Protein AF-A0A151GHF1-F1 (afdb_monomer)

Mean predicted aligned error: 21.36 Å

Structure (mmCIF, N/CA/C/O backbone):
data_AF-A0A151GHF1-F1
#
_entry.id   AF-A0A151GHF1-F1
#
loop_
_atom_site.group_PDB
_atom_site.id
_atom_site.type_symbol
_atom_site.label_atom_id
_atom_site.label_alt_id
_atom_site.label_comp_id
_atom_site.label_asym_id
_atom_site.label_entity_id
_atom_site.label_seq_id
_atom_site.pdbx_PDB_ins_code
_atom_site.Cartn_x
_atom_site.Cartn_y
_atom_site.Cartn_z
_atom_site.occupancy
_atom_site.B_iso_or_equiv
_atom_site.auth_seq_id
_atom_site.auth_comp_id
_atom_site.auth_asym_id
_atom_site.auth_atom_id
_atom_site.pdbx_PDB_model_num
ATOM 1 N N . MET A 1 1 ? 0.410 -32.376 34.353 1.00 42.66 1 MET A N 1
ATOM 2 C CA . MET A 1 1 ? 0.727 -31.718 33.066 1.00 42.66 1 MET A CA 1
ATOM 3 C C . MET A 1 1 ? 1.915 -32.442 32.446 1.00 42.66 1 MET A C 1
ATOM 5 O O . MET A 1 1 ? 2.671 -33.047 33.202 1.00 42.66 1 MET A O 1
ATOM 9 N N . ALA A 1 2 ? 2.085 -32.406 31.123 1.00 42.19 2 ALA A N 1
ATOM 10 C CA . ALA A 1 2 ? 3.382 -32.731 30.522 1.00 42.19 2 ALA A CA 1
ATOM 11 C C . ALA A 1 2 ? 4.411 -31.648 30.905 1.00 42.19 2 ALA A C 1
ATOM 13 O O . ALA A 1 2 ? 4.019 -30.545 31.295 1.00 42.19 2 ALA A O 1
ATOM 14 N N . ALA A 1 3 ? 5.707 -31.948 30.817 1.00 60.69 3 ALA A N 1
ATOM 15 C CA . ALA A 1 3 ? 6.728 -30.918 30.981 1.00 60.69 3 ALA A CA 1
ATOM 16 C C . ALA A 1 3 ? 6.648 -29.943 29.796 1.00 60.69 3 ALA A C 1
ATOM 18 O O . ALA A 1 3 ? 6.699 -30.373 28.646 1.00 60.69 3 ALA A O 1
ATOM 19 N N . ARG A 1 4 ? 6.503 -28.645 30.082 1.00 80.94 4 ARG A N 1
ATOM 20 C CA . ARG A 1 4 ? 6.609 -27.579 29.078 1.00 80.94 4 ARG A CA 1
ATOM 21 C C . ARG A 1 4 ? 8.032 -27.581 28.516 1.00 80.94 4 ARG A C 1
ATOM 23 O O . ARG A 1 4 ? 8.988 -27.651 29.289 1.00 80.94 4 ARG A O 1
ATOM 30 N N . GLU A 1 5 ? 8.158 -27.497 27.198 1.00 89.25 5 GLU A N 1
ATOM 31 C CA . GLU A 1 5 ? 9.453 -27.386 26.521 1.00 89.25 5 GLU A CA 1
ATOM 32 C C . GLU A 1 5 ? 10.195 -26.099 26.957 1.00 89.25 5 GLU A C 1
ATOM 34 O O . GLU A 1 5 ? 9.563 -25.143 27.422 1.00 89.25 5 GLU A O 1
ATOM 39 N N . PRO A 1 6 ? 11.535 -26.042 26.889 1.00 92.00 6 PRO A N 1
ATOM 40 C CA . PRO A 1 6 ? 12.267 -24.807 27.153 1.00 92.00 6 PRO A CA 1
ATOM 41 C C . PRO A 1 6 ? 11.946 -23.736 26.102 1.00 92.00 6 PRO A C 1
ATOM 43 O O . PRO A 1 6 ? 11.860 -24.032 24.913 1.00 92.00 6 PRO A O 1
ATOM 46 N N . LEU A 1 7 ? 11.848 -22.464 26.508 1.00 95.38 7 LEU A N 1
ATOM 47 C CA . LEU A 1 7 ? 11.587 -21.363 25.566 1.00 95.38 7 LEU A CA 1
ATOM 48 C C . LEU A 1 7 ? 12.649 -21.283 24.450 1.00 95.38 7 LEU A C 1
ATOM 50 O O . LEU A 1 7 ? 12.319 -20.999 23.301 1.00 95.38 7 LEU A O 1
ATOM 54 N N . SER A 1 8 ? 13.902 -21.617 24.775 1.00 93.75 8 SER A N 1
ATOM 55 C CA . SER A 1 8 ? 15.036 -21.711 23.844 1.00 93.75 8 SER A CA 1
ATOM 56 C C . SER A 1 8 ? 14.898 -22.781 22.758 1.00 93.75 8 SER A C 1
ATOM 58 O O . SER A 1 8 ? 15.762 -22.889 21.889 1.00 93.75 8 SER A O 1
ATOM 60 N N . ASP A 1 9 ? 13.862 -23.607 22.835 1.00 92.00 9 ASP A N 1
ATOM 61 C CA . ASP A 1 9 ? 13.669 -24.760 21.967 1.00 92.00 9 ASP A CA 1
ATOM 62 C C . ASP A 1 9 ? 12.406 -24.578 21.094 1.00 92.00 9 ASP A C 1
ATOM 64 O O . ASP A 1 9 ? 12.182 -25.354 20.168 1.00 92.00 9 ASP A O 1
ATOM 68 N N . VAL A 1 10 ? 11.631 -23.500 21.323 1.00 93.31 10 VAL A N 1
ATOM 69 C CA . VAL A 1 10 ? 10.393 -23.171 20.581 1.00 93.31 10 VAL A CA 1
ATOM 70 C C . VAL A 1 10 ? 10.277 -21.720 20.084 1.00 93.31 10 VAL A C 1
ATOM 72 O O . VAL A 1 10 ? 9.492 -21.467 19.176 1.00 93.31 10 VAL A O 1
ATOM 75 N N . LEU A 1 11 ? 11.011 -20.754 20.653 1.00 94.38 11 LEU A N 1
ATOM 76 C CA . LEU A 1 11 ? 10.923 -19.330 20.287 1.00 94.38 11 LEU A CA 1
ATOM 77 C C . LEU A 1 11 ? 11.684 -19.041 18.981 1.00 94.38 11 LEU A C 1
ATOM 79 O O . LEU A 1 11 ? 12.904 -19.207 18.980 1.00 94.38 11 LEU A O 1
ATOM 83 N N . PRO A 1 12 ? 11.054 -18.563 17.892 1.00 92.56 12 PRO A N 1
ATOM 84 C CA . PRO A 1 12 ? 11.776 -18.248 16.658 1.00 92.56 12 PRO A CA 1
ATOM 85 C C . PRO A 1 12 ? 12.822 -17.125 16.834 1.00 92.56 12 PRO A C 1
ATOM 87 O O . PRO A 1 12 ? 12.566 -16.161 17.556 1.00 92.56 12 PRO A O 1
ATOM 90 N N . PRO A 1 13 ? 13.990 -17.201 16.162 1.00 90.38 13 PRO A N 1
ATOM 91 C CA . PRO A 1 13 ? 15.110 -16.263 16.347 1.00 90.38 13 PRO A CA 1
ATOM 92 C C . PRO A 1 13 ? 14.867 -14.841 15.821 1.00 90.38 13 PRO A C 1
ATOM 94 O O . PRO A 1 13 ? 15.582 -13.919 16.214 1.00 90.38 13 PRO A O 1
ATOM 97 N N . LEU A 1 14 ? 13.879 -14.656 14.943 1.00 93.69 14 LEU A N 1
ATOM 98 C CA . LEU A 1 14 ? 13.464 -13.356 14.423 1.00 93.69 14 LEU A CA 1
ATOM 99 C C . LEU A 1 14 ? 11.963 -13.176 14.671 1.00 93.69 14 LEU A C 1
ATOM 101 O O . LEU A 1 14 ? 11.155 -13.995 14.230 1.00 93.69 14 LEU A O 1
ATOM 105 N N . VAL A 1 15 ? 11.604 -12.100 15.368 1.00 97.06 15 VAL A N 1
ATOM 106 C CA . VAL A 1 15 ? 10.233 -11.803 15.807 1.00 97.06 15 VAL A CA 1
ATOM 107 C C . VAL A 1 15 ? 9.753 -10.501 15.165 1.00 97.06 15 VAL A C 1
ATOM 109 O O . VAL A 1 15 ? 10.457 -9.490 15.200 1.00 97.06 15 VAL A O 1
ATOM 112 N N . LEU A 1 16 ? 8.543 -10.498 14.604 1.00 97.75 16 LEU A N 1
ATOM 113 C CA . LEU A 1 16 ? 7.897 -9.297 14.079 1.00 97.75 16 LEU A CA 1
ATOM 114 C C . LEU A 1 16 ? 7.231 -8.501 15.216 1.00 97.75 16 LEU A C 1
ATOM 116 O O . LEU A 1 16 ? 6.132 -8.818 15.668 1.00 97.75 16 LEU A O 1
ATOM 120 N N . GLY A 1 17 ? 7.896 -7.438 15.654 1.00 96.88 17 GLY A N 1
ATOM 121 C CA . GLY A 1 17 ? 7.374 -6.435 16.574 1.00 96.88 17 GLY A CA 1
ATOM 122 C C . GLY A 1 17 ? 6.372 -5.502 15.897 1.00 96.88 17 GLY A C 1
ATOM 123 O O . GLY A 1 17 ? 6.728 -4.606 15.138 1.00 96.88 17 GLY A O 1
ATOM 124 N N . THR A 1 18 ? 5.104 -5.656 16.252 1.00 96.50 18 THR A N 1
ATOM 125 C CA . THR A 1 18 ? 3.957 -4.864 15.777 1.00 96.50 18 THR A CA 1
ATOM 126 C C . THR A 1 18 ? 3.789 -3.528 16.517 1.00 96.50 18 THR A C 1
ATOM 128 O O . THR A 1 18 ? 2.721 -2.914 16.486 1.00 96.50 18 THR A O 1
ATOM 131 N N . ALA A 1 19 ? 4.849 -3.035 17.167 1.00 93.62 19 ALA A N 1
ATOM 132 C CA . ALA A 1 19 ? 4.886 -1.713 17.798 1.00 93.62 19 ALA A CA 1
ATOM 133 C C . ALA A 1 19 ? 4.692 -0.566 16.790 1.00 93.62 19 ALA A C 1
ATOM 135 O O . ALA A 1 19 ? 4.263 0.515 17.181 1.00 93.62 19 ALA A O 1
ATOM 136 N N . THR A 1 20 ? 4.959 -0.817 15.504 1.00 92.19 20 THR A N 1
ATOM 137 C CA . THR A 1 20 ? 4.681 0.074 14.367 1.00 92.19 20 THR A CA 1
ATOM 138 C C . THR A 1 20 ? 3.198 0.145 13.986 1.00 92.19 20 THR A C 1
ATOM 140 O O . THR A 1 20 ? 2.798 1.110 13.340 1.00 92.19 20 THR A O 1
ATOM 143 N N . PHE A 1 21 ? 2.359 -0.814 14.403 1.00 94.12 21 PHE A N 1
ATOM 144 C CA . PHE A 1 21 ? 0.913 -0.856 14.109 1.00 94.12 21 PHE A CA 1
ATOM 145 C C . PHE A 1 21 ? 0.127 0.057 15.082 1.00 94.12 21 PHE A C 1
ATOM 147 O O . PHE A 1 21 ? -0.884 -0.328 15.671 1.00 94.12 21 PHE A O 1
ATOM 154 N N . ASN A 1 22 ? 0.650 1.263 15.307 1.00 90.88 22 ASN A N 1
ATOM 155 C CA . ASN A 1 22 ? 0.359 2.137 16.441 1.00 90.88 22 ASN A CA 1
ATOM 156 C C . ASN A 1 22 ? 0.358 3.608 15.989 1.00 90.88 22 ASN A C 1
ATOM 158 O O . ASN A 1 22 ? 1.209 4.019 15.195 1.00 90.88 22 ASN A O 1
ATOM 162 N N . THR A 1 23 ? -0.537 4.417 16.559 1.00 88.19 23 THR A N 1
ATOM 163 C CA . THR A 1 23 ? -0.658 5.861 16.292 1.00 88.19 23 THR A CA 1
ATOM 164 C C . THR A 1 23 ? 0.610 6.660 16.622 1.00 88.19 23 THR A C 1
ATOM 166 O O . THR A 1 23 ? 0.813 7.741 16.077 1.00 88.19 23 THR A O 1
ATOM 169 N N . GLN A 1 24 ? 1.505 6.118 17.457 1.00 86.19 24 GLN A N 1
ATOM 170 C CA . GLN A 1 24 ? 2.823 6.704 17.744 1.00 86.19 24 GLN A CA 1
ATOM 171 C C . GLN A 1 24 ? 3.799 6.674 16.552 1.00 86.19 24 GLN A C 1
ATOM 173 O O . GLN A 1 24 ? 4.718 7.493 16.514 1.00 86.1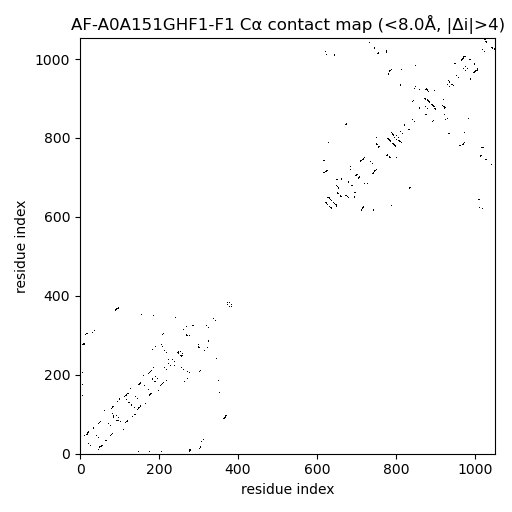9 24 GLN A O 1
ATOM 178 N N . TYR A 1 25 ? 3.611 5.761 15.590 1.00 85.12 25 TYR A N 1
ATOM 179 C CA . TYR A 1 25 ? 4.478 5.602 14.413 1.00 85.12 25 TYR A CA 1
ATOM 180 C C . TYR A 1 25 ? 3.773 5.957 13.095 1.00 85.12 25 TYR A C 1
ATOM 182 O O . TYR A 1 25 ? 4.411 6.512 12.202 1.00 85.12 25 TYR A O 1
ATOM 190 N N . HIS A 1 26 ? 2.471 5.681 12.971 1.00 83.62 26 HIS A N 1
ATOM 191 C CA . HIS A 1 26 ? 1.681 5.978 11.773 1.00 83.62 26 HIS A CA 1
ATOM 192 C C . HIS A 1 26 ? 0.339 6.622 12.163 1.00 83.62 26 HIS A C 1
ATOM 194 O O . HIS A 1 26 ? -0.334 6.069 13.027 1.00 83.62 26 HIS A O 1
ATOM 200 N N . PRO A 1 27 ? -0.090 7.751 11.559 1.00 83.69 27 PRO A N 1
ATOM 201 C CA . PRO A 1 27 ? -1.262 8.504 12.030 1.00 83.69 27 PRO A CA 1
ATOM 202 C C . PRO A 1 27 ? -2.571 7.703 11.967 1.00 83.69 27 PRO A C 1
ATOM 204 O O . PRO A 1 27 ? -3.407 7.835 12.857 1.00 83.69 27 PRO A O 1
ATOM 207 N N . ASP A 1 28 ? -2.715 6.834 10.964 1.00 87.94 28 ASP A N 1
ATOM 208 C CA . ASP A 1 28 ? -3.762 5.811 10.899 1.00 87.94 28 ASP A CA 1
ATOM 209 C C . ASP A 1 28 ? -3.125 4.431 10.642 1.00 87.94 28 ASP A C 1
ATOM 211 O O . ASP A 1 28 ? -2.808 4.102 9.494 1.00 87.94 28 ASP A O 1
ATOM 215 N N . PRO A 1 29 ? -2.888 3.604 11.674 1.00 88.94 29 PRO A N 1
ATOM 216 C CA . PRO A 1 29 ? -2.325 2.270 11.490 1.00 88.94 29 PRO A CA 1
ATOM 217 C C . PRO A 1 29 ? -3.318 1.260 10.883 1.00 88.94 29 PRO A C 1
ATOM 219 O O . PRO A 1 29 ? -2.890 0.176 10.502 1.00 88.94 29 PRO A O 1
ATOM 222 N N . ALA A 1 30 ? -4.613 1.574 10.741 1.00 90.25 30 ALA A N 1
ATOM 223 C CA . ALA A 1 30 ? -5.557 0.707 10.029 1.00 90.25 30 ALA A CA 1
ATOM 224 C C . ALA A 1 30 ? -5.448 0.855 8.497 1.00 90.25 30 ALA A C 1
ATOM 226 O O . ALA A 1 30 ? -5.757 -0.088 7.769 1.00 90.25 30 ALA A O 1
ATOM 227 N N . ALA A 1 31 ? -4.952 1.996 8.002 1.00 88.75 31 ALA A N 1
ATOM 228 C CA . ALA A 1 31 ? -4.655 2.213 6.583 1.00 88.75 31 ALA A CA 1
ATOM 229 C C . ALA A 1 31 ? -3.318 1.598 6.112 1.00 88.75 31 ALA A C 1
ATOM 231 O O . ALA A 1 31 ? -3.075 1.504 4.906 1.00 88.75 31 ALA A O 1
ATOM 232 N N . MET A 1 32 ? -2.434 1.184 7.030 1.00 90.06 32 MET A N 1
ATOM 233 C CA . MET A 1 32 ? -1.146 0.568 6.679 1.00 90.06 32 MET A CA 1
ATOM 234 C C . MET A 1 32 ? -1.336 -0.870 6.139 1.00 90.06 32 MET A C 1
ATOM 236 O O . MET A 1 32 ? -2.348 -1.508 6.428 1.00 90.06 32 MET A O 1
ATOM 240 N N . PRO A 1 33 ? -0.367 -1.461 5.414 1.00 92.88 33 PRO A N 1
ATOM 241 C CA . PRO A 1 33 ? -0.494 -2.811 4.852 1.00 92.88 33 PRO A CA 1
ATOM 242 C C . PRO A 1 33 ? -0.304 -3.943 5.893 1.00 92.88 33 PRO A C 1
ATOM 244 O O . PRO A 1 33 ? 0.277 -4.981 5.577 1.00 92.88 33 PRO A O 1
ATOM 247 N N . TYR A 1 34 ? -0.791 -3.779 7.130 1.00 94.50 34 TYR A N 1
ATOM 248 C CA . TYR A 1 34 ? -0.511 -4.662 8.277 1.00 94.50 34 TYR A CA 1
ATOM 249 C C . TYR A 1 34 ? -0.825 -6.143 7.990 1.00 94.50 34 TYR A C 1
ATOM 251 O O . TYR A 1 34 ? 0.010 -7.013 8.238 1.00 94.50 34 TYR A O 1
ATOM 259 N N . ALA A 1 35 ? -1.970 -6.440 7.366 1.00 94.62 35 ALA A N 1
ATOM 260 C CA . ALA A 1 35 ? -2.350 -7.805 6.998 1.00 94.62 35 ALA A CA 1
ATOM 261 C C . ALA A 1 35 ? -1.457 -8.415 5.898 1.00 94.62 35 ALA A C 1
ATOM 263 O O . ALA A 1 35 ? -1.212 -9.622 5.895 1.00 94.62 35 ALA A O 1
ATOM 264 N N . ALA A 1 36 ? -0.917 -7.596 4.988 1.00 95.50 36 ALA A N 1
ATOM 265 C CA . ALA A 1 36 ? 0.040 -8.053 3.980 1.00 95.50 36 ALA A CA 1
ATOM 266 C C . ALA A 1 36 ? 1.430 -8.305 4.588 1.00 95.50 36 ALA A C 1
ATOM 268 O O . ALA A 1 36 ? 2.080 -9.279 4.216 1.00 95.50 36 ALA A O 1
ATOM 269 N N . ILE A 1 37 ? 1.852 -7.490 5.564 1.00 96.81 37 ILE A N 1
ATOM 270 C CA . ILE A 1 37 ? 3.088 -7.702 6.335 1.00 96.81 37 ILE A CA 1
ATOM 271 C C . ILE A 1 37 ? 2.998 -9.016 7.123 1.00 96.81 37 ILE A C 1
ATOM 273 O O . ILE A 1 37 ? 3.889 -9.851 7.007 1.00 96.81 37 ILE A O 1
ATOM 277 N N . VAL A 1 38 ? 1.907 -9.248 7.864 1.00 96.62 38 VAL A N 1
ATOM 278 C CA . VAL A 1 38 ? 1.694 -10.495 8.629 1.00 96.62 38 VAL A CA 1
ATOM 279 C C . VAL A 1 38 ? 1.644 -11.720 7.707 1.00 96.62 38 VAL A C 1
ATOM 281 O O . VAL A 1 38 ? 2.308 -12.718 7.986 1.00 96.62 38 VAL A O 1
ATOM 284 N N . ARG A 1 39 ? 0.941 -11.636 6.566 1.00 95.19 39 ARG A N 1
ATOM 285 C CA . ARG A 1 39 ? 0.947 -12.697 5.543 1.00 95.19 39 ARG A CA 1
ATOM 286 C C . ARG A 1 39 ? 2.362 -12.992 5.047 1.00 95.19 39 ARG A C 1
ATOM 288 O O . ARG A 1 39 ? 2.773 -14.150 5.029 1.00 95.19 39 ARG A O 1
ATOM 295 N N . ARG A 1 40 ? 3.116 -11.955 4.670 1.00 95.56 40 ARG A N 1
ATOM 296 C CA . ARG A 1 40 ? 4.467 -12.112 4.121 1.00 95.56 40 ARG A CA 1
ATOM 297 C C . ARG A 1 40 ? 5.464 -12.614 5.167 1.00 95.56 40 ARG A C 1
ATOM 299 O O . ARG A 1 40 ? 6.364 -13.367 4.817 1.00 95.56 40 ARG A O 1
ATOM 306 N N . ALA A 1 41 ? 5.278 -12.269 6.440 1.00 95.44 41 ALA A N 1
ATOM 307 C CA . ALA A 1 41 ? 6.085 -12.787 7.541 1.00 95.44 41 ALA A CA 1
ATOM 308 C C . ALA A 1 41 ? 5.951 -14.315 7.642 1.00 95.44 41 ALA A C 1
ATOM 310 O O . ALA A 1 41 ? 6.963 -15.015 7.626 1.00 95.44 41 ALA A O 1
ATOM 311 N N . LEU A 1 42 ? 4.719 -14.839 7.615 1.00 93.44 42 LEU A N 1
ATOM 312 C CA . LEU A 1 42 ? 4.460 -16.283 7.594 1.00 93.44 42 LEU A CA 1
ATOM 313 C C . LEU A 1 42 ? 5.032 -16.963 6.337 1.00 93.44 42 LEU A C 1
ATOM 315 O O . LEU A 1 42 ? 5.679 -18.001 6.457 1.00 93.44 42 LEU A O 1
ATOM 319 N N . GLU A 1 43 ? 4.871 -16.365 5.149 1.00 91.56 43 GLU A N 1
ATOM 320 C CA . GLU A 1 43 ? 5.469 -16.877 3.899 1.00 91.56 43 GLU A CA 1
ATOM 321 C C . GLU A 1 43 ? 7.009 -16.964 3.944 1.00 91.56 43 GLU A C 1
ATOM 323 O O . GLU A 1 43 ? 7.597 -17.805 3.266 1.00 91.56 43 GLU A O 1
ATOM 328 N N . LEU A 1 44 ? 7.665 -16.106 4.733 1.00 89.25 44 LEU A N 1
ATOM 329 C CA . LEU A 1 44 ? 9.120 -16.069 4.932 1.00 89.25 44 LEU A CA 1
ATOM 330 C C . LEU A 1 44 ? 9.597 -16.894 6.148 1.00 89.25 44 LEU A C 1
ATOM 332 O O . LEU A 1 44 ? 10.785 -16.879 6.478 1.00 89.25 44 LEU A O 1
ATOM 336 N N . GLY A 1 45 ? 8.694 -17.598 6.838 1.00 88.75 45 GLY A N 1
ATOM 337 C CA . GLY A 1 45 ? 9.006 -18.358 8.055 1.00 88.75 45 GLY A CA 1
ATOM 338 C C . GLY A 1 45 ? 9.224 -17.503 9.312 1.00 88.75 45 GLY A C 1
ATOM 339 O O . GLY A 1 45 ? 9.638 -18.028 10.344 1.00 88.75 45 GLY A O 1
ATOM 340 N N . VAL A 1 46 ? 8.924 -16.201 9.261 1.00 92.75 46 VAL A N 1
ATOM 341 C CA . VAL A 1 46 ? 8.892 -15.299 10.424 1.00 92.75 46 VAL A CA 1
ATOM 342 C C . VAL A 1 46 ? 7.567 -15.511 11.158 1.00 92.75 46 VAL A C 1
ATOM 344 O O . VAL A 1 46 ? 6.627 -14.725 11.060 1.00 92.75 46 VAL A O 1
ATOM 347 N N . ALA A 1 47 ? 7.482 -16.633 11.867 1.00 93.19 47 ALA A N 1
ATOM 348 C CA . ALA A 1 47 ? 6.266 -17.109 12.520 1.00 93.19 47 ALA A CA 1
ATOM 349 C C . ALA A 1 47 ? 6.140 -16.673 13.993 1.00 93.19 47 ALA A C 1
ATOM 351 O O . ALA A 1 47 ? 5.503 -17.362 14.783 1.00 93.19 47 ALA A O 1
ATOM 352 N N . ALA A 1 48 ? 6.743 -15.549 14.387 1.00 96.75 48 ALA A N 1
ATOM 353 C CA . ALA A 1 48 ? 6.621 -14.989 15.733 1.00 96.75 48 ALA A CA 1
ATOM 354 C C . ALA A 1 48 ? 6.239 -13.511 15.681 1.00 96.75 48 ALA A C 1
ATOM 356 O O . ALA A 1 48 ? 6.844 -12.742 14.932 1.00 96.75 48 ALA A O 1
ATOM 357 N N . PHE A 1 49 ? 5.272 -13.115 16.507 1.00 98.31 49 PHE A N 1
ATOM 358 C CA . PHE A 1 49 ? 4.723 -11.762 16.544 1.00 98.31 49 PHE A CA 1
ATOM 359 C C . PHE A 1 49 ? 4.746 -11.216 17.968 1.00 98.31 49 PHE A C 1
ATOM 361 O O . PHE A 1 49 ? 4.284 -11.885 18.890 1.00 98.31 49 PHE A O 1
ATOM 368 N N . ASP A 1 50 ? 5.249 -9.996 18.136 1.00 98.38 50 ASP A N 1
ATOM 369 C CA . ASP A 1 50 ? 5.295 -9.291 19.416 1.00 98.38 50 ASP A CA 1
ATOM 370 C C . ASP A 1 50 ? 4.419 -8.034 19.376 1.00 98.38 50 ASP A C 1
ATOM 372 O O . ASP A 1 50 ? 4.528 -7.215 18.464 1.00 98.38 50 ASP A O 1
ATOM 376 N N . THR A 1 51 ? 3.511 -7.887 20.340 1.00 98.19 51 THR A N 1
ATOM 377 C CA . THR A 1 51 ? 2.519 -6.798 20.391 1.00 98.19 51 THR A CA 1
ATOM 378 C C . THR A 1 51 ? 2.350 -6.241 21.812 1.00 98.19 51 THR A C 1
ATOM 380 O O . THR A 1 51 ? 3.150 -6.533 22.704 1.00 98.19 51 THR A O 1
ATOM 383 N N . SER A 1 52 ? 1.372 -5.363 22.035 1.00 97.25 52 SER A N 1
ATOM 384 C CA . SER A 1 52 ? 1.029 -4.836 23.358 1.00 97.25 52 SER A CA 1
ATOM 385 C C . SER A 1 52 ? -0.360 -4.194 23.371 1.00 97.25 52 SER A C 1
ATOM 387 O O . SER A 1 52 ? -0.676 -3.452 22.437 1.00 97.25 52 SER A O 1
ATOM 389 N N . PRO A 1 53 ? -1.132 -4.314 24.467 1.00 94.25 53 PRO A N 1
ATOM 390 C CA . PRO A 1 53 ? -2.333 -3.512 24.686 1.00 94.25 53 PRO A CA 1
ATOM 391 C C . PRO A 1 53 ? -2.078 -1.999 24.718 1.00 94.25 53 PRO A C 1
ATOM 393 O O . PRO A 1 53 ? -3.023 -1.238 24.524 1.00 94.25 53 PRO A O 1
ATOM 396 N N . TYR A 1 54 ? -0.829 -1.577 24.971 1.00 94.12 54 TYR A N 1
ATOM 397 C CA . TYR A 1 54 ? -0.389 -0.177 24.951 1.00 94.12 54 TYR A CA 1
ATOM 398 C C . TYR A 1 54 ? -0.074 0.337 23.532 1.00 94.12 54 TYR A C 1
ATOM 400 O O . TYR A 1 54 ? -0.104 1.543 23.305 1.00 94.12 54 TYR A O 1
ATOM 408 N N . TYR A 1 55 ? 0.178 -0.537 22.548 1.00 93.62 55 TYR A N 1
ATOM 409 C CA . TYR A 1 55 ? 0.525 -0.137 21.172 1.00 93.62 55 TYR A CA 1
ATOM 410 C C . TYR A 1 55 ? -0.721 0.258 20.346 1.00 93.62 55 TYR A C 1
ATOM 412 O O . TYR A 1 55 ? -0.888 -0.144 19.194 1.00 93.62 55 TYR A O 1
ATOM 420 N N . GLY A 1 56 ? -1.630 1.030 20.947 1.00 90.69 56 GLY A N 1
ATOM 421 C CA . GLY A 1 56 ? -2.876 1.481 20.332 1.00 90.69 56 GLY A CA 1
ATOM 422 C C . GLY A 1 56 ? -3.742 0.310 19.831 1.00 90.69 56 GLY A C 1
ATOM 423 O O . GLY A 1 56 ? -4.111 -0.559 20.624 1.00 90.69 56 GLY A O 1
ATOM 424 N N . PRO A 1 57 ? -4.102 0.262 18.534 1.00 95.06 57 PRO A N 1
ATOM 425 C CA . PRO A 1 57 ? -4.917 -0.812 17.968 1.00 95.06 57 PRO A CA 1
ATOM 426 C C . PRO A 1 57 ? -4.129 -2.085 17.601 1.00 95.06 57 PRO A C 1
ATOM 428 O O . PRO A 1 57 ? -4.752 -3.043 17.146 1.00 95.06 57 PRO A O 1
ATOM 431 N N . SER A 1 58 ? -2.803 -2.124 17.796 1.00 96.75 58 SER A N 1
ATOM 432 C CA . SER A 1 58 ? -1.895 -3.184 17.318 1.00 96.75 58 SER A CA 1
ATOM 433 C C . SER A 1 58 ? -2.385 -4.622 17.568 1.00 96.75 58 SER A C 1
ATOM 435 O O . SER A 1 58 ? -2.422 -5.414 16.629 1.00 96.75 58 SER A O 1
ATOM 437 N N . GLU A 1 59 ? -2.860 -4.958 18.776 1.00 97.56 59 GLU A N 1
ATOM 438 C CA . GLU A 1 59 ? -3.389 -6.305 19.076 1.00 97.56 59 GLU A CA 1
ATOM 439 C C . GLU A 1 59 ? -4.608 -6.687 18.225 1.00 97.56 59 GLU A C 1
ATOM 441 O O . GLU A 1 59 ? -4.747 -7.844 17.831 1.00 97.56 59 GLU A O 1
ATOM 446 N N . ARG A 1 60 ? -5.497 -5.724 17.940 1.00 96.81 60 ARG A N 1
ATOM 447 C CA . ARG A 1 60 ? -6.664 -5.945 17.075 1.00 96.81 60 ARG A CA 1
ATOM 448 C C . ARG A 1 60 ? -6.209 -6.116 15.632 1.00 96.81 60 ARG A C 1
ATOM 450 O O . ARG A 1 60 ? -6.573 -7.099 15.010 1.00 96.81 60 ARG A O 1
ATOM 457 N N . LEU A 1 61 ? -5.342 -5.232 15.135 1.00 97.25 61 LEU A N 1
ATOM 458 C CA . LEU A 1 61 ? -4.818 -5.308 13.765 1.00 97.25 61 LEU A CA 1
ATOM 459 C C . LEU A 1 61 ? -4.053 -6.620 13.510 1.00 97.25 61 LEU A C 1
ATOM 461 O O . LEU A 1 61 ? -4.219 -7.232 12.458 1.00 97.25 61 LEU A O 1
ATOM 465 N N . LEU A 1 62 ? -3.268 -7.102 14.479 1.00 97.44 62 LEU A N 1
ATOM 466 C CA . LEU A 1 62 ? -2.594 -8.401 14.400 1.00 97.44 62 LEU A CA 1
ATOM 467 C C . LEU A 1 62 ? -3.591 -9.574 14.434 1.00 97.44 62 LEU A C 1
ATOM 469 O O . LEU A 1 62 ? -3.470 -10.497 13.628 1.00 97.44 62 LEU A O 1
ATOM 473 N N . GLY A 1 63 ? -4.592 -9.537 15.319 1.00 96.38 63 GLY A N 1
ATOM 474 C CA . GLY A 1 63 ? -5.650 -10.550 15.366 1.00 96.38 63 GLY A CA 1
ATOM 475 C C . GLY A 1 63 ? -6.465 -10.611 14.070 1.00 96.38 63 GLY A C 1
ATOM 476 O O . GLY A 1 63 ? -6.662 -11.688 13.508 1.00 96.38 63 GLY A O 1
ATOM 477 N N . ASP A 1 64 ? -6.899 -9.458 13.567 1.00 95.38 64 ASP A N 1
ATOM 478 C CA . ASP A 1 64 ? -7.650 -9.300 12.320 1.00 95.38 64 ASP A CA 1
ATOM 479 C C . ASP A 1 64 ? -6.823 -9.779 11.118 1.00 95.38 64 ASP A C 1
ATOM 481 O O . ASP A 1 64 ? -7.334 -10.505 10.262 1.00 95.38 64 ASP A O 1
ATOM 485 N N . ALA A 1 65 ? -5.526 -9.454 11.077 1.00 95.69 65 ALA A N 1
ATOM 486 C CA . ALA A 1 65 ? -4.601 -9.941 10.058 1.00 95.69 65 ALA A CA 1
ATOM 487 C C . ALA A 1 65 ? -4.467 -11.467 10.056 1.00 95.69 65 ALA A C 1
ATOM 489 O O . ALA A 1 65 ? -4.530 -12.068 8.990 1.00 95.69 65 ALA A O 1
ATOM 490 N N . LEU A 1 66 ? -4.306 -12.098 11.223 1.00 95.25 66 LEU A N 1
ATOM 491 C CA . LEU A 1 66 ? -4.175 -13.555 11.333 1.00 95.25 66 LEU A CA 1
ATOM 492 C C . LEU A 1 66 ? -5.482 -14.280 10.967 1.00 95.25 66 LEU A C 1
ATOM 494 O O . LEU A 1 66 ? -5.437 -15.315 10.304 1.00 95.25 66 LEU A O 1
ATOM 498 N N . ARG A 1 67 ? -6.644 -13.722 11.339 1.00 93.00 67 ARG A N 1
ATOM 499 C CA . ARG A 1 67 ? -7.966 -14.284 11.000 1.00 93.00 67 ARG A CA 1
ATOM 500 C C . ARG A 1 67 ? -8.379 -14.091 9.536 1.00 93.00 67 ARG A C 1
ATOM 502 O O . ARG A 1 67 ? -9.192 -14.865 9.051 1.00 93.00 67 ARG A O 1
ATOM 509 N N . SER A 1 68 ? -7.844 -13.084 8.840 1.00 91.31 68 SER A N 1
ATOM 510 C CA . SER A 1 68 ? -8.156 -12.769 7.429 1.00 91.31 68 SER A CA 1
ATOM 511 C C . SER A 1 68 ? -7.198 -13.417 6.413 1.00 91.31 68 SER A C 1
ATOM 513 O O . SER A 1 68 ? -7.097 -12.998 5.253 1.00 91.31 68 SER A O 1
ATOM 515 N N . LEU A 1 69 ? -6.476 -14.455 6.836 1.00 88.69 69 LEU A N 1
ATOM 516 C CA . LEU A 1 69 ? -5.745 -15.353 5.947 1.00 88.69 69 LEU A CA 1
ATOM 517 C C . LEU A 1 69 ? -6.647 -16.522 5.546 1.00 88.69 69 LEU A C 1
ATOM 519 O O . LEU A 1 69 ? -7.363 -17.066 6.379 1.00 88.69 69 LEU A O 1
ATOM 523 N N . GLU A 1 70 ? -6.583 -16.925 4.278 1.00 83.88 70 GLU A N 1
ATOM 524 C CA . GLU A 1 70 ? -7.313 -18.082 3.756 1.00 83.88 70 GLU A CA 1
ATOM 525 C C . GLU A 1 70 ? -6.324 -19.096 3.146 1.00 83.88 70 GLU A C 1
ATOM 527 O O . GLU A 1 70 ? -5.618 -18.748 2.193 1.00 83.88 70 GLU A O 1
ATOM 532 N N . PRO A 1 71 ? -6.249 -20.337 3.669 1.00 84.75 71 PRO A N 1
ATOM 533 C CA . PRO A 1 71 ? -6.823 -20.770 4.948 1.00 84.75 71 PRO A CA 1
ATOM 534 C C . PRO A 1 71 ? -6.173 -20.034 6.143 1.00 84.75 71 PRO A C 1
ATOM 536 O O . PRO A 1 71 ? -5.008 -19.635 6.043 1.00 84.75 71 PRO A O 1
ATOM 539 N N . PRO A 1 72 ? -6.872 -19.887 7.284 1.00 84.12 72 PRO A N 1
ATOM 540 C CA . PRO A 1 72 ? -6.259 -19.357 8.498 1.00 84.12 72 PRO A CA 1
ATOM 541 C C . PRO A 1 72 ? -5.086 -20.245 8.945 1.00 84.12 72 PRO A C 1
ATOM 543 O O . PRO A 1 72 ? -5.204 -21.475 8.889 1.00 84.12 72 PRO A O 1
ATOM 546 N N . PRO A 1 73 ? -3.951 -19.673 9.388 1.00 88.56 73 PRO A N 1
ATOM 547 C CA . PRO A 1 73 ? -2.831 -20.462 9.881 1.00 88.56 73 PRO A CA 1
ATOM 548 C C . PRO A 1 73 ? -3.243 -21.238 11.145 1.00 88.56 73 PRO A C 1
ATOM 550 O O . PRO A 1 73 ? -3.939 -20.681 11.998 1.00 88.56 73 PRO A O 1
ATOM 553 N N . PRO A 1 74 ? -2.806 -22.501 11.315 1.00 91.25 74 PRO A N 1
ATOM 554 C CA . PRO A 1 74 ? -3.038 -23.232 12.557 1.00 91.25 74 PRO A CA 1
ATOM 555 C C . PRO A 1 74 ? -2.361 -22.492 13.713 1.00 91.25 74 PRO A C 1
ATOM 557 O O . PRO A 1 74 ? -1.250 -21.978 13.557 1.00 91.25 74 PRO A O 1
ATOM 560 N N . ARG A 1 75 ? -3.008 -22.445 14.882 1.00 93.00 75 ARG A N 1
ATOM 561 C CA . ARG A 1 75 ? -2.530 -21.658 16.030 1.00 93.00 75 ARG A CA 1
ATOM 562 C C . ARG A 1 75 ? -1.166 -22.133 16.541 1.00 93.00 75 ARG A C 1
ATOM 564 O O . ARG A 1 75 ? -0.389 -21.344 17.070 1.00 93.00 75 ARG A O 1
ATOM 571 N N . GLU A 1 76 ? -0.868 -23.409 16.350 1.00 89.81 76 GLU A N 1
ATOM 572 C CA . GLU A 1 76 ? 0.394 -24.068 16.678 1.00 89.81 76 GLU A CA 1
ATOM 573 C C . GLU A 1 76 ? 1.519 -23.712 15.690 1.00 89.81 76 GLU A C 1
ATOM 575 O O . GLU A 1 76 ? 2.688 -23.921 15.997 1.00 89.81 76 GLU A O 1
ATOM 580 N N . GLY A 1 77 ? 1.180 -23.171 14.515 1.00 89.19 77 GLY A N 1
ATOM 581 C CA . GLY A 1 77 ? 2.120 -22.789 13.459 1.00 89.19 77 GLY A CA 1
ATOM 582 C C . GLY A 1 77 ? 2.726 -21.391 13.614 1.00 89.19 77 GLY A C 1
ATOM 583 O O . GLY A 1 77 ? 3.493 -20.980 12.746 1.00 89.19 77 GLY A O 1
ATOM 584 N N . TYR A 1 78 ? 2.382 -20.651 14.673 1.00 94.62 78 TYR A N 1
ATOM 585 C CA . TYR A 1 78 ? 2.962 -19.343 14.979 1.00 94.62 78 TYR A CA 1
ATOM 586 C C . TYR A 1 78 ? 2.977 -19.043 16.486 1.00 94.62 78 TYR A C 1
ATOM 588 O O . TYR A 1 78 ? 2.235 -19.632 17.269 1.00 94.62 78 TYR A O 1
ATOM 596 N N . PHE A 1 79 ? 3.834 -18.106 16.886 1.00 97.12 79 PHE A N 1
ATOM 597 C CA . PHE A 1 79 ? 4.124 -17.736 18.269 1.00 97.12 79 PHE A CA 1
ATOM 598 C C . PHE A 1 79 ? 3.593 -16.321 18.557 1.00 97.12 79 PHE A C 1
ATOM 600 O O . PHE A 1 79 ? 3.953 -15.369 17.860 1.00 97.12 79 PHE A O 1
ATOM 607 N N . LEU A 1 80 ? 2.739 -16.166 19.574 1.00 98.31 80 LEU A N 1
ATOM 608 C CA . LEU A 1 80 ? 2.185 -14.872 19.992 1.00 98.31 80 LEU A CA 1
ATOM 609 C C . LEU A 1 80 ? 2.803 -14.385 21.301 1.00 98.31 80 LEU A C 1
ATOM 611 O O . LEU A 1 80 ? 2.651 -15.019 22.351 1.00 98.31 80 LEU A O 1
ATOM 615 N N . VAL A 1 81 ? 3.426 -13.211 21.233 1.00 98.50 81 VAL A N 1
ATOM 616 C CA . VAL A 1 81 ? 3.996 -12.486 22.366 1.00 98.50 81 VAL A CA 1
ATOM 617 C C . VAL A 1 81 ? 3.201 -11.202 22.605 1.00 98.50 81 VAL A C 1
ATOM 619 O O . VAL A 1 81 ? 2.977 -10.415 21.686 1.00 98.50 81 VAL A O 1
ATOM 622 N N . THR A 1 82 ? 2.755 -10.973 23.839 1.00 98.50 82 THR A N 1
ATOM 623 C CA . THR A 1 82 ? 2.103 -9.712 24.239 1.00 98.50 82 THR A CA 1
ATOM 624 C C . THR A 1 82 ? 2.534 -9.298 25.649 1.00 98.50 82 THR A C 1
ATOM 626 O O . THR A 1 82 ? 3.506 -9.817 26.204 1.00 98.50 82 THR A O 1
ATOM 629 N N . LYS A 1 83 ? 1.881 -8.278 26.204 1.00 98.44 83 LYS A N 1
ATOM 630 C CA . LYS A 1 83 ? 2.382 -7.470 27.313 1.00 98.44 83 LYS A CA 1
ATOM 631 C C . LYS A 1 83 ? 1.260 -7.074 28.275 1.00 98.44 83 LYS A C 1
ATOM 633 O O . LYS A 1 83 ? 0.124 -6.880 27.857 1.00 98.44 83 LYS A O 1
ATOM 638 N N . ALA A 1 84 ? 1.578 -6.919 29.556 1.00 97.94 84 ALA A N 1
ATOM 639 C CA . ALA A 1 84 ? 0.640 -6.489 30.596 1.00 97.94 84 ALA A CA 1
ATOM 640 C C . ALA A 1 84 ? 1.287 -5.469 31.555 1.00 97.94 84 ALA A C 1
ATOM 642 O O . ALA A 1 84 ? 2.504 -5.295 31.558 1.00 97.94 84 ALA A O 1
ATOM 643 N N . GLY A 1 85 ? 0.480 -4.782 32.367 1.00 96.50 85 GLY A N 1
ATOM 644 C CA . GLY A 1 85 ? 0.947 -3.809 33.364 1.00 96.50 85 GLY A CA 1
ATOM 645 C C . GLY A 1 85 ? 0.839 -2.353 32.903 1.00 96.50 85 GLY A C 1
ATOM 646 O O . GLY A 1 85 ? 0.064 -1.588 33.474 1.00 96.50 85 GLY A O 1
ATOM 647 N N . ARG A 1 86 ? 1.557 -1.958 31.842 1.00 95.31 86 ARG A N 1
ATOM 648 C CA . ARG A 1 86 ? 1.439 -0.601 31.269 1.00 95.31 86 ARG A CA 1
ATOM 649 C C . ARG A 1 86 ? 0.072 -0.391 30.607 1.00 95.31 86 ARG A C 1
ATOM 651 O O . ARG A 1 86 ? -0.340 -1.193 29.768 1.00 95.31 86 ARG A O 1
ATOM 658 N N . VAL A 1 87 ? -0.612 0.694 30.974 1.00 91.06 87 VAL A N 1
ATOM 659 C CA . VAL A 1 87 ? -1.955 1.057 30.484 1.00 91.06 87 VAL A CA 1
ATOM 660 C C . VAL A 1 87 ? -1.881 2.201 29.477 1.00 91.06 87 VAL A C 1
ATOM 662 O O . VAL A 1 87 ? -2.447 2.102 28.390 1.00 91.06 87 VAL A O 1
ATOM 665 N N . ALA A 1 88 ? -1.155 3.263 29.825 1.00 89.75 88 ALA A N 1
ATOM 666 C CA . ALA A 1 88 ? -0.968 4.451 28.998 1.00 89.75 88 ALA A CA 1
ATOM 667 C C . ALA A 1 88 ? 0.468 4.990 29.142 1.00 89.75 88 ALA A C 1
ATOM 669 O O . ALA A 1 88 ? 1.348 4.330 29.697 1.00 89.75 88 ALA A O 1
ATOM 670 N N . ALA A 1 89 ? 0.724 6.204 28.644 1.00 86.94 89 ALA A N 1
ATOM 671 C CA . ALA A 1 89 ? 2.056 6.807 28.689 1.00 86.94 89 ALA A CA 1
ATOM 672 C C . ALA A 1 89 ? 2.589 6.958 30.130 1.00 86.94 89 ALA A C 1
ATOM 674 O O . ALA A 1 89 ? 3.755 6.651 30.366 1.00 86.94 89 ALA A O 1
ATOM 675 N N . ALA A 1 90 ? 1.727 7.357 31.075 1.00 89.56 90 ALA A N 1
ATOM 676 C CA . ALA A 1 90 ? 2.049 7.547 32.495 1.00 89.56 90 ALA A CA 1
ATOM 677 C C . ALA A 1 90 ? 1.140 6.748 33.459 1.00 89.56 90 ALA A C 1
ATOM 679 O O . ALA A 1 90 ? 1.195 6.965 34.667 1.00 89.56 90 ALA A O 1
ATOM 680 N N . GLU A 1 91 ? 0.322 5.823 32.942 1.00 93.06 91 GLU A N 1
ATOM 681 C CA . GLU A 1 91 ? -0.534 4.945 33.754 1.00 93.06 91 GLU A CA 1
ATOM 682 C C . GLU A 1 91 ? -0.036 3.501 33.726 1.00 93.06 91 GLU A C 1
ATOM 684 O O . GLU A 1 91 ? 0.095 2.895 32.655 1.00 93.06 91 GLU A O 1
ATOM 689 N N . PHE A 1 92 ? 0.157 2.937 34.915 1.00 95.06 92 PHE A N 1
ATOM 690 C CA . PHE A 1 92 ? 0.599 1.566 35.135 1.00 95.06 92 PHE A CA 1
ATOM 691 C C . PHE A 1 92 ? -0.290 0.902 36.194 1.00 95.06 92 PHE A C 1
ATOM 693 O O . PHE A 1 92 ? -0.670 1.532 37.177 1.00 95.06 92 PHE A O 1
ATOM 700 N N . ASP A 1 93 ? -0.635 -0.369 35.998 1.00 96.06 93 ASP A N 1
ATOM 701 C CA . ASP A 1 93 ? -1.394 -1.165 36.965 1.00 96.06 93 ASP A CA 1
ATOM 702 C C . ASP A 1 93 ? -0.875 -2.603 36.957 1.00 96.06 93 ASP A C 1
ATOM 704 O O . ASP A 1 93 ? -1.180 -3.407 36.078 1.00 96.06 93 ASP A O 1
ATOM 708 N N . TYR A 1 94 ? -0.023 -2.903 37.930 1.00 96.75 94 TYR A N 1
ATOM 709 C CA . TYR A 1 94 ? 0.634 -4.201 38.081 1.00 96.75 94 TYR A CA 1
ATOM 710 C C . TYR A 1 94 ? -0.110 -5.136 39.051 1.00 96.75 94 TYR A C 1
ATOM 712 O O . TYR A 1 94 ? 0.380 -6.212 39.394 1.00 96.75 94 TYR A O 1
ATOM 720 N N . SER A 1 95 ? -1.309 -4.746 39.493 1.00 96.88 95 SER A N 1
ATOM 721 C CA . SER A 1 95 ? -2.123 -5.570 40.383 1.00 96.88 95 SER A CA 1
ATOM 722 C C . SER A 1 95 ? -2.544 -6.892 39.714 1.00 96.88 95 SER A C 1
ATOM 724 O O . SER A 1 95 ? -2.821 -6.918 38.510 1.00 96.88 95 SER A O 1
ATOM 726 N N . PRO A 1 96 ? -2.686 -7.996 40.474 1.00 97.38 96 PRO A N 1
ATOM 727 C CA . PRO A 1 96 ? -3.150 -9.270 39.924 1.00 97.38 96 PRO A CA 1
ATOM 728 C C . PRO A 1 96 ? -4.478 -9.169 39.152 1.00 97.38 96 PRO A C 1
ATOM 730 O O . PRO A 1 96 ? -4.611 -9.732 38.067 1.00 97.38 96 PRO A O 1
ATOM 733 N N . ALA A 1 97 ? -5.441 -8.390 39.658 1.00 96.00 97 ALA A N 1
ATOM 734 C CA . ALA A 1 97 ? -6.738 -8.201 39.009 1.00 96.00 97 ALA A CA 1
ATOM 735 C C . ALA A 1 97 ? -6.609 -7.554 37.616 1.00 96.00 97 ALA A C 1
ATOM 737 O O . ALA A 1 97 ? -7.177 -8.058 36.643 1.00 96.00 97 ALA A O 1
ATOM 738 N N . TRP A 1 98 ? -5.810 -6.488 37.484 1.00 96.75 98 TRP A N 1
ATOM 739 C CA . TRP A 1 98 ? -5.608 -5.834 36.191 1.00 96.75 98 TRP A CA 1
ATOM 740 C C . TRP A 1 98 ? -4.740 -6.656 35.233 1.00 96.75 98 TRP A C 1
ATOM 742 O O . TRP A 1 98 ? -5.044 -6.724 34.042 1.00 96.75 98 TRP A O 1
ATOM 752 N N . ILE A 1 99 ? -3.695 -7.326 35.731 1.00 98.31 99 ILE A N 1
ATOM 753 C CA . ILE A 1 99 ? -2.863 -8.234 34.926 1.00 98.31 99 ILE A CA 1
ATOM 754 C C . ILE A 1 99 ? -3.731 -9.343 34.311 1.00 98.31 99 ILE A C 1
ATOM 756 O O . ILE A 1 99 ? -3.663 -9.576 33.101 1.00 98.31 99 ILE A O 1
ATOM 760 N N . ARG A 1 100 ? -4.621 -9.952 35.106 1.00 98.12 100 ARG A N 1
ATOM 761 C CA . ARG A 1 100 ? -5.596 -10.949 34.643 1.00 98.12 100 ARG A CA 1
ATOM 762 C C . ARG A 1 100 ? -6.574 -10.391 33.611 1.00 98.12 100 ARG A C 1
ATOM 764 O O . ARG A 1 100 ? -6.729 -11.005 32.554 1.00 98.12 100 ARG A O 1
ATOM 771 N N . TYR A 1 101 ? -7.186 -9.234 33.868 1.00 97.94 101 TYR A N 1
ATOM 772 C CA . TYR A 1 101 ? -8.072 -8.574 32.903 1.00 97.94 101 TYR A CA 1
ATOM 773 C C . TYR A 1 101 ? -7.355 -8.251 31.585 1.00 97.94 101 TYR A C 1
ATOM 775 O O . TYR A 1 101 ? -7.857 -8.591 30.513 1.00 97.94 101 TYR A O 1
ATOM 783 N N . SER A 1 102 ? -6.151 -7.673 31.638 1.00 97.81 102 SER A N 1
ATOM 784 C CA . SER A 1 102 ? -5.407 -7.315 30.429 1.00 97.81 102 SER A CA 1
ATOM 785 C C . SER A 1 102 ? -5.037 -8.546 29.600 1.00 97.81 102 SER A C 1
ATOM 787 O O . SER A 1 102 ? -5.161 -8.486 28.381 1.00 97.81 102 SER A O 1
ATOM 789 N N . VAL A 1 103 ? -4.652 -9.663 30.229 1.00 98.44 103 VAL A N 1
ATOM 790 C CA . VAL A 1 103 ? -4.391 -10.933 29.526 1.00 98.44 103 VAL A CA 1
ATOM 791 C C . VAL A 1 103 ? -5.659 -11.483 28.867 1.00 98.44 103 VAL A C 1
ATOM 793 O O . VAL A 1 103 ? -5.613 -11.859 27.698 1.00 98.44 103 VAL A O 1
ATOM 796 N N . CYS A 1 104 ? -6.801 -11.487 29.563 1.00 98.00 104 CYS A N 1
ATOM 797 C CA . CYS A 1 104 ? -8.071 -11.955 28.990 1.00 98.00 104 CYS A CA 1
ATOM 798 C C . CYS A 1 104 ? -8.510 -11.092 27.793 1.00 98.00 104 CYS A C 1
ATOM 800 O O . CYS A 1 104 ? -8.897 -11.606 26.745 1.00 98.00 104 CYS A O 1
ATOM 802 N N . ARG A 1 105 ? -8.328 -9.774 27.900 1.00 97.69 105 ARG A N 1
ATOM 803 C CA . ARG A 1 105 ? -8.550 -8.815 26.814 1.00 97.69 105 ARG A CA 1
ATOM 804 C C . ARG A 1 105 ? -7.612 -9.042 25.620 1.00 97.69 105 ARG A C 1
ATOM 806 O O . ARG A 1 105 ? -8.047 -8.894 24.480 1.00 97.69 105 ARG A O 1
ATOM 813 N N . SER A 1 106 ? -6.349 -9.406 25.853 1.00 98.44 106 SER A N 1
ATOM 814 C CA . SER A 1 106 ? -5.401 -9.763 24.787 1.00 98.44 106 SER A CA 1
ATOM 815 C C . SER A 1 106 ? -5.795 -11.057 24.070 1.00 98.44 106 SER A C 1
ATOM 817 O O . SER A 1 106 ? -5.748 -11.087 22.841 1.00 98.44 106 SER A O 1
ATOM 819 N N . LEU A 1 107 ? -6.233 -12.094 24.803 1.00 98.12 107 LEU A N 1
ATOM 820 C CA . LEU A 1 107 ? -6.765 -13.340 24.222 1.00 98.12 107 LEU A CA 1
ATOM 821 C C . LEU A 1 107 ? -7.922 -13.048 23.255 1.00 98.12 107 LEU A C 1
ATOM 823 O O . LEU A 1 107 ? -7.947 -13.578 22.146 1.00 98.12 107 LEU A O 1
ATOM 827 N N . ASP A 1 108 ? -8.832 -12.150 23.639 1.00 96.81 108 ASP A N 1
ATOM 828 C CA . ASP A 1 108 ? -9.992 -11.785 22.823 1.00 96.81 108 ASP A CA 1
ATOM 829 C C . ASP A 1 108 ? -9.635 -10.933 21.598 1.00 96.81 108 ASP A C 1
ATOM 831 O O . ASP A 1 108 ? -10.110 -11.214 20.499 1.00 96.81 108 ASP A O 1
ATOM 835 N N . ARG A 1 109 ? -8.761 -9.927 21.747 1.00 97.56 109 ARG A N 1
ATOM 836 C CA . ARG A 1 109 ? -8.306 -9.069 20.631 1.00 97.56 109 ARG A CA 1
ATOM 837 C C . ARG A 1 109 ? -7.547 -9.862 19.564 1.00 97.56 109 ARG A C 1
ATOM 839 O O . ARG A 1 109 ? -7.808 -9.706 18.372 1.00 97.56 109 ARG A O 1
ATOM 846 N N . LEU A 1 110 ? -6.645 -10.739 20.005 1.00 97.12 110 LEU A N 1
ATOM 847 C CA . LEU A 1 110 ? -5.879 -11.643 19.143 1.00 97.12 110 LEU A CA 1
ATOM 848 C C . LEU A 1 110 ? -6.698 -12.877 18.713 1.00 97.12 110 LEU A C 1
ATOM 850 O O . LEU A 1 110 ? -6.230 -13.649 17.881 1.00 97.12 110 LEU A O 1
ATOM 854 N N . ALA A 1 111 ? -7.913 -13.042 19.252 1.00 94.25 111 ALA A N 1
ATOM 855 C CA . ALA A 1 111 ? -8.837 -14.155 19.031 1.00 94.25 111 ALA A CA 1
ATOM 856 C C . ALA A 1 111 ? -8.172 -15.538 19.156 1.00 94.25 111 ALA A C 1
ATOM 858 O O . ALA A 1 111 ? -8.253 -16.378 18.260 1.00 94.25 111 ALA A O 1
ATOM 859 N N . THR A 1 112 ? -7.492 -15.761 20.280 1.00 95.81 112 THR A N 1
ATOM 860 C CA . THR A 1 112 ? -6.674 -16.950 20.540 1.00 95.81 112 THR A CA 1
ATOM 861 C C . THR A 1 112 ? -7.012 -17.577 21.899 1.00 95.81 112 THR A C 1
ATOM 863 O O . THR A 1 112 ? -7.200 -16.843 22.867 1.00 95.81 112 THR A O 1
ATOM 866 N N . PRO A 1 113 ? -7.055 -18.920 22.026 1.00 94.69 113 PRO A N 1
ATOM 867 C CA . PRO A 1 113 ? -7.320 -19.582 23.308 1.00 94.69 113 PRO A CA 1
ATOM 868 C C . PRO A 1 113 ? -6.149 -19.496 24.303 1.00 94.69 113 PRO A C 1
ATOM 870 O O . PRO A 1 113 ? -6.362 -19.650 25.503 1.00 94.69 113 PRO A O 1
ATOM 873 N N . PHE A 1 114 ? -4.923 -19.247 23.828 1.00 96.94 114 PHE A N 1
ATOM 874 C CA . PHE A 1 114 ? -3.736 -19.056 24.670 1.00 96.94 114 PHE A CA 1
ATOM 875 C C . PHE A 1 114 ? -2.738 -18.066 24.048 1.00 96.94 114 PHE A C 1
ATOM 877 O O . PHE A 1 114 ? -2.711 -17.856 22.829 1.00 96.94 114 PHE A O 1
ATOM 884 N N . LEU A 1 115 ? -1.872 -17.495 24.882 1.00 98.31 115 LEU A N 1
ATOM 885 C CA . LEU A 1 115 ? -0.704 -16.697 24.490 1.00 98.31 115 LEU A CA 1
ATOM 886 C C . LEU A 1 115 ? 0.568 -17.519 24.707 1.00 98.31 115 LEU A C 1
ATOM 888 O O . LEU A 1 115 ? 0.647 -18.294 25.662 1.00 98.31 115 LEU A O 1
ATOM 892 N N . ASP A 1 116 ? 1.572 -17.376 23.842 1.00 98.19 116 ASP A N 1
ATOM 893 C CA . ASP A 1 116 ? 2.820 -18.115 24.032 1.00 98.19 116 ASP A CA 1
ATOM 894 C C . ASP A 1 116 ? 3.676 -17.443 25.103 1.00 98.19 116 ASP A C 1
ATOM 896 O O . ASP A 1 116 ? 4.021 -18.087 26.086 1.00 98.19 116 ASP A O 1
ATOM 900 N N . LEU A 1 117 ? 3.953 -16.144 24.990 1.00 98.56 117 LEU A N 1
ATOM 901 C CA . LEU A 1 117 ? 4.751 -15.405 25.974 1.00 98.56 117 LEU A CA 1
ATOM 902 C C . LEU A 1 117 ? 4.050 -14.106 26.379 1.00 98.56 117 LEU A C 1
ATOM 904 O O . LEU A 1 117 ? 3.556 -13.363 25.531 1.00 98.56 117 LEU A O 1
ATOM 908 N N . VAL A 1 118 ? 4.024 -13.818 27.681 1.00 98.81 118 VAL A N 1
ATOM 909 C CA . VAL A 1 118 ? 3.571 -12.521 28.200 1.00 98.81 118 VAL A CA 1
ATOM 910 C C . VAL A 1 118 ? 4.668 -11.870 29.033 1.00 98.81 118 VAL A C 1
ATOM 912 O O . VAL A 1 118 ? 5.191 -12.469 29.977 1.00 98.81 118 VAL A O 1
ATOM 915 N N . TYR A 1 119 ? 4.996 -10.625 28.687 1.00 98.81 119 TYR A N 1
ATOM 916 C CA . TYR A 1 119 ? 5.886 -9.774 29.470 1.00 98.81 119 TYR A CA 1
ATOM 917 C C . TYR A 1 119 ? 5.105 -8.865 30.424 1.00 98.81 119 TYR A C 1
ATOM 919 O O . TYR A 1 119 ? 4.107 -8.254 30.035 1.00 98.81 119 TYR A O 1
ATOM 927 N N . ALA A 1 120 ? 5.625 -8.663 31.634 1.00 98.44 120 ALA A N 1
ATOM 928 C CA . ALA A 1 120 ? 5.373 -7.416 32.352 1.00 98.44 120 ALA A CA 1
ATOM 929 C C . ALA A 1 120 ? 6.072 -6.256 31.603 1.00 98.44 120 ALA A C 1
ATOM 931 O O . ALA A 1 120 ? 7.232 -6.389 31.197 1.00 98.44 120 ALA A O 1
ATOM 932 N N . HIS A 1 121 ? 5.343 -5.172 31.329 1.00 97.75 121 HIS A N 1
ATOM 933 C CA . HIS A 1 121 ? 5.723 -4.132 30.365 1.00 97.75 121 HIS A CA 1
ATOM 934 C C . HIS A 1 121 ? 6.246 -2.867 31.035 1.00 97.75 121 HIS A C 1
ATOM 936 O O . HIS A 1 121 ? 5.524 -2.239 31.814 1.00 97.75 121 HIS A O 1
ATOM 942 N N . ASP A 1 122 ? 7.470 -2.494 30.674 1.00 96.31 122 ASP A N 1
ATOM 943 C CA . ASP A 1 122 ? 8.203 -1.323 31.154 1.00 96.31 122 ASP A CA 1
ATOM 944 C C . ASP A 1 122 ? 8.271 -1.315 32.690 1.00 96.31 122 ASP A C 1
ATOM 946 O O . ASP A 1 122 ? 7.717 -0.465 33.389 1.00 96.31 122 ASP A O 1
ATOM 950 N N . VAL A 1 123 ? 8.911 -2.366 33.212 1.00 96.88 123 VAL A N 1
ATOM 951 C CA . VAL A 1 123 ? 9.019 -2.665 34.650 1.00 96.88 123 VAL A CA 1
ATOM 952 C C . VAL A 1 123 ? 9.808 -1.629 35.454 1.00 96.88 123 VAL A C 1
ATOM 954 O O . VAL A 1 123 ? 9.755 -1.658 36.677 1.00 96.88 123 VAL A O 1
ATOM 957 N N . GLU A 1 124 ? 10.535 -0.712 34.812 1.00 94.94 124 GLU A N 1
ATOM 958 C CA . GLU A 1 124 ? 11.265 0.362 35.497 1.00 94.94 124 GLU A CA 1
ATOM 959 C C . GLU A 1 124 ? 10.367 1.486 36.055 1.00 94.94 124 GLU A C 1
ATOM 961 O O . GLU A 1 124 ? 10.835 2.311 36.841 1.00 94.94 124 GLU A O 1
ATOM 966 N N . PHE A 1 125 ? 9.086 1.520 35.671 1.00 94.00 125 PHE A N 1
ATOM 967 C CA . PHE A 1 125 ? 8.106 2.531 36.096 1.00 94.00 125 PHE A CA 1
ATOM 968 C C . PHE A 1 125 ? 7.307 2.139 37.358 1.00 94.00 125 PHE A C 1
ATOM 970 O O . PHE A 1 125 ? 6.419 2.883 37.775 1.00 94.00 125 PHE A O 1
ATOM 977 N N . VAL A 1 126 ? 7.599 0.981 37.962 1.00 93.06 126 VAL A N 1
ATOM 978 C CA . VAL A 1 126 ? 6.902 0.413 39.133 1.00 93.06 126 VAL A CA 1
ATOM 979 C C . VAL A 1 126 ? 7.893 -0.196 40.134 1.00 93.06 126 VAL A C 1
ATOM 981 O O . VAL A 1 126 ? 9.068 -0.399 39.827 1.00 93.06 126 VAL A O 1
ATOM 984 N N . SER A 1 127 ? 7.438 -0.493 41.352 1.00 93.44 127 SER A N 1
ATOM 985 C CA . SER A 1 127 ? 8.284 -1.103 42.385 1.00 93.44 127 SER A CA 1
ATOM 986 C C . SER A 1 127 ? 8.610 -2.585 42.100 1.00 93.44 127 SER A C 1
ATOM 988 O O . SER A 1 127 ? 7.821 -3.289 41.464 1.00 93.44 127 SER A O 1
ATOM 990 N N . PRO A 1 128 ? 9.733 -3.127 42.619 1.00 95.00 128 PRO A N 1
ATOM 991 C CA . PRO A 1 128 ? 10.050 -4.552 42.489 1.00 95.00 128 PRO A CA 1
ATOM 992 C C . PRO A 1 128 ? 8.962 -5.490 43.034 1.00 95.00 128 PRO A C 1
ATOM 994 O O . PRO A 1 128 ? 8.768 -6.574 42.486 1.00 95.00 128 PRO A O 1
ATOM 997 N N . ASP A 1 129 ? 8.228 -5.076 44.071 1.00 95.50 129 ASP A N 1
ATOM 998 C CA . ASP A 1 129 ? 7.146 -5.871 44.663 1.00 95.50 129 ASP A CA 1
ATOM 999 C C . ASP A 1 129 ? 5.892 -5.908 43.769 1.00 95.50 129 ASP A C 1
ATOM 1001 O O . ASP A 1 129 ? 5.244 -6.950 43.657 1.00 95.50 129 ASP A O 1
ATOM 1005 N N . GLU A 1 130 ? 5.595 -4.825 43.042 1.00 95.88 130 GLU A N 1
ATOM 1006 C CA . GLU A 1 130 ? 4.582 -4.822 41.977 1.00 95.88 130 GLU A CA 1
ATOM 1007 C C . GLU A 1 130 ? 4.978 -5.748 40.816 1.00 95.88 130 GLU A C 1
ATOM 1009 O O . GLU A 1 130 ? 4.147 -6.517 40.326 1.00 95.88 130 GLU A O 1
ATOM 1014 N N . VAL A 1 131 ? 6.254 -5.749 40.408 1.00 97.44 131 VAL A N 1
ATOM 1015 C CA . VAL A 1 131 ? 6.770 -6.679 39.384 1.00 97.44 131 VAL A CA 1
ATOM 1016 C C . VAL A 1 131 ? 6.644 -8.134 39.851 1.00 97.44 131 VAL A C 1
ATOM 1018 O O . VAL A 1 131 ? 6.205 -8.988 39.078 1.00 97.44 131 VAL A O 1
ATOM 1021 N N . LEU A 1 132 ? 6.963 -8.429 41.116 1.00 97.88 132 LEU A N 1
ATOM 1022 C CA . LEU A 1 132 ? 6.782 -9.758 41.713 1.00 97.88 132 LEU A CA 1
ATOM 1023 C C . LEU A 1 132 ? 5.305 -10.183 41.737 1.00 97.88 132 LEU A C 1
ATOM 1025 O O . LEU A 1 132 ? 5.001 -11.328 41.393 1.00 97.88 132 LEU A O 1
ATOM 1029 N N . ALA A 1 133 ? 4.386 -9.278 42.089 1.00 97.69 133 ALA A N 1
ATOM 1030 C CA . ALA A 1 133 ? 2.948 -9.545 42.084 1.00 97.69 133 ALA A CA 1
ATOM 1031 C C . ALA A 1 133 ? 2.422 -9.850 40.669 1.00 97.69 133 ALA A C 1
ATOM 1033 O O . ALA A 1 133 ? 1.722 -10.848 40.473 1.00 97.69 133 ALA A O 1
ATOM 1034 N N . ALA A 1 134 ? 2.819 -9.052 39.672 1.00 98.25 134 ALA A N 1
ATOM 1035 C CA . ALA A 1 134 ? 2.449 -9.265 38.276 1.00 98.25 134 ALA A CA 1
ATOM 1036 C C . ALA A 1 134 ? 3.003 -10.589 37.722 1.00 98.25 134 ALA A C 1
ATOM 1038 O O . ALA A 1 134 ? 2.257 -11.365 37.125 1.00 98.25 134 ALA A O 1
ATOM 1039 N N . VAL A 1 135 ? 4.283 -10.901 37.965 1.00 98.56 135 VAL A N 1
ATOM 1040 C CA . VAL A 1 135 ? 4.899 -12.179 37.556 1.00 98.56 135 VAL A CA 1
ATOM 1041 C C . VAL A 1 135 ? 4.221 -13.373 38.241 1.00 98.56 135 VAL A C 1
ATOM 1043 O O . VAL A 1 135 ? 4.002 -14.400 37.597 1.00 98.56 135 VAL A O 1
ATOM 1046 N N . GLY A 1 136 ? 3.834 -13.243 39.514 1.00 98.31 136 GLY A N 1
ATOM 1047 C CA . GLY A 1 136 ? 3.070 -14.265 40.234 1.00 98.31 136 GLY A CA 1
ATOM 1048 C C . GLY A 1 136 ? 1.704 -14.555 39.602 1.00 98.31 136 GLY A C 1
ATOM 1049 O O . GLY A 1 136 ? 1.323 -15.718 39.459 1.00 98.31 136 GLY A O 1
ATOM 1050 N N . GLU A 1 137 ? 0.988 -13.521 39.155 1.00 98.56 137 GLU A N 1
ATOM 1051 C CA . GLU A 1 137 ? -0.306 -13.692 38.488 1.00 98.56 137 GLU A CA 1
ATOM 1052 C C . GLU A 1 137 ? -0.172 -14.219 37.051 1.00 98.56 137 GLU A C 1
ATOM 1054 O O . GLU A 1 137 ? -0.922 -15.110 36.651 1.00 98.56 137 GLU A O 1
ATOM 1059 N N . LEU A 1 138 ? 0.833 -13.765 36.292 1.00 98.62 138 LEU A N 1
ATOM 1060 C CA . LEU A 1 138 ? 1.158 -14.333 34.977 1.00 98.62 138 LEU A CA 1
ATOM 1061 C C . LEU A 1 138 ? 1.502 -15.831 35.074 1.00 98.62 138 LEU A C 1
ATOM 1063 O O . LEU A 1 138 ? 1.128 -16.606 34.195 1.00 98.62 138 LEU A O 1
ATOM 1067 N N . ARG A 1 139 ? 2.148 -16.271 36.164 1.00 98.25 139 ARG A N 1
ATOM 1068 C CA . ARG A 1 139 ? 2.395 -17.698 36.429 1.00 98.25 139 ARG A CA 1
ATOM 1069 C C . ARG A 1 139 ? 1.122 -18.474 36.775 1.00 98.25 139 ARG A C 1
ATOM 1071 O O . ARG A 1 139 ? 0.964 -19.576 36.268 1.00 98.25 139 ARG A O 1
ATOM 1078 N N . ARG A 1 140 ? 0.165 -17.902 37.516 1.00 98.12 140 ARG A N 1
ATOM 1079 C CA . ARG A 1 140 ? -1.166 -18.526 37.706 1.00 98.12 140 ARG A CA 1
ATOM 1080 C C . ARG A 1 140 ? -1.914 -18.691 36.383 1.00 98.12 140 ARG A C 1
ATOM 1082 O O . ARG A 1 140 ? -2.427 -19.766 36.100 1.00 98.12 140 ARG A O 1
ATOM 1089 N N . LEU A 1 141 ? -1.906 -17.662 35.536 1.00 98.06 141 LEU A N 1
ATOM 1090 C CA . LEU A 1 141 ? -2.509 -17.699 34.196 1.00 98.06 141 LEU A CA 1
ATOM 1091 C C . LEU A 1 141 ? -1.826 -18.722 33.269 1.00 98.06 141 LEU A C 1
ATOM 1093 O O . LEU A 1 141 ? -2.484 -19.307 32.407 1.00 98.06 141 LEU A O 1
ATOM 1097 N N . ARG A 1 142 ? -0.528 -18.981 33.468 1.00 96.94 142 ARG A N 1
ATOM 1098 C CA . ARG A 1 142 ? 0.194 -20.098 32.843 1.00 96.94 142 ARG A CA 1
ATOM 1099 C C . ARG A 1 142 ? -0.240 -21.453 33.396 1.00 96.94 142 ARG A C 1
ATOM 1101 O O . ARG A 1 142 ? -0.471 -22.373 32.619 1.00 96.94 142 ARG A O 1
ATOM 1108 N N . ASP A 1 143 ? -0.376 -21.582 34.709 1.00 96.00 143 ASP A N 1
ATOM 1109 C CA . ASP A 1 143 ? -0.771 -22.837 35.360 1.00 96.00 143 ASP A CA 1
ATOM 1110 C C . ASP A 1 143 ? -2.247 -23.202 35.056 1.00 96.00 143 ASP A C 1
ATOM 1112 O O . ASP A 1 143 ? -2.606 -24.379 35.033 1.00 96.00 143 ASP A O 1
ATOM 1116 N N . GLU A 1 144 ? -3.077 -22.206 34.715 1.00 95.69 144 GLU A N 1
ATOM 1117 C CA . GLU A 1 144 ? -4.407 -22.335 34.087 1.00 95.69 144 GLU A CA 1
ATOM 1118 C C . GLU A 1 144 ? -4.376 -22.693 32.585 1.00 95.69 144 GLU A C 1
ATOM 1120 O O . GLU A 1 144 ? -5.424 -22.938 31.991 1.00 95.69 144 GLU A O 1
ATOM 1125 N N . GLY A 1 145 ? -3.205 -22.691 31.941 1.00 94.88 145 GLY A N 1
ATOM 1126 C CA . GLY A 1 145 ? -3.033 -22.983 30.514 1.00 94.88 145 GLY A CA 1
ATOM 1127 C C . GLY A 1 145 ? -3.320 -21.822 29.549 1.00 94.88 145 GLY A C 1
ATOM 1128 O O . GLY A 1 145 ? -3.259 -22.027 28.337 1.00 94.88 145 GLY A O 1
ATOM 1129 N N . ARG A 1 146 ? -3.601 -20.605 30.040 1.00 96.56 146 ARG A N 1
ATOM 1130 C CA . ARG A 1 146 ? -3.878 -19.418 29.197 1.00 96.56 146 ARG A CA 1
ATOM 1131 C C . ARG A 1 146 ? -2.609 -18.767 28.630 1.00 96.56 146 ARG A C 1
ATOM 1133 O O . ARG A 1 146 ? -2.671 -18.051 27.631 1.00 96.56 146 ARG A O 1
ATOM 1140 N N . ILE A 1 147 ? -1.465 -18.994 29.274 1.00 97.88 147 ILE A N 1
ATOM 1141 C CA . ILE A 1 147 ? -0.135 -18.495 28.892 1.00 97.88 147 ILE A CA 1
ATOM 1142 C C . ILE A 1 147 ? 0.838 -19.685 28.862 1.00 97.88 147 ILE A C 1
ATOM 1144 O O . ILE A 1 147 ? 0.719 -20.578 29.696 1.00 97.88 147 ILE A O 1
ATOM 1148 N N . ARG A 1 148 ? 1.828 -19.721 27.959 1.00 96.56 148 ARG A N 1
ATOM 1149 C CA . ARG A 1 148 ? 2.895 -20.745 28.016 1.00 96.56 148 ARG A CA 1
ATOM 1150 C C . ARG A 1 148 ? 4.135 -20.276 28.788 1.00 96.56 148 ARG A C 1
ATOM 1152 O O . ARG A 1 148 ? 4.652 -21.040 29.601 1.00 96.56 148 ARG A O 1
ATOM 1159 N N . TYR A 1 149 ? 4.590 -19.039 28.598 1.00 98.38 149 TYR A N 1
ATOM 1160 C CA . TYR A 1 149 ? 5.844 -18.492 29.137 1.00 98.38 149 TYR A CA 1
ATOM 1161 C C . TYR A 1 149 ? 5.668 -17.092 29.753 1.00 98.38 149 TYR A C 1
ATOM 1163 O O . TYR A 1 149 ? 4.815 -16.315 29.322 1.00 98.38 149 TYR A O 1
ATOM 1171 N N . VAL A 1 150 ? 6.488 -16.757 30.756 1.00 98.50 150 VAL A N 1
ATOM 1172 C CA . VAL A 1 150 ? 6.395 -15.504 31.533 1.00 98.50 150 VAL A CA 1
ATOM 1173 C C . VAL A 1 150 ? 7.740 -14.773 31.579 1.00 98.50 150 VAL A C 1
ATOM 1175 O O . VAL A 1 150 ? 8.768 -15.368 31.910 1.00 98.50 150 VAL A O 1
ATOM 1178 N N . GLY A 1 151 ? 7.734 -13.467 31.298 1.00 98.44 151 GLY A N 1
ATOM 1179 C CA . GLY A 1 151 ? 8.939 -12.634 31.306 1.00 98.44 151 GLY A CA 1
ATOM 1180 C C . GLY A 1 151 ? 8.731 -11.200 31.798 1.00 98.44 151 GLY A C 1
ATOM 1181 O O . GLY A 1 151 ? 7.630 -10.805 32.182 1.00 98.44 151 GLY A O 1
ATOM 1182 N N . ILE A 1 152 ? 9.796 -10.397 31.725 1.00 98.69 152 ILE A N 1
ATOM 1183 C CA . ILE A 1 152 ? 9.753 -8.932 31.909 1.00 98.69 152 ILE A CA 1
ATOM 1184 C C . ILE A 1 152 ? 10.360 -8.196 30.708 1.00 98.69 152 ILE A C 1
ATOM 1186 O O . ILE A 1 152 ? 11.229 -8.731 30.016 1.00 98.69 152 ILE A O 1
ATOM 1190 N N . SER A 1 153 ? 9.926 -6.960 30.477 1.00 98.50 153 SER A N 1
ATOM 1191 C CA . SER A 1 153 ? 10.467 -6.070 29.446 1.00 98.50 153 SER A CA 1
ATOM 1192 C C . SER A 1 153 ? 10.571 -4.629 29.946 1.00 98.50 153 SER A C 1
ATOM 1194 O O . SER A 1 153 ? 9.789 -4.232 30.808 1.00 98.50 153 SER A O 1
ATOM 1196 N N . GLY A 1 154 ? 11.531 -3.864 29.425 1.00 96.88 154 GLY A N 1
ATOM 1197 C CA . GLY A 1 154 ? 11.748 -2.459 29.793 1.00 96.88 154 GLY A CA 1
ATOM 1198 C C . GLY A 1 154 ? 13.015 -1.875 29.165 1.00 96.88 154 GLY A C 1
ATOM 1199 O O . GLY A 1 154 ? 13.676 -2.548 28.366 1.00 96.88 154 GLY A O 1
ATOM 1200 N N . TYR A 1 155 ? 13.369 -0.638 29.525 1.00 96.06 155 TYR A N 1
ATOM 1201 C CA . TYR A 1 155 ? 14.566 0.023 28.995 1.00 96.06 155 TYR A CA 1
ATOM 1202 C C . TYR A 1 155 ? 15.857 -0.340 29.761 1.00 96.06 155 TYR A C 1
ATOM 1204 O O . TYR A 1 155 ? 16.741 -0.951 29.158 1.00 96.06 155 TYR A O 1
ATOM 1212 N N . PRO A 1 156 ? 16.045 -0.029 31.063 1.00 95.44 156 PRO A N 1
ATOM 1213 C CA . PRO A 1 156 ? 17.376 -0.063 31.664 1.00 95.44 156 PRO A CA 1
ATOM 1214 C C . PRO A 1 156 ? 17.834 -1.502 31.935 1.00 95.44 156 PRO A C 1
ATOM 1216 O O . PRO A 1 156 ? 17.324 -2.178 32.832 1.00 95.44 156 PRO A O 1
ATOM 1219 N N . VAL A 1 157 ? 18.841 -1.971 31.191 1.00 96.62 157 VAL A N 1
ATOM 1220 C CA . VAL A 1 157 ? 19.349 -3.356 31.284 1.00 96.62 157 VAL A CA 1
ATOM 1221 C C . VAL A 1 157 ? 19.781 -3.727 32.710 1.00 96.62 157 VAL A C 1
ATOM 1223 O O . VAL A 1 157 ? 19.541 -4.844 33.162 1.00 96.62 157 VAL A O 1
ATOM 1226 N N . ASP A 1 158 ? 20.357 -2.776 33.449 1.00 95.50 158 ASP A N 1
ATOM 1227 C CA . ASP A 1 158 ? 20.719 -2.931 34.860 1.00 95.50 158 ASP A CA 1
ATOM 1228 C C . ASP A 1 158 ? 19.518 -3.188 35.783 1.00 95.50 158 ASP A C 1
ATOM 1230 O O . ASP A 1 158 ? 19.642 -3.972 36.726 1.00 95.50 158 ASP A O 1
ATOM 1234 N N . VAL A 1 159 ? 18.362 -2.576 35.509 1.00 96.06 159 VAL A N 1
ATOM 1235 C CA . VAL A 1 159 ? 17.115 -2.793 36.262 1.00 96.06 159 VAL A CA 1
ATOM 1236 C C . VAL A 1 159 ? 16.533 -4.160 35.911 1.00 96.06 159 VAL A C 1
ATOM 1238 O O . VAL A 1 159 ? 16.224 -4.934 36.815 1.00 96.06 159 VAL A O 1
ATOM 1241 N N . LEU A 1 160 ? 16.490 -4.519 34.623 1.00 98.06 160 LEU A N 1
ATOM 1242 C CA . LEU A 1 160 ? 16.049 -5.843 34.165 1.00 98.06 160 LEU A CA 1
ATOM 1243 C C . LEU A 1 160 ? 16.896 -6.977 34.770 1.00 98.06 160 LEU A C 1
ATOM 1245 O O . LEU A 1 160 ? 16.352 -7.981 35.228 1.00 98.06 160 LEU A O 1
ATOM 1249 N N . ALA A 1 161 ? 18.220 -6.811 34.821 1.00 97.94 161 ALA A N 1
ATOM 1250 C CA . ALA A 1 161 ? 19.137 -7.789 35.404 1.00 97.94 161 ALA A CA 1
ATOM 1251 C C . ALA A 1 161 ? 18.988 -7.913 36.931 1.00 97.94 161 ALA A C 1
ATOM 1253 O O . ALA A 1 161 ? 19.134 -9.011 37.469 1.00 97.94 161 ALA A O 1
ATOM 1254 N N . SER A 1 162 ? 18.677 -6.819 37.635 1.00 97.88 162 SER A N 1
ATOM 1255 C CA . SER A 1 162 ? 18.349 -6.861 39.067 1.00 97.88 162 SER A CA 1
ATOM 1256 C C . SER A 1 162 ? 16.998 -7.528 39.324 1.00 97.88 162 SER A C 1
ATOM 1258 O O . SER A 1 162 ? 16.930 -8.462 40.117 1.00 97.88 162 SER A O 1
ATOM 1260 N N . LEU A 1 163 ? 15.940 -7.122 38.614 1.00 98.25 163 LEU A N 1
ATOM 1261 C CA . LEU A 1 163 ? 14.597 -7.688 38.772 1.00 98.25 163 LEU A CA 1
ATOM 1262 C C . LEU A 1 163 ? 14.560 -9.185 38.444 1.00 98.25 163 LEU A C 1
ATOM 1264 O O . LEU A 1 163 ? 13.937 -9.944 39.180 1.00 98.25 163 LEU A O 1
ATOM 1268 N N . ALA A 1 164 ? 15.272 -9.642 37.410 1.00 98.44 164 ALA A N 1
ATOM 1269 C CA . ALA A 1 164 ? 15.388 -11.068 37.107 1.00 98.44 164 ALA A CA 1
ATOM 1270 C C . ALA A 1 164 ? 16.023 -11.865 38.265 1.00 98.44 164 ALA A C 1
ATOM 1272 O O . ALA A 1 164 ? 15.542 -12.948 38.607 1.00 98.44 164 ALA A O 1
ATOM 1273 N N . ALA A 1 165 ? 17.063 -11.317 38.908 1.00 98.19 165 ALA A N 1
ATOM 1274 C CA . ALA A 1 165 ? 17.675 -11.927 40.087 1.00 98.19 165 ALA A CA 1
ATOM 1275 C C . ALA A 1 165 ? 16.721 -11.914 41.296 1.00 98.19 165 ALA A C 1
ATOM 1277 O O . ALA A 1 165 ? 16.563 -12.942 41.950 1.00 98.19 165 ALA A O 1
ATOM 1278 N N . THR A 1 166 ? 16.025 -10.801 41.550 1.00 98.00 166 THR A N 1
ATOM 1279 C CA . THR A 1 166 ? 15.031 -10.682 42.630 1.00 98.00 166 THR A CA 1
ATOM 1280 C C . THR A 1 166 ? 13.843 -11.630 42.438 1.00 98.00 166 THR A C 1
ATOM 1282 O O . THR A 1 166 ? 13.405 -12.244 43.408 1.00 98.00 166 THR A O 1
ATOM 1285 N N . VAL A 1 167 ? 13.352 -11.828 41.208 1.00 98.19 167 VAL A N 1
ATOM 1286 C CA . VAL A 1 167 ? 12.312 -12.828 40.901 1.00 98.19 167 VAL A CA 1
ATOM 1287 C C . VAL A 1 167 ? 12.797 -14.232 41.259 1.00 98.19 167 VAL A C 1
ATOM 1289 O O . VAL A 1 167 ? 12.090 -14.948 41.972 1.00 98.19 167 VAL A O 1
ATOM 1292 N N . LEU A 1 168 ? 14.007 -14.620 40.841 1.00 97.88 168 LEU A N 1
ATOM 1293 C CA . LEU A 1 168 ? 14.573 -15.923 41.199 1.00 97.88 168 LEU A CA 1
ATOM 1294 C C . LEU A 1 168 ? 14.761 -16.071 42.723 1.00 97.88 168 LEU A C 1
ATOM 1296 O O . LEU A 1 168 ? 14.417 -17.110 43.279 1.00 97.88 168 LEU A O 1
ATOM 1300 N N . GLU A 1 169 ? 15.274 -15.042 43.400 1.00 97.38 169 GLU A N 1
ATOM 1301 C CA . GLU A 1 169 ? 15.539 -15.040 44.846 1.00 97.38 169 GLU A CA 1
ATOM 1302 C C . GLU A 1 169 ? 14.250 -15.134 45.681 1.00 97.38 169 GLU A C 1
ATOM 1304 O O . GLU A 1 169 ? 14.185 -15.898 46.643 1.00 97.38 169 GLU A O 1
ATOM 1309 N N . ARG A 1 170 ? 13.213 -14.365 45.320 1.00 97.12 170 ARG A N 1
ATOM 1310 C CA . ARG A 1 170 ? 11.952 -14.257 46.077 1.00 97.12 170 ARG A CA 1
ATOM 1311 C C . ARG A 1 170 ? 10.957 -15.370 45.753 1.00 97.12 170 ARG A C 1
ATOM 1313 O O . ARG A 1 170 ? 10.147 -15.704 46.610 1.00 97.12 170 ARG A O 1
ATOM 1320 N N . THR A 1 171 ? 10.998 -15.938 44.543 1.00 95.56 171 THR A N 1
ATOM 1321 C CA . THR A 1 171 ? 10.017 -16.949 44.092 1.00 95.56 171 THR A CA 1
ATOM 1322 C C . THR A 1 171 ? 10.597 -18.353 43.892 1.00 95.56 171 THR A C 1
ATOM 1324 O O . THR A 1 171 ? 9.837 -19.303 43.735 1.00 95.56 171 THR A O 1
ATOM 1327 N N . GLY A 1 172 ? 11.926 -18.512 43.866 1.00 95.75 172 GLY A N 1
ATOM 1328 C CA . GLY A 1 172 ? 12.616 -19.782 43.584 1.00 95.75 172 GLY A CA 1
ATOM 1329 C C . GLY A 1 172 ? 12.619 -20.209 42.106 1.00 95.75 172 GLY A C 1
ATOM 1330 O O . GLY A 1 172 ? 13.400 -21.082 41.712 1.00 95.75 172 GLY A O 1
ATOM 1331 N N . GLU A 1 173 ? 11.794 -19.575 41.271 1.00 96.44 173 GLU A N 1
ATOM 1332 C CA . GLU A 1 173 ? 11.642 -19.850 39.843 1.00 96.44 173 GLU A CA 1
ATOM 1333 C C . GLU A 1 173 ? 12.173 -18.661 39.010 1.00 96.44 173 GLU A C 1
ATOM 1335 O O . GLU A 1 173 ? 11.820 -17.514 39.302 1.00 96.44 173 GLU A O 1
ATOM 1340 N N . PRO A 1 174 ? 13.002 -18.884 37.971 1.00 97.69 174 PRO A N 1
ATOM 1341 C CA . PRO A 1 174 ? 13.496 -17.816 37.101 1.00 97.69 174 PRO A CA 1
ATOM 1342 C C . PRO A 1 174 ? 12.431 -17.323 36.107 1.00 97.69 174 PRO A C 1
ATOM 1344 O O . PRO A 1 174 ? 11.337 -17.879 35.998 1.00 97.69 174 PRO A O 1
ATOM 1347 N N . LEU A 1 175 ? 12.759 -16.270 35.360 1.00 98.25 175 LEU A N 1
ATOM 1348 C CA . LEU A 1 175 ? 11.956 -15.813 34.225 1.00 98.25 175 LEU A CA 1
ATOM 1349 C C . LEU A 1 175 ? 12.271 -16.634 32.969 1.00 98.25 175 LEU A C 1
ATOM 1351 O O . LEU A 1 175 ? 13.435 -16.938 32.698 1.00 98.25 175 LEU A O 1
ATOM 1355 N N . ASP A 1 176 ? 11.244 -16.933 32.171 1.00 98.31 176 ASP A N 1
ATOM 1356 C CA . ASP A 1 176 ? 11.430 -17.586 30.873 1.00 98.31 176 ASP A CA 1
ATOM 1357 C C . ASP A 1 176 ? 12.145 -16.644 29.896 1.00 98.31 176 ASP A C 1
ATOM 1359 O O . ASP A 1 176 ? 13.043 -17.072 29.173 1.00 98.31 176 ASP A O 1
ATOM 1363 N N . ALA A 1 177 ? 11.786 -15.354 29.914 1.00 98.38 177 ALA A N 1
ATOM 1364 C CA . ALA A 1 177 ? 12.358 -14.341 29.033 1.00 98.38 177 ALA A CA 1
ATOM 1365 C C . ALA A 1 177 ? 12.613 -12.986 29.714 1.00 98.38 177 ALA A C 1
ATOM 1367 O O . ALA A 1 177 ? 11.859 -12.550 30.588 1.00 98.38 177 ALA A O 1
ATOM 1368 N N . VAL A 1 178 ? 13.619 -12.270 29.215 1.00 98.69 178 VAL A N 1
ATOM 1369 C CA . VAL A 1 178 ? 13.814 -10.826 29.415 1.00 98.69 178 VAL A CA 1
ATOM 1370 C C . VAL A 1 178 ? 13.926 -10.156 28.045 1.00 98.69 178 VAL A C 1
ATOM 1372 O O . VAL A 1 178 ? 14.619 -10.670 27.171 1.00 98.69 178 VAL A O 1
ATOM 1375 N N . MET A 1 179 ? 13.280 -9.007 27.845 1.00 98.50 179 MET A N 1
ATOM 1376 C CA . MET A 1 179 ? 13.439 -8.199 26.629 1.00 98.50 179 MET A CA 1
ATOM 1377 C C . MET A 1 179 ? 13.876 -6.771 26.959 1.00 98.50 179 MET A C 1
ATOM 1379 O O . MET A 1 179 ? 13.243 -6.093 27.763 1.00 98.50 179 MET A O 1
ATOM 1383 N N . SER A 1 180 ? 14.934 -6.307 26.298 1.00 98.00 180 SER A N 1
ATOM 1384 C CA . SER A 1 180 ? 15.421 -4.928 26.384 1.00 98.00 180 SER A CA 1
ATOM 1385 C C . SER A 1 180 ? 15.230 -4.238 25.034 1.00 98.00 180 SER A C 1
ATOM 1387 O O . SER A 1 180 ? 15.580 -4.802 23.993 1.00 98.00 180 SER A O 1
ATOM 1389 N N . TYR A 1 181 ? 14.646 -3.036 25.037 1.00 96.00 181 TYR A N 1
ATOM 1390 C CA . TYR A 1 181 ? 14.407 -2.260 23.818 1.00 96.00 181 TYR A CA 1
ATOM 1391 C C . TYR A 1 181 ? 15.389 -1.091 23.679 1.00 96.00 181 TYR A C 1
ATOM 1393 O O . TYR A 1 181 ? 15.691 -0.404 24.644 1.00 96.00 181 TYR A O 1
ATOM 1401 N N . GLY A 1 182 ? 15.887 -0.835 22.467 1.00 95.19 182 GLY A N 1
ATOM 1402 C CA . GLY A 1 182 ? 16.831 0.258 22.194 1.00 95.19 182 GLY A CA 1
ATOM 1403 C C . GLY A 1 182 ? 18.288 -0.016 22.599 1.00 95.19 182 GLY A C 1
ATOM 1404 O O . GLY A 1 182 ? 19.165 0.786 22.270 1.00 95.19 182 GLY A O 1
ATOM 1405 N N . HIS A 1 183 ? 18.571 -1.163 23.225 1.00 95.56 183 HIS A N 1
ATOM 1406 C CA . HIS A 1 183 ? 19.923 -1.663 23.496 1.00 95.56 183 HIS A CA 1
ATOM 1407 C C . HIS A 1 183 ? 20.320 -2.800 22.543 1.00 95.56 183 HIS A C 1
ATOM 1409 O O . HIS A 1 183 ? 19.491 -3.425 21.884 1.00 95.56 183 HIS A O 1
ATOM 1415 N N . PHE A 1 184 ? 21.629 -3.041 22.452 1.00 96.25 184 PHE A N 1
ATOM 1416 C CA . PHE A 1 184 ? 22.258 -3.743 21.329 1.00 96.25 184 PHE A CA 1
ATOM 1417 C C . PHE A 1 184 ? 21.931 -3.088 19.973 1.00 96.25 184 PHE A C 1
ATOM 1419 O O . PHE A 1 184 ? 21.644 -3.737 18.969 1.00 96.25 184 PHE A O 1
ATOM 1426 N N . THR A 1 185 ? 21.977 -1.760 19.957 1.00 96.25 185 THR A N 1
ATOM 1427 C CA . THR A 1 185 ? 21.890 -0.912 18.766 1.00 96.25 185 THR A CA 1
ATOM 1428 C C . THR A 1 185 ? 23.277 -0.360 18.439 1.00 96.25 185 THR A C 1
ATOM 1430 O O . THR A 1 185 ? 24.164 -0.353 19.296 1.00 96.25 185 THR A O 1
ATOM 1433 N N . LEU A 1 186 ? 23.482 0.134 17.214 1.00 94.81 186 LEU A N 1
ATOM 1434 C CA . LEU A 1 186 ? 24.764 0.723 16.793 1.00 94.81 186 LEU A CA 1
ATOM 1435 C C . LEU A 1 186 ? 25.224 1.831 17.762 1.00 94.81 186 LEU A C 1
ATOM 1437 O O . LEU A 1 186 ? 26.401 1.901 18.131 1.00 94.81 186 LEU A O 1
ATOM 1441 N N . GLN A 1 187 ? 24.283 2.650 18.242 1.00 96.44 187 GLN A N 1
ATOM 1442 C CA . GLN A 1 187 ? 24.546 3.680 19.243 1.00 96.44 187 GLN A CA 1
ATOM 1443 C C . GLN A 1 187 ? 24.772 3.101 20.647 1.00 96.44 187 GLN A C 1
ATOM 1445 O O . GLN A 1 187 ? 25.716 3.537 21.309 1.00 96.44 187 GLN A O 1
ATOM 1450 N N . ASN A 1 188 ? 24.010 2.091 21.084 1.00 96.19 188 ASN A N 1
ATOM 1451 C CA . ASN A 1 188 ? 24.090 1.551 22.443 1.00 96.19 188 ASN A CA 1
ATOM 1452 C C . ASN A 1 188 ? 24.173 0.014 22.508 1.00 96.19 188 ASN A C 1
ATOM 1454 O O . ASN A 1 188 ? 23.181 -0.704 22.378 1.00 96.19 188 ASN A O 1
ATOM 1458 N N . ALA A 1 189 ? 25.369 -0.491 22.814 1.00 95.38 189 ALA A N 1
ATOM 1459 C CA . ALA A 1 189 ? 25.716 -1.905 22.906 1.00 95.38 189 ALA A CA 1
ATOM 1460 C C . ALA A 1 189 ? 25.577 -2.494 24.328 1.00 95.38 189 ALA A C 1
ATOM 1462 O O . ALA A 1 189 ? 25.947 -3.648 24.540 1.00 95.38 189 ALA A O 1
ATOM 1463 N N . THR A 1 190 ? 25.053 -1.738 25.305 1.00 96.19 190 THR A N 1
ATOM 1464 C CA . THR A 1 190 ? 25.076 -2.078 26.747 1.00 96.19 190 THR A CA 1
ATOM 1465 C C . THR A 1 190 ? 24.569 -3.487 27.073 1.00 96.19 190 THR A C 1
ATOM 1467 O O . THR A 1 190 ? 25.172 -4.166 27.900 1.00 96.19 190 THR A O 1
ATOM 1470 N N . LEU A 1 191 ? 23.526 -3.970 26.387 1.00 96.62 191 LEU A N 1
ATOM 1471 C CA . LEU A 1 191 ? 22.974 -5.322 26.569 1.00 96.62 191 LEU A CA 1
ATOM 1472 C C . LEU A 1 191 ? 24.003 -6.447 26.321 1.00 96.62 191 LEU A C 1
ATOM 1474 O O . LEU A 1 191 ? 23.916 -7.505 26.936 1.00 96.62 191 LEU A O 1
ATOM 1478 N N . GLY A 1 192 ? 25.006 -6.210 25.470 1.00 94.50 192 GLY A N 1
ATOM 1479 C CA . GLY A 1 192 ? 26.087 -7.153 25.168 1.00 94.50 192 GLY A CA 1
ATOM 1480 C C . GLY A 1 192 ? 27.245 -7.154 26.172 1.00 94.50 192 GLY A C 1
ATOM 1481 O O . GLY A 1 192 ? 28.221 -7.877 25.972 1.00 94.50 192 GLY A O 1
ATOM 1482 N N . ARG A 1 193 ? 27.194 -6.340 27.235 1.00 95.50 193 ARG A N 1
ATOM 1483 C CA . ARG A 1 193 ? 28.264 -6.281 28.239 1.00 95.50 193 ARG A CA 1
ATOM 1484 C C . ARG A 1 193 ? 28.359 -7.579 29.042 1.00 95.50 193 ARG A C 1
ATOM 1486 O O . ARG A 1 193 ? 27.374 -8.061 29.600 1.00 95.50 193 ARG A O 1
ATOM 1493 N N . ALA A 1 194 ? 29.581 -8.089 29.190 1.00 94.12 194 ALA A N 1
ATOM 1494 C CA . ALA A 1 194 ? 29.854 -9.348 29.882 1.00 94.12 194 ALA A CA 1
ATOM 1495 C C . ALA A 1 194 ? 29.370 -9.381 31.347 1.00 94.12 194 ALA A C 1
ATOM 1497 O O . ALA A 1 194 ? 28.985 -10.443 31.832 1.00 94.12 194 ALA A O 1
ATOM 1498 N N . ASP A 1 195 ? 29.347 -8.247 32.056 1.00 95.31 195 ASP A N 1
ATOM 1499 C CA . ASP A 1 195 ? 28.870 -8.175 33.441 1.00 95.31 195 ASP A CA 1
ATOM 1500 C C . ASP A 1 195 ? 27.336 -8.247 33.563 1.00 95.31 195 ASP A C 1
ATOM 1502 O O . ASP A 1 195 ? 26.830 -8.863 34.504 1.00 95.31 195 ASP A O 1
ATOM 1506 N N . LEU A 1 196 ? 26.601 -7.710 32.582 1.00 96.06 196 LEU A N 1
ATOM 1507 C CA . LEU A 1 196 ? 25.142 -7.828 32.486 1.00 96.06 196 LEU A CA 1
ATOM 1508 C C . LEU A 1 196 ? 24.727 -9.224 32.006 1.00 96.06 196 LEU A C 1
ATOM 1510 O O . LEU A 1 196 ? 23.888 -9.866 32.638 1.00 96.06 196 LEU A O 1
ATOM 1514 N N . LEU A 1 197 ? 25.393 -9.758 30.976 1.00 96.00 197 LEU A N 1
ATOM 1515 C CA . LEU A 1 197 ? 25.201 -11.142 30.525 1.00 96.00 197 LEU A CA 1
ATOM 1516 C C . LEU A 1 197 ? 25.527 -12.158 31.638 1.00 96.00 197 LEU A C 1
ATOM 1518 O O . LEU A 1 197 ? 24.838 -13.168 31.773 1.00 96.00 197 LEU A O 1
ATOM 1522 N N . ARG A 1 198 ? 26.521 -11.889 32.497 1.00 97.00 198 ARG A N 1
ATOM 1523 C CA . ARG A 1 198 ? 26.777 -12.701 33.699 1.00 97.00 198 ARG A CA 1
ATOM 1524 C C . ARG A 1 198 ? 25.602 -12.649 34.684 1.00 97.00 198 ARG A C 1
ATOM 1526 O O . ARG A 1 198 ? 25.171 -13.704 35.142 1.00 97.00 198 ARG A O 1
ATOM 1533 N N . ARG A 1 199 ? 25.047 -11.465 34.971 1.00 97.94 199 ARG A N 1
ATOM 1534 C CA . ARG A 1 199 ? 23.901 -11.309 35.891 1.00 97.94 199 ARG A CA 1
ATOM 1535 C C . ARG A 1 199 ? 22.644 -12.027 35.393 1.00 97.94 199 ARG A C 1
ATOM 1537 O O . ARG A 1 199 ? 22.010 -12.719 36.182 1.00 97.94 199 ARG A O 1
ATOM 1544 N N . PHE A 1 200 ? 22.323 -11.967 34.097 1.00 98.25 200 PHE A N 1
ATOM 1545 C CA . PHE A 1 200 ? 21.204 -12.742 33.533 1.00 98.25 200 PHE A CA 1
ATOM 1546 C C . PHE A 1 200 ? 21.413 -14.264 33.643 1.00 98.25 200 PHE A C 1
ATOM 1548 O O . PHE A 1 200 ? 20.456 -15.003 33.884 1.00 98.25 200 PHE A O 1
ATOM 1555 N N . ARG A 1 201 ? 22.664 -14.738 33.538 1.00 97.31 201 ARG A N 1
ATOM 1556 C CA . ARG A 1 201 ? 23.025 -16.156 33.721 1.00 97.31 201 ARG A CA 1
ATOM 1557 C C . ARG A 1 201 ? 22.891 -16.596 35.179 1.00 97.31 201 ARG A C 1
ATOM 1559 O O . ARG A 1 201 ? 22.375 -17.677 35.444 1.00 97.31 201 ARG A O 1
ATOM 1566 N N . GLU A 1 202 ? 23.313 -15.754 36.118 1.00 97.25 202 GLU A N 1
ATOM 1567 C CA . GLU A 1 202 ? 23.159 -15.975 37.565 1.00 97.25 202 GLU A CA 1
ATOM 1568 C C . GLU A 1 202 ? 21.677 -15.953 37.985 1.00 97.25 202 GLU A C 1
ATOM 1570 O O . GLU A 1 202 ? 21.246 -16.801 38.764 1.00 97.25 202 GLU A O 1
ATOM 1575 N N . ALA A 1 203 ? 20.871 -15.081 37.372 1.00 98.00 203 ALA A N 1
ATOM 1576 C CA . ALA A 1 203 ? 19.410 -15.063 37.474 1.00 98.00 203 ALA A CA 1
ATOM 1577 C C . ALA A 1 203 ? 18.702 -16.217 36.724 1.00 98.00 203 ALA A C 1
ATOM 1579 O O . ALA A 1 203 ? 17.475 -16.315 36.774 1.00 98.00 203 ALA A O 1
ATOM 1580 N N . ARG A 1 204 ? 19.451 -17.104 36.045 1.00 97.75 204 ARG A N 1
ATOM 1581 C CA . ARG A 1 204 ? 18.949 -18.271 35.289 1.00 97.75 204 ARG A CA 1
ATOM 1582 C C . ARG A 1 204 ? 17.859 -17.938 34.253 1.00 97.75 204 ARG A C 1
ATOM 1584 O O . ARG A 1 204 ? 16.972 -18.760 34.025 1.00 97.75 204 ARG A O 1
ATOM 1591 N N . VAL A 1 205 ? 17.912 -16.755 33.637 1.00 97.56 205 VAL A N 1
ATOM 1592 C CA . VAL A 1 205 ? 16.956 -16.351 32.589 1.00 97.56 205 VAL A CA 1
ATOM 1593 C C . VAL A 1 205 ? 17.061 -17.297 31.389 1.00 97.56 205 VAL A C 1
ATOM 1595 O O . VAL A 1 205 ? 18.169 -17.596 30.946 1.00 97.56 205 VAL A O 1
ATOM 1598 N N . GLY A 1 206 ? 15.919 -17.757 30.865 1.00 94.00 206 GLY A N 1
ATOM 1599 C CA . GLY A 1 206 ? 15.870 -18.682 29.726 1.00 94.00 206 GLY A CA 1
ATOM 1600 C C . GLY A 1 206 ? 16.343 -18.049 28.415 1.00 94.00 206 GLY A C 1
ATOM 1601 O O . GLY A 1 206 ? 17.328 -18.500 27.830 1.00 94.00 206 GLY A O 1
ATOM 1602 N N . CYS A 1 207 ? 15.662 -16.986 27.978 1.00 97.81 207 CYS A N 1
ATOM 1603 C CA . CYS A 1 207 ? 16.009 -16.222 26.779 1.00 97.81 207 CYS A CA 1
ATOM 1604 C C . CYS A 1 207 ? 16.147 -14.718 27.055 1.00 97.81 207 CYS A C 1
ATOM 1606 O O . CYS A 1 207 ? 15.415 -14.147 27.864 1.00 97.81 207 CYS A O 1
ATOM 1608 N N . VAL A 1 208 ? 17.057 -14.057 26.338 1.00 98.25 208 VAL A N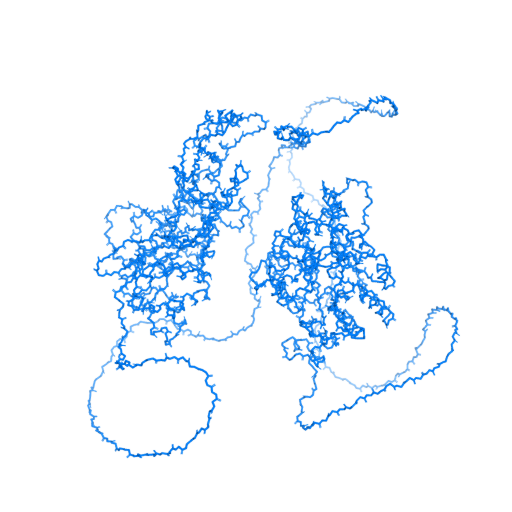 1
ATOM 1609 C CA . VAL A 1 208 ? 17.238 -12.598 26.376 1.00 98.25 208 VAL A CA 1
ATOM 1610 C C . VAL A 1 208 ? 17.087 -12.071 24.954 1.00 98.25 208 VAL A C 1
ATOM 1612 O O . VAL A 1 208 ? 17.745 -12.558 24.036 1.00 98.25 208 VAL A O 1
ATOM 1615 N N . LEU A 1 209 ? 16.190 -11.104 24.772 1.00 97.88 209 LEU A N 1
ATOM 1616 C CA . LEU A 1 209 ? 15.838 -10.537 23.473 1.00 97.88 209 LEU A CA 1
ATOM 1617 C C . LEU A 1 209 ? 16.314 -9.087 23.378 1.00 97.88 209 LEU A C 1
ATOM 1619 O O . LEU A 1 209 ? 16.120 -8.313 24.322 1.00 97.88 209 LEU A O 1
ATOM 1623 N N . ASN A 1 210 ? 16.851 -8.704 22.216 1.00 96.69 210 ASN A N 1
ATOM 1624 C CA . ASN A 1 210 ? 16.999 -7.297 21.855 1.00 96.69 210 ASN A CA 1
ATOM 1625 C C . ASN A 1 210 ? 15.823 -6.857 20.967 1.00 96.69 210 ASN A C 1
ATOM 1627 O O . ASN A 1 210 ? 15.393 -7.576 20.064 1.00 96.69 210 ASN A O 1
ATOM 1631 N N . ALA A 1 211 ? 15.282 -5.673 21.231 1.00 96.69 211 ALA A N 1
ATOM 1632 C CA . ALA A 1 211 ? 14.158 -5.112 20.492 1.00 96.69 211 ALA A CA 1
ATOM 1633 C C . ALA A 1 211 ? 14.452 -3.680 20.042 1.00 96.69 211 ALA A C 1
ATOM 1635 O O . ALA A 1 211 ? 15.235 -2.963 20.663 1.00 96.69 211 ALA A O 1
ATOM 1636 N N . SER A 1 212 ? 13.786 -3.231 18.976 1.00 94.06 212 SER A N 1
ATOM 1637 C CA . SER A 1 212 ? 13.949 -1.870 18.446 1.00 94.06 212 SER A CA 1
ATOM 1638 C C . SER A 1 212 ? 15.408 -1.550 18.071 1.00 94.06 212 SER A C 1
ATOM 1640 O O . SER A 1 212 ? 16.010 -0.587 18.542 1.00 94.06 212 SER A O 1
ATOM 1642 N N . MET A 1 213 ? 15.971 -2.382 17.188 1.00 94.00 213 MET A N 1
ATOM 1643 C CA . MET A 1 213 ? 17.362 -2.322 16.695 1.00 94.00 213 MET A CA 1
ATOM 1644 C C . MET A 1 213 ? 17.767 -0.957 16.100 1.00 94.00 213 MET A C 1
ATOM 1646 O O . MET A 1 213 ? 18.938 -0.584 16.121 1.00 94.00 213 MET A O 1
ATOM 1650 N N . LEU A 1 214 ? 16.783 -0.196 15.610 1.00 94.69 214 LEU A N 1
ATOM 1651 C CA . LEU A 1 214 ? 16.931 1.167 15.091 1.00 94.69 214 LEU A CA 1
ATOM 1652 C C . LEU A 1 214 ? 16.844 2.258 16.179 1.00 94.69 214 LEU A C 1
ATOM 1654 O O . LEU A 1 214 ? 16.722 3.435 15.850 1.00 94.69 214 LEU A O 1
ATOM 1658 N N . GLY A 1 215 ? 16.826 1.904 17.468 1.00 94.00 215 GLY A N 1
ATOM 1659 C CA . GLY A 1 215 ? 16.674 2.861 18.569 1.00 94.00 215 GLY A CA 1
ATOM 1660 C C . GLY A 1 215 ? 15.344 3.624 18.520 1.00 94.00 215 GLY A C 1
ATOM 1661 O O . GLY A 1 215 ? 15.326 4.843 18.675 1.00 94.00 215 GLY A O 1
ATOM 1662 N N . MET A 1 216 ? 14.230 2.933 18.244 1.00 93.25 216 MET A N 1
ATOM 1663 C CA . MET A 1 216 ? 12.902 3.533 18.008 1.00 93.25 216 MET A CA 1
ATOM 1664 C C . MET A 1 216 ? 12.895 4.595 16.886 1.00 93.25 216 MET A C 1
ATOM 1666 O O . MET A 1 216 ? 12.228 5.616 17.002 1.00 93.25 216 MET A O 1
ATOM 1670 N N . GLY A 1 217 ? 13.667 4.368 15.816 1.00 92.62 217 GLY A N 1
ATOM 1671 C CA . GLY A 1 217 ? 13.767 5.254 14.645 1.00 92.62 217 GLY A CA 1
ATOM 1672 C C . GLY A 1 217 ? 14.980 6.195 14.646 1.00 92.62 217 GLY A C 1
ATOM 1673 O O . GLY A 1 217 ? 15.307 6.762 13.604 1.00 92.62 217 GLY A O 1
ATOM 1674 N N . LEU A 1 218 ? 15.685 6.313 15.778 1.00 94.50 218 LEU A N 1
ATOM 1675 C CA . LEU A 1 218 ? 16.865 7.170 15.965 1.00 94.50 218 LEU A CA 1
ATOM 1676 C C . LEU A 1 218 ? 18.013 6.865 14.986 1.00 94.50 218 LEU A C 1
ATOM 1678 O O . LEU A 1 218 ? 18.751 7.769 14.611 1.00 94.50 218 LEU A O 1
ATOM 1682 N N . LEU A 1 219 ? 18.152 5.605 14.564 1.00 95.50 219 LEU A N 1
ATOM 1683 C CA . LEU A 1 219 ? 19.190 5.120 13.645 1.00 95.50 219 LEU A CA 1
ATOM 1684 C C . LEU A 1 219 ? 18.652 4.893 12.223 1.00 95.50 219 LEU A C 1
ATOM 1686 O O . LEU A 1 219 ? 18.999 3.913 11.568 1.00 95.50 219 LEU A O 1
ATOM 1690 N N . THR A 1 220 ? 17.779 5.781 11.754 1.00 93.50 220 THR A N 1
ATOM 1691 C CA . THR A 1 220 ? 17.326 5.820 10.355 1.00 93.50 220 THR A CA 1
ATOM 1692 C C . THR A 1 220 ? 17.901 7.039 9.649 1.00 93.50 220 THR A C 1
ATOM 1694 O O . THR A 1 220 ? 18.158 8.061 10.279 1.00 93.50 220 THR A O 1
ATOM 1697 N N . THR A 1 221 ? 18.038 6.973 8.326 1.00 92.06 221 THR A N 1
ATOM 1698 C CA . THR A 1 221 ? 18.523 8.085 7.483 1.00 92.06 221 THR A CA 1
ATOM 1699 C C . THR A 1 221 ? 17.633 9.344 7.579 1.00 92.06 221 THR A C 1
ATOM 1701 O O . THR A 1 221 ? 18.070 10.440 7.247 1.00 92.06 221 THR A O 1
ATOM 1704 N N . ARG A 1 222 ? 16.392 9.203 8.073 1.00 89.31 222 ARG A N 1
ATOM 1705 C CA . ARG A 1 222 ? 15.433 10.289 8.356 1.00 89.31 222 ARG A CA 1
ATOM 1706 C C . ARG A 1 222 ? 15.497 10.812 9.803 1.00 89.31 222 ARG A C 1
ATOM 1708 O O . ARG A 1 222 ? 14.987 11.893 10.083 1.00 89.31 222 ARG A O 1
ATOM 1715 N N . GLY A 1 223 ? 16.086 10.053 10.728 1.00 90.44 223 GLY A N 1
ATOM 1716 C CA . GLY A 1 223 ? 16.047 10.340 12.161 1.00 90.44 223 GLY A CA 1
ATOM 1717 C C . GLY A 1 223 ? 14.629 10.337 12.751 1.00 90.44 223 GLY A C 1
ATOM 1718 O O . GLY A 1 223 ? 13.686 9.782 12.183 1.00 90.44 223 GLY A O 1
ATOM 1719 N N . VAL A 1 224 ? 14.482 10.960 13.925 1.00 91.75 224 VAL A N 1
ATOM 1720 C CA . VAL A 1 224 ? 13.202 11.045 14.659 1.00 91.75 224 VAL A CA 1
ATOM 1721 C C . VAL A 1 224 ? 12.547 12.424 14.613 1.00 91.75 224 VAL A C 1
ATOM 1723 O O . VAL A 1 224 ? 11.359 12.517 14.902 1.00 91.75 224 VAL A O 1
ATOM 1726 N N . ASP A 1 225 ? 13.282 13.476 14.246 1.00 88.94 225 ASP A N 1
ATOM 1727 C CA . ASP A 1 225 ? 12.796 14.863 14.268 1.00 88.94 225 ASP A CA 1
ATOM 1728 C C . ASP A 1 225 ? 11.811 15.184 13.129 1.00 88.94 225 ASP A C 1
ATOM 1730 O O . ASP A 1 225 ? 10.859 15.937 13.330 1.00 88.94 225 ASP A O 1
ATOM 1734 N N . ASP A 1 226 ? 11.958 14.547 11.965 1.00 75.56 226 ASP A N 1
ATOM 1735 C CA . ASP A 1 226 ? 11.015 14.662 10.849 1.00 75.56 226 ASP A CA 1
ATOM 1736 C C . ASP A 1 226 ? 9.889 13.615 10.947 1.00 75.56 226 ASP A C 1
ATOM 1738 O O . ASP A 1 226 ? 9.788 12.713 10.114 1.00 75.56 226 ASP A O 1
ATOM 1742 N N . GLY A 1 227 ? 8.993 13.693 11.937 1.00 78.50 227 GLY A N 1
ATOM 1743 C CA . GLY A 1 227 ? 7.810 12.815 11.971 1.00 78.50 227 GLY A CA 1
ATOM 1744 C C . GLY A 1 227 ? 7.062 12.728 13.306 1.00 78.50 227 GLY A C 1
ATOM 1745 O O . GLY A 1 227 ? 7.347 13.493 14.223 1.00 78.50 227 GLY A O 1
ATOM 1746 N N . PRO A 1 228 ? 6.119 11.769 13.450 1.00 81.81 228 PRO A N 1
ATOM 1747 C CA . PRO A 1 228 ? 5.356 11.568 14.690 1.00 81.81 228 PRO A CA 1
ATOM 1748 C C . PRO A 1 228 ? 6.250 11.381 15.925 1.00 81.81 228 PRO A C 1
ATOM 1750 O O . PRO A 1 228 ? 5.957 11.904 17.002 1.00 81.81 228 PRO A O 1
ATOM 1753 N N . MET A 1 229 ? 7.381 10.694 15.733 1.00 88.12 229 MET A N 1
ATOM 1754 C CA . MET A 1 229 ? 8.382 10.381 16.756 1.00 88.12 229 MET A CA 1
ATOM 1755 C C . MET A 1 229 ? 9.001 11.627 17.403 1.00 88.12 229 MET A C 1
ATOM 1757 O O . MET A 1 229 ? 9.353 11.581 18.580 1.00 88.12 229 MET A O 1
ATOM 1761 N N . ALA A 1 230 ? 9.063 12.759 16.697 1.00 87.31 230 ALA A N 1
ATOM 1762 C CA . ALA A 1 230 ? 9.694 13.988 17.178 1.00 87.31 230 ALA A CA 1
ATOM 1763 C C . ALA A 1 230 ? 9.120 14.461 18.521 1.00 87.31 230 ALA A C 1
ATOM 1765 O O . ALA A 1 230 ? 9.861 14.954 19.376 1.00 87.31 230 ALA A O 1
ATOM 1766 N N . THR A 1 231 ? 7.807 14.259 18.684 1.00 85.19 231 THR A N 1
ATOM 1767 C CA . THR A 1 231 ? 6.982 14.702 19.816 1.00 85.19 231 THR A CA 1
ATOM 1768 C C . THR A 1 231 ? 7.138 13.863 21.084 1.00 85.19 231 THR A C 1
ATOM 1770 O O . THR A 1 231 ? 6.837 14.364 22.165 1.00 85.19 231 THR A O 1
ATOM 1773 N N . TRP A 1 232 ? 7.592 12.608 20.973 1.00 88.69 232 TRP A N 1
ATOM 1774 C CA . TRP A 1 232 ? 7.610 11.656 22.093 1.00 88.69 232 TRP A CA 1
ATOM 1775 C C . TRP A 1 232 ? 8.943 10.928 22.300 1.00 88.69 232 TRP A C 1
ATOM 1777 O O . TRP A 1 232 ? 9.142 10.334 23.359 1.00 88.69 232 TRP A O 1
ATOM 1787 N N . HIS A 1 233 ? 9.859 10.940 21.325 1.00 92.88 233 HIS A N 1
ATOM 1788 C CA . HIS A 1 233 ? 11.093 10.157 21.405 1.00 92.88 233 HIS A CA 1
ATOM 1789 C C . HIS A 1 233 ? 12.047 10.698 22.493 1.00 92.88 233 HIS A C 1
ATOM 1791 O O . HIS A 1 233 ? 12.400 11.879 22.455 1.00 92.88 233 HIS A O 1
ATOM 1797 N N . PRO A 1 234 ? 12.496 9.866 23.453 1.00 91.38 234 PRO A N 1
ATOM 1798 C CA . PRO A 1 234 ? 13.215 10.325 24.647 1.00 91.38 234 PRO A CA 1
ATOM 1799 C C . PRO A 1 234 ? 14.669 10.768 24.408 1.00 91.38 234 PRO A C 1
ATOM 1801 O O . PRO A 1 234 ? 15.290 11.315 25.319 1.00 91.38 234 PRO A O 1
ATOM 1804 N N . ALA A 1 235 ? 15.245 10.554 23.218 1.00 93.56 235 ALA A N 1
ATOM 1805 C CA . ALA A 1 235 ? 16.608 11.000 22.932 1.00 93.56 235 ALA A CA 1
ATOM 1806 C C . ALA A 1 235 ? 16.723 12.538 22.996 1.00 93.56 235 ALA A C 1
ATOM 1808 O O . ALA A 1 235 ? 15.974 13.225 22.289 1.00 93.56 235 ALA A O 1
ATOM 1809 N N . PRO A 1 236 ? 17.679 13.104 23.764 1.00 93.94 236 PRO A N 1
ATOM 1810 C CA . PRO A 1 236 ? 17.903 14.547 23.795 1.00 93.94 236 PRO A CA 1
ATOM 1811 C C . PRO A 1 236 ? 18.424 15.061 22.438 1.00 93.94 236 PRO A C 1
ATOM 1813 O O . PRO A 1 236 ? 19.086 14.307 21.721 1.00 93.94 236 PRO A O 1
ATOM 1816 N N . PRO A 1 237 ? 18.218 16.346 22.079 1.00 93.88 237 PRO A N 1
ATOM 1817 C CA . PRO A 1 237 ? 18.556 16.868 20.747 1.00 93.88 237 PRO A CA 1
ATOM 1818 C C . PRO A 1 237 ? 20.009 16.638 20.303 1.00 93.88 237 PRO A C 1
ATOM 1820 O O . PRO A 1 237 ? 20.262 16.373 19.134 1.00 93.88 237 PRO A O 1
ATOM 1823 N N . ALA A 1 238 ? 20.968 16.668 21.233 1.00 94.12 238 ALA A N 1
ATOM 1824 C CA . ALA A 1 238 ? 22.373 16.396 20.930 1.00 94.12 238 ALA A CA 1
ATOM 1825 C C . ALA A 1 238 ? 22.661 14.909 20.620 1.00 94.12 238 ALA A C 1
ATOM 1827 O O . ALA A 1 238 ? 23.548 14.625 19.818 1.00 94.12 238 ALA A O 1
ATOM 1828 N N . LEU A 1 239 ? 21.887 13.969 21.182 1.00 95.06 239 LEU A N 1
ATOM 1829 C CA . LEU A 1 239 ? 21.916 12.555 20.789 1.00 95.06 239 LEU A CA 1
ATOM 1830 C C . LEU A 1 239 ? 21.249 12.353 19.421 1.00 95.06 239 LEU A C 1
ATOM 1832 O O . LEU A 1 239 ? 21.767 11.593 18.606 1.00 95.06 239 LEU A O 1
ATOM 1836 N N . ARG A 1 240 ? 20.129 13.048 19.158 1.00 95.12 240 ARG A N 1
ATOM 1837 C CA . ARG A 1 240 ? 19.447 13.026 17.851 1.00 95.12 240 ARG A CA 1
ATOM 1838 C C . ARG A 1 240 ? 20.389 13.499 16.737 1.00 95.12 240 ARG A C 1
ATOM 1840 O O . ARG A 1 240 ? 20.599 12.761 15.779 1.00 95.12 240 ARG A O 1
ATOM 1847 N N . GLY A 1 241 ? 21.052 14.645 16.927 1.00 94.12 241 GLY A N 1
ATOM 1848 C CA . GLY A 1 241 ? 22.079 15.162 16.013 1.00 94.12 241 GLY A CA 1
ATOM 1849 C C . GLY A 1 241 ? 23.249 14.193 15.807 1.00 94.12 241 GLY A C 1
ATOM 1850 O O . GLY A 1 241 ? 23.550 13.834 14.674 1.00 94.12 241 GLY A O 1
ATOM 1851 N N . ALA A 1 242 ? 23.837 13.670 16.889 1.00 94.81 242 ALA A N 1
ATOM 1852 C CA . ALA A 1 242 ? 24.944 12.713 16.790 1.00 94.81 242 ALA A CA 1
ATOM 1853 C C . ALA A 1 242 ? 24.574 11.401 16.065 1.00 94.81 242 ALA A C 1
ATOM 1855 O O . ALA A 1 242 ? 25.450 10.760 15.492 1.00 94.81 242 ALA A O 1
ATOM 1856 N N . CYS A 1 243 ? 23.298 10.993 16.076 1.00 94.88 243 CYS A N 1
ATOM 1857 C CA . CYS A 1 243 ? 22.816 9.844 15.301 1.00 94.88 243 CYS A CA 1
ATOM 1858 C C . CYS A 1 243 ? 22.502 10.211 13.842 1.00 94.88 243 CYS A C 1
ATOM 1860 O O . CYS A 1 243 ? 22.790 9.419 12.948 1.00 94.88 243 CYS A O 1
ATOM 1862 N N . HIS A 1 244 ? 21.975 11.414 13.589 1.00 93.56 244 HIS A N 1
ATOM 1863 C CA . HIS A 1 244 ? 21.772 11.957 12.243 1.00 93.56 244 HIS A CA 1
ATOM 1864 C C . HIS A 1 244 ? 23.099 12.083 11.472 1.00 93.56 244 HIS A C 1
ATOM 1866 O O . HIS A 1 244 ? 23.171 11.699 10.306 1.00 93.56 244 HIS A O 1
ATOM 1872 N N . ASP A 1 245 ? 24.178 12.523 12.123 1.00 94.69 245 ASP A N 1
ATOM 1873 C CA . ASP A 1 245 ? 25.499 12.650 11.489 1.00 94.69 245 ASP A CA 1
ATOM 1874 C C . ASP A 1 245 ? 26.061 11.298 10.995 1.00 94.69 245 ASP A C 1
ATOM 1876 O O . ASP A 1 245 ? 26.807 11.251 10.013 1.00 94.69 245 ASP A O 1
ATOM 1880 N N . LEU A 1 246 ? 25.637 10.172 11.588 1.00 95.94 246 LEU A N 1
ATOM 1881 C CA . LEU A 1 246 ? 25.985 8.833 11.092 1.00 95.94 246 LEU A CA 1
ATOM 1882 C C . LEU A 1 246 ? 25.358 8.522 9.725 1.00 95.94 246 LEU A C 1
ATOM 1884 O O . LEU A 1 246 ? 25.905 7.707 8.981 1.00 95.94 246 LEU A O 1
ATOM 1888 N N . ALA A 1 247 ? 24.239 9.160 9.367 1.00 94.00 247 ALA A N 1
ATOM 1889 C CA . ALA A 1 247 ? 23.603 8.968 8.066 1.00 94.00 247 ALA A CA 1
ATOM 1890 C C . ALA A 1 247 ? 24.464 9.530 6.927 1.00 94.00 247 ALA A C 1
ATOM 1892 O O . ALA A 1 247 ? 24.568 8.901 5.874 1.00 94.00 247 ALA A O 1
ATOM 1893 N N . ALA A 1 248 ? 25.166 10.645 7.162 1.00 91.88 248 ALA A N 1
ATOM 1894 C CA . ALA A 1 248 ? 26.167 11.153 6.227 1.00 91.88 248 ALA A CA 1
ATOM 1895 C C . ALA A 1 248 ? 27.337 10.162 6.067 1.00 91.88 248 ALA A C 1
ATOM 1897 O O . ALA A 1 248 ? 27.725 9.843 4.945 1.00 91.88 248 ALA A O 1
ATOM 1898 N N . MET A 1 249 ? 27.834 9.593 7.172 1.00 93.62 249 MET A N 1
ATOM 1899 C CA . MET A 1 249 ? 28.934 8.612 7.160 1.00 93.62 249 MET A CA 1
ATOM 1900 C C . MET A 1 249 ? 28.559 7.285 6.476 1.00 93.62 249 MET A C 1
ATOM 1902 O O . MET A 1 249 ? 29.424 6.619 5.906 1.00 93.62 249 MET A O 1
ATOM 1906 N N . ALA A 1 250 ? 27.281 6.894 6.511 1.00 92.69 250 ALA A N 1
ATOM 1907 C CA . ALA A 1 250 ? 26.758 5.772 5.731 1.00 92.69 250 ALA A CA 1
ATOM 1908 C C . ALA A 1 250 ? 26.692 6.126 4.231 1.00 92.69 250 ALA A C 1
ATOM 1910 O O . ALA A 1 250 ? 27.217 5.388 3.389 1.00 92.69 250 ALA A O 1
ATOM 1911 N N . ALA A 1 251 ? 26.139 7.300 3.904 1.00 92.50 251 ALA A N 1
ATOM 1912 C CA . ALA A 1 251 ? 25.988 7.780 2.532 1.00 92.50 251 ALA A CA 1
ATOM 1913 C C . ALA A 1 251 ? 27.335 7.982 1.808 1.00 92.50 251 ALA A C 1
ATOM 1915 O O . ALA A 1 251 ? 27.437 7.663 0.624 1.00 92.50 251 ALA A O 1
ATOM 1916 N N . GLU A 1 252 ? 28.394 8.407 2.510 1.00 91.81 252 GLU A N 1
ATOM 1917 C CA . GLU A 1 252 ? 29.772 8.468 1.982 1.00 91.81 252 GLU A CA 1
ATOM 1918 C C . GLU A 1 252 ? 30.308 7.110 1.492 1.00 91.81 252 GLU A C 1
ATOM 1920 O O . GLU A 1 252 ? 31.222 7.063 0.666 1.00 91.81 252 GLU A O 1
ATOM 1925 N N . ARG A 1 253 ? 29.747 5.994 1.976 1.00 86.56 253 ARG A N 1
ATOM 1926 C CA . ARG A 1 253 ? 30.062 4.630 1.519 1.00 86.56 253 ARG A CA 1
ATOM 1927 C C . ARG A 1 253 ? 29.019 4.040 0.566 1.00 86.56 253 ARG A C 1
ATOM 1929 O O . ARG A 1 253 ? 29.229 2.938 0.069 1.00 86.56 253 ARG A O 1
ATOM 1936 N N . GLY A 1 254 ? 27.944 4.772 0.270 1.00 88.56 254 GLY A N 1
ATOM 1937 C CA . GLY A 1 254 ? 26.836 4.306 -0.566 1.00 88.56 254 GLY A CA 1
ATOM 1938 C C . GLY A 1 254 ? 25.887 3.325 0.131 1.00 88.56 254 GLY A C 1
ATOM 1939 O O . GLY A 1 254 ? 25.181 2.591 -0.555 1.00 88.56 254 GLY A O 1
ATOM 1940 N N . GLU A 1 255 ? 25.876 3.301 1.466 1.00 89.19 255 GLU A N 1
ATOM 1941 C CA . GLU A 1 255 ? 25.024 2.444 2.305 1.00 89.19 255 GLU A CA 1
ATOM 1942 C C . GLU A 1 255 ? 23.979 3.316 3.047 1.00 89.19 255 GLU A C 1
ATOM 1944 O O . GLU A 1 255 ? 24.221 4.504 3.283 1.00 89.19 255 GLU A O 1
ATOM 1949 N N . ARG A 1 256 ? 22.819 2.766 3.445 1.00 92.31 256 ARG A N 1
ATOM 1950 C CA . ARG A 1 256 ? 21.818 3.497 4.264 1.00 92.31 256 ARG A CA 1
ATOM 1951 C C . ARG A 1 256 ? 22.059 3.279 5.760 1.00 92.31 256 ARG A C 1
ATOM 1953 O O . ARG A 1 256 ? 22.496 2.197 6.160 1.00 92.31 256 ARG A O 1
ATOM 1960 N N . LEU A 1 257 ? 21.740 4.264 6.611 1.00 94.75 257 LEU A N 1
ATOM 1961 C CA . LEU A 1 257 ? 21.995 4.145 8.057 1.00 94.75 257 LEU A CA 1
ATOM 1962 C C . LEU A 1 257 ? 21.210 2.986 8.683 1.00 94.75 257 LEU A C 1
ATOM 1964 O O . LEU A 1 257 ? 21.773 2.211 9.454 1.00 94.75 257 LEU A O 1
ATOM 1968 N N . GLU A 1 258 ? 19.937 2.837 8.318 1.00 93.25 258 GLU A N 1
ATOM 1969 C CA . GLU A 1 258 ? 19.083 1.768 8.829 1.00 93.25 258 GLU A CA 1
ATOM 1970 C C . GLU A 1 258 ? 19.563 0.367 8.414 1.00 93.25 258 GLU A C 1
ATOM 1972 O O . GLU A 1 258 ? 19.543 -0.538 9.246 1.00 93.25 258 GLU A O 1
ATOM 1977 N N . GLU A 1 259 ? 20.082 0.185 7.192 1.00 90.62 259 GLU A N 1
ATOM 1978 C CA . GLU A 1 259 ? 20.677 -1.088 6.753 1.00 90.62 259 GLU A CA 1
ATOM 1979 C C . GLU A 1 259 ? 21.914 -1.440 7.589 1.00 90.62 259 GLU A C 1
ATOM 1981 O O . GLU A 1 259 ? 22.038 -2.561 8.091 1.00 90.62 259 GLU A O 1
ATOM 1986 N N . VAL A 1 260 ? 22.812 -0.468 7.789 1.00 92.31 260 VAL A N 1
ATOM 1987 C CA . VAL A 1 260 ? 24.031 -0.627 8.596 1.00 92.31 260 VAL A CA 1
ATOM 1988 C C . VAL A 1 260 ? 23.691 -0.921 10.062 1.00 92.31 260 VAL A C 1
ATOM 1990 O O . VAL A 1 260 ? 24.274 -1.830 10.659 1.00 92.31 260 VAL A O 1
ATOM 1993 N N . ALA A 1 261 ? 22.720 -0.208 10.639 1.00 94.44 261 ALA A N 1
ATOM 1994 C CA . ALA A 1 261 ? 22.294 -0.378 12.026 1.00 94.44 261 ALA A CA 1
ATOM 1995 C C . ALA A 1 261 ? 21.581 -1.721 12.269 1.00 94.44 261 ALA A C 1
ATOM 1997 O O . ALA A 1 261 ? 21.921 -2.418 13.230 1.00 94.44 261 ALA A O 1
ATOM 1998 N N . ILE A 1 262 ? 20.650 -2.119 11.389 1.00 92.94 262 ILE A N 1
ATOM 1999 C CA . ILE A 1 262 ? 19.983 -3.432 11.435 1.00 92.94 262 ILE A CA 1
ATOM 2000 C C . ILE A 1 262 ? 21.020 -4.544 11.296 1.00 92.94 262 ILE A C 1
ATOM 2002 O O . ILE A 1 262 ? 21.060 -5.446 12.133 1.00 92.94 262 ILE A O 1
ATOM 2006 N N . ARG A 1 263 ? 21.896 -4.472 10.285 1.00 90.31 263 ARG A N 1
ATOM 2007 C CA . ARG A 1 263 ? 22.907 -5.508 10.047 1.00 90.31 263 ARG A CA 1
ATOM 2008 C C . ARG A 1 263 ? 23.849 -5.664 11.236 1.00 90.31 263 ARG A C 1
ATOM 2010 O O . ARG A 1 263 ? 24.086 -6.790 11.661 1.00 90.31 263 ARG A O 1
ATOM 2017 N N . TRP A 1 264 ? 24.369 -4.562 11.778 1.00 91.50 264 TRP A N 1
ATOM 2018 C CA . TRP A 1 264 ? 25.267 -4.602 12.933 1.00 91.50 264 TRP A CA 1
ATOM 2019 C C . TRP A 1 264 ? 24.579 -5.191 14.174 1.00 91.50 264 TRP A C 1
ATOM 2021 O O . TRP A 1 264 ? 25.165 -6.027 14.863 1.00 91.50 264 TRP A O 1
ATOM 2031 N N . SER A 1 265 ? 23.324 -4.799 14.427 1.00 93.38 265 SER A N 1
ATOM 2032 C CA . SER A 1 265 ? 22.539 -5.296 15.560 1.00 93.38 265 SER A CA 1
ATOM 2033 C C . SER A 1 265 ? 22.276 -6.802 15.448 1.00 93.38 265 SER A C 1
ATOM 2035 O O . SER A 1 265 ? 22.578 -7.540 16.384 1.00 93.38 265 SER A O 1
ATOM 2037 N N . LEU A 1 266 ? 21.806 -7.273 14.287 1.00 90.69 266 LEU A N 1
ATOM 2038 C CA . LEU A 1 266 ? 21.516 -8.689 14.040 1.00 90.69 266 LEU A CA 1
ATOM 2039 C C . LEU A 1 266 ? 22.779 -9.563 14.058 1.00 90.69 266 LEU A C 1
ATOM 2041 O O . LEU A 1 266 ? 22.782 -10.608 14.705 1.00 90.69 266 LEU A O 1
ATOM 2045 N N . ASP A 1 267 ? 23.857 -9.148 13.383 1.00 86.31 267 ASP A N 1
ATOM 2046 C CA . ASP A 1 267 ? 25.104 -9.927 13.305 1.00 86.31 267 ASP A CA 1
ATOM 2047 C C . ASP A 1 267 ? 25.785 -10.058 14.670 1.00 86.31 267 ASP A C 1
ATOM 2049 O O . ASP A 1 267 ? 26.230 -11.142 15.055 1.00 86.31 267 ASP A O 1
ATOM 2053 N N . GLY A 1 268 ? 25.814 -8.961 15.432 1.00 89.12 268 GLY A N 1
ATOM 2054 C CA . GLY A 1 268 ? 26.358 -8.960 16.779 1.00 89.12 268 GLY A CA 1
ATOM 2055 C C . GLY A 1 268 ? 25.476 -9.722 17.771 1.00 89.12 268 GLY A C 1
ATOM 2056 O O . GLY A 1 268 ? 26.015 -10.496 18.562 1.00 89.12 268 GLY A O 1
ATOM 2057 N N . TRP A 1 269 ? 24.147 -9.553 17.742 1.00 93.44 269 TRP A N 1
ATOM 2058 C CA . TRP A 1 269 ? 23.267 -10.166 18.745 1.00 93.44 269 TRP A CA 1
ATOM 2059 C C . TRP A 1 269 ? 23.063 -11.662 18.524 1.00 93.44 269 TRP A C 1
ATOM 2061 O O . TRP A 1 269 ? 23.077 -12.411 19.499 1.00 93.44 269 TRP A O 1
ATOM 2071 N N . ALA A 1 270 ? 22.990 -12.121 17.269 1.00 88.50 270 ALA A N 1
ATOM 2072 C CA . ALA A 1 270 ? 22.926 -13.547 16.943 1.00 88.50 270 ALA A CA 1
ATOM 2073 C C . ALA A 1 270 ? 24.037 -14.357 17.639 1.00 88.50 270 ALA A C 1
ATOM 2075 O O . ALA A 1 270 ? 23.790 -15.480 18.077 1.00 88.50 270 ALA A O 1
ATOM 2076 N N . ARG A 1 271 ? 25.229 -13.753 17.776 1.00 86.56 271 ARG A N 1
ATOM 2077 C CA . ARG A 1 271 ? 26.421 -14.303 18.440 1.00 86.56 271 ARG A CA 1
ATOM 2078 C C . ARG A 1 271 ? 26.479 -13.965 19.935 1.00 86.56 271 ARG A C 1
ATOM 2080 O O . ARG A 1 271 ? 26.554 -14.860 20.766 1.00 86.56 271 ARG A O 1
ATOM 2087 N N . ALA A 1 272 ? 26.428 -12.684 20.307 1.00 89.88 272 ALA A N 1
ATOM 2088 C CA . ALA A 1 272 ? 26.569 -12.245 21.703 1.00 89.88 272 ALA A CA 1
ATOM 2089 C C . ALA A 1 272 ? 25.424 -12.737 22.609 1.00 89.88 272 ALA A C 1
ATOM 2091 O O . ALA A 1 272 ? 25.627 -12.963 23.804 1.00 89.88 272 ALA A O 1
ATOM 2092 N N . GLY A 1 273 ? 24.236 -12.928 22.030 1.00 91.25 273 GLY A N 1
ATOM 2093 C CA . GLY A 1 273 ? 23.057 -13.483 22.680 1.00 91.25 273 GLY A CA 1
ATOM 2094 C C . GLY A 1 273 ? 22.990 -15.015 22.696 1.00 91.25 273 GLY A C 1
ATOM 2095 O O . GLY A 1 273 ? 22.077 -15.531 23.331 1.00 91.25 273 GLY A O 1
ATOM 2096 N N . GLU A 1 274 ? 23.923 -15.756 22.074 1.00 90.12 274 GLU A N 1
ATOM 2097 C CA . GLU A 1 274 ? 23.923 -17.237 22.035 1.00 90.12 274 GLU A CA 1
ATOM 2098 C C . GLU A 1 274 ? 23.651 -17.903 23.405 1.00 90.12 274 GLU A C 1
ATOM 2100 O O . GLU A 1 274 ? 22.794 -18.791 23.462 1.00 90.12 274 GLU A O 1
ATOM 2105 N N . PRO A 1 275 ? 24.260 -17.475 24.537 1.00 92.00 275 PRO A N 1
ATOM 2106 C CA . PRO A 1 275 ? 24.005 -18.088 25.847 1.00 92.00 275 PRO A CA 1
ATOM 2107 C C . PRO A 1 275 ? 22.548 -18.005 26.331 1.00 92.00 275 PRO A C 1
ATOM 2109 O O . PRO A 1 275 ? 22.183 -18.716 27.264 1.00 92.00 275 PRO A O 1
ATOM 2112 N N . PHE A 1 276 ? 21.739 -17.145 25.708 1.00 95.62 276 PHE A N 1
ATOM 2113 C CA . PHE A 1 276 ? 20.311 -16.932 25.956 1.00 95.62 276 PHE A CA 1
ATOM 2114 C C . PHE A 1 276 ? 19.483 -17.052 24.662 1.00 95.62 276 PHE A C 1
ATOM 2116 O O . PHE A 1 276 ? 18.367 -16.536 24.572 1.00 95.62 276 PHE A O 1
ATOM 2123 N N . GLY A 1 277 ? 20.061 -17.674 23.635 1.00 92.44 277 GLY A N 1
ATOM 2124 C CA . GLY A 1 277 ? 19.475 -17.797 22.312 1.00 92.44 277 GLY A CA 1
ATOM 2125 C C . GLY A 1 277 ? 18.539 -18.994 22.169 1.00 92.44 277 GLY A C 1
ATOM 2126 O O . GLY A 1 277 ? 18.267 -19.734 23.118 1.00 92.44 277 GLY A O 1
ATOM 2127 N N . THR A 1 278 ? 18.087 -19.200 20.936 1.00 92.44 278 THR A N 1
ATOM 2128 C CA . THR A 1 278 ? 17.160 -20.264 20.546 1.00 92.44 278 THR A CA 1
ATOM 2129 C C . THR A 1 278 ? 17.772 -21.267 19.566 1.00 92.44 278 THR A C 1
ATOM 2131 O O . THR A 1 278 ? 18.706 -20.949 18.827 1.00 92.44 278 THR A O 1
ATOM 2134 N N . THR A 1 279 ? 17.205 -22.470 19.543 1.00 88.88 279 THR A N 1
ATOM 2135 C CA . THR A 1 279 ? 17.428 -23.536 18.554 1.00 88.88 279 THR A CA 1
ATOM 2136 C C . THR A 1 279 ? 16.272 -23.667 17.549 1.00 88.88 279 THR A C 1
ATOM 2138 O O . THR A 1 279 ? 16.394 -24.400 16.571 1.00 88.88 279 THR A O 1
ATOM 2141 N N . ALA A 1 280 ? 15.161 -22.943 17.749 1.00 86.19 280 ALA A N 1
ATOM 2142 C CA . ALA A 1 280 ? 13.934 -23.047 16.953 1.00 86.19 280 ALA A CA 1
ATOM 2143 C C . ALA A 1 280 ? 14.021 -22.294 15.609 1.00 86.19 280 ALA A C 1
ATOM 2145 O O . ALA A 1 280 ? 13.286 -21.340 15.348 1.00 86.19 280 ALA A O 1
ATOM 2146 N N . TYR A 1 281 ? 14.952 -22.709 14.751 1.00 75.25 281 TYR A N 1
ATOM 2147 C CA . TYR A 1 281 ? 15.168 -22.152 13.415 1.00 75.25 281 TYR A CA 1
ATOM 2148 C C . TYR A 1 281 ? 14.663 -23.089 12.291 1.00 75.25 281 TYR A C 1
ATOM 2150 O O . TYR A 1 281 ? 14.661 -24.312 12.460 1.00 75.25 281 TYR A O 1
ATOM 2158 N N . PRO A 1 282 ? 14.243 -22.572 11.115 1.00 60.50 282 PRO A N 1
ATOM 2159 C CA . PRO A 1 282 ? 13.703 -23.415 10.047 1.00 60.50 282 PRO A CA 1
ATOM 2160 C C . PRO A 1 282 ? 14.780 -24.308 9.414 1.00 60.50 282 PRO A C 1
ATOM 2162 O O . PRO A 1 282 ? 15.644 -23.827 8.684 1.00 60.50 282 PRO A O 1
ATOM 2165 N N . ALA A 1 283 ? 14.704 -25.624 9.630 1.00 50.16 283 ALA A N 1
ATOM 2166 C CA . ALA A 1 283 ? 15.707 -26.586 9.148 1.00 50.16 283 ALA A CA 1
ATOM 2167 C C . ALA A 1 283 ? 15.962 -26.525 7.624 1.00 50.16 283 ALA A C 1
ATOM 2169 O O . ALA A 1 283 ? 17.085 -26.746 7.177 1.00 50.16 283 ALA A O 1
ATOM 2170 N N . ALA A 1 284 ? 14.944 -26.170 6.831 1.00 49.53 284 ALA A N 1
ATOM 2171 C CA . ALA A 1 284 ? 15.065 -25.991 5.383 1.00 49.53 284 ALA A CA 1
ATOM 2172 C C . ALA A 1 284 ? 15.918 -24.774 4.972 1.00 49.53 284 ALA A C 1
ATOM 2174 O O . ALA A 1 284 ? 16.500 -24.785 3.896 1.00 49.53 284 ALA A O 1
ATOM 2175 N N . ALA A 1 285 ? 16.038 -23.745 5.817 1.00 48.44 285 ALA A N 1
ATOM 2176 C CA . ALA A 1 285 ? 16.878 -22.576 5.539 1.00 48.44 285 ALA A CA 1
ATOM 2177 C C . ALA A 1 285 ? 18.375 -22.829 5.825 1.00 48.44 285 ALA A C 1
ATOM 2179 O O . ALA A 1 285 ? 19.215 -21.996 5.500 1.00 48.44 285 ALA A O 1
ATOM 2180 N N . LEU A 1 286 ? 18.713 -23.973 6.434 1.00 50.09 286 LEU A N 1
ATOM 2181 C CA . LEU A 1 286 ? 20.062 -24.342 6.883 1.00 50.09 286 LEU A CA 1
ATOM 2182 C C . LEU A 1 286 ? 20.755 -25.387 5.992 1.00 50.09 286 LEU A C 1
ATOM 2184 O O . LEU A 1 286 ? 21.917 -25.714 6.245 1.00 50.09 286 LEU A O 1
ATOM 2188 N N . SER A 1 287 ? 20.078 -25.936 4.976 1.00 43.97 287 SER A N 1
ATOM 2189 C CA . SER A 1 287 ? 20.622 -27.035 4.162 1.00 43.97 287 SER A CA 1
ATOM 2190 C C . SER A 1 287 ? 21.812 -26.623 3.292 1.00 43.97 287 SER A C 1
ATOM 2192 O O . SER A 1 287 ? 22.736 -27.416 3.123 1.00 43.97 287 SER A O 1
ATOM 2194 N N . ASP A 1 288 ? 21.822 -25.383 2.799 1.00 42.81 288 ASP A N 1
ATOM 2195 C CA . ASP A 1 288 ? 22.830 -24.892 1.846 1.00 42.81 288 ASP A CA 1
ATOM 2196 C C . ASP A 1 288 ? 24.024 -24.192 2.527 1.00 42.81 288 ASP A C 1
ATOM 2198 O O . ASP A 1 288 ? 25.053 -23.951 1.898 1.00 42.81 288 ASP A O 1
ATOM 2202 N N . ALA A 1 289 ? 23.932 -23.907 3.832 1.00 45.81 289 ALA A N 1
ATOM 2203 C CA . ALA A 1 289 ? 24.936 -23.150 4.592 1.00 45.81 289 ALA A CA 1
ATOM 2204 C C . ALA A 1 289 ? 26.239 -23.930 4.895 1.00 45.81 289 ALA A C 1
ATOM 2206 O O . ALA A 1 289 ? 27.178 -23.389 5.476 1.00 45.81 289 ALA A O 1
ATOM 2207 N N . ALA A 1 290 ? 26.325 -25.212 4.532 1.00 37.94 290 ALA A N 1
ATOM 2208 C CA . ALA A 1 290 ? 27.414 -26.115 4.920 1.00 37.94 290 ALA A CA 1
ATOM 2209 C C . ALA A 1 290 ? 28.680 -26.015 4.033 1.00 37.94 290 ALA A C 1
ATOM 2211 O O . ALA A 1 290 ? 29.255 -27.037 3.657 1.00 37.94 290 ALA A O 1
ATOM 2212 N N . VAL A 1 291 ? 29.129 -24.798 3.695 1.00 39.03 291 VAL A N 1
ATOM 2213 C CA . VAL A 1 291 ? 30.323 -24.559 2.854 1.00 39.03 291 VAL A CA 1
ATOM 2214 C C . VAL A 1 291 ? 31.226 -23.464 3.445 1.00 39.03 291 VAL A C 1
ATOM 2216 O O . VAL A 1 291 ? 31.420 -22.411 2.841 1.00 39.03 291 VAL A O 1
ATOM 2219 N N . GLY A 1 292 ? 31.815 -23.714 4.622 1.00 38.41 292 GLY A N 1
ATOM 2220 C CA . GLY A 1 292 ? 32.908 -22.868 5.122 1.00 38.41 292 GLY A CA 1
ATOM 2221 C C . GLY A 1 292 ? 33.176 -22.887 6.627 1.00 38.41 292 GLY A C 1
ATOM 2222 O O . GLY A 1 292 ? 32.713 -21.996 7.323 1.00 38.41 292 GLY A O 1
ATOM 2223 N N . GLY A 1 293 ? 34.026 -23.816 7.081 1.00 38.62 293 GLY A N 1
ATOM 2224 C CA . GLY A 1 293 ? 34.956 -23.622 8.211 1.00 38.62 293 GLY A CA 1
ATOM 2225 C C . GLY A 1 293 ? 34.400 -23.530 9.638 1.00 38.62 293 GLY A C 1
ATOM 2226 O O . GLY A 1 293 ? 34.803 -24.331 10.478 1.00 38.62 293 GLY A O 1
ATOM 2227 N N . ASP A 1 294 ? 33.542 -22.552 9.917 1.00 43.72 294 ASP A N 1
ATOM 2228 C CA . ASP A 1 294 ? 33.114 -22.198 11.272 1.00 43.72 294 ASP A CA 1
ATOM 2229 C C . ASP A 1 294 ? 32.124 -23.223 11.850 1.00 43.72 294 ASP A C 1
ATOM 2231 O O . ASP A 1 294 ? 31.211 -23.707 11.170 1.00 43.72 294 ASP A O 1
ATOM 2235 N N . GLU A 1 295 ? 32.277 -23.533 13.140 1.00 45.81 295 GLU A N 1
ATOM 2236 C CA . GLU A 1 295 ? 31.301 -24.339 13.871 1.00 45.81 295 GLU A CA 1
ATOM 2237 C C . GLU A 1 295 ? 29.960 -23.595 13.961 1.00 45.81 295 GLU A C 1
ATOM 2239 O O . GLU A 1 295 ? 29.899 -22.385 14.192 1.00 45.81 295 GLU A O 1
ATOM 2244 N N . ARG A 1 296 ? 28.857 -24.329 13.768 1.00 53.81 296 ARG A N 1
ATOM 2245 C CA . ARG A 1 296 ? 27.508 -23.755 13.847 1.00 53.81 296 ARG A CA 1
ATOM 2246 C C . ARG A 1 296 ? 27.263 -23.251 15.276 1.00 53.81 296 ARG A C 1
ATOM 2248 O O . ARG A 1 296 ? 27.424 -24.062 16.190 1.00 53.81 296 ARG A O 1
ATOM 2255 N N . PRO A 1 297 ? 26.817 -21.995 15.487 1.00 56.69 297 PRO A N 1
ATOM 2256 C CA . PRO A 1 297 ? 26.414 -21.548 16.816 1.00 56.69 297 PRO A CA 1
ATOM 2257 C C . PRO A 1 297 ? 25.297 -22.464 17.324 1.00 56.69 297 PRO A C 1
ATOM 2259 O O . PRO A 1 297 ? 24.339 -22.765 16.603 1.00 56.69 297 PRO A O 1
ATOM 2262 N N . ALA A 1 298 ? 25.439 -22.945 18.556 1.00 72.00 298 ALA A N 1
ATOM 2263 C CA . ALA A 1 298 ? 24.523 -23.918 19.136 1.00 72.00 298 ALA A CA 1
ATOM 2264 C C . ALA A 1 298 ? 23.143 -23.296 19.386 1.00 72.00 298 ALA A C 1
ATOM 2266 O O . ALA A 1 298 ? 22.135 -24.002 19.372 1.00 72.00 298 ALA A O 1
ATOM 2267 N N . ARG A 1 299 ? 23.104 -21.974 19.599 1.00 87.88 299 ARG A N 1
ATOM 2268 C CA . ARG A 1 299 ? 21.901 -21.154 19.773 1.00 87.88 299 ARG A CA 1
ATOM 2269 C C . ARG A 1 299 ? 22.091 -19.790 19.111 1.00 87.88 299 ARG A C 1
ATOM 2271 O O . ARG A 1 299 ? 23.193 -19.257 19.092 1.00 87.88 299 ARG A O 1
ATOM 2278 N N . ILE A 1 300 ? 21.009 -19.201 18.611 1.00 89.50 300 ILE A N 1
ATOM 2279 C CA . ILE A 1 300 ? 21.014 -17.873 17.979 1.00 89.50 300 ILE A CA 1
ATOM 2280 C C . ILE A 1 300 ? 20.338 -16.866 18.913 1.00 89.50 300 ILE A C 1
ATOM 2282 O O . ILE A 1 300 ? 19.208 -17.097 19.347 1.00 89.50 300 ILE A O 1
ATOM 2286 N N . GLY A 1 301 ? 21.010 -15.754 19.224 1.00 92.69 301 GLY A N 1
ATOM 2287 C CA . GLY A 1 301 ? 20.417 -14.642 19.979 1.00 92.69 301 GLY A CA 1
ATOM 2288 C C . GLY A 1 301 ? 19.180 -14.067 19.277 1.00 92.69 301 GLY A C 1
ATOM 2289 O O . GLY A 1 301 ? 19.209 -13.814 18.075 1.00 92.69 301 GLY A O 1
ATOM 2290 N N . VAL A 1 302 ? 18.082 -13.897 20.021 1.00 95.19 302 VAL A N 1
ATOM 2291 C CA . VAL A 1 302 ? 16.754 -13.588 19.460 1.00 95.19 302 VAL A CA 1
ATOM 2292 C C . VAL A 1 302 ? 16.535 -12.076 19.329 1.00 95.19 302 VAL A C 1
ATOM 2294 O O . VAL A 1 302 ? 16.761 -11.338 20.292 1.00 95.19 302 VAL A O 1
ATOM 2297 N N . SER A 1 303 ? 16.045 -11.629 18.168 1.00 96.19 303 SER A N 1
ATOM 2298 C CA . SER A 1 303 ? 15.840 -10.208 17.839 1.00 96.19 303 SER A CA 1
ATOM 2299 C C . SER A 1 303 ? 14.403 -9.874 17.428 1.00 96.19 303 SER A C 1
ATOM 2301 O O . SER A 1 303 ? 13.768 -10.618 16.678 1.00 96.19 303 SER A O 1
ATOM 2303 N N . VAL A 1 304 ? 13.911 -8.709 17.864 1.00 97.12 304 VAL A N 1
ATOM 2304 C CA . VAL A 1 304 ? 12.579 -8.179 17.516 1.00 97.12 304 VAL A CA 1
ATOM 2305 C C . VAL A 1 304 ? 12.699 -6.989 16.554 1.00 97.12 304 VAL A C 1
ATOM 2307 O O . VAL A 1 304 ? 13.220 -5.927 16.915 1.00 97.12 304 VAL A O 1
ATOM 2310 N N . MET A 1 305 ? 12.188 -7.153 15.330 1.00 94.69 305 MET A N 1
ATOM 2311 C CA . MET A 1 305 ? 12.170 -6.126 14.277 1.00 94.69 305 MET A CA 1
ATOM 2312 C C . MET A 1 305 ? 10.821 -5.406 14.201 1.00 94.69 305 MET A C 1
ATOM 2314 O O . MET A 1 305 ? 9.781 -6.052 14.257 1.00 94.69 305 MET A O 1
ATOM 2318 N N . GLY A 1 306 ? 10.825 -4.084 14.028 1.00 92.62 306 GLY A N 1
ATOM 2319 C CA . GLY A 1 306 ? 9.622 -3.305 13.722 1.00 92.62 306 GLY A CA 1
ATOM 2320 C C . GLY A 1 306 ? 9.673 -2.802 12.284 1.00 92.62 306 GLY A C 1
ATOM 2321 O O . GLY A 1 306 ? 10.690 -2.243 11.884 1.00 92.62 306 GLY A O 1
ATOM 2322 N N . VAL A 1 307 ? 8.595 -3.004 11.525 1.00 92.44 307 VAL A N 1
ATOM 2323 C CA . VAL A 1 307 ? 8.477 -2.604 10.109 1.00 92.44 307 VAL A CA 1
ATOM 2324 C C . VAL A 1 307 ? 7.100 -1.999 9.827 1.00 92.44 307 VAL A C 1
ATOM 2326 O O . VAL A 1 307 ? 6.116 -2.317 10.499 1.00 92.44 307 VAL A O 1
ATOM 2329 N N . SER A 1 308 ? 7.038 -1.111 8.844 1.00 90.44 308 SER A N 1
ATOM 2330 C CA . SER A 1 308 ? 5.854 -0.370 8.398 1.00 90.44 308 SER A CA 1
ATOM 2331 C C . SER A 1 308 ? 5.374 -0.770 6.995 1.00 90.44 308 SER A C 1
ATOM 2333 O O . SER A 1 308 ? 4.189 -0.617 6.689 1.00 90.44 308 SER A O 1
ATOM 2335 N N . ALA A 1 309 ? 6.267 -1.338 6.177 1.00 93.00 309 ALA A N 1
ATOM 2336 C CA . ALA A 1 309 ? 6.010 -1.821 4.822 1.00 93.00 309 ALA A CA 1
ATOM 2337 C C . ALA A 1 309 ? 6.434 -3.293 4.625 1.00 93.00 309 ALA A C 1
ATOM 2339 O O . ALA A 1 309 ? 7.126 -3.888 5.454 1.00 93.00 309 ALA A O 1
ATOM 2340 N N . VAL A 1 310 ? 6.016 -3.897 3.508 1.00 94.56 310 VAL A N 1
ATOM 2341 C CA . VAL A 1 310 ? 6.358 -5.293 3.165 1.00 94.56 310 VAL A CA 1
ATOM 2342 C C . VAL A 1 310 ? 7.805 -5.387 2.666 1.00 94.56 310 VAL A C 1
ATOM 2344 O O . VAL A 1 310 ? 8.505 -6.361 2.918 1.00 94.56 310 VAL A O 1
ATOM 2347 N N . GLU A 1 311 ? 8.279 -4.339 2.007 1.00 93.06 311 GLU A N 1
ATOM 2348 C CA . GLU A 1 311 ? 9.627 -4.195 1.470 1.00 93.06 311 GLU A CA 1
ATOM 2349 C C . GLU A 1 311 ? 10.679 -4.177 2.594 1.00 93.06 311 GLU A C 1
ATOM 2351 O O . GLU A 1 311 ? 11.683 -4.884 2.508 1.00 93.06 311 GLU A O 1
ATOM 2356 N N . GLU A 1 312 ? 10.400 -3.451 3.682 1.00 92.62 312 GLU A N 1
ATOM 2357 C CA . GLU A 1 312 ? 11.231 -3.376 4.897 1.00 92.62 312 GLU A CA 1
ATOM 2358 C C . GLU A 1 312 ? 11.334 -4.736 5.611 1.00 92.62 312 GLU A C 1
ATOM 2360 O O . GLU A 1 312 ? 12.397 -5.105 6.118 1.00 92.62 312 GLU A O 1
ATOM 2365 N N . LEU A 1 313 ? 10.240 -5.511 5.620 1.00 94.06 313 LEU A N 1
ATOM 2366 C CA . LEU A 1 313 ? 10.218 -6.884 6.130 1.00 94.06 313 LEU A CA 1
ATOM 2367 C C . LEU A 1 313 ? 11.146 -7.790 5.311 1.00 94.06 313 LEU A C 1
ATOM 2369 O O . LEU A 1 313 ? 11.959 -8.515 5.884 1.00 94.06 313 LEU A O 1
ATOM 2373 N N . GLU A 1 314 ? 11.044 -7.754 3.980 1.00 92.06 314 GLU A N 1
ATOM 2374 C CA . GLU A 1 314 ? 11.900 -8.580 3.126 1.00 92.06 314 GLU A CA 1
ATOM 2375 C C . GLU A 1 314 ? 13.377 -8.158 3.190 1.00 92.06 314 GLU A C 1
ATOM 2377 O O . GLU A 1 314 ? 14.262 -9.010 3.136 1.00 92.06 314 GLU A O 1
ATOM 2382 N N . GLU A 1 315 ? 13.665 -6.859 3.293 1.00 89.44 315 GLU A N 1
ATOM 2383 C CA . GLU A 1 315 ? 15.018 -6.320 3.481 1.00 89.44 315 GLU A CA 1
ATOM 2384 C C . GLU A 1 315 ? 15.618 -6.793 4.814 1.00 89.44 315 GLU A C 1
ATOM 2386 O O . GLU A 1 315 ? 16.685 -7.411 4.825 1.00 89.44 315 GLU A O 1
ATOM 2391 N N . THR A 1 316 ? 14.888 -6.631 5.922 1.00 89.94 316 THR A N 1
ATOM 2392 C CA . THR A 1 316 ? 15.327 -7.086 7.251 1.00 89.94 316 THR A CA 1
ATOM 2393 C C . THR A 1 316 ? 15.522 -8.605 7.300 1.00 89.94 316 THR A C 1
ATOM 2395 O O . THR A 1 316 ? 16.500 -9.083 7.872 1.00 89.94 316 THR A O 1
ATOM 2398 N N . TRP A 1 317 ? 14.655 -9.384 6.645 1.00 90.06 317 TRP A N 1
ATOM 2399 C CA . TRP A 1 317 ? 14.786 -10.843 6.552 1.00 90.06 317 TRP A CA 1
ATOM 2400 C C . TRP A 1 317 ? 16.000 -11.288 5.712 1.00 90.06 317 TRP A C 1
ATOM 2402 O O . TRP A 1 317 ? 16.699 -12.232 6.091 1.00 90.06 317 TRP A O 1
ATOM 2412 N N . ARG A 1 318 ? 16.323 -10.586 4.614 1.00 85.62 318 ARG A N 1
ATOM 2413 C CA . ARG A 1 318 ? 17.563 -10.814 3.837 1.00 85.62 318 ARG A CA 1
ATOM 2414 C C . ARG A 1 318 ? 18.814 -10.484 4.655 1.00 85.62 318 ARG A C 1
ATOM 2416 O O . ARG A 1 318 ? 19.793 -11.226 4.606 1.00 85.62 318 ARG A O 1
ATOM 2423 N N . LEU A 1 319 ? 18.786 -9.398 5.431 1.00 82.62 319 LEU A N 1
ATOM 2424 C CA . LEU A 1 319 ? 19.882 -9.038 6.334 1.00 82.62 319 LEU A CA 1
ATOM 2425 C C . LEU A 1 319 ? 20.042 -10.072 7.459 1.00 82.62 319 LEU A C 1
ATOM 2427 O O . LEU A 1 319 ? 21.164 -10.498 7.725 1.00 82.62 319 LEU A O 1
ATOM 2431 N N . TRP A 1 320 ? 18.940 -10.536 8.059 1.00 84.81 320 TRP A N 1
ATOM 2432 C CA . TRP A 1 320 ? 18.951 -11.575 9.092 1.00 84.81 320 TRP A CA 1
ATOM 2433 C C . TRP A 1 320 ? 19.514 -12.903 8.578 1.00 84.81 320 TRP A C 1
ATOM 2435 O O . TRP A 1 320 ? 20.478 -13.410 9.145 1.00 84.81 320 TRP A O 1
ATOM 2445 N N . THR A 1 321 ? 18.981 -13.433 7.471 1.00 81.00 321 THR A N 1
ATOM 2446 C CA . THR A 1 321 ? 19.472 -14.684 6.860 1.00 81.00 321 THR A CA 1
ATOM 2447 C C . THR A 1 321 ? 20.956 -14.601 6.483 1.00 81.00 321 THR A C 1
ATOM 2449 O O . THR A 1 321 ? 21.688 -15.571 6.672 1.00 81.00 321 THR A O 1
ATOM 2452 N N . SER A 1 322 ? 21.442 -13.435 6.039 1.00 76.94 322 SER A N 1
ATOM 2453 C CA . SER A 1 322 ? 22.875 -13.191 5.822 1.00 76.94 322 SER A CA 1
ATOM 2454 C C . SER A 1 322 ? 23.687 -13.181 7.129 1.00 76.94 322 SER A C 1
ATOM 2456 O O . SER A 1 322 ? 24.750 -13.797 7.197 1.00 76.94 322 SER A O 1
ATOM 2458 N N . ALA A 1 323 ? 23.193 -12.519 8.180 1.00 69.62 323 ALA A N 1
ATOM 2459 C CA . ALA A 1 323 ? 23.864 -12.399 9.477 1.00 69.62 323 ALA A CA 1
ATOM 2460 C C . ALA A 1 323 ? 24.005 -13.750 10.206 1.00 69.62 323 ALA A C 1
ATOM 2462 O O . ALA A 1 323 ? 25.083 -14.080 10.707 1.00 69.62 323 ALA A O 1
ATOM 2463 N N . VAL A 1 324 ? 22.953 -14.575 10.204 1.00 71.06 324 VAL A N 1
ATOM 2464 C CA . VAL A 1 324 ? 22.965 -15.920 10.813 1.00 71.06 324 VAL A CA 1
ATOM 2465 C C . VAL A 1 324 ? 23.603 -17.005 9.926 1.00 71.06 324 VAL A C 1
ATOM 2467 O O . VAL A 1 324 ? 23.520 -18.188 10.239 1.00 71.06 324 VAL A O 1
ATOM 2470 N N . GLY A 1 325 ? 24.273 -16.620 8.831 1.00 61.22 325 GLY A N 1
ATOM 2471 C CA . GLY A 1 325 ? 25.074 -17.527 7.997 1.00 61.22 325 GLY A CA 1
ATOM 2472 C C . GLY A 1 325 ? 24.283 -18.398 7.015 1.00 61.22 325 GLY A C 1
ATOM 2473 O O . GLY A 1 325 ? 24.858 -19.294 6.404 1.00 61.22 325 GLY A O 1
ATOM 2474 N N . LEU A 1 326 ? 22.988 -18.134 6.825 1.00 54.00 326 LEU A N 1
ATOM 2475 C CA . LEU A 1 326 ? 22.117 -18.872 5.897 1.00 54.00 326 LEU A CA 1
ATOM 2476 C C . LEU A 1 326 ? 22.284 -18.417 4.436 1.00 54.00 326 LEU A C 1
ATOM 2478 O O . LEU A 1 326 ? 21.831 -19.094 3.518 1.00 54.00 326 LEU A O 1
ATOM 2482 N N . ALA A 1 327 ? 22.943 -17.276 4.209 1.00 51.59 327 ALA A N 1
ATOM 2483 C CA . ALA A 1 327 ? 23.257 -16.747 2.886 1.00 51.59 327 ALA A CA 1
ATOM 2484 C C . ALA A 1 327 ? 24.678 -16.157 2.834 1.00 51.59 327 ALA A C 1
ATOM 2486 O O . ALA A 1 327 ? 25.098 -15.435 3.741 1.00 51.59 327 ALA A O 1
ATOM 2487 N N . ALA A 1 328 ? 25.403 -16.420 1.741 1.00 44.69 328 ALA A N 1
ATOM 2488 C CA . ALA A 1 328 ? 26.769 -15.931 1.539 1.00 44.69 328 ALA A CA 1
ATOM 2489 C C . ALA A 1 328 ? 26.839 -14.390 1.575 1.00 44.69 328 ALA A C 1
ATOM 2491 O O . ALA A 1 328 ? 26.069 -13.704 0.901 1.00 44.69 328 ALA A O 1
ATOM 2492 N N . ALA A 1 329 ? 27.776 -13.845 2.357 1.00 53.78 329 ALA A N 1
ATOM 2493 C CA . ALA A 1 329 ? 27.751 -12.454 2.816 1.00 53.78 329 ALA A CA 1
ATOM 2494 C C . ALA A 1 329 ? 28.997 -11.637 2.386 1.00 53.78 329 ALA A C 1
ATOM 2496 O O . ALA A 1 329 ? 29.839 -11.324 3.229 1.00 53.78 329 ALA A O 1
ATOM 2497 N N . PRO A 1 330 ? 29.128 -11.225 1.108 1.00 51.22 330 PRO A N 1
ATOM 2498 C CA . PRO A 1 330 ? 30.352 -10.624 0.547 1.00 51.22 330 PRO A CA 1
ATOM 2499 C C . PRO A 1 330 ? 30.673 -9.179 1.003 1.00 51.22 330 PRO A C 1
ATOM 2501 O O . PRO A 1 330 ? 31.414 -8.490 0.313 1.00 51.22 330 PRO A O 1
ATOM 2504 N N . ARG A 1 331 ? 30.092 -8.701 2.116 1.00 63.19 331 ARG A N 1
ATOM 2505 C CA . ARG A 1 331 ? 30.318 -7.364 2.723 1.00 63.19 331 ARG A CA 1
ATOM 2506 C C . ARG A 1 331 ? 30.218 -7.362 4.263 1.00 63.19 331 ARG A C 1
ATOM 2508 O O . ARG A 1 331 ? 29.908 -6.336 4.867 1.00 63.19 331 ARG A O 1
ATOM 2515 N N . ARG A 1 332 ? 30.372 -8.518 4.927 1.00 67.31 332 ARG A N 1
ATOM 2516 C CA . ARG A 1 332 ? 30.217 -8.609 6.397 1.00 67.31 332 ARG A CA 1
ATOM 2517 C C . ARG A 1 332 ? 31.241 -7.729 7.120 1.00 67.31 332 ARG A C 1
ATOM 2519 O O . ARG A 1 332 ? 30.875 -6.934 7.985 1.00 67.31 332 ARG A O 1
ATOM 2526 N N . ASP A 1 333 ? 32.499 -7.852 6.714 1.00 72.06 333 ASP A N 1
ATOM 2527 C CA . ASP A 1 333 ? 33.631 -7.252 7.416 1.00 72.06 333 ASP A CA 1
ATOM 2528 C C . ASP A 1 333 ? 33.780 -5.754 7.113 1.00 72.06 333 ASP A C 1
ATOM 2530 O O . ASP A 1 333 ? 34.150 -4.993 8.004 1.00 72.06 333 ASP A O 1
ATOM 2534 N N . ASP A 1 334 ? 33.395 -5.308 5.910 1.00 80.56 334 ASP A N 1
ATOM 2535 C CA . ASP A 1 334 ? 33.379 -3.889 5.524 1.00 80.56 334 ASP A CA 1
ATOM 2536 C C . ASP A 1 334 ? 32.447 -3.065 6.422 1.00 80.56 334 ASP A C 1
ATOM 2538 O O . ASP A 1 334 ? 32.824 -2.004 6.922 1.00 80.56 334 ASP A O 1
ATOM 2542 N N . ILE A 1 335 ? 31.233 -3.572 6.670 1.00 82.06 335 ILE A N 1
ATOM 2543 C CA . ILE A 1 335 ? 30.239 -2.900 7.516 1.00 82.06 335 ILE A CA 1
ATOM 2544 C C . ILE A 1 335 ? 30.650 -2.987 8.993 1.00 82.06 335 ILE A C 1
ATOM 2546 O O . ILE A 1 335 ? 30.525 -2.005 9.726 1.00 82.06 335 ILE A O 1
ATOM 2550 N N . ALA A 1 336 ? 31.219 -4.115 9.433 1.00 82.06 336 ALA A N 1
ATOM 2551 C CA . ALA A 1 336 ? 31.779 -4.233 10.778 1.00 82.06 336 ALA A CA 1
ATOM 2552 C C . ALA A 1 336 ? 32.933 -3.236 11.016 1.00 82.06 336 ALA A C 1
ATOM 2554 O O . ALA A 1 336 ? 32.992 -2.615 12.080 1.00 82.06 336 ALA A O 1
ATOM 2555 N N . ALA A 1 337 ? 33.811 -3.034 10.027 1.00 86.50 337 ALA A N 1
ATOM 2556 C CA . ALA A 1 337 ? 34.887 -2.046 10.070 1.00 86.50 337 ALA A CA 1
ATOM 2557 C C . ALA A 1 337 ? 34.353 -0.604 10.040 1.00 86.50 337 ALA A C 1
ATOM 2559 O O . ALA A 1 337 ? 34.745 0.196 10.883 1.00 86.50 337 ALA A O 1
ATOM 2560 N N . LEU A 1 338 ? 33.402 -0.278 9.154 1.00 90.62 338 LEU A N 1
ATOM 2561 C CA . LEU A 1 338 ? 32.757 1.043 9.098 1.00 90.62 338 LEU A CA 1
ATOM 2562 C C . LEU A 1 338 ? 32.153 1.440 10.454 1.00 90.62 338 LEU A C 1
ATOM 2564 O O . LEU A 1 338 ? 32.367 2.555 10.939 1.00 90.62 338 LEU A O 1
ATOM 2568 N N . VAL A 1 339 ? 31.445 0.512 11.103 1.00 91.62 339 VAL A N 1
ATOM 2569 C CA . VAL A 1 339 ? 30.852 0.770 12.418 1.00 91.62 339 VAL A CA 1
ATOM 2570 C C . VAL A 1 339 ? 31.925 0.895 13.507 1.00 91.62 339 VAL A C 1
ATOM 2572 O O . VAL A 1 339 ? 31.862 1.823 14.314 1.00 91.62 339 VAL A O 1
ATOM 2575 N N . ARG A 1 340 ? 32.924 0.003 13.527 1.00 91.94 340 ARG A N 1
ATOM 2576 C CA . ARG A 1 340 ? 34.004 -0.018 14.532 1.00 91.94 340 ARG A CA 1
ATOM 2577 C C . ARG A 1 340 ? 34.926 1.202 14.457 1.00 91.94 340 ARG A C 1
ATOM 2579 O O . ARG A 1 340 ? 35.255 1.760 15.501 1.00 91.94 340 ARG A O 1
ATOM 2586 N N . ASP A 1 341 ? 35.333 1.589 13.252 1.00 92.19 341 ASP A N 1
ATOM 2587 C CA . ASP A 1 341 ? 36.449 2.514 13.017 1.00 92.19 341 ASP A CA 1
ATOM 2588 C C . ASP A 1 341 ? 35.994 3.949 12.703 1.00 92.19 341 ASP A C 1
ATOM 2590 O O . ASP A 1 341 ? 36.782 4.879 12.859 1.00 92.19 341 ASP A O 1
ATOM 2594 N N . VAL A 1 342 ? 34.731 4.147 12.293 1.00 93.31 342 VAL A N 1
ATOM 2595 C CA . VAL A 1 342 ? 34.176 5.471 11.946 1.00 93.31 342 VAL A CA 1
ATOM 2596 C C . VAL A 1 342 ? 32.977 5.826 12.828 1.00 93.31 342 VAL A C 1
ATOM 2598 O O . VAL A 1 342 ? 33.030 6.794 13.590 1.00 93.31 342 VAL A O 1
ATOM 2601 N N . MET A 1 343 ? 31.906 5.025 12.791 1.00 95.56 343 MET A N 1
ATOM 2602 C CA . MET A 1 343 ? 30.625 5.427 13.392 1.00 95.56 343 MET A CA 1
ATOM 2603 C C . MET A 1 343 ? 30.626 5.391 14.929 1.00 95.56 343 MET A C 1
ATOM 2605 O O . MET A 1 343 ? 30.278 6.394 15.553 1.00 95.56 343 MET A O 1
ATOM 2609 N N . ARG A 1 344 ? 31.057 4.296 15.580 1.00 94.44 344 ARG A N 1
ATOM 2610 C CA . ARG A 1 344 ? 31.100 4.249 17.061 1.00 94.44 344 ARG A CA 1
ATOM 2611 C C . ARG A 1 344 ? 32.103 5.236 17.684 1.00 94.44 344 ARG A C 1
ATOM 2613 O O . ARG A 1 344 ? 31.794 5.737 18.765 1.00 94.44 344 ARG A O 1
ATOM 2620 N N . PRO A 1 345 ? 33.262 5.546 17.066 1.00 95.31 345 PRO A N 1
ATOM 2621 C CA . PRO A 1 345 ? 34.127 6.637 17.517 1.00 95.31 345 PRO A CA 1
ATOM 2622 C C . PRO A 1 345 ? 33.470 8.021 17.429 1.00 95.31 345 PRO A C 1
ATOM 2624 O O . PRO A 1 345 ? 33.556 8.783 18.391 1.00 95.31 345 PRO A O 1
ATOM 2627 N N . SER A 1 346 ? 32.781 8.334 16.324 1.00 95.06 346 SER A N 1
ATOM 2628 C CA . SER A 1 346 ? 32.194 9.667 16.097 1.00 95.06 346 SER A CA 1
ATOM 2629 C C . SER A 1 346 ? 31.088 10.052 17.091 1.00 95.06 346 SER A C 1
ATOM 2631 O O . SER A 1 346 ? 30.971 11.221 17.450 1.00 95.06 346 SER A O 1
ATOM 2633 N N . LEU A 1 347 ? 30.353 9.070 17.631 1.00 95.25 347 LEU A N 1
ATOM 2634 C CA . LEU A 1 347 ? 29.361 9.278 18.694 1.00 95.25 347 LEU A CA 1
ATOM 2635 C C . LEU A 1 347 ? 29.952 9.883 19.984 1.00 95.25 347 LEU A C 1
ATOM 2637 O O . LEU A 1 347 ? 29.211 10.459 20.781 1.00 95.25 347 LEU A O 1
ATOM 2641 N N . GLY A 1 348 ? 31.260 9.747 20.232 1.00 94.19 348 GLY A N 1
ATOM 2642 C CA . GLY A 1 348 ? 31.927 10.333 21.398 1.00 94.19 348 GLY A CA 1
ATOM 2643 C C . GLY A 1 348 ? 31.264 9.945 22.728 1.00 94.19 348 GLY A C 1
ATOM 2644 O O . GLY A 1 348 ? 31.194 8.766 23.076 1.00 94.19 348 GLY A O 1
ATOM 2645 N N . ALA A 1 349 ? 30.765 10.943 23.466 1.00 94.06 349 ALA A N 1
ATOM 2646 C CA . ALA A 1 349 ? 30.062 10.759 24.742 1.00 94.06 349 ALA A CA 1
ATOM 2647 C C . ALA A 1 349 ? 28.652 10.140 24.609 1.00 94.06 349 ALA A C 1
ATOM 2649 O O . ALA A 1 349 ? 28.100 9.669 25.599 1.00 94.06 349 ALA A O 1
ATOM 2650 N N . TRP A 1 350 ? 28.074 10.112 23.403 1.00 96.12 350 TRP A N 1
ATOM 2651 C CA . TRP A 1 350 ? 26.768 9.503 23.125 1.00 96.12 350 TRP A CA 1
ATOM 2652 C C . TRP A 1 350 ? 26.843 7.998 22.847 1.00 96.12 350 TRP A C 1
ATOM 2654 O O . TRP A 1 350 ? 25.815 7.322 22.796 1.00 96.12 350 TRP A O 1
ATOM 2664 N N . LYS A 1 351 ? 28.048 7.445 22.684 1.00 95.19 351 LYS A N 1
ATOM 2665 C CA . LYS A 1 351 ? 28.262 6.007 22.518 1.00 95.19 351 LYS A CA 1
ATOM 2666 C C . LYS A 1 351 ? 27.930 5.282 23.826 1.00 95.19 351 LYS A C 1
ATOM 2668 O O . LYS A 1 351 ? 28.480 5.618 24.869 1.00 95.19 351 LYS A O 1
ATOM 2673 N N . ASP A 1 352 ? 27.059 4.277 23.756 1.00 95.31 352 ASP A N 1
ATOM 2674 C CA . ASP A 1 352 ? 26.555 3.514 24.912 1.00 95.31 352 ASP A CA 1
ATOM 2675 C C . ASP A 1 352 ? 25.725 4.347 25.921 1.00 95.31 352 ASP A C 1
ATOM 2677 O O . ASP A 1 352 ? 25.330 3.845 26.974 1.00 95.31 352 ASP A O 1
ATOM 2681 N N . TYR A 1 353 ? 25.371 5.591 25.568 1.00 95.62 353 TYR A N 1
ATOM 2682 C CA . TYR A 1 353 ? 24.471 6.438 26.352 1.00 95.62 353 TYR A CA 1
ATOM 2683 C C . TYR A 1 353 ? 23.055 5.850 26.407 1.00 95.62 353 TYR A C 1
ATOM 2685 O O . TYR A 1 353 ? 22.472 5.496 25.377 1.00 95.62 353 TYR A O 1
ATOM 2693 N N . SER A 1 354 ? 22.489 5.816 27.612 1.00 92.56 354 SER A N 1
ATOM 2694 C CA . SER A 1 354 ? 21.082 5.504 27.874 1.00 92.56 354 SER A CA 1
ATOM 2695 C C . SER A 1 354 ? 20.430 6.725 28.525 1.00 92.56 354 SER A C 1
ATOM 2697 O O . SER A 1 354 ? 21.019 7.308 29.435 1.00 92.56 354 SER A O 1
ATOM 2699 N N . TRP A 1 355 ? 19.240 7.117 28.067 1.00 89.12 355 TRP A N 1
ATOM 2700 C CA . TRP A 1 355 ? 18.442 8.165 28.716 1.00 89.12 355 TRP A CA 1
ATOM 2701 C C . TRP A 1 355 ? 17.770 7.642 29.998 1.00 89.12 355 TRP A C 1
ATOM 2703 O O . TRP A 1 355 ? 17.727 6.438 30.253 1.00 89.12 355 TRP A O 1
ATOM 2713 N N . GLU A 1 356 ? 17.232 8.552 30.807 1.00 85.69 356 GLU A N 1
ATOM 2714 C CA . GLU A 1 356 ? 16.466 8.217 32.010 1.00 85.69 356 GLU A CA 1
ATOM 2715 C C . GLU A 1 356 ? 15.100 7.603 31.640 1.00 85.69 356 GLU A C 1
ATOM 2717 O O . GLU A 1 356 ? 14.407 8.096 30.750 1.00 85.69 356 GLU A O 1
ATOM 2722 N N . SER A 1 357 ? 14.729 6.498 32.294 1.00 88.25 357 SER A N 1
ATOM 2723 C CA . SER A 1 357 ? 13.445 5.797 32.131 1.00 88.25 357 SER A CA 1
ATOM 2724 C C . SER A 1 357 ? 13.028 5.248 33.495 1.00 88.25 357 SER A C 1
ATOM 2726 O O . SER A 1 357 ? 13.848 4.614 34.165 1.00 88.25 357 SER A O 1
ATOM 2728 N N . GLY A 1 358 ? 11.786 5.502 33.914 1.00 83.25 358 GLY A N 1
ATOM 2729 C CA . GLY A 1 358 ? 11.322 5.199 35.272 1.00 83.25 358 GLY A CA 1
ATOM 2730 C C . GLY A 1 358 ? 12.024 6.031 36.358 1.00 83.25 358 GLY A C 1
ATOM 2731 O O . GLY A 1 358 ? 12.398 7.179 36.122 1.00 83.25 358 GLY A O 1
ATOM 2732 N N . GLY A 1 359 ? 12.213 5.443 37.544 1.00 75.69 359 GLY A N 1
ATOM 2733 C CA . GLY A 1 359 ? 12.959 6.053 38.658 1.00 75.69 359 GLY A CA 1
ATOM 2734 C C . GLY A 1 359 ? 12.150 6.994 39.566 1.00 75.69 359 GLY A C 1
ATOM 2735 O O . GLY A 1 359 ? 10.957 7.203 39.370 1.00 75.69 359 GLY A O 1
ATOM 2736 N N . GLU A 1 360 ? 12.806 7.563 40.586 1.00 72.56 360 GLU A N 1
ATOM 2737 C CA . GLU A 1 360 ? 12.164 8.346 41.667 1.00 72.56 360 GLU A CA 1
ATOM 2738 C C . GLU A 1 360 ? 11.443 9.622 41.193 1.00 72.56 360 GLU A C 1
ATOM 2740 O O . GLU A 1 360 ? 10.560 10.126 41.885 1.00 72.56 360 GLU A O 1
ATOM 2745 N N . ALA A 1 361 ? 11.805 10.149 40.019 1.00 74.00 361 ALA A N 1
ATOM 2746 C CA . ALA A 1 361 ? 11.156 11.311 39.414 1.00 74.00 361 ALA A CA 1
ATOM 2747 C C . ALA A 1 361 ? 9.847 10.968 38.673 1.00 74.00 361 ALA A C 1
ATOM 2749 O O . ALA A 1 361 ? 9.077 11.874 38.342 1.00 74.00 361 ALA A O 1
ATOM 2750 N N . PHE A 1 362 ? 9.580 9.686 38.396 1.00 84.75 362 PHE A N 1
ATOM 2751 C CA . PHE A 1 362 ? 8.347 9.257 37.746 1.00 84.75 362 PHE A CA 1
ATOM 2752 C C . PHE A 1 362 ? 7.195 9.128 38.751 1.00 84.75 362 PHE A C 1
ATOM 2754 O O . PHE A 1 362 ? 7.336 8.546 39.824 1.00 84.75 362 PHE A O 1
ATOM 2761 N N . VAL A 1 363 ? 6.016 9.622 38.364 1.00 85.12 363 VAL A N 1
ATOM 2762 C CA . VAL A 1 363 ? 4.778 9.489 39.139 1.00 85.12 363 VAL A CA 1
ATOM 2763 C C . VAL A 1 363 ? 3.729 8.800 38.274 1.00 85.12 363 VAL A C 1
ATOM 2765 O O . VAL A 1 363 ? 3.255 9.374 37.293 1.00 85.12 363 VAL A O 1
ATOM 2768 N N . ASN A 1 364 ? 3.343 7.583 38.660 1.00 88.94 364 ASN A N 1
ATOM 2769 C CA . ASN A 1 364 ? 2.205 6.882 38.068 1.00 88.94 364 ASN A CA 1
ATOM 2770 C C . ASN A 1 364 ? 0.930 7.703 38.317 1.00 88.94 364 ASN A C 1
ATOM 2772 O O . ASN A 1 364 ? 0.558 7.957 39.464 1.00 88.94 364 ASN A O 1
ATOM 2776 N N . THR A 1 365 ? 0.258 8.147 37.254 1.00 90.50 365 THR A N 1
ATOM 2777 C CA . THR A 1 365 ? -0.921 9.019 37.385 1.00 90.50 365 THR A CA 1
ATOM 2778 C C . THR A 1 365 ? -2.164 8.259 37.846 1.00 90.50 365 THR A C 1
ATOM 2780 O O . THR A 1 365 ? -3.108 8.870 38.358 1.00 90.50 365 THR A O 1
ATOM 2783 N N . ARG A 1 366 ? -2.173 6.929 37.713 1.00 85.50 366 ARG A N 1
ATOM 2784 C CA . ARG A 1 366 ? -3.311 6.066 38.030 1.00 85.50 366 ARG A CA 1
ATOM 2785 C C . ARG A 1 366 ? -3.505 5.920 39.542 1.00 85.50 366 ARG A C 1
ATOM 2787 O O . ARG A 1 366 ? -2.752 5.235 40.215 1.00 85.50 366 ARG A O 1
ATOM 2794 N N . GLN A 1 367 ? -4.558 6.540 40.073 1.00 78.94 367 GLN A N 1
ATOM 2795 C CA . GLN A 1 367 ? -4.832 6.562 41.521 1.00 78.94 367 GLN A CA 1
ATOM 2796 C C . GLN A 1 367 ? -5.504 5.286 42.060 1.00 78.94 367 GLN A C 1
ATOM 2798 O O . GLN A 1 367 ? -5.463 5.035 43.262 1.00 78.94 367 GLN A O 1
ATOM 2803 N N . VAL A 1 368 ? -6.152 4.493 41.198 1.00 83.25 368 VAL A N 1
ATOM 2804 C CA . VAL A 1 368 ? -6.879 3.273 41.588 1.00 83.25 368 VAL A CA 1
ATOM 2805 C C . VAL A 1 368 ? -6.281 2.080 40.850 1.00 83.25 368 VAL A C 1
ATOM 2807 O O . VAL A 1 368 ? -6.395 1.972 39.630 1.00 83.25 368 VAL A O 1
ATOM 2810 N N . HIS A 1 369 ? -5.628 1.195 41.600 1.00 85.19 369 HIS A N 1
ATOM 2811 C CA . HIS A 1 369 ? -5.023 -0.034 41.090 1.00 85.19 369 HIS A CA 1
ATOM 2812 C C . HIS A 1 369 ? -5.998 -1.208 41.268 1.00 85.19 369 HIS A C 1
ATOM 2814 O O . HIS A 1 369 ? -6.715 -1.275 42.266 1.00 85.19 369 HIS A O 1
ATOM 2820 N N . GLY A 1 370 ? -6.032 -2.141 40.317 1.00 86.69 370 GLY A N 1
ATOM 2821 C CA . GLY A 1 370 ? -6.887 -3.335 40.374 1.00 86.69 370 GLY A CA 1
ATOM 2822 C C . GLY A 1 370 ? -8.355 -3.119 40.018 1.00 86.69 370 GLY A C 1
ATOM 2823 O O . GLY A 1 370 ? -9.126 -4.074 40.062 1.00 86.69 370 GLY A O 1
ATOM 2824 N N . ALA A 1 371 ? -8.739 -1.909 39.606 1.00 87.75 371 ALA A N 1
ATOM 2825 C CA . ALA A 1 371 ? -10.061 -1.645 39.050 1.00 87.75 371 ALA A CA 1
ATOM 2826 C C . ALA A 1 371 ? -10.218 -2.335 37.682 1.00 87.75 371 ALA A C 1
ATOM 2828 O O . ALA A 1 371 ? -9.699 -1.862 36.667 1.00 87.75 371 ALA A O 1
ATOM 2829 N N . VAL A 1 372 ? -10.938 -3.458 37.663 1.00 88.81 372 VAL A N 1
ATOM 2830 C CA . VAL A 1 372 ? -11.370 -4.144 36.438 1.00 88.81 372 VAL A CA 1
ATOM 2831 C C . VAL A 1 372 ? -12.551 -3.367 35.831 1.00 88.81 372 VAL A C 1
ATOM 2833 O O . VAL A 1 372 ? -13.491 -3.054 36.562 1.00 88.81 372 VAL A O 1
ATOM 2836 N N . PRO A 1 373 ? -12.537 -3.022 34.530 1.00 89.69 373 PRO A N 1
ATOM 2837 C CA . PRO A 1 373 ? -13.675 -2.376 33.879 1.00 89.69 373 PRO A CA 1
ATOM 2838 C C . PRO A 1 373 ? -14.904 -3.289 33.841 1.00 89.69 373 PRO A C 1
ATOM 2840 O O . PRO A 1 373 ? -14.774 -4.489 33.624 1.00 89.69 373 PRO A O 1
ATOM 2843 N N . HIS A 1 374 ? -16.100 -2.718 33.975 1.00 90.62 374 HIS A N 1
ATOM 2844 C CA . HIS A 1 374 ? -17.344 -3.417 33.646 1.00 90.62 374 HIS A CA 1
ATOM 2845 C C . HIS A 1 374 ? -17.537 -3.379 32.122 1.00 90.62 374 HIS A C 1
ATOM 2847 O O . HIS A 1 374 ? -18.089 -2.417 31.590 1.00 90.62 374 HIS A O 1
ATOM 2853 N N . ASP A 1 375 ? -17.003 -4.385 31.428 1.00 92.88 375 ASP A N 1
ATOM 2854 C CA . ASP A 1 375 ? -17.111 -4.564 29.977 1.00 92.88 375 ASP A CA 1
ATOM 2855 C C . ASP A 1 375 ? -17.323 -6.042 29.594 1.00 92.88 375 ASP A C 1
ATOM 2857 O O . ASP A 1 375 ? -17.171 -6.947 30.422 1.00 92.88 375 ASP A O 1
ATOM 2861 N N . ASP A 1 376 ? -17.634 -6.286 28.316 1.00 91.69 376 ASP A N 1
ATOM 2862 C CA . ASP A 1 376 ? -17.871 -7.613 27.736 1.00 91.69 376 ASP A CA 1
ATOM 2863 C C . ASP A 1 376 ? -16.757 -8.630 28.052 1.00 91.69 376 ASP A C 1
ATOM 2865 O O . ASP A 1 376 ? -17.022 -9.828 28.139 1.00 91.69 376 ASP A O 1
ATOM 2869 N N . VAL A 1 377 ? -15.503 -8.186 28.220 1.00 93.25 377 VAL A N 1
ATOM 2870 C CA . VAL A 1 377 ? -14.365 -9.061 28.547 1.00 93.25 377 VAL A CA 1
ATOM 2871 C C . VAL A 1 377 ? -14.419 -9.450 30.022 1.00 93.25 377 VAL A C 1
ATOM 2873 O O . VAL A 1 377 ? -14.246 -10.623 30.357 1.00 93.25 377 VAL A O 1
ATOM 2876 N N . ALA A 1 378 ? -14.670 -8.495 30.915 1.00 93.19 378 ALA A N 1
ATOM 2877 C CA . ALA A 1 378 ? -14.795 -8.775 32.340 1.00 93.19 378 ALA A CA 1
ATOM 2878 C C . ALA A 1 378 ? -16.006 -9.668 32.659 1.00 93.19 378 ALA A C 1
ATOM 2880 O O . ALA A 1 378 ? -15.897 -10.541 33.522 1.00 93.19 378 ALA A O 1
ATOM 2881 N N . GLU A 1 379 ? -17.115 -9.517 31.930 1.00 92.06 379 GLU A N 1
ATOM 2882 C CA . GLU A 1 379 ? -18.267 -10.420 32.017 1.00 92.06 379 GLU A CA 1
ATOM 2883 C C . GLU A 1 379 ? -17.946 -11.810 31.447 1.00 92.06 379 GLU A C 1
ATOM 2885 O O . GLU A 1 379 ? -18.036 -12.808 32.167 1.00 92.06 379 GLU A O 1
ATOM 2890 N N . LYS A 1 380 ? -17.489 -11.892 30.187 1.00 93.69 380 LYS A N 1
ATOM 2891 C CA . LYS A 1 380 ? -17.168 -13.156 29.493 1.00 93.69 380 LYS A CA 1
ATOM 2892 C C . LYS A 1 380 ? -16.183 -14.038 30.259 1.00 93.69 380 LYS A C 1
ATOM 2894 O O . LYS A 1 380 ? -16.314 -15.261 30.247 1.00 93.69 380 LYS A O 1
ATOM 2899 N N . TRP A 1 381 ? -15.180 -13.431 30.890 1.00 93.25 381 TRP A N 1
ATOM 2900 C CA . TRP A 1 381 ? -14.136 -14.144 31.628 1.00 93.25 381 TRP A CA 1
ATOM 2901 C C . TRP A 1 381 ? -14.392 -14.224 33.142 1.00 93.25 381 TRP A C 1
ATOM 2903 O O . TRP A 1 381 ? -13.511 -14.693 33.865 1.00 93.25 381 TRP A O 1
ATOM 2913 N N . ALA A 1 382 ? -15.579 -13.807 33.609 1.00 91.88 382 ALA A N 1
ATOM 2914 C CA . ALA A 1 382 ? -16.013 -13.820 35.010 1.00 91.88 382 ALA A CA 1
ATOM 2915 C C . ALA A 1 382 ? -15.008 -13.149 35.972 1.00 91.88 382 ALA A C 1
ATOM 2917 O O . ALA A 1 382 ? -14.606 -13.714 36.989 1.00 91.88 382 ALA A O 1
ATOM 2918 N N . LEU A 1 383 ? -14.568 -11.939 35.613 1.00 89.88 383 LEU A N 1
ATOM 2919 C CA . LEU A 1 383 ? -13.551 -11.163 36.337 1.00 89.88 383 LEU A CA 1
ATOM 2920 C C . LEU A 1 383 ? -14.138 -10.137 37.317 1.00 89.88 383 LEU A C 1
ATOM 2922 O O . LEU A 1 383 ? -13.392 -9.529 38.083 1.00 89.88 383 LEU A O 1
ATOM 2926 N N . LEU A 1 384 ? -15.455 -9.935 37.285 1.00 83.94 384 LEU A N 1
ATOM 2927 C CA . LEU A 1 384 ? -16.180 -9.073 38.214 1.00 83.94 384 LEU A CA 1
ATOM 2928 C C . LEU A 1 384 ? -16.507 -9.847 39.500 1.00 83.94 384 LEU A C 1
ATOM 2930 O O . LEU A 1 384 ? -17.046 -10.952 39.450 1.00 83.94 384 LEU A O 1
ATOM 2934 N N . SER A 1 385 ? -16.201 -9.263 40.659 1.00 61.84 385 SER A N 1
ATOM 2935 C CA . SER A 1 385 ? -16.540 -9.837 41.965 1.00 61.84 385 SER A CA 1
ATOM 2936 C C . SER A 1 385 ? -18.052 -9.816 42.202 1.00 61.84 385 SER A C 1
ATOM 2938 O O . SER A 1 385 ? -18.671 -8.756 42.142 1.00 61.84 385 SER A O 1
ATOM 2940 N N . THR A 1 386 ? -18.643 -10.964 42.530 1.00 42.78 386 THR A N 1
ATOM 2941 C CA . THR A 1 386 ? -20.095 -11.147 42.727 1.00 42.78 386 THR A CA 1
ATOM 2942 C C . THR A 1 386 ? -20.607 -10.668 44.095 1.00 42.78 386 THR A C 1
ATOM 2944 O O . THR A 1 386 ? -21.478 -11.302 44.684 1.00 42.78 386 THR A O 1
ATOM 2947 N N . GLU A 1 387 ? -20.065 -9.571 44.624 1.00 39.81 387 GLU A N 1
ATOM 2948 C CA . GLU A 1 387 ? -20.455 -8.986 45.914 1.00 39.81 387 GLU A CA 1
ATOM 2949 C C . GLU A 1 387 ? -20.716 -7.475 45.776 1.00 39.81 387 GLU A C 1
ATOM 2951 O O . GLU A 1 387 ? -20.156 -6.819 44.902 1.00 39.81 387 GLU A O 1
ATOM 2956 N N . ALA A 1 388 ? -21.566 -6.937 46.660 1.00 33.50 388 ALA A N 1
ATOM 2957 C CA . ALA A 1 388 ? -22.006 -5.535 46.717 1.00 33.50 388 ALA A CA 1
ATOM 2958 C C . ALA A 1 388 ? -22.929 -5.032 45.577 1.00 33.50 388 ALA A C 1
ATOM 2960 O O . ALA A 1 388 ? -22.694 -3.983 44.979 1.00 33.50 388 ALA A O 1
ATOM 2961 N N . VAL A 1 389 ? -24.081 -5.693 45.398 1.00 33.97 389 VAL A N 1
ATOM 2962 C CA . VAL A 1 389 ? -25.335 -4.974 45.081 1.00 33.97 389 VAL A CA 1
ATOM 2963 C C . VAL A 1 389 ? -26.270 -5.062 46.285 1.00 33.97 389 VAL A C 1
ATOM 2965 O O . VAL A 1 389 ? -27.216 -5.841 46.305 1.00 33.97 389 VAL A O 1
ATOM 2968 N N . ASP A 1 390 ? -25.975 -4.253 47.300 1.00 30.91 390 ASP A N 1
ATOM 2969 C CA . ASP A 1 390 ? -26.968 -3.778 48.264 1.00 30.91 390 ASP A CA 1
ATOM 2970 C C . ASP A 1 390 ? -26.508 -2.400 48.765 1.00 30.91 390 ASP A C 1
ATOM 2972 O O . ASP A 1 390 ? -25.319 -2.195 49.025 1.00 30.91 390 ASP A O 1
ATOM 2976 N N . GLY A 1 391 ? -27.404 -1.412 48.777 1.00 32.50 391 GLY A N 1
ATOM 2977 C CA . GLY A 1 391 ? -27.003 -0.001 48.723 1.00 32.50 391 GLY A CA 1
ATOM 2978 C C . GLY A 1 391 ? -27.465 0.851 49.900 1.00 32.50 391 GLY A C 1
ATOM 2979 O O . GLY A 1 391 ? -28.589 1.349 49.881 1.00 32.50 391 GLY A O 1
ATOM 2980 N N . SER A 1 392 ? -26.570 1.142 50.852 1.00 28.83 392 SER A N 1
ATOM 2981 C CA . SER A 1 392 ? -26.765 2.241 51.812 1.00 28.83 392 SER A CA 1
ATOM 2982 C C . SER A 1 392 ? -25.478 2.718 52.505 1.00 28.83 392 SER A C 1
ATOM 2984 O O . SER A 1 392 ? -24.664 1.915 52.940 1.00 28.83 392 SER A O 1
ATOM 2986 N N . GLU A 1 393 ? -25.406 4.037 52.700 1.00 29.36 393 GLU A N 1
ATOM 2987 C CA . GLU A 1 393 ? -24.662 4.767 53.744 1.00 29.36 393 GLU A CA 1
ATOM 2988 C C . GLU A 1 393 ? -23.115 4.827 53.781 1.00 29.36 393 GLU A C 1
ATOM 2990 O O . GLU A 1 393 ? -22.411 3.952 54.272 1.00 29.36 393 GLU A O 1
ATOM 2995 N N . SER A 1 394 ? -22.663 6.074 53.579 1.00 27.17 394 SER A N 1
ATOM 2996 C CA . SER A 1 394 ? -21.692 6.799 54.424 1.00 27.17 394 SER A CA 1
ATOM 2997 C C . SER A 1 394 ? -20.187 6.730 54.117 1.00 27.17 394 SER A C 1
ATOM 2999 O O . SER A 1 394 ? -19.627 5.774 53.596 1.00 27.17 394 SER A O 1
ATOM 3001 N N . GLN A 1 395 ? -19.536 7.854 54.425 1.00 34.56 395 GLN A N 1
ATOM 3002 C CA . GLN A 1 395 ? -18.119 8.133 54.208 1.00 34.56 395 GLN A CA 1
ATOM 3003 C C . GLN A 1 395 ? -17.303 7.693 55.429 1.00 34.56 395 GLN A C 1
ATOM 3005 O O . GLN A 1 395 ? -17.645 8.120 56.525 1.00 34.56 395 GLN A O 1
ATOM 3010 N N . HIS A 1 396 ? -16.165 7.011 55.250 1.00 27.86 396 HIS A N 1
ATOM 3011 C CA . HIS A 1 396 ? -14.962 7.213 56.082 1.00 27.86 396 HIS A CA 1
ATOM 3012 C C . HIS A 1 396 ? -13.705 6.584 55.451 1.00 27.86 396 HIS A C 1
ATOM 3014 O O . HIS A 1 396 ? -13.755 5.489 54.900 1.00 27.86 396 HIS A O 1
ATOM 3020 N N . LEU A 1 397 ? -12.556 7.266 55.567 1.00 31.36 397 LEU A N 1
ATOM 3021 C CA . LEU A 1 397 ? -11.240 6.712 55.220 1.00 31.36 397 LEU A CA 1
ATOM 3022 C C . LEU A 1 397 ? -10.636 5.957 56.421 1.00 31.36 397 LEU A C 1
ATOM 3024 O O . LEU A 1 397 ? -10.574 6.533 57.512 1.00 31.36 397 LEU A O 1
ATOM 3028 N N . PRO A 1 398 ? -10.062 4.758 56.227 1.00 31.64 398 PRO A N 1
ATOM 3029 C CA . PRO A 1 398 ? -9.104 4.171 57.162 1.00 31.64 398 PRO A CA 1
ATOM 3030 C C . PRO A 1 398 ? -7.719 4.836 57.053 1.00 31.64 398 PRO A C 1
ATOM 3032 O O . PRO A 1 398 ? -7.314 5.312 55.993 1.00 31.64 398 PRO A O 1
ATOM 3035 N N . ARG A 1 399 ? -6.962 4.844 58.157 1.00 26.88 399 ARG A N 1
ATOM 3036 C CA . ARG A 1 399 ? -5.567 5.320 58.213 1.00 26.88 399 ARG A CA 1
ATOM 3037 C C . ARG A 1 399 ? -4.560 4.170 58.108 1.00 26.88 399 ARG A C 1
ATOM 3039 O O . ARG A 1 399 ? -4.876 3.024 58.401 1.00 26.88 399 ARG A O 1
ATOM 3046 N N . ALA A 1 400 ? -3.330 4.542 57.752 1.00 28.44 400 ALA A N 1
ATOM 3047 C CA . ALA A 1 400 ? -2.142 3.697 57.655 1.00 28.44 400 ALA A CA 1
ATOM 3048 C C . ALA A 1 400 ? -1.923 2.699 58.811 1.00 28.44 400 ALA A C 1
ATOM 3050 O O . ALA A 1 400 ? -2.145 3.017 59.981 1.00 28.44 400 ALA A O 1
ATOM 3051 N N . ILE A 1 401 ? -1.332 1.551 58.469 1.00 27.95 401 ILE A N 1
ATOM 3052 C CA . ILE A 1 401 ? -0.701 0.607 59.401 1.00 27.95 401 ILE A CA 1
ATOM 3053 C C . ILE A 1 401 ? 0.824 0.737 59.250 1.00 27.95 401 ILE A C 1
ATOM 3055 O O . ILE A 1 401 ? 1.331 0.865 58.137 1.00 27.95 401 ILE A O 1
ATOM 3059 N N . ARG A 1 402 ? 1.557 0.741 60.371 1.00 26.33 402 ARG A N 1
ATOM 3060 C CA . ARG A 1 402 ? 3.032 0.759 60.414 1.00 26.33 402 ARG A CA 1
ATOM 3061 C C . ARG A 1 402 ? 3.596 -0.630 60.723 1.00 26.33 402 ARG A C 1
ATOM 3063 O O . ARG A 1 402 ? 2.917 -1.459 61.319 1.00 26.33 402 ARG A O 1
ATOM 3070 N N . CYS A 1 403 ? 4.857 -0.831 60.347 1.00 26.16 403 CYS A N 1
ATOM 3071 C CA . CYS A 1 403 ? 5.633 -2.047 60.579 1.00 26.16 403 CYS A CA 1
ATOM 3072 C C . CYS A 1 403 ? 5.736 -2.434 62.064 1.00 26.16 403 CYS A C 1
ATOM 3074 O O . CYS A 1 403 ? 5.761 -1.565 62.938 1.00 26.16 403 CYS A O 1
ATOM 3076 N N . LEU A 1 404 ? 5.948 -3.728 62.314 1.00 27.53 404 LEU A N 1
ATOM 3077 C CA . LEU A 1 404 ? 6.595 -4.233 63.524 1.00 27.53 404 LEU A CA 1
ATOM 3078 C C . LEU A 1 404 ? 7.511 -5.409 63.156 1.00 27.53 404 LEU A C 1
ATOM 3080 O O . LEU A 1 404 ? 7.038 -6.496 62.832 1.00 27.53 404 LEU A O 1
ATOM 3084 N N . ASP A 1 405 ? 8.821 -5.179 63.215 1.00 28.83 405 ASP A N 1
ATOM 3085 C CA . ASP A 1 405 ? 9.831 -6.236 63.160 1.00 28.83 405 ASP A CA 1
ATOM 3086 C C . ASP A 1 405 ? 9.865 -7.043 64.464 1.00 28.83 405 ASP A C 1
ATOM 3088 O O . ASP A 1 405 ? 9.626 -6.514 65.552 1.00 28.83 405 ASP A O 1
ATOM 3092 N N . SER A 1 406 ? 10.299 -8.303 64.382 1.00 28.98 406 SER A N 1
ATOM 3093 C CA . SER A 1 406 ? 10.956 -8.960 65.519 1.00 28.98 406 SER A CA 1
ATOM 3094 C C . SER A 1 406 ? 11.995 -9.989 65.058 1.00 28.98 406 SER A C 1
ATOM 3096 O O . SER A 1 406 ? 11.713 -10.901 64.285 1.00 28.98 406 SER A O 1
ATOM 3098 N N . HIS A 1 407 ? 13.235 -9.832 65.528 1.00 30.11 407 HIS A N 1
ATOM 3099 C CA . HIS A 1 407 ? 14.320 -10.792 65.307 1.00 30.11 407 HIS A CA 1
ATOM 3100 C C . HIS A 1 407 ? 14.217 -12.000 66.250 1.00 30.11 407 HIS A C 1
ATOM 3102 O O . HIS A 1 407 ? 13.888 -11.836 67.424 1.00 30.11 407 HIS A O 1
ATOM 3108 N N . SER A 1 408 ? 14.695 -13.173 65.810 1.00 29.34 408 SER A N 1
ATOM 3109 C CA . SER A 1 408 ? 15.882 -13.867 66.382 1.00 29.34 408 SER A CA 1
ATOM 3110 C C . SER A 1 408 ? 15.976 -15.341 65.926 1.00 29.34 408 SER A C 1
ATOM 3112 O O . SER A 1 408 ? 15.039 -15.862 65.333 1.00 29.34 408 SER A O 1
ATOM 3114 N N . GLY A 1 409 ? 17.090 -16.042 66.223 1.00 25.94 409 GLY A N 1
ATOM 3115 C CA . GLY A 1 409 ? 16.973 -17.489 66.518 1.00 25.94 409 GLY A CA 1
ATOM 3116 C C . GLY A 1 409 ? 17.772 -18.555 65.738 1.00 25.94 409 GLY A C 1
ATOM 3117 O O . GLY A 1 409 ? 17.248 -19.635 65.529 1.00 25.94 409 GLY A O 1
ATOM 3118 N N . LEU A 1 410 ? 19.045 -18.325 65.390 1.00 27.19 410 LEU A N 1
ATOM 3119 C CA . LEU A 1 410 ? 20.131 -19.344 65.431 1.00 27.19 410 LEU A CA 1
ATOM 3120 C C . LEU A 1 410 ? 19.946 -20.784 64.835 1.00 27.19 410 LEU A C 1
ATOM 3122 O O . LEU A 1 410 ? 19.442 -21.692 65.482 1.00 27.19 410 LEU A O 1
ATOM 3126 N N . LYS A 1 411 ? 20.703 -21.038 63.750 1.00 27.81 411 LYS A N 1
ATOM 3127 C CA . LYS A 1 411 ? 21.602 -22.211 63.515 1.00 27.81 411 LYS A CA 1
ATOM 3128 C C . LYS A 1 411 ? 21.062 -23.662 63.350 1.00 27.81 411 LYS A C 1
ATOM 3130 O O . LYS A 1 411 ? 20.915 -24.401 64.311 1.00 27.81 411 LYS A O 1
ATOM 3135 N N . ALA A 1 412 ? 21.184 -24.123 62.094 1.00 27.48 412 ALA A N 1
ATOM 3136 C CA . ALA A 1 412 ? 21.995 -25.278 61.633 1.00 27.48 412 ALA A CA 1
ATOM 3137 C C . ALA A 1 412 ? 21.640 -26.744 62.012 1.00 27.48 412 ALA A C 1
ATOM 3139 O O . ALA A 1 412 ? 21.620 -27.121 63.176 1.00 27.48 412 ALA A O 1
ATOM 3140 N N . GLY A 1 413 ? 21.589 -27.638 61.005 1.00 25.95 413 GLY A N 1
ATOM 3141 C CA . GLY A 1 413 ? 21.563 -29.098 61.229 1.00 25.95 413 GLY A CA 1
ATOM 3142 C C . GLY A 1 413 ? 21.393 -29.978 59.976 1.00 25.95 413 GLY A C 1
ATOM 3143 O O . GLY A 1 413 ? 20.286 -30.223 59.525 1.00 25.95 413 GLY A O 1
ATOM 3144 N N . LYS A 1 414 ? 22.504 -30.484 59.429 1.00 27.84 414 LYS A N 1
ATOM 3145 C CA . LYS A 1 414 ? 22.632 -31.453 58.313 1.00 27.84 414 LYS A CA 1
ATOM 3146 C C . LYS A 1 414 ? 21.575 -32.594 58.251 1.00 27.84 414 LYS A C 1
ATOM 3148 O O . LYS A 1 414 ? 21.486 -33.369 59.194 1.00 27.84 414 LYS A O 1
ATOM 3153 N N . GLY A 1 415 ? 21.090 -32.907 57.038 1.00 24.94 415 GLY A N 1
ATOM 3154 C CA . GLY A 1 415 ? 21.439 -34.206 56.418 1.00 24.94 415 GLY A CA 1
ATOM 3155 C C . GLY A 1 415 ? 20.352 -35.235 56.023 1.00 24.94 415 GLY A C 1
ATOM 3156 O O . GLY A 1 415 ? 19.758 -35.878 56.870 1.00 24.94 415 GLY A O 1
ATOM 3157 N N . ARG A 1 416 ? 20.322 -35.540 54.712 1.00 26.69 416 ARG A N 1
ATOM 3158 C CA . ARG A 1 416 ? 20.159 -36.878 54.076 1.00 26.69 416 ARG A CA 1
ATOM 3159 C C . ARG A 1 416 ? 18.880 -37.737 54.296 1.00 26.69 416 ARG A C 1
ATOM 3161 O O . ARG A 1 416 ? 18.739 -38.417 55.298 1.00 26.69 416 ARG A O 1
ATOM 3168 N N . SER A 1 417 ? 18.217 -37.997 53.155 1.00 25.58 417 SER A N 1
ATOM 3169 C CA . SER A 1 417 ? 17.974 -39.353 52.590 1.00 25.58 417 SER A CA 1
ATOM 3170 C C . SER A 1 417 ? 16.688 -40.163 52.903 1.00 25.58 417 SER A C 1
ATOM 3172 O O . SER A 1 417 ? 16.659 -40.970 53.821 1.00 25.58 417 SER A O 1
ATOM 3174 N N . ALA A 1 418 ? 15.783 -40.148 51.910 1.00 26.78 418 ALA A N 1
ATOM 3175 C CA . ALA A 1 418 ? 15.177 -41.319 51.233 1.00 26.78 418 ALA A CA 1
ATOM 3176 C C . ALA A 1 418 ? 14.010 -42.159 51.836 1.00 26.78 418 ALA A C 1
ATOM 3178 O O . ALA A 1 418 ? 14.148 -42.854 52.830 1.00 26.78 418 ALA A O 1
ATOM 3179 N N . LYS A 1 419 ? 12.962 -42.269 50.992 1.00 27.73 419 LYS A N 1
ATOM 3180 C CA . LYS A 1 419 ? 12.180 -43.473 50.600 1.00 27.73 419 LYS A CA 1
ATOM 3181 C C . LYS A 1 419 ? 11.185 -44.186 51.559 1.00 27.73 419 LYS A C 1
ATOM 3183 O O . LYS A 1 419 ? 11.564 -45.000 52.384 1.00 27.73 419 LYS A O 1
ATOM 3188 N N . GLN A 1 420 ? 9.914 -44.102 51.126 1.00 27.72 420 GLN A N 1
ATOM 3189 C CA . GLN A 1 420 ? 8.943 -45.201 50.875 1.00 27.72 420 GLN A CA 1
ATOM 3190 C C . GLN A 1 420 ? 8.123 -45.878 52.015 1.00 27.72 420 GLN A C 1
ATOM 3192 O O . GLN A 1 420 ? 8.647 -46.614 52.837 1.00 27.72 420 GLN A O 1
ATOM 3197 N N . ALA A 1 421 ? 6.790 -45.806 51.819 1.00 27.81 421 ALA A N 1
ATOM 3198 C CA . ALA A 1 421 ? 5.787 -46.899 51.857 1.00 27.81 421 ALA A CA 1
ATOM 3199 C C . ALA A 1 421 ? 5.026 -47.314 53.157 1.00 27.81 421 ALA A C 1
ATOM 3201 O O . ALA A 1 421 ? 5.436 -48.202 53.892 1.00 27.81 421 ALA A O 1
ATOM 3202 N N . SER A 1 422 ? 3.800 -46.773 53.278 1.00 30.61 422 SER A N 1
ATOM 3203 C CA . SER A 1 422 ? 2.485 -47.480 53.280 1.00 30.61 422 SER A CA 1
ATOM 3204 C C . SER A 1 422 ? 2.111 -48.608 54.279 1.00 30.61 422 SER A C 1
ATOM 3206 O O . SER A 1 422 ? 2.658 -49.701 54.198 1.00 30.61 422 SER A O 1
ATOM 3208 N N . LYS A 1 423 ? 1.015 -48.393 55.048 1.00 28.16 423 LYS A N 1
ATOM 3209 C CA . LYS A 1 423 ? 0.019 -49.318 55.698 1.00 28.16 423 LYS A CA 1
ATOM 3210 C C . LYS A 1 423 ? -1.165 -48.444 56.226 1.00 28.16 423 LYS A C 1
ATOM 3212 O O . LYS A 1 423 ? -0.939 -47.244 56.332 1.00 28.16 423 LYS A O 1
ATOM 3217 N N . GLN A 1 424 ? -2.399 -48.845 56.600 1.00 27.20 424 GLN A N 1
ATOM 3218 C CA . GLN A 1 424 ? -3.295 -50.042 56.550 1.00 27.20 424 GLN A CA 1
ATOM 3219 C C . GLN A 1 424 ? -4.779 -49.506 56.604 1.00 27.20 424 GLN A C 1
ATOM 3221 O O . GLN A 1 424 ? -4.941 -48.327 56.897 1.00 27.20 424 GLN A O 1
ATOM 3226 N N . LEU A 1 425 ? -5.869 -50.159 56.144 1.00 27.41 425 LEU A N 1
ATOM 3227 C CA . LEU A 1 425 ? -6.709 -51.262 56.712 1.00 27.41 425 LEU A CA 1
ATOM 3228 C C . LEU A 1 425 ? -7.201 -51.026 58.181 1.00 27.41 425 LEU A C 1
ATOM 3230 O O . LEU A 1 425 ? -6.353 -50.680 58.999 1.00 27.41 425 LEU A O 1
ATOM 3234 N N . VAL A 1 426 ? -8.470 -51.247 58.615 1.00 30.52 426 VAL A N 1
ATOM 3235 C CA . VAL A 1 426 ? -9.657 -51.933 58.003 1.00 30.52 426 VAL A CA 1
ATOM 3236 C C . VAL A 1 426 ? -11.013 -51.677 58.763 1.00 30.52 426 VAL A C 1
ATOM 3238 O O . VAL A 1 426 ? -10.941 -51.400 59.955 1.00 30.52 426 VAL A O 1
ATOM 3241 N N . ASP A 1 427 ? -12.177 -51.828 58.080 1.00 32.09 427 ASP A N 1
ATOM 3242 C CA . ASP A 1 427 ? -13.606 -52.156 58.468 1.00 32.09 427 ASP A CA 1
ATOM 3243 C C . ASP A 1 427 ? -14.363 -51.413 59.630 1.00 32.09 427 ASP A C 1
ATOM 3245 O O . ASP A 1 427 ? -13.729 -50.786 60.469 1.00 32.09 427 ASP A O 1
ATOM 3249 N N . GLN A 1 428 ? -15.719 -51.342 59.752 1.00 28.08 428 GLN A N 1
ATOM 3250 C CA . GLN A 1 428 ? -16.818 -52.342 59.573 1.00 28.08 428 GLN A CA 1
ATOM 3251 C C . GLN A 1 428 ? -18.245 -51.797 59.215 1.00 28.08 428 GLN A C 1
ATOM 3253 O O . GLN A 1 428 ? -18.600 -50.687 59.603 1.00 28.08 428 GLN A O 1
ATOM 3258 N N . ASP A 1 429 ? -19.045 -52.643 58.526 1.00 34.88 429 ASP A N 1
ATOM 3259 C CA . ASP A 1 429 ? -20.492 -53.029 58.642 1.00 34.88 429 ASP A CA 1
ATOM 3260 C C . ASP A 1 429 ? -21.500 -52.277 59.566 1.00 34.88 429 ASP A C 1
ATOM 3262 O O . ASP A 1 429 ? -21.127 -51.822 60.641 1.00 34.88 429 ASP A O 1
ATOM 3266 N N . PHE A 1 430 ? -22.838 -52.215 59.338 1.00 31.55 430 PHE A N 1
ATOM 3267 C CA . PHE A 1 430 ? -23.781 -52.555 58.220 1.00 31.55 430 PHE A CA 1
ATOM 3268 C C . PHE A 1 430 ? -25.081 -51.673 58.403 1.00 31.55 430 PHE A C 1
ATOM 3270 O O . PHE A 1 430 ? -24.893 -50.527 58.795 1.00 31.55 430 PHE A O 1
ATOM 3277 N N . VAL A 1 431 ? -26.401 -51.934 58.202 1.00 31.12 431 VAL A N 1
ATOM 3278 C CA . VAL A 1 431 ? -27.357 -53.041 57.875 1.00 31.12 431 VAL A CA 1
ATOM 3279 C C . VAL A 1 431 ? -28.650 -52.416 57.243 1.00 31.12 431 VAL A C 1
ATOM 3281 O O . VAL A 1 431 ? -29.005 -51.308 57.639 1.00 31.12 431 VAL A O 1
ATOM 3284 N N . GLY A 1 432 ? -29.446 -53.119 56.401 1.00 25.78 432 GLY A N 1
ATOM 3285 C CA . GLY A 1 432 ? -30.916 -52.864 56.252 1.00 25.78 432 GLY A CA 1
ATOM 3286 C C . GLY A 1 432 ? -31.550 -52.933 54.834 1.00 25.78 432 GLY A C 1
ATOM 3287 O O . GLY A 1 432 ? -30.942 -52.498 53.867 1.00 25.78 432 GLY A O 1
ATOM 3288 N N . LEU A 1 433 ? -32.788 -53.457 54.701 1.00 31.77 433 LEU A N 1
ATOM 3289 C CA . LEU A 1 433 ? -33.558 -53.695 53.440 1.00 31.77 433 LEU A CA 1
ATOM 3290 C C . LEU A 1 433 ? -35.074 -53.376 53.639 1.00 31.77 433 LEU A C 1
ATOM 3292 O O . LEU A 1 433 ? -35.465 -53.335 54.809 1.00 31.77 433 LEU A O 1
ATOM 3296 N N . PRO A 1 434 ? -35.942 -53.138 52.605 1.00 43.31 434 PRO A N 1
ATOM 3297 C CA . PRO A 1 434 ? -36.257 -54.042 51.466 1.00 43.31 434 PRO A CA 1
ATOM 3298 C C . PRO A 1 434 ? -36.543 -53.358 50.085 1.00 43.31 434 PRO A C 1
ATOM 3300 O O . PRO A 1 434 ? -36.234 -52.187 49.897 1.00 43.31 434 PRO A O 1
ATOM 3303 N N . ALA A 1 435 ? -37.105 -54.090 49.096 1.00 32.94 435 ALA A N 1
ATOM 3304 C CA . ALA A 1 435 ? -37.186 -53.698 47.666 1.00 32.94 435 ALA A CA 1
ATOM 3305 C C . ALA A 1 435 ? -38.516 -54.047 46.930 1.00 32.94 435 ALA A C 1
ATOM 3307 O O . ALA A 1 435 ? -39.247 -54.929 47.377 1.00 32.94 435 ALA A O 1
ATOM 3308 N N . VAL A 1 436 ? -38.779 -53.418 45.760 1.00 25.44 436 VAL A N 1
ATOM 3309 C CA . VAL A 1 436 ? -39.828 -53.755 44.746 1.00 25.44 436 VAL A CA 1
ATOM 3310 C C . VAL A 1 436 ? -39.311 -53.485 43.296 1.00 25.44 436 VAL A C 1
ATOM 3312 O O . VAL A 1 436 ? -38.301 -52.813 43.114 1.00 25.44 436 VAL A O 1
ATOM 3315 N N . HIS A 1 437 ? -39.955 -54.065 42.266 1.00 28.31 437 HIS A N 1
ATOM 3316 C CA . HIS A 1 437 ? -39.484 -54.267 40.872 1.00 28.31 437 HIS A CA 1
ATOM 3317 C C . HIS A 1 437 ? -39.824 -53.206 39.781 1.00 28.31 437 HIS A C 1
ATOM 3319 O O . HIS A 1 437 ? -40.820 -52.495 39.888 1.00 28.31 437 HIS A O 1
ATOM 3325 N N . ARG A 1 438 ? -39.130 -53.379 38.624 1.00 26.98 438 ARG A N 1
ATOM 3326 C CA . ARG A 1 438 ? -39.463 -53.111 37.183 1.00 26.98 438 ARG A CA 1
ATOM 3327 C C . ARG A 1 438 ? -38.742 -51.900 36.538 1.00 26.98 438 ARG A C 1
ATOM 3329 O O . ARG A 1 438 ? -38.820 -50.813 37.082 1.00 26.98 438 ARG A O 1
ATOM 3336 N N . GLY A 1 439 ? -38.099 -51.998 35.358 1.00 25.23 439 GLY A N 1
ATOM 3337 C CA . GLY A 1 439 ? -37.675 -53.175 34.561 1.00 25.23 439 GLY A CA 1
ATOM 3338 C C . GLY A 1 439 ? -37.426 -52.891 33.055 1.00 25.23 439 GLY A C 1
ATOM 3339 O O . GLY A 1 439 ? -38.126 -52.058 32.492 1.00 25.23 439 GLY A O 1
ATOM 3340 N N . SER A 1 440 ? -36.546 -53.679 32.398 1.00 26.97 440 SER A N 1
ATOM 3341 C CA . SER A 1 440 ? -36.223 -53.685 30.932 1.00 26.97 440 SER A CA 1
ATOM 3342 C C . SER A 1 440 ? -35.389 -52.479 30.421 1.00 26.97 440 SER A C 1
ATOM 3344 O O . SER A 1 440 ? -35.556 -51.391 30.952 1.00 26.97 440 SER A O 1
ATOM 3346 N N . SER A 1 441 ? -34.518 -52.514 29.392 1.00 25.95 441 SER A N 1
ATOM 3347 C CA . SER A 1 441 ? -33.871 -53.555 28.537 1.00 25.95 441 SER A CA 1
ATOM 3348 C C . SER A 1 441 ? -32.858 -52.848 27.581 1.00 25.95 441 SER A C 1
ATOM 3350 O O . SER A 1 441 ? -33.061 -51.667 27.324 1.00 25.95 441 SER A O 1
ATOM 3352 N N . VAL A 1 442 ? -31.798 -53.414 26.963 1.00 25.58 442 VAL A N 1
ATOM 3353 C CA . VAL A 1 442 ? -31.143 -54.750 26.996 1.00 25.58 442 VAL A CA 1
ATOM 3354 C C . VAL A 1 442 ? -29.619 -54.627 26.644 1.00 25.58 442 VAL A C 1
ATOM 3356 O O . VAL A 1 442 ? -28.953 -53.757 27.195 1.00 25.58 442 VAL A O 1
ATOM 3359 N N . MET A 1 443 ? -29.040 -55.493 25.796 1.00 24.33 443 MET A N 1
ATOM 3360 C CA . MET A 1 443 ? -27.605 -55.645 25.425 1.00 24.33 443 MET A CA 1
ATOM 3361 C C . MET A 1 443 ? -27.217 -54.860 24.141 1.00 24.33 443 MET A C 1
ATOM 3363 O O . MET A 1 443 ? -28.116 -54.452 23.416 1.00 24.33 443 MET A O 1
ATOM 3367 N N . ALA A 1 444 ? -25.962 -54.576 23.738 1.00 22.25 444 ALA A N 1
ATOM 3368 C CA . ALA A 1 444 ? -24.579 -54.926 24.145 1.00 22.25 444 ALA A CA 1
ATOM 3369 C C . ALA A 1 444 ? -23.803 -56.018 23.339 1.00 22.25 444 ALA A C 1
ATOM 3371 O O . ALA A 1 444 ? -24.100 -57.202 23.444 1.00 22.25 444 ALA A O 1
ATOM 3372 N N . MET A 1 445 ? -22.665 -55.595 22.743 1.00 21.84 445 MET A N 1
ATOM 3373 C CA . MET A 1 445 ? -21.374 -56.335 22.638 1.00 21.84 445 MET A CA 1
ATOM 3374 C C . MET A 1 445 ? -21.283 -57.477 21.542 1.00 21.84 445 MET A C 1
ATOM 3376 O O . MET A 1 445 ? -22.195 -57.552 20.723 1.00 21.84 445 MET A O 1
ATOM 3380 N N . PRO A 1 446 ? -20.140 -58.195 21.310 1.00 52.69 446 PRO A N 1
ATOM 3381 C CA . PRO A 1 446 ? -19.381 -58.097 20.030 1.00 52.69 446 PRO A CA 1
ATOM 3382 C C . PRO A 1 446 ? -18.856 -59.462 19.458 1.00 52.69 446 PRO A C 1
ATOM 3384 O O . PRO A 1 446 ? -19.227 -60.499 19.991 1.00 52.69 446 PRO A O 1
ATOM 3387 N N . TRP A 1 447 ? -17.954 -59.484 18.442 1.00 23.14 447 TRP A N 1
ATOM 3388 C CA . TRP A 1 447 ? -16.669 -60.268 18.381 1.00 23.14 447 TRP A CA 1
ATOM 3389 C C . TRP A 1 447 ? -15.958 -60.268 16.996 1.00 23.14 447 TRP A C 1
ATOM 3391 O O . TRP A 1 447 ? -16.316 -59.489 16.117 1.00 23.14 447 TRP A O 1
ATOM 3401 N N . SER A 1 448 ? -14.861 -61.035 16.854 1.00 23.38 448 SER A N 1
ATOM 3402 C CA . SER A 1 448 ? -13.780 -60.898 15.852 1.00 23.38 448 SER A CA 1
ATOM 3403 C C . SER A 1 448 ? -13.205 -62.255 15.347 1.00 23.38 448 SER A C 1
ATOM 3405 O O . SER A 1 448 ? -13.708 -63.303 15.737 1.00 23.38 448 SER A O 1
ATOM 3407 N N . ILE A 1 449 ? -12.107 -62.215 14.551 1.00 25.70 449 ILE A N 1
ATOM 3408 C CA . ILE A 1 449 ? -11.152 -63.309 14.166 1.00 25.70 449 ILE A CA 1
ATOM 3409 C C . ILE A 1 449 ? -11.334 -63.993 12.770 1.00 25.70 449 ILE A C 1
ATOM 3411 O O . ILE A 1 449 ? -12.213 -64.819 12.574 1.00 25.70 449 ILE A O 1
ATOM 3415 N N . ASN A 1 450 ? -10.442 -63.644 11.813 1.00 22.69 450 ASN A N 1
ATOM 3416 C CA . ASN A 1 450 ? -9.449 -64.469 11.049 1.00 22.69 450 ASN A CA 1
ATOM 3417 C C . ASN A 1 450 ? -9.615 -66.025 10.887 1.00 22.69 450 ASN A C 1
ATOM 3419 O O . ASN A 1 450 ? -10.156 -66.662 11.780 1.00 22.69 450 ASN A O 1
ATOM 3423 N N . PRO A 1 451 ? -8.868 -66.730 9.983 1.00 51.34 451 PRO A N 1
ATOM 3424 C CA . PRO A 1 451 ? -8.492 -66.481 8.567 1.00 51.34 451 PRO A CA 1
ATOM 3425 C C . PRO A 1 451 ? -8.494 -67.768 7.649 1.00 51.34 451 PRO A C 1
ATOM 3427 O O . PRO A 1 451 ? -8.816 -68.857 8.108 1.00 51.34 451 PRO A O 1
ATOM 3430 N N . LYS A 1 452 ? -7.953 -67.655 6.408 1.00 24.80 452 LYS A N 1
ATOM 3431 C CA . LYS A 1 452 ? -7.261 -68.687 5.551 1.00 24.80 452 LYS A CA 1
ATOM 3432 C C . LYS A 1 452 ? -7.998 -69.578 4.495 1.00 24.80 452 LYS A C 1
ATOM 3434 O O . LYS A 1 452 ? -8.966 -70.269 4.768 1.00 24.80 452 LYS A O 1
ATOM 3439 N N . THR A 1 453 ? -7.288 -69.707 3.350 1.00 27.05 453 THR A N 1
ATOM 3440 C CA . THR A 1 453 ? -7.018 -70.890 2.463 1.00 27.05 453 THR A CA 1
ATOM 3441 C C . THR A 1 453 ? -7.957 -71.407 1.334 1.00 27.05 453 THR A C 1
ATOM 3443 O O . THR A 1 453 ? -8.964 -72.044 1.598 1.00 27.05 453 THR A O 1
ATOM 3446 N N . VAL A 1 454 ? -7.389 -71.376 0.103 1.00 24.84 454 VAL A N 1
ATOM 3447 C CA . VAL A 1 454 ? -7.292 -72.451 -0.940 1.00 24.84 454 VAL A CA 1
ATOM 3448 C C . VAL A 1 454 ? -8.263 -72.519 -2.159 1.00 24.84 454 VAL A C 1
ATOM 3450 O O . VAL A 1 454 ? -9.458 -72.280 -2.080 1.00 24.84 454 VAL A O 1
ATOM 3453 N N . LEU A 1 455 ? -7.614 -72.849 -3.295 1.00 24.55 455 LEU A N 1
ATOM 3454 C CA . LEU A 1 455 ? -7.970 -73.194 -4.700 1.00 24.55 455 LEU A CA 1
ATOM 3455 C C . LEU A 1 455 ? -9.122 -74.231 -4.900 1.00 24.55 455 LEU A C 1
ATOM 3457 O O . LEU A 1 455 ? -9.449 -74.885 -3.912 1.00 24.55 455 LEU A O 1
ATOM 3461 N N . PRO A 1 456 ? -9.682 -74.484 -6.131 1.00 37.50 456 PRO A N 1
ATOM 3462 C CA . PRO A 1 456 ? -9.008 -74.476 -7.455 1.00 37.50 456 PRO A CA 1
ATOM 3463 C C . PRO A 1 456 ? -9.803 -73.999 -8.715 1.00 37.50 456 PRO A C 1
ATOM 3465 O O . PRO A 1 456 ? -10.869 -73.403 -8.635 1.00 37.50 456 PRO A O 1
ATOM 3468 N N . CYS A 1 457 ? -9.211 -74.242 -9.900 1.00 23.25 457 CYS A N 1
ATOM 3469 C CA . CYS A 1 457 ? -9.645 -73.888 -11.272 1.00 23.25 457 CYS A CA 1
ATOM 3470 C C . CYS A 1 457 ? -10.548 -74.972 -11.931 1.00 23.25 457 CYS A C 1
ATOM 3472 O O . CYS A 1 457 ? -10.630 -76.077 -11.391 1.00 23.25 457 CYS A O 1
ATOM 3474 N N . PRO A 1 458 ? -11.171 -74.719 -13.112 1.00 41.56 458 PRO A N 1
ATOM 3475 C CA . PRO A 1 458 ? -10.736 -75.497 -14.295 1.00 41.56 458 PRO A CA 1
ATOM 3476 C C . PRO A 1 458 ? -10.793 -74.818 -15.700 1.00 41.56 458 PRO A C 1
ATOM 3478 O O . PRO A 1 458 ? -11.820 -74.315 -16.136 1.00 41.56 458 PRO A O 1
ATOM 3481 N N . CYS A 1 459 ? -9.688 -74.977 -16.446 1.00 24.23 459 CYS A N 1
ATOM 3482 C CA . CYS A 1 459 ? -9.548 -75.384 -17.868 1.00 24.23 459 CYS A CA 1
ATOM 3483 C C . CYS A 1 459 ? -10.350 -74.748 -19.042 1.00 24.23 459 CYS A C 1
ATOM 3485 O O . CYS A 1 459 ? -11.554 -74.957 -19.149 1.00 24.23 459 CYS A O 1
ATOM 3487 N N . ARG A 1 460 ? -9.608 -74.234 -20.055 1.00 25.95 460 ARG A N 1
ATOM 3488 C CA . ARG A 1 460 ? -9.589 -74.557 -21.528 1.00 25.95 460 ARG A CA 1
ATOM 3489 C C . ARG A 1 460 ? -9.025 -73.347 -22.330 1.00 25.95 460 ARG A C 1
ATOM 3491 O O . ARG A 1 460 ? -9.248 -72.224 -21.912 1.00 25.95 460 ARG A O 1
ATOM 3498 N N . GLU A 1 461 ? -8.302 -73.443 -23.460 1.00 25.77 461 GLU A N 1
ATOM 3499 C CA . GLU A 1 461 ? -7.639 -74.562 -24.166 1.00 25.77 461 GLU A CA 1
ATOM 3500 C C . GLU A 1 461 ? -6.508 -74.062 -25.120 1.00 25.77 461 GLU A C 1
ATOM 3502 O O . GLU A 1 461 ? -6.658 -73.015 -25.730 1.00 25.77 461 GLU A O 1
ATOM 3507 N N . ARG A 1 462 ? -5.437 -74.868 -25.289 1.00 25.83 462 ARG A N 1
ATOM 3508 C CA . ARG A 1 462 ? -4.482 -74.995 -26.439 1.00 25.83 462 ARG A CA 1
ATOM 3509 C C . ARG A 1 462 ? -3.768 -73.748 -27.044 1.00 25.83 462 ARG A C 1
ATOM 3511 O O . ARG A 1 462 ? -4.387 -72.853 -27.597 1.00 25.83 462 ARG A O 1
ATOM 3518 N N . GLY A 1 463 ? -2.423 -73.799 -27.089 1.00 26.44 463 GLY A N 1
ATOM 3519 C CA . GLY A 1 463 ? -1.552 -73.014 -28.006 1.00 26.44 463 GLY A CA 1
ATOM 3520 C C . GLY A 1 463 ? -1.317 -73.756 -29.344 1.00 26.44 463 GLY A C 1
ATOM 3521 O O . GLY A 1 463 ? -2.274 -74.362 -29.826 1.00 26.44 463 GLY A O 1
ATOM 3522 N N . PRO A 1 464 ? -0.083 -73.868 -29.911 1.00 44.50 464 PRO A N 1
ATOM 3523 C CA . PRO A 1 464 ? 1.211 -73.247 -29.540 1.00 44.50 464 PRO A CA 1
ATOM 3524 C C . PRO A 1 464 ? 2.087 -72.770 -30.747 1.00 44.50 464 PRO A C 1
ATOM 3526 O O . PRO A 1 464 ? 1.761 -73.070 -31.893 1.00 44.50 464 PRO A O 1
ATOM 3529 N N . ARG A 1 465 ? 3.269 -72.157 -30.497 1.00 24.45 465 ARG A N 1
ATOM 3530 C CA . ARG A 1 465 ? 4.594 -72.518 -31.103 1.00 24.45 465 ARG A CA 1
ATOM 3531 C C . ARG A 1 465 ? 5.773 -71.626 -30.640 1.00 24.45 465 ARG A C 1
ATOM 3533 O O . ARG A 1 465 ? 5.583 -70.551 -30.090 1.00 24.45 465 ARG A O 1
ATOM 3540 N N . GLN A 1 466 ? 6.985 -72.148 -30.840 1.00 23.64 466 GLN A N 1
ATOM 3541 C CA . GLN A 1 466 ? 8.342 -71.688 -30.456 1.00 23.64 466 GLN A CA 1
ATOM 3542 C C . GLN A 1 466 ? 9.319 -72.260 -31.543 1.00 23.64 466 GLN A C 1
ATOM 3544 O O . GLN A 1 466 ? 8.792 -72.918 -32.451 1.00 23.64 466 GLN A O 1
ATOM 3549 N N . PRO A 1 467 ? 10.680 -72.209 -31.478 1.00 46.66 467 PRO A N 1
ATOM 3550 C CA . PRO A 1 467 ? 11.642 -71.397 -30.692 1.00 46.66 467 PRO A CA 1
ATOM 3551 C C . PRO A 1 467 ? 12.869 -70.877 -31.534 1.00 46.66 467 PRO A C 1
ATOM 3553 O O . PRO A 1 467 ? 12.857 -70.949 -32.759 1.00 46.66 467 PRO A O 1
ATOM 3556 N N . THR A 1 468 ? 13.981 -70.508 -30.855 1.00 27.22 468 THR A N 1
ATOM 3557 C CA . THR A 1 468 ? 15.417 -70.488 -31.305 1.00 27.22 468 THR A CA 1
ATOM 3558 C C . THR A 1 468 ? 15.978 -69.210 -31.990 1.00 27.22 468 THR A C 1
ATOM 3560 O O . THR A 1 468 ? 15.228 -68.530 -32.675 1.00 27.22 468 THR A O 1
ATOM 3563 N N . ARG A 1 469 ? 17.271 -68.812 -31.843 1.00 27.11 469 ARG A N 1
ATOM 3564 C CA . ARG A 1 469 ? 18.431 -69.358 -31.064 1.00 27.11 469 ARG A CA 1
ATOM 3565 C C . ARG A 1 469 ? 19.580 -68.331 -30.818 1.00 27.11 469 ARG A C 1
ATOM 3567 O O . ARG A 1 469 ? 19.638 -67.339 -31.533 1.00 27.11 469 ARG A O 1
ATOM 3574 N N . HIS A 1 470 ? 20.530 -68.693 -29.929 1.00 26.31 470 HIS A N 1
ATOM 3575 C CA . HIS A 1 470 ? 21.890 -68.120 -29.703 1.00 26.31 470 HIS A CA 1
ATOM 3576 C C . HIS A 1 470 ? 21.992 -66.730 -28.997 1.00 26.31 470 HIS A C 1
ATOM 3578 O O . HIS A 1 470 ? 21.010 -65.999 -29.014 1.00 26.31 470 HIS A O 1
ATOM 3584 N N . GLU A 1 471 ? 23.099 -66.223 -28.395 1.00 26.55 471 GLU A N 1
ATOM 3585 C CA . GLU A 1 471 ? 24.316 -66.697 -27.637 1.00 26.55 471 GLU A CA 1
ATOM 3586 C C . GLU A 1 471 ? 25.518 -65.703 -27.856 1.00 26.55 471 GLU A C 1
ATOM 3588 O O . GLU A 1 471 ? 25.432 -64.899 -28.776 1.00 26.55 471 GLU A O 1
ATOM 3593 N N . GLN A 1 472 ? 26.637 -65.602 -27.096 1.00 24.59 472 GLN A N 1
ATOM 3594 C CA . GLN A 1 472 ? 27.205 -66.382 -25.968 1.00 24.59 472 GLN A CA 1
ATOM 3595 C C . GLN A 1 472 ? 28.198 -65.564 -25.059 1.00 24.59 472 GLN A C 1
ATOM 3597 O O . GLN A 1 472 ? 29.215 -65.087 -25.545 1.00 24.59 472 GLN A O 1
ATOM 3602 N N . SER A 1 473 ? 27.994 -65.552 -23.727 1.00 26.81 473 SER A N 1
ATOM 3603 C CA . SER A 1 473 ? 29.014 -65.613 -22.621 1.00 26.81 473 SER A CA 1
ATOM 3604 C C . SER A 1 473 ? 30.141 -64.561 -22.332 1.00 26.81 473 SER A C 1
ATOM 3606 O O . SER A 1 473 ? 30.656 -63.896 -23.219 1.00 26.81 473 SER A O 1
ATOM 3608 N N . SER A 1 474 ? 30.627 -64.586 -21.062 1.00 26.78 474 SER A N 1
ATOM 3609 C CA . SER A 1 474 ? 31.863 -63.986 -20.445 1.00 26.78 474 SER A CA 1
ATOM 3610 C C . SER A 1 474 ? 31.860 -62.454 -20.165 1.00 26.78 474 SER A C 1
ATOM 3612 O O . SER A 1 474 ? 31.340 -61.711 -20.984 1.00 26.78 474 SER A O 1
ATOM 3614 N N . ALA A 1 475 ? 32.194 -61.884 -18.979 1.00 29.14 475 ALA A N 1
ATOM 3615 C CA . ALA A 1 475 ? 33.318 -61.943 -17.987 1.00 29.14 475 ALA A CA 1
ATOM 3616 C C . ALA A 1 475 ? 34.348 -60.785 -18.200 1.00 29.14 475 ALA A C 1
ATOM 3618 O O . ALA A 1 475 ? 34.461 -60.318 -19.323 1.00 29.14 475 ALA A O 1
ATOM 3619 N N . SER A 1 476 ? 35.091 -60.212 -17.227 1.00 24.36 476 SER A N 1
ATOM 3620 C CA . SER A 1 476 ? 35.534 -60.633 -15.869 1.00 24.36 476 SER A CA 1
ATOM 3621 C C . SER A 1 476 ? 35.701 -59.459 -14.839 1.00 24.36 476 SER A C 1
ATOM 3623 O O . SER A 1 476 ? 35.120 -58.395 -15.020 1.00 24.36 476 SER A O 1
ATOM 3625 N N . TRP A 1 477 ? 36.450 -59.658 -13.731 1.00 26.17 477 TRP A N 1
ATOM 3626 C CA . TRP A 1 477 ? 36.630 -58.758 -12.552 1.00 26.17 477 TRP A CA 1
ATOM 3627 C C . TRP A 1 477 ? 38.023 -58.062 -12.476 1.00 26.17 477 TRP A C 1
ATOM 3629 O O . TRP A 1 477 ? 38.956 -58.570 -13.093 1.00 26.17 477 TRP A O 1
ATOM 3639 N N . GLY A 1 478 ? 38.221 -57.039 -11.606 1.00 23.42 478 GLY A N 1
ATOM 3640 C CA . GLY A 1 478 ? 39.539 -56.798 -10.947 1.00 23.42 478 GLY A CA 1
ATOM 3641 C C . GLY A 1 478 ? 39.949 -55.376 -10.457 1.00 23.42 478 GLY A C 1
ATOM 3642 O O . GLY A 1 478 ? 40.238 -54.509 -11.263 1.00 23.42 478 GLY A O 1
ATOM 3643 N N . HIS A 1 479 ? 40.036 -55.205 -9.125 1.00 26.25 479 HIS A N 1
ATOM 3644 C CA . HIS A 1 479 ? 40.776 -54.257 -8.233 1.00 26.25 479 HIS A CA 1
ATOM 3645 C C . HIS A 1 479 ? 41.695 -53.073 -8.696 1.00 26.25 479 HIS A C 1
ATOM 3647 O O . HIS A 1 479 ? 42.506 -53.201 -9.602 1.00 26.25 479 HIS A O 1
ATOM 3653 N N . LEU A 1 480 ? 41.614 -51.963 -7.915 1.00 24.52 480 LEU A N 1
ATOM 3654 C CA . LEU A 1 480 ? 42.639 -51.217 -7.095 1.00 24.52 480 LEU A CA 1
ATOM 3655 C C . LEU A 1 480 ? 44.166 -51.550 -7.233 1.00 24.52 480 LEU A C 1
ATOM 3657 O O . LEU A 1 480 ? 44.444 -52.696 -7.577 1.00 24.52 480 LEU A O 1
ATOM 3661 N N . PRO A 1 481 ? 45.160 -50.679 -6.835 1.00 39.38 481 PRO A N 1
ATOM 3662 C CA . PRO A 1 481 ? 45.085 -49.584 -5.824 1.00 39.38 481 PRO A CA 1
ATOM 3663 C C . PRO A 1 481 ? 45.960 -48.275 -5.998 1.00 39.38 481 PRO A C 1
ATOM 3665 O O . PRO A 1 481 ? 46.893 -48.214 -6.785 1.00 39.38 481 PRO A O 1
ATOM 3668 N N . SER A 1 482 ? 45.670 -47.255 -5.163 1.00 24.41 482 SER A N 1
ATOM 3669 C CA . SER A 1 482 ? 46.556 -46.366 -4.335 1.00 24.41 482 SER A CA 1
ATOM 3670 C C . SER A 1 482 ? 47.864 -45.628 -4.790 1.00 24.41 482 SER A C 1
ATOM 3672 O O . SER A 1 482 ? 48.813 -46.264 -5.231 1.00 24.41 482 SER A O 1
ATOM 3674 N N . VAL A 1 483 ? 47.998 -44.366 -4.296 1.00 26.42 483 VAL A N 1
ATOM 3675 C CA . VAL A 1 483 ? 49.074 -43.810 -3.390 1.00 26.42 483 VAL A CA 1
ATOM 3676 C C . VAL A 1 483 ? 50.101 -42.711 -3.847 1.00 26.42 483 VAL A C 1
ATOM 3678 O O . VAL A 1 483 ? 50.825 -42.877 -4.817 1.00 26.42 483 VAL A O 1
ATOM 3681 N N . THR A 1 484 ? 50.162 -41.624 -3.034 1.00 25.06 484 THR A N 1
ATOM 3682 C CA . THR A 1 484 ? 51.209 -40.577 -2.736 1.00 25.06 484 THR A CA 1
ATOM 3683 C C . THR A 1 484 ? 51.932 -39.704 -3.788 1.00 25.06 484 THR A C 1
ATOM 3685 O O . THR A 1 484 ? 52.464 -40.221 -4.762 1.00 25.06 484 THR A O 1
ATOM 3688 N N . GLY A 1 485 ? 52.173 -38.424 -3.416 1.00 24.64 485 GLY A N 1
ATOM 3689 C CA . GLY A 1 485 ? 53.495 -37.763 -3.574 1.00 24.64 485 GLY A CA 1
ATOM 3690 C C . GLY A 1 485 ? 53.534 -36.249 -3.906 1.00 24.64 485 GLY A C 1
ATOM 3691 O O . GLY A 1 485 ? 53.361 -35.908 -5.066 1.00 24.64 485 GLY A O 1
ATOM 3692 N N . ASP A 1 486 ? 53.765 -35.385 -2.899 1.00 25.34 486 ASP A N 1
ATOM 3693 C CA . ASP A 1 486 ? 54.788 -34.301 -2.761 1.00 25.34 486 ASP A CA 1
ATOM 3694 C C . ASP A 1 486 ? 55.359 -33.523 -3.992 1.00 25.34 486 ASP A C 1
ATOM 3696 O O . ASP A 1 486 ? 55.507 -34.089 -5.065 1.00 25.34 486 ASP A O 1
ATOM 3700 N N . ILE A 1 487 ? 55.892 -32.279 -3.926 1.00 25.86 487 ILE A N 1
ATOM 3701 C CA . ILE A 1 487 ? 55.761 -31.051 -3.083 1.00 25.86 487 ILE A CA 1
ATOM 3702 C C . ILE A 1 487 ? 56.658 -29.928 -3.727 1.00 25.86 487 ILE A C 1
ATOM 3704 O O . ILE A 1 487 ? 57.353 -30.199 -4.703 1.00 25.86 487 ILE A O 1
ATOM 3708 N N . SER A 1 488 ? 56.704 -28.705 -3.160 1.00 24.75 488 SER A N 1
ATOM 3709 C CA . SER A 1 488 ? 57.800 -27.680 -3.232 1.00 24.75 488 SER A CA 1
ATOM 3710 C C . SER A 1 488 ? 58.017 -26.701 -4.432 1.00 24.75 488 SER A C 1
ATOM 3712 O O . SER A 1 488 ? 58.113 -27.104 -5.582 1.00 24.75 488 SER A O 1
ATOM 3714 N N . GLU A 1 489 ? 58.248 -25.419 -4.051 1.00 26.50 489 GLU A N 1
ATOM 3715 C CA . GLU A 1 489 ? 59.268 -24.440 -4.551 1.00 26.50 489 GLU A CA 1
ATOM 3716 C C . GLU A 1 489 ? 59.095 -23.621 -5.879 1.00 26.50 489 GLU A C 1
ATOM 3718 O O . GLU A 1 489 ? 58.594 -24.142 -6.867 1.00 26.50 489 GLU A O 1
ATOM 3723 N N . ILE A 1 490 ? 59.505 -22.324 -6.007 1.00 25.61 490 ILE A N 1
ATOM 3724 C CA . ILE A 1 490 ? 59.884 -21.262 -5.017 1.00 25.61 490 ILE A CA 1
ATOM 3725 C C . ILE A 1 490 ? 59.895 -19.793 -5.592 1.00 25.61 490 ILE A C 1
ATOM 3727 O O . ILE A 1 490 ? 60.080 -19.602 -6.788 1.00 25.61 490 ILE A O 1
ATOM 3731 N N . SER A 1 491 ? 59.782 -18.784 -4.700 1.00 22.61 491 SER A N 1
ATOM 3732 C CA . SER A 1 491 ? 60.307 -17.373 -4.698 1.00 22.61 491 SER A CA 1
ATOM 3733 C C . SER A 1 491 ? 59.947 -16.226 -5.693 1.00 22.61 491 SER A C 1
ATOM 3735 O O . SER A 1 491 ? 60.253 -16.297 -6.873 1.00 22.61 491 SER A O 1
ATOM 3737 N N . MET A 1 492 ? 59.573 -15.074 -5.077 1.00 25.84 492 MET A N 1
ATOM 3738 C CA . MET A 1 492 ? 60.051 -13.659 -5.266 1.00 25.84 492 MET A CA 1
ATOM 3739 C C . MET A 1 492 ? 59.765 -12.899 -6.597 1.00 25.84 492 MET A C 1
ATOM 3741 O O . MET A 1 492 ? 59.563 -13.516 -7.629 1.00 25.84 492 MET A O 1
ATOM 3745 N N . GLU A 1 493 ? 59.659 -11.554 -6.674 1.00 23.61 493 GLU A N 1
ATOM 3746 C CA . GLU A 1 493 ? 60.156 -10.415 -5.846 1.00 23.61 493 GLU A CA 1
ATOM 3747 C C . GLU A 1 493 ? 59.085 -9.324 -5.498 1.00 23.61 493 GLU A C 1
ATOM 3749 O O . GLU A 1 493 ? 57.895 -9.498 -5.752 1.00 23.61 493 GLU A O 1
ATOM 3754 N N . TRP A 1 494 ? 59.506 -8.190 -4.900 1.00 25.39 494 TRP A N 1
ATOM 3755 C CA . TRP A 1 494 ? 58.721 -6.985 -4.529 1.00 25.39 494 TRP A CA 1
ATOM 3756 C C . TRP A 1 494 ? 59.523 -5.692 -4.819 1.00 25.39 494 TRP A C 1
ATOM 3758 O O . TRP A 1 494 ? 60.742 -5.708 -4.656 1.00 25.39 494 TRP A O 1
ATOM 3768 N N . GLY A 1 495 ? 58.884 -4.545 -5.129 1.00 22.72 495 GLY A N 1
ATOM 3769 C CA . GLY A 1 495 ? 59.634 -3.280 -5.277 1.00 22.72 495 GLY A CA 1
ATOM 3770 C C . GLY A 1 495 ? 58.874 -1.948 -5.476 1.00 22.72 495 GLY A C 1
ATOM 3771 O O . GLY A 1 495 ? 58.285 -1.715 -6.524 1.00 22.72 495 GLY A O 1
ATOM 3772 N N . ALA A 1 496 ? 59.087 -1.028 -4.521 1.00 24.95 496 ALA A N 1
ATOM 3773 C CA . ALA A 1 496 ? 59.066 0.449 -4.630 1.00 24.95 496 ALA A CA 1
ATOM 3774 C C . ALA A 1 496 ? 57.734 1.254 -4.688 1.00 24.95 496 ALA A C 1
ATOM 3776 O O . ALA A 1 496 ? 56.648 0.753 -4.953 1.00 24.95 496 ALA A O 1
ATOM 3777 N N . PHE A 1 497 ? 57.868 2.548 -4.351 1.00 24.38 497 PHE A N 1
ATOM 3778 C CA . PHE A 1 497 ? 56.826 3.541 -4.021 1.00 24.38 497 PHE A CA 1
ATOM 3779 C C . PHE A 1 497 ? 56.765 4.691 -5.049 1.00 24.38 497 PHE A C 1
ATOM 3781 O O . PHE A 1 497 ? 57.776 5.033 -5.658 1.00 24.38 497 PHE A O 1
ATOM 3788 N N . GLY A 1 498 ? 55.629 5.398 -5.123 1.00 22.39 498 GLY A N 1
ATOM 3789 C CA . GLY A 1 498 ? 55.528 6.715 -5.771 1.00 22.39 498 GLY A CA 1
ATOM 3790 C C . GLY A 1 498 ? 54.136 7.340 -5.624 1.00 22.39 498 GLY A C 1
ATOM 3791 O O . GLY A 1 498 ? 53.139 6.648 -5.804 1.00 22.39 498 GLY A O 1
ATOM 3792 N N . ALA A 1 499 ? 54.045 8.632 -5.285 1.00 26.92 499 ALA A N 1
ATOM 3793 C CA . ALA A 1 499 ? 52.765 9.314 -5.059 1.00 26.92 499 ALA A CA 1
ATOM 3794 C C . ALA A 1 499 ? 52.770 10.772 -5.549 1.00 26.92 499 ALA A C 1
ATOM 3796 O O . ALA A 1 499 ? 53.681 11.517 -5.198 1.00 26.92 499 ALA A O 1
ATOM 3797 N N . THR A 1 500 ? 51.739 11.168 -6.315 1.00 24.77 500 THR A N 1
ATOM 3798 C CA . THR A 1 500 ? 51.030 12.482 -6.351 1.00 24.77 500 THR A CA 1
ATOM 3799 C C . THR A 1 500 ? 50.241 12.666 -7.666 1.00 24.77 500 THR A C 1
ATOM 3801 O O . THR A 1 500 ? 50.656 12.176 -8.708 1.00 24.77 500 THR A O 1
ATOM 3804 N N . GLY A 1 501 ? 49.143 13.444 -7.642 1.00 23.00 501 GLY A N 1
ATOM 3805 C CA . GLY A 1 501 ? 48.788 14.309 -8.789 1.00 23.00 501 GLY A CA 1
ATOM 3806 C C . GLY A 1 501 ? 47.631 13.946 -9.749 1.00 23.00 501 GLY A C 1
ATOM 3807 O O . GLY A 1 501 ? 47.874 13.722 -10.922 1.00 23.00 501 GLY A O 1
ATOM 3808 N N . CYS A 1 502 ? 46.377 14.118 -9.304 1.00 21.34 502 CYS A N 1
ATOM 3809 C CA . CYS A 1 502 ? 45.231 14.645 -10.093 1.00 21.34 502 CYS A CA 1
ATOM 3810 C C . CYS A 1 502 ? 44.705 13.977 -11.408 1.00 21.34 502 CYS A C 1
ATOM 3812 O O . CYS A 1 502 ? 45.297 14.108 -12.471 1.00 21.34 502 CYS A O 1
ATOM 3814 N N . ARG A 1 503 ? 43.402 13.622 -11.350 1.00 23.25 503 ARG A N 1
ATOM 3815 C CA . ARG A 1 503 ? 42.327 13.754 -12.383 1.00 23.25 503 ARG A CA 1
ATOM 3816 C C . ARG A 1 503 ? 42.187 12.731 -13.541 1.00 23.25 503 ARG A C 1
ATOM 3818 O O . ARG A 1 503 ? 42.870 12.812 -14.551 1.00 23.25 503 ARG A O 1
ATOM 3825 N N . ASN A 1 504 ? 41.040 12.038 -13.475 1.00 24.27 504 ASN A N 1
ATOM 3826 C CA . ASN A 1 504 ? 40.128 11.658 -14.576 1.00 24.27 504 ASN A CA 1
ATOM 3827 C C . ASN A 1 504 ? 40.501 10.495 -15.530 1.00 24.27 504 ASN A C 1
ATOM 3829 O O . ASN A 1 504 ? 41.634 10.045 -15.606 1.00 24.27 504 ASN A O 1
ATOM 3833 N N . ALA A 1 505 ? 39.465 10.073 -16.279 1.00 24.91 505 ALA A N 1
ATOM 3834 C CA . ALA A 1 505 ? 39.386 9.032 -17.317 1.00 24.91 505 ALA A CA 1
ATOM 3835 C C . ALA A 1 505 ? 39.296 7.562 -16.840 1.00 24.91 505 ALA A C 1
ATOM 3837 O O . ALA A 1 505 ? 40.228 6.982 -16.296 1.00 24.91 505 ALA A O 1
ATOM 3838 N N . TRP A 1 506 ? 38.134 6.951 -17.101 1.00 24.62 506 TRP A N 1
ATOM 3839 C CA . TRP A 1 506 ? 37.839 5.529 -16.884 1.00 24.62 506 TRP A CA 1
ATOM 3840 C C . TRP A 1 506 ? 38.470 4.615 -17.952 1.00 24.62 506 TRP A C 1
ATOM 3842 O O . TRP A 1 506 ? 38.429 4.930 -19.139 1.00 24.62 506 TRP A O 1
ATOM 3852 N N . SER A 1 507 ? 38.866 3.404 -17.546 1.00 23.47 507 SER A N 1
ATOM 3853 C CA . SER A 1 507 ? 38.847 2.182 -18.372 1.00 23.47 507 SER A CA 1
ATOM 3854 C C . SER A 1 507 ? 38.642 0.986 -17.425 1.00 23.47 507 SER A C 1
ATOM 3856 O O . SER A 1 507 ? 39.358 0.890 -16.438 1.00 23.47 507 SER A O 1
ATOM 3858 N N . LEU A 1 508 ? 37.547 0.217 -17.495 1.00 28.44 508 LEU A N 1
ATOM 3859 C CA . LEU A 1 508 ? 37.262 -0.913 -18.406 1.00 28.44 508 LEU A CA 1
ATOM 3860 C C . LEU A 1 508 ? 38.115 -2.176 -18.130 1.00 28.44 508 LEU A C 1
ATOM 3862 O O . LEU A 1 508 ? 39.332 -2.095 -18.039 1.00 28.44 508 LEU A O 1
ATOM 3866 N N . GLU A 1 509 ? 37.427 -3.331 -18.084 1.00 25.69 509 GLU A N 1
ATOM 3867 C CA . GLU A 1 509 ? 37.847 -4.659 -17.567 1.00 25.69 509 GLU A CA 1
ATOM 3868 C C . GLU A 1 509 ? 37.863 -4.745 -16.020 1.00 25.69 509 GLU A C 1
ATOM 3870 O O . GLU A 1 509 ? 38.335 -3.846 -15.345 1.00 25.69 509 GLU A O 1
ATOM 3875 N N . THR A 1 510 ? 37.253 -5.747 -15.370 1.00 29.09 510 THR A N 1
ATOM 3876 C CA . THR A 1 510 ? 37.358 -7.200 -15.621 1.00 29.09 510 THR A CA 1
ATOM 3877 C C . THR A 1 510 ? 36.013 -7.962 -15.648 1.00 29.09 510 THR A C 1
ATOM 3879 O O . THR A 1 510 ? 35.564 -8.572 -14.681 1.00 29.09 510 THR A O 1
ATOM 3882 N N . GLY A 1 511 ? 35.383 -8.043 -16.825 1.00 31.08 511 GLY A N 1
ATOM 3883 C CA . GLY A 1 511 ? 34.126 -8.784 -17.045 1.00 31.08 511 GLY A CA 1
ATOM 3884 C C . GLY A 1 511 ? 34.277 -10.270 -17.423 1.00 31.08 511 GLY A C 1
ATOM 3885 O O . GLY A 1 511 ? 33.561 -10.733 -18.313 1.00 31.08 511 GLY A O 1
ATOM 3886 N N . ARG A 1 512 ? 35.224 -11.021 -16.832 1.00 34.16 512 ARG A N 1
ATOM 3887 C CA . ARG A 1 512 ? 35.559 -12.407 -17.247 1.00 34.16 512 ARG A CA 1
ATOM 3888 C C . ARG A 1 512 ? 35.763 -13.389 -16.078 1.00 34.16 512 ARG A C 1
ATOM 3890 O O . ARG A 1 512 ? 36.867 -13.861 -15.851 1.00 34.16 512 ARG A O 1
ATOM 3897 N N . GLY A 1 513 ? 34.679 -13.750 -15.387 1.00 32.38 513 GLY A N 1
ATOM 3898 C CA . GLY A 1 513 ? 34.690 -14.825 -14.375 1.00 32.38 513 GLY A CA 1
ATOM 3899 C C . GLY A 1 513 ? 33.439 -15.710 -14.397 1.00 32.38 513 GLY A C 1
ATOM 3900 O O . GLY A 1 513 ? 33.523 -16.930 -14.542 1.00 32.38 513 GLY A O 1
ATOM 3901 N N . ILE A 1 514 ? 32.254 -15.094 -14.334 1.00 33.31 514 ILE A N 1
ATOM 3902 C CA . ILE A 1 514 ? 30.964 -15.785 -14.145 1.00 33.31 514 ILE A CA 1
ATOM 3903 C C . ILE A 1 514 ? 30.435 -16.375 -15.474 1.00 33.31 514 ILE A C 1
ATOM 3905 O O . ILE A 1 514 ? 29.410 -15.963 -16.013 1.00 33.31 514 ILE A O 1
ATOM 3909 N N . LEU A 1 515 ? 31.176 -17.336 -16.038 1.00 33.78 515 LEU A N 1
ATOM 3910 C CA . LEU A 1 515 ? 30.762 -18.142 -17.200 1.00 33.78 515 LEU A CA 1
ATOM 3911 C C . LEU A 1 515 ? 31.230 -19.601 -17.203 1.00 33.78 515 LEU A C 1
ATOM 3913 O O . LEU A 1 515 ? 30.674 -20.392 -17.966 1.00 33.78 515 LEU A O 1
ATOM 3917 N N . ALA A 1 516 ? 32.208 -19.977 -16.376 1.00 32.09 516 ALA A N 1
ATOM 3918 C CA . ALA A 1 516 ? 32.637 -21.372 -16.276 1.00 32.09 516 ALA A CA 1
ATOM 3919 C C . ALA A 1 516 ? 31.533 -22.261 -15.665 1.00 32.09 516 ALA A C 1
ATOM 3921 O O . ALA A 1 516 ? 31.164 -23.285 -16.235 1.00 32.09 516 ALA A O 1
ATOM 3922 N N . ILE A 1 517 ? 30.946 -21.816 -14.549 1.00 36.47 517 ILE A N 1
ATOM 3923 C CA . ILE A 1 517 ? 30.101 -22.646 -13.674 1.00 36.47 517 ILE A CA 1
ATOM 3924 C C . ILE A 1 517 ? 28.764 -23.033 -14.338 1.00 36.47 517 ILE A C 1
ATOM 3926 O O . ILE A 1 517 ? 28.387 -24.204 -14.346 1.00 36.47 517 ILE A O 1
ATOM 3930 N N . HIS A 1 518 ? 28.070 -22.096 -14.999 1.00 35.03 518 HIS A N 1
ATOM 3931 C CA . HIS A 1 518 ? 26.765 -22.382 -15.625 1.00 35.03 518 HIS A CA 1
ATOM 3932 C C . HIS A 1 518 ? 26.860 -23.339 -16.840 1.00 35.03 518 HIS A C 1
ATOM 3934 O O . HIS A 1 518 ? 25.850 -23.881 -17.288 1.00 35.03 518 HIS A O 1
ATOM 3940 N N . ARG A 1 519 ? 28.058 -23.609 -17.383 1.00 32.81 519 ARG A N 1
ATOM 3941 C CA . ARG A 1 519 ? 28.237 -24.604 -18.459 1.00 32.81 519 ARG A CA 1
ATOM 3942 C C . ARG A 1 519 ? 28.295 -26.055 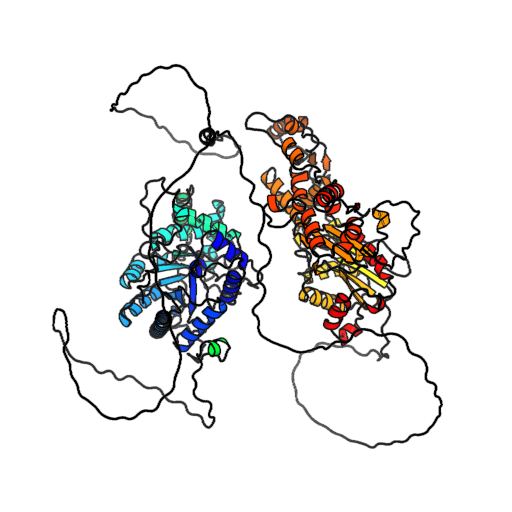-17.967 1.00 32.81 519 ARG A C 1
ATOM 3944 O O . ARG A 1 519 ? 28.258 -26.955 -18.804 1.00 32.81 519 ARG A O 1
ATOM 3951 N N . GLN A 1 520 ? 28.371 -26.295 -16.656 1.00 31.33 520 GLN A N 1
ATOM 3952 C CA . GLN A 1 520 ? 28.632 -27.629 -16.105 1.00 31.33 520 GLN A CA 1
ATOM 3953 C C . GLN A 1 520 ? 27.371 -28.384 -15.641 1.00 31.33 520 GLN A C 1
ATOM 3955 O O . GLN A 1 520 ? 27.382 -29.612 -15.631 1.00 31.33 520 GLN A O 1
ATOM 3960 N N . LEU A 1 521 ? 26.268 -27.684 -15.334 1.00 34.03 521 LEU A N 1
ATOM 3961 C CA . LEU A 1 521 ? 25.016 -28.306 -14.865 1.00 34.03 521 LEU A CA 1
ATOM 3962 C C . LEU A 1 521 ? 24.039 -28.697 -15.993 1.00 34.03 521 LEU A C 1
ATOM 3964 O O . LEU A 1 521 ? 23.356 -29.710 -15.885 1.00 34.03 521 LEU A O 1
ATOM 3968 N N . SER A 1 522 ? 24.017 -27.987 -17.125 1.00 32.62 522 SER A N 1
ATOM 3969 C CA . SER A 1 522 ? 23.085 -28.255 -18.243 1.00 32.62 522 SER A CA 1
ATOM 3970 C C . SER A 1 522 ? 23.498 -29.424 -19.164 1.00 32.62 522 SER A C 1
ATOM 3972 O O . SER A 1 522 ? 23.227 -29.391 -20.362 1.00 32.62 522 SER A O 1
ATOM 3974 N N . ARG A 1 523 ? 24.198 -30.442 -18.640 1.00 31.30 523 ARG A N 1
ATOM 3975 C CA . ARG A 1 523 ? 24.675 -31.623 -19.399 1.00 31.30 523 ARG A CA 1
ATOM 3976 C C . ARG A 1 523 ? 24.243 -32.980 -18.825 1.00 31.30 523 ARG A C 1
ATOM 3978 O O . ARG A 1 523 ? 24.716 -34.012 -19.295 1.00 31.30 523 ARG A O 1
ATOM 3985 N N . ARG A 1 524 ? 23.342 -33.003 -17.838 1.00 31.62 524 ARG A N 1
ATOM 3986 C CA . ARG A 1 524 ? 22.708 -34.231 -17.330 1.00 31.62 524 ARG A CA 1
ATOM 3987 C C . ARG A 1 524 ? 21.238 -33.989 -16.992 1.00 31.62 524 ARG A C 1
ATOM 3989 O O . ARG A 1 524 ? 20.955 -33.511 -15.903 1.00 31.62 524 ARG A O 1
ATOM 3996 N N . LEU A 1 525 ? 20.350 -34.338 -17.926 1.00 27.77 525 LEU A N 1
ATOM 3997 C CA . LEU A 1 525 ? 19.019 -34.941 -17.716 1.00 27.77 525 LEU A CA 1
ATOM 3998 C C . LEU A 1 525 ? 18.312 -35.046 -19.079 1.00 27.77 525 LEU A C 1
ATOM 4000 O O . LEU A 1 525 ? 17.493 -34.212 -19.449 1.00 27.77 525 LEU A O 1
ATOM 4004 N N . ASP A 1 526 ? 18.685 -36.075 -19.838 1.00 29.48 526 ASP A N 1
ATOM 4005 C CA . ASP A 1 526 ? 17.990 -36.509 -21.054 1.00 29.48 526 ASP A CA 1
ATOM 4006 C C . ASP A 1 526 ? 17.116 -37.714 -20.674 1.00 29.48 526 ASP A C 1
ATOM 4008 O O . ASP A 1 526 ? 17.637 -38.674 -20.105 1.00 29.48 526 ASP A O 1
ATOM 4012 N N . PHE A 1 527 ? 15.817 -37.692 -20.978 1.00 28.48 527 PHE A N 1
ATOM 4013 C CA . PHE A 1 527 ? 14.953 -38.876 -20.885 1.00 28.48 527 PHE A CA 1
ATOM 4014 C C . PHE A 1 527 ? 13.879 -38.855 -21.979 1.00 28.48 527 PHE A C 1
ATOM 4016 O O . PHE A 1 527 ? 13.220 -37.844 -22.217 1.00 28.48 527 PHE A O 1
ATOM 4023 N N . ARG A 1 528 ? 13.706 -39.999 -22.649 1.00 26.78 528 ARG A N 1
ATOM 4024 C CA . ARG A 1 528 ? 12.695 -40.245 -23.690 1.00 26.78 528 ARG A CA 1
ATOM 4025 C C . ARG A 1 528 ? 11.747 -41.363 -23.247 1.00 26.78 528 ARG A C 1
ATOM 4027 O O . ARG A 1 528 ? 12.148 -42.223 -22.470 1.00 26.78 528 ARG A O 1
ATOM 4034 N N . HIS A 1 529 ? 10.561 -41.390 -23.863 1.00 30.53 529 HIS A N 1
ATOM 4035 C CA . HIS A 1 529 ? 9.447 -42.332 -23.641 1.00 30.53 529 HIS A CA 1
ATOM 4036 C C . HIS A 1 529 ? 8.707 -42.150 -22.290 1.00 30.53 529 HIS A C 1
ATOM 4038 O O . HIS A 1 529 ? 9.325 -41.897 -21.268 1.00 30.53 529 HIS A O 1
ATOM 4044 N N . GLY A 1 530 ? 7.375 -42.273 -22.208 1.00 25.25 530 GLY A N 1
ATOM 4045 C CA . GLY A 1 530 ? 6.416 -42.436 -23.306 1.00 25.25 530 GLY A CA 1
ATOM 4046 C C . GLY A 1 530 ? 5.042 -42.984 -22.895 1.00 25.25 530 GLY A C 1
ATOM 4047 O O . GLY A 1 530 ? 4.780 -44.152 -23.153 1.00 25.25 530 GLY A O 1
ATOM 4048 N N . THR A 1 531 ? 4.136 -42.113 -22.417 1.00 30.03 531 THR A N 1
ATOM 4049 C CA . THR A 1 531 ? 2.658 -42.316 -22.346 1.00 30.03 531 THR A CA 1
ATOM 4050 C C . THR A 1 531 ? 2.128 -43.459 -21.436 1.00 30.03 531 THR A C 1
ATOM 4052 O O . THR A 1 531 ? 2.907 -44.269 -20.949 1.00 30.03 531 THR A O 1
ATOM 4055 N N . PRO A 1 532 ? 0.804 -43.550 -21.176 1.00 47.91 532 PRO A N 1
ATOM 4056 C CA . PRO A 1 532 ? -0.025 -42.500 -20.561 1.00 47.91 532 PRO A CA 1
ATOM 4057 C C . PRO A 1 532 ? -0.958 -43.048 -19.452 1.00 47.91 532 PRO A C 1
ATOM 4059 O O . PRO A 1 532 ? -1.279 -44.234 -19.444 1.00 47.91 532 PRO A O 1
ATOM 4062 N N . LEU A 1 533 ? -1.524 -42.186 -18.592 1.00 24.92 533 LEU A N 1
ATOM 4063 C CA . LEU A 1 533 ? -2.772 -42.541 -17.894 1.00 24.92 533 LEU A CA 1
ATOM 4064 C C . LEU A 1 533 ? -3.587 -41.319 -17.442 1.00 24.92 533 LEU A C 1
ATOM 4066 O O . LEU A 1 533 ? -3.354 -40.737 -16.388 1.00 24.92 533 LEU A O 1
ATOM 4070 N N . ALA A 1 534 ? -4.579 -40.968 -18.257 1.00 25.77 534 ALA A N 1
ATOM 4071 C CA . ALA A 1 534 ? -5.663 -40.059 -17.906 1.00 25.77 534 ALA A CA 1
ATOM 4072 C C . ALA A 1 534 ? -6.991 -40.706 -18.326 1.00 25.77 534 ALA A C 1
ATOM 4074 O O . ALA A 1 534 ? -7.540 -40.382 -19.376 1.00 25.77 534 ALA A O 1
ATOM 4075 N N . LEU A 1 535 ? -7.480 -41.664 -17.530 1.00 24.72 535 LEU A N 1
ATOM 4076 C CA . LEU A 1 535 ? -8.870 -42.110 -17.614 1.00 24.72 535 LEU A CA 1
ATOM 4077 C C . LEU A 1 535 ? -9.349 -42.728 -16.293 1.00 24.72 535 LEU A C 1
ATOM 4079 O O . LEU A 1 535 ? -9.166 -43.915 -16.037 1.00 24.72 535 LEU A O 1
ATOM 4083 N N . LEU A 1 536 ? -10.002 -41.907 -15.474 1.00 23.98 536 LEU A N 1
ATOM 4084 C CA . LEU A 1 536 ? -10.975 -42.366 -14.484 1.00 23.98 536 LEU A CA 1
ATOM 4085 C C . LEU A 1 536 ? -11.985 -41.234 -14.254 1.00 23.98 536 LEU A C 1
ATOM 4087 O O . LEU A 1 536 ? -11.938 -40.508 -13.265 1.00 23.98 536 LEU A O 1
ATOM 4091 N N . LEU A 1 537 ? -12.855 -41.033 -15.249 1.00 24.14 537 LEU A N 1
ATOM 4092 C CA . LEU A 1 537 ? -14.027 -40.180 -15.083 1.00 24.14 537 LEU A CA 1
ATOM 4093 C C . LEU A 1 537 ? -15.032 -40.860 -14.143 1.00 24.14 537 LEU A C 1
ATOM 4095 O O . LEU A 1 537 ? -15.272 -42.058 -14.253 1.00 24.14 537 LEU A O 1
ATOM 4099 N N . THR A 1 538 ? -15.629 -40.036 -13.284 1.00 26.03 538 THR A N 1
ATOM 4100 C CA . THR A 1 538 ? -17.067 -39.985 -12.975 1.00 26.03 538 THR A CA 1
ATOM 4101 C C . THR A 1 538 ? -17.831 -41.309 -12.811 1.00 26.03 538 THR A C 1
ATOM 4103 O O . THR A 1 538 ? -18.138 -41.977 -13.790 1.00 26.03 538 THR A O 1
ATOM 4106 N N . ILE A 1 539 ? -18.277 -41.587 -11.578 1.00 24.36 539 ILE A N 1
ATOM 4107 C CA . ILE A 1 539 ? -19.703 -41.721 -11.182 1.00 24.36 539 ILE A CA 1
ATOM 4108 C C . ILE A 1 539 ? -19.758 -41.966 -9.661 1.00 24.36 539 ILE A C 1
ATOM 4110 O O . ILE A 1 539 ? -19.482 -43.068 -9.203 1.00 24.36 539 ILE A O 1
ATOM 4114 N N . VAL A 1 540 ? -20.126 -40.927 -8.901 1.00 22.83 540 VAL A N 1
ATOM 4115 C CA . VAL A 1 540 ? -21.097 -40.957 -7.785 1.00 22.83 540 VAL A CA 1
ATOM 4116 C C . VAL A 1 540 ? -21.659 -39.535 -7.684 1.00 22.83 540 VAL A C 1
ATOM 4118 O O . VAL A 1 540 ? -20.914 -38.603 -7.391 1.00 22.83 540 VAL A O 1
ATOM 4121 N N . GLU A 1 541 ? -22.957 -39.365 -7.920 1.00 24.28 541 GLU A N 1
ATOM 4122 C CA . GLU A 1 541 ? -23.693 -38.132 -7.610 1.00 24.28 541 GLU A CA 1
ATOM 4123 C C . GLU A 1 541 ? -24.593 -38.335 -6.374 1.00 24.28 541 GLU A C 1
ATOM 4125 O O . GLU A 1 541 ? -24.950 -39.459 -6.028 1.00 24.28 541 GLU A O 1
ATOM 4130 N N . CYS A 1 542 ? -25.002 -37.223 -5.756 1.00 22.30 542 CYS A N 1
ATOM 4131 C CA . CYS A 1 542 ? -26.230 -37.081 -4.957 1.00 22.30 542 CYS A CA 1
ATOM 4132 C C . CYS A 1 542 ? -26.487 -38.019 -3.750 1.00 22.30 542 CYS A C 1
ATOM 4134 O O . CYS A 1 542 ? -27.465 -38.763 -3.737 1.00 22.30 542 CYS A O 1
ATOM 4136 N N . ALA A 1 543 ? -25.734 -37.826 -2.658 1.00 22.33 543 ALA A N 1
ATOM 4137 C CA . ALA A 1 543 ? -26.237 -37.808 -1.265 1.00 22.33 543 ALA A CA 1
ATOM 4138 C C . ALA A 1 543 ? -25.147 -37.179 -0.358 1.00 22.33 543 ALA A C 1
ATOM 4140 O O . ALA A 1 543 ? -23.977 -37.498 -0.537 1.00 22.33 543 ALA A O 1
ATOM 4141 N N . SER A 1 544 ? -25.397 -36.261 0.585 1.00 23.88 544 SER A N 1
ATOM 4142 C CA . SER A 1 544 ? -26.644 -35.880 1.274 1.00 23.88 544 SER A CA 1
ATOM 4143 C C . SER A 1 544 ? -26.745 -34.362 1.517 1.00 23.88 544 SER A C 1
ATOM 4145 O O . SER A 1 544 ? -25.748 -33.648 1.468 1.00 23.88 544 SER A O 1
ATOM 4147 N N . LEU A 1 545 ? -27.950 -33.881 1.842 1.00 25.17 545 LEU A N 1
ATOM 4148 C CA . LEU A 1 545 ? -28.240 -32.501 2.265 1.00 25.17 545 LEU A CA 1
ATOM 4149 C C . LEU A 1 545 ? -28.484 -32.392 3.785 1.00 25.17 545 LEU A C 1
ATOM 4151 O O . LEU A 1 545 ? -28.891 -33.363 4.420 1.00 25.17 545 LEU A O 1
ATOM 4155 N N . SER A 1 546 ? -28.422 -31.148 4.282 1.00 23.66 546 SER A N 1
ATOM 4156 C CA . SER A 1 546 ? -29.060 -30.616 5.510 1.00 23.66 546 SER A CA 1
ATOM 4157 C C . SER A 1 546 ? -28.382 -30.814 6.883 1.00 23.66 546 SER A C 1
ATOM 4159 O O . SER A 1 546 ? -27.510 -31.658 7.057 1.00 23.66 546 SER A O 1
ATOM 4161 N N . ALA A 1 547 ? -28.855 -29.992 7.838 1.00 23.97 547 ALA A N 1
ATOM 4162 C CA . ALA A 1 547 ? -28.411 -29.767 9.224 1.00 23.97 547 ALA A CA 1
ATOM 4163 C C . ALA A 1 547 ? -27.047 -29.041 9.403 1.00 23.97 547 ALA A C 1
ATOM 4165 O O . ALA A 1 547 ? -26.038 -29.458 8.852 1.00 23.97 547 ALA A O 1
ATOM 4166 N N . SER A 1 548 ? -26.940 -27.958 10.191 1.00 25.12 548 SER A N 1
ATOM 4167 C CA . SER A 1 548 ? -28.000 -27.180 10.870 1.00 25.12 548 SER A CA 1
ATOM 4168 C C . SER A 1 548 ? -27.537 -25.785 11.330 1.00 25.12 548 SER A C 1
ATOM 4170 O O . SER A 1 548 ? -26.539 -25.675 12.041 1.00 25.12 548 SER A O 1
ATOM 4172 N N . THR A 1 549 ? -28.340 -24.756 11.049 1.00 25.14 549 THR A N 1
ATOM 4173 C CA . THR A 1 549 ? -28.419 -23.488 11.803 1.00 25.14 549 THR A CA 1
ATOM 4174 C C . THR A 1 549 ? -29.760 -23.419 12.557 1.00 25.14 549 THR A C 1
ATOM 4176 O O . THR A 1 549 ? -30.734 -24.003 12.074 1.00 25.14 549 THR A O 1
ATOM 4179 N N . PRO A 1 550 ? -29.853 -22.728 13.713 1.00 32.53 550 PRO A N 1
ATOM 4180 C CA . PRO A 1 550 ? -31.135 -22.498 14.388 1.00 32.53 550 PRO A CA 1
ATOM 4181 C C . PRO A 1 550 ? -31.477 -21.007 14.635 1.00 32.53 550 PRO A C 1
ATOM 4183 O O . PRO A 1 550 ? -30.667 -20.274 15.196 1.00 32.53 550 PRO A O 1
ATOM 4186 N N . TYR A 1 551 ? -32.730 -20.634 14.326 1.00 26.02 551 TYR A N 1
ATOM 4187 C CA . TYR A 1 551 ? -33.434 -19.368 14.648 1.00 26.02 551 TYR A CA 1
ATOM 4188 C C . TYR A 1 551 ? -32.911 -18.066 13.983 1.00 26.02 551 TYR A C 1
ATOM 4190 O O . TYR A 1 551 ? -31.730 -17.939 13.680 1.00 26.02 551 TYR A O 1
ATOM 4198 N N . LEU A 1 552 ? -33.748 -17.059 13.676 1.00 26.66 552 LEU A N 1
ATOM 4199 C CA . LEU A 1 552 ? -35.144 -16.787 14.084 1.00 26.66 552 LEU A CA 1
ATOM 4200 C C . LEU A 1 552 ? -36.160 -16.680 12.920 1.00 26.66 552 LEU A C 1
ATOM 4202 O O . LEU A 1 552 ? -35.822 -16.288 11.807 1.00 26.66 552 LEU A O 1
ATOM 4206 N N . ASP A 1 553 ? -37.420 -16.966 13.257 1.00 24.84 553 ASP A N 1
ATOM 4207 C CA . ASP A 1 553 ? -38.668 -16.710 12.510 1.00 24.84 553 ASP A CA 1
ATOM 4208 C C . ASP A 1 553 ? -39.091 -15.205 12.563 1.00 24.84 553 ASP A C 1
ATOM 4210 O O . ASP A 1 553 ? -38.484 -14.430 13.299 1.00 24.84 553 ASP A O 1
ATOM 4214 N N . HIS A 1 554 ? -40.082 -14.665 11.824 1.00 28.61 554 HIS A N 1
ATOM 4215 C CA . HIS A 1 554 ? -41.384 -15.225 11.409 1.00 28.61 554 HIS A CA 1
ATOM 4216 C C . HIS A 1 554 ? -41.965 -14.684 10.077 1.00 28.61 554 HIS A C 1
ATOM 4218 O O . HIS A 1 554 ? -41.936 -13.488 9.805 1.00 28.61 554 HIS A O 1
ATOM 4224 N N . ALA A 1 555 ? -42.655 -15.596 9.377 1.00 26.48 555 ALA A N 1
ATOM 4225 C CA . ALA A 1 555 ? -43.965 -15.460 8.707 1.00 26.48 555 ALA A CA 1
ATOM 4226 C C . ALA A 1 555 ? -44.245 -14.355 7.653 1.00 26.48 555 ALA A C 1
ATOM 4228 O O . ALA A 1 555 ? -44.493 -13.195 7.974 1.00 26.48 555 ALA A O 1
ATOM 4229 N N . VAL A 1 556 ? -44.476 -14.805 6.410 1.00 24.62 556 VAL A N 1
ATOM 4230 C CA . VAL A 1 556 ? -45.493 -14.255 5.489 1.00 24.62 556 VAL A CA 1
ATOM 4231 C C . VAL A 1 556 ? -46.215 -15.432 4.831 1.00 24.62 556 VAL A C 1
ATOM 4233 O O . VAL A 1 556 ? -45.553 -16.307 4.275 1.00 24.62 556 VAL A O 1
ATOM 4236 N N . ASP A 1 557 ? -47.550 -15.447 4.871 1.00 25.41 557 ASP A N 1
ATOM 4237 C CA . ASP A 1 557 ? -48.361 -16.498 4.246 1.00 25.41 557 ASP A CA 1
ATOM 4238 C C . ASP A 1 557 ? -48.906 -16.100 2.861 1.00 25.41 557 ASP A C 1
ATOM 4240 O O . ASP A 1 557 ? -49.412 -15.001 2.641 1.00 25.41 557 ASP A O 1
ATOM 4244 N N . VAL A 1 558 ? -48.776 -17.064 1.951 1.00 26.08 558 VAL A N 1
ATOM 4245 C CA . VAL A 1 558 ? -49.524 -17.374 0.718 1.00 26.08 558 VAL A CA 1
ATOM 4246 C C . VAL A 1 558 ? -50.721 -16.479 0.322 1.00 26.08 558 VAL A C 1
ATOM 4248 O O . VAL A 1 558 ? -51.673 -16.338 1.080 1.00 26.08 558 VAL A O 1
ATOM 4251 N N . VAL A 1 559 ? -50.784 -16.079 -0.964 1.00 24.33 559 VAL A N 1
ATOM 4252 C CA . VAL A 1 559 ? -51.912 -16.401 -1.886 1.00 24.33 559 VAL A CA 1
ATOM 4253 C C . VAL A 1 559 ? -51.564 -16.103 -3.357 1.00 24.33 559 VAL A C 1
ATOM 4255 O O . VAL A 1 559 ? -50.938 -15.098 -3.680 1.00 24.33 559 VAL A O 1
ATOM 4258 N N . MET A 1 560 ? -51.993 -16.997 -4.258 1.00 24.70 560 MET A N 1
ATOM 4259 C CA . MET A 1 560 ? -51.895 -16.859 -5.720 1.00 24.70 560 MET A CA 1
ATOM 4260 C C . MET A 1 560 ? -53.175 -16.269 -6.343 1.00 24.70 560 MET A C 1
ATOM 4262 O O . MET A 1 560 ? -54.281 -16.464 -5.848 1.00 24.70 560 MET A O 1
ATOM 4266 N N . SER A 1 561 ? -52.981 -15.600 -7.480 1.00 26.62 561 SER A N 1
ATOM 4267 C CA . SER A 1 561 ? -53.949 -15.095 -8.471 1.00 26.62 561 SER A CA 1
ATOM 4268 C C . SER A 1 561 ? -55.386 -15.656 -8.500 1.00 26.62 561 SER A C 1
ATOM 4270 O O . SER A 1 561 ? -55.600 -16.866 -8.541 1.00 26.62 561 SER A O 1
ATOM 4272 N N . SER A 1 562 ? -56.351 -14.767 -8.769 1.00 24.66 562 SER A N 1
ATOM 4273 C CA . SER A 1 562 ? -57.541 -15.080 -9.587 1.00 24.66 562 SER A CA 1
ATOM 4274 C C . SER A 1 562 ? -58.015 -13.850 -10.391 1.00 24.66 562 SER A C 1
ATOM 4276 O O . SER A 1 562 ? -57.465 -12.757 -10.247 1.00 24.66 562 SER A O 1
ATOM 4278 N N . HIS A 1 563 ? -58.964 -14.038 -11.315 1.00 27.50 563 HIS A N 1
ATOM 4279 C CA . HIS A 1 563 ? -59.363 -13.066 -12.346 1.00 27.50 563 HIS A CA 1
ATOM 4280 C C . HIS A 1 563 ? -60.898 -12.927 -12.434 1.00 27.50 563 HIS A C 1
ATOM 4282 O O . HIS A 1 563 ? -61.607 -13.895 -12.179 1.00 27.50 563 HIS A O 1
ATOM 4288 N N . ALA A 1 564 ? -61.363 -11.769 -12.932 1.00 26.91 564 ALA A N 1
ATOM 4289 C CA . ALA A 1 564 ? -62.737 -11.452 -13.378 1.00 26.91 564 ALA A CA 1
ATOM 4290 C C . ALA A 1 564 ? -63.877 -11.407 -12.323 1.00 26.91 564 ALA A C 1
ATOM 4292 O O . ALA A 1 564 ? -63.826 -12.073 -11.298 1.00 26.91 564 ALA A O 1
ATOM 4293 N N . GLY A 1 565 ? -64.953 -10.642 -12.613 1.00 24.05 565 GLY A N 1
ATOM 4294 C CA . GLY A 1 565 ? -66.245 -10.798 -11.905 1.00 24.05 565 GLY A CA 1
ATOM 4295 C C . GLY A 1 565 ? -67.116 -9.556 -11.621 1.00 24.05 565 GLY A C 1
ATOM 4296 O O . GLY A 1 565 ? -67.350 -9.231 -10.468 1.00 24.05 565 GLY A O 1
ATOM 4297 N N . THR A 1 566 ? -67.667 -8.913 -12.658 1.00 25.30 566 THR A N 1
ATOM 4298 C CA . THR A 1 566 ? -69.027 -8.294 -12.684 1.00 25.30 566 THR A CA 1
ATOM 4299 C C . THR A 1 566 ? -69.617 -7.502 -11.483 1.00 25.30 566 THR A C 1
ATOM 4301 O O . THR A 1 566 ? -70.115 -8.068 -10.518 1.00 25.30 566 THR A O 1
ATOM 4304 N N . SER A 1 567 ? -69.843 -6.201 -11.735 1.00 25.55 567 SER A N 1
ATOM 4305 C CA . SER A 1 567 ? -71.069 -5.412 -11.439 1.00 25.55 567 SER A CA 1
ATOM 4306 C C . SER A 1 567 ? -71.605 -5.208 -10.002 1.00 25.55 567 SER A C 1
ATOM 4308 O O . SER A 1 567 ? -72.139 -6.118 -9.379 1.00 25.55 567 SER A O 1
ATOM 4310 N N . GLY A 1 568 ? -71.722 -3.932 -9.605 1.00 26.02 568 GLY A N 1
ATOM 4311 C CA . GLY A 1 568 ? -72.631 -3.452 -8.552 1.00 26.02 568 GLY A CA 1
ATOM 4312 C C . GLY A 1 568 ? -72.876 -1.939 -8.670 1.00 26.02 568 GLY A C 1
ATOM 4313 O O . GLY A 1 568 ? -71.924 -1.168 -8.737 1.00 26.02 568 GLY A O 1
ATOM 4314 N N . LYS A 1 569 ? -74.139 -1.492 -8.743 1.00 26.06 569 LYS A N 1
ATOM 4315 C CA . LYS A 1 569 ? -74.513 -0.060 -8.803 1.00 26.06 569 LYS A CA 1
ATOM 4316 C C . LYS A 1 569 ? -74.919 0.441 -7.414 1.00 26.06 569 LYS A C 1
ATOM 4318 O O . LYS A 1 569 ? -75.721 -0.239 -6.785 1.00 26.06 569 LYS A O 1
ATOM 4323 N N . CYS A 1 570 ? -74.515 1.659 -7.025 1.00 23.98 570 CYS A N 1
ATOM 4324 C CA . CYS A 1 570 ? -75.420 2.643 -6.400 1.00 23.98 570 CYS A CA 1
ATOM 4325 C C . CYS A 1 570 ? -74.803 4.048 -6.216 1.00 23.98 570 CYS A C 1
ATOM 4327 O O . CYS A 1 570 ? -73.613 4.213 -5.977 1.00 23.98 570 CYS A O 1
ATOM 4329 N N . THR A 1 571 ? -75.669 5.058 -6.297 1.00 27.14 571 THR A N 1
ATOM 4330 C CA . THR A 1 571 ? -75.483 6.507 -6.024 1.00 27.14 571 THR A CA 1
ATOM 4331 C C . THR A 1 571 ? -76.705 6.959 -5.188 1.00 27.14 571 THR A C 1
ATOM 4333 O O . THR A 1 571 ? -77.708 6.250 -5.312 1.00 27.14 571 THR A O 1
ATOM 4336 N N . PRO A 1 572 ? -76.751 8.092 -4.427 1.00 39.75 572 PRO A N 1
ATOM 4337 C CA . PRO A 1 572 ? -76.163 9.402 -4.765 1.00 39.75 572 PRO A CA 1
ATOM 4338 C C . PRO A 1 572 ? -75.698 10.295 -3.561 1.00 39.75 572 PRO A C 1
ATOM 4340 O O . PRO A 1 572 ? -75.334 9.804 -2.501 1.00 39.75 572 PRO A O 1
ATOM 4343 N N . ARG A 1 573 ? -75.654 11.624 -3.800 1.00 23.77 573 ARG A N 1
ATOM 4344 C CA . ARG A 1 573 ? -75.277 12.807 -2.959 1.00 23.77 573 ARG A CA 1
ATOM 4345 C C . ARG A 1 573 ? -76.384 13.172 -1.898 1.00 23.77 573 ARG A C 1
ATOM 4347 O O . ARG A 1 573 ? -77.333 12.391 -1.878 1.00 23.77 573 ARG A O 1
ATOM 4354 N N . PRO A 1 574 ? -76.418 14.321 -1.126 1.00 43.72 574 PRO A N 1
ATOM 4355 C CA . PRO A 1 574 ? -75.607 15.580 -1.166 1.00 43.72 574 PRO A CA 1
ATOM 4356 C C . PRO A 1 574 ? -75.357 16.464 0.126 1.00 43.72 574 PRO A C 1
ATOM 4358 O O . PRO A 1 574 ? -76.082 16.394 1.103 1.00 43.72 574 PRO A O 1
ATOM 4361 N N . ARG A 1 575 ? -74.413 17.435 0.001 1.00 27.38 575 ARG A N 1
ATOM 4362 C CA . ARG A 1 575 ? -74.352 18.865 0.492 1.00 27.38 575 ARG A CA 1
ATOM 4363 C C . ARG A 1 575 ? -74.604 19.327 1.969 1.00 27.38 575 ARG A C 1
ATOM 4365 O O . ARG A 1 575 ? -75.715 19.214 2.463 1.00 27.38 575 ARG A O 1
ATOM 4372 N N . GLY A 1 576 ? -73.681 20.187 2.466 1.00 25.34 576 GLY A N 1
ATOM 4373 C CA . GLY A 1 576 ? -73.915 21.379 3.346 1.00 25.34 576 GLY A CA 1
ATOM 4374 C C . GLY A 1 576 ? -73.423 21.293 4.816 1.00 25.34 576 GLY A C 1
ATOM 4375 O O . GLY A 1 576 ? -73.302 20.182 5.310 1.00 25.34 576 GLY A O 1
ATOM 4376 N N . SER A 1 577 ? -73.142 22.370 5.593 1.00 27.31 577 SER A N 1
ATOM 4377 C CA . SER A 1 577 ? -72.880 23.821 5.329 1.00 27.31 577 SER A CA 1
ATOM 4378 C C . SER A 1 577 ? -72.621 24.639 6.643 1.00 27.31 577 SER A C 1
ATOM 4380 O O . SER A 1 577 ? -73.261 24.298 7.631 1.00 27.31 577 SER A O 1
ATOM 4382 N N . LEU A 1 578 ? -71.867 25.774 6.606 1.00 28.81 578 LEU A N 1
ATOM 4383 C CA . LEU A 1 578 ? -71.764 26.886 7.630 1.00 28.81 578 LEU A CA 1
ATOM 4384 C C . LEU A 1 578 ? -70.991 26.569 8.964 1.00 28.81 578 LEU A C 1
ATOM 4386 O O . LEU A 1 578 ? -70.869 25.390 9.270 1.00 28.81 578 LEU A O 1
ATOM 4390 N N . VAL A 1 579 ? -70.462 27.475 9.837 1.00 29.92 579 VAL A N 1
ATOM 4391 C CA . VAL A 1 579 ? -69.975 28.906 9.841 1.00 29.92 579 VAL A CA 1
ATOM 4392 C C . VAL A 1 579 ? -69.068 29.178 11.096 1.00 29.92 579 VAL A C 1
ATOM 4394 O O . VAL A 1 579 ? -69.001 28.330 11.980 1.00 29.92 579 VAL A O 1
ATOM 4397 N N . ASP A 1 580 ? -68.362 30.325 11.153 1.00 29.52 580 ASP A N 1
ATOM 4398 C CA . ASP A 1 580 ? -67.410 30.854 12.179 1.00 29.52 580 ASP A CA 1
ATOM 4399 C C . ASP A 1 580 ? -67.817 30.902 13.683 1.00 29.52 580 ASP A C 1
ATOM 4401 O O . ASP A 1 580 ? -69.002 30.961 14.000 1.00 29.52 580 ASP A O 1
ATOM 4405 N N . PHE A 1 581 ? -66.827 31.011 14.608 1.00 26.05 581 PHE A N 1
ATOM 4406 C CA . PHE A 1 581 ? -66.471 32.247 15.383 1.00 26.05 581 PHE A CA 1
ATOM 4407 C C . PHE A 1 581 ? -65.328 32.054 16.441 1.00 26.05 581 PHE A C 1
ATOM 4409 O O . PHE A 1 581 ? -65.011 30.932 16.824 1.00 26.05 581 PHE A O 1
ATOM 4416 N N . GLY A 1 582 ? -64.681 33.155 16.892 1.00 22.36 582 GLY A N 1
ATOM 4417 C CA . GLY A 1 582 ? -63.641 33.223 17.970 1.00 22.36 582 GLY A CA 1
ATOM 4418 C C . GLY A 1 582 ? -64.193 33.638 19.363 1.00 22.36 582 GLY A C 1
ATOM 4419 O O . GLY A 1 582 ? -65.393 33.440 19.548 1.00 22.36 582 GLY A O 1
ATOM 4420 N N . PRO A 1 583 ? -63.438 34.257 20.329 1.00 46.56 583 PRO A N 1
ATOM 4421 C CA . PRO A 1 583 ? -62.129 34.955 20.243 1.00 46.56 583 PRO A CA 1
ATOM 4422 C C . PRO A 1 583 ? -61.128 34.712 21.446 1.00 46.56 583 PRO A C 1
ATOM 4424 O O . PRO A 1 583 ? -61.103 33.633 22.024 1.00 46.56 583 PRO A O 1
ATOM 4427 N N . SER A 1 584 ? -60.264 35.696 21.798 1.00 27.62 584 SER A N 1
ATOM 4428 C CA . SER A 1 584 ? -59.108 35.657 22.758 1.00 27.62 584 SER A CA 1
ATOM 4429 C C . SER A 1 584 ? -59.338 36.454 24.078 1.00 27.62 584 SER A C 1
ATOM 4431 O O . SER A 1 584 ? -60.357 37.147 24.139 1.00 27.62 584 SER A O 1
ATOM 4433 N N . PRO A 1 585 ? -58.456 36.407 25.129 1.00 44.72 585 PRO A N 1
ATOM 4434 C CA . PRO A 1 585 ? -57.602 37.597 25.449 1.00 44.72 585 PRO A CA 1
ATOM 4435 C C . PRO A 1 585 ? -56.283 37.447 26.309 1.00 44.72 585 PRO A C 1
ATOM 4437 O O . PRO A 1 585 ? -56.287 36.797 27.350 1.00 44.72 585 PRO A O 1
ATOM 4440 N N . THR A 1 586 ? -55.252 38.293 26.040 1.00 29.75 586 THR A N 1
ATOM 4441 C CA . THR A 1 586 ? -54.236 38.903 26.998 1.00 29.75 586 THR A CA 1
ATOM 4442 C C . THR A 1 586 ? -53.219 37.994 27.770 1.00 29.75 586 THR A C 1
ATOM 4444 O O . THR A 1 586 ? -53.385 36.788 27.728 1.00 29.75 586 THR A O 1
ATOM 4447 N N . LEU A 1 587 ? -52.149 38.392 28.525 1.00 27.61 587 LEU A N 1
ATOM 4448 C CA . LEU A 1 587 ? -51.132 39.506 28.660 1.00 27.61 587 LEU A CA 1
ATOM 4449 C C . LEU A 1 587 ? -49.940 38.981 29.577 1.00 27.61 587 LEU A C 1
ATOM 4451 O O . LEU A 1 587 ? -49.941 37.791 29.857 1.00 27.61 587 LEU A O 1
ATOM 4455 N N . ARG A 1 588 ? -48.880 39.661 30.112 1.00 24.64 588 ARG A N 1
ATOM 4456 C CA . ARG A 1 588 ? -48.474 41.094 30.260 1.00 24.64 588 ARG A CA 1
ATOM 4457 C C . ARG A 1 588 ? -46.939 41.421 30.164 1.00 24.64 588 ARG A C 1
ATOM 4459 O O . ARG A 1 588 ? -46.530 41.866 29.098 1.00 24.64 588 ARG A O 1
ATOM 4466 N N . ARG A 1 589 ? -46.126 41.370 31.253 1.00 24.66 589 ARG A N 1
ATOM 4467 C CA . ARG A 1 589 ? -44.730 41.935 31.427 1.00 24.66 589 ARG A CA 1
ATOM 4468 C C . ARG A 1 589 ? -43.969 41.275 32.633 1.00 24.66 589 ARG A C 1
ATOM 4470 O O . ARG A 1 589 ? -44.606 40.458 33.281 1.00 24.66 589 ARG A O 1
ATOM 4477 N N . GLN A 1 590 ? -42.696 41.528 33.046 1.00 24.80 590 GLN A N 1
ATOM 4478 C CA . GLN A 1 590 ? -41.710 42.627 32.805 1.00 24.80 590 GLN A CA 1
ATOM 4479 C C . GLN A 1 590 ? -40.191 42.206 32.716 1.00 24.80 590 GLN A C 1
ATOM 4481 O O . GLN A 1 590 ? -39.833 41.563 31.738 1.00 24.80 590 GLN A O 1
ATOM 4486 N N . LYS A 1 591 ? -39.285 42.666 33.619 1.00 23.77 591 LYS A N 1
ATOM 4487 C CA . LYS A 1 591 ? -37.779 42.573 33.633 1.00 23.77 591 LYS A CA 1
ATOM 4488 C C . LYS A 1 591 ? -37.222 42.892 35.058 1.00 23.77 591 LYS A C 1
ATOM 4490 O O . LYS A 1 591 ? -38.055 43.383 35.826 1.00 23.77 591 LYS A O 1
ATOM 4495 N N . PRO A 1 592 ? -35.931 42.677 35.468 1.00 34.88 592 PRO A N 1
ATOM 4496 C CA . PRO A 1 592 ? -34.613 42.903 34.795 1.00 34.88 592 PRO A CA 1
ATOM 4497 C C . PRO A 1 592 ? -33.708 41.621 34.777 1.00 34.88 592 PRO A C 1
ATOM 4499 O O . PRO A 1 592 ? -34.306 40.572 34.580 1.00 34.88 592 PRO A O 1
ATOM 4502 N N . SER A 1 593 ? -32.354 41.530 34.861 1.00 24.20 593 SER A N 1
ATOM 4503 C CA . SER A 1 593 ? -31.176 42.428 35.093 1.00 24.20 593 SER A CA 1
ATOM 4504 C C . SER A 1 593 ? -29.844 41.860 34.487 1.00 24.20 593 SER A C 1
ATOM 4506 O O . SER A 1 593 ? -29.900 40.903 33.720 1.00 24.20 593 SER A O 1
ATOM 4508 N N . GLN A 1 594 ? -28.665 42.457 34.784 1.00 24.95 594 GLN A N 1
ATOM 4509 C CA . GLN A 1 594 ? -27.278 42.013 34.446 1.00 24.95 594 GLN A CA 1
ATOM 4510 C C . GLN A 1 594 ? -26.245 42.559 35.476 1.00 24.95 594 GLN A C 1
ATOM 4512 O O . GLN A 1 594 ? -26.610 43.443 36.256 1.00 24.95 594 GLN A O 1
ATOM 4517 N N . PRO A 1 595 ? -24.980 42.068 35.494 1.00 30.67 595 PRO A N 1
ATOM 4518 C CA . PRO A 1 595 ? -23.871 42.850 34.895 1.00 30.67 595 PRO A CA 1
ATOM 4519 C C . PRO A 1 595 ? -22.866 42.023 34.042 1.00 30.67 595 PRO A C 1
ATOM 4521 O O . PRO A 1 595 ? -22.943 40.800 33.992 1.00 30.67 595 PRO A O 1
ATOM 4524 N N . ALA A 1 596 ? -21.920 42.700 33.369 1.00 25.22 596 ALA A N 1
ATOM 4525 C CA . ALA A 1 596 ? -20.860 42.130 32.507 1.00 25.22 596 ALA A CA 1
ATOM 4526 C C . ALA A 1 596 ? -19.488 42.801 32.784 1.00 25.22 596 ALA A C 1
ATOM 4528 O O . ALA A 1 596 ? -19.454 43.832 33.455 1.00 25.22 596 ALA A O 1
ATOM 4529 N N . CYS A 1 597 ? -18.343 42.241 32.356 1.00 24.83 597 CYS A N 1
ATOM 4530 C CA . CYS A 1 597 ? -17.555 42.588 31.139 1.00 24.83 597 CYS A CA 1
ATOM 4531 C C . CYS A 1 597 ? -16.105 42.019 31.279 1.00 24.83 597 CYS A C 1
ATOM 4533 O O . CYS A 1 597 ? -15.814 41.544 32.379 1.00 24.83 597 CYS A O 1
ATOM 4535 N N . PRO A 1 598 ? -15.165 42.100 30.289 1.00 39.03 598 PRO A N 1
ATOM 4536 C CA . PRO A 1 598 ? -15.214 42.791 28.979 1.00 39.03 598 PRO A CA 1
ATOM 4537 C C . PRO A 1 598 ? -14.727 41.999 27.721 1.00 39.03 598 PRO A C 1
ATOM 4539 O O . PRO A 1 598 ? -13.952 41.064 27.834 1.00 39.03 598 PRO A O 1
ATOM 4542 N N . ASN A 1 599 ? -15.111 42.497 26.527 1.00 28.31 599 ASN A N 1
ATOM 4543 C CA . ASN A 1 599 ? -14.383 42.594 25.224 1.00 28.31 599 ASN A CA 1
ATOM 4544 C C . ASN A 1 599 ? -13.489 41.427 24.703 1.00 28.31 599 ASN A C 1
ATOM 4546 O O . ASN A 1 599 ? -12.624 40.921 25.397 1.00 28.31 599 ASN A O 1
ATOM 4550 N N . HIS A 1 600 ? -13.527 41.054 23.414 1.00 28.30 600 HIS A N 1
ATOM 4551 C CA . HIS A 1 600 ? -13.387 41.939 22.236 1.00 28.30 600 HIS A CA 1
ATOM 4552 C C . HIS A 1 600 ? -14.395 41.696 21.084 1.00 28.30 600 HIS A C 1
ATOM 4554 O O . HIS A 1 600 ? -15.247 40.818 21.146 1.00 28.30 600 HIS A O 1
ATOM 4560 N N . LYS A 1 601 ? -14.345 42.558 20.052 1.00 25.48 601 LYS A N 1
ATOM 4561 C CA . LYS A 1 601 ? -15.376 42.720 19.004 1.00 25.48 601 LYS A CA 1
ATOM 4562 C C . LYS A 1 601 ? -14.981 42.124 17.645 1.00 25.48 601 LYS A C 1
ATOM 4564 O O . LYS A 1 601 ? -13.873 42.367 17.180 1.00 25.48 601 LYS A O 1
ATOM 4569 N N . VAL A 1 602 ? -15.966 41.567 16.937 1.00 28.23 602 VAL A N 1
ATOM 4570 C CA . VAL A 1 602 ? -16.029 41.507 15.459 1.00 28.23 602 VAL A CA 1
ATOM 4571 C C . VAL A 1 602 ? -17.335 42.191 15.009 1.00 28.23 602 VAL A C 1
ATOM 4573 O O . VAL A 1 602 ? -18.266 42.331 15.803 1.00 28.23 602 VAL A O 1
ATOM 4576 N N . ARG A 1 603 ? -17.384 42.729 13.782 1.00 26.59 603 ARG A N 1
ATOM 4577 C CA . ARG A 1 603 ? -18.386 43.720 13.339 1.00 26.59 603 ARG A CA 1
ATOM 4578 C C . ARG A 1 603 ? -19.313 43.172 12.248 1.00 26.59 603 ARG A C 1
ATOM 4580 O O . ARG A 1 603 ? -18.858 42.898 11.146 1.00 26.59 603 ARG A O 1
ATOM 4587 N N . LEU A 1 604 ? -20.614 43.117 12.536 1.00 27.80 604 LEU A N 1
ATOM 4588 C CA . LEU A 1 604 ? -21.677 42.873 11.551 1.00 27.80 604 LEU A CA 1
ATOM 4589 C C . LEU A 1 604 ? -22.173 44.181 10.903 1.00 27.80 604 LEU A C 1
ATOM 4591 O O . LEU A 1 604 ? -22.110 45.251 11.511 1.00 27.80 604 LEU A O 1
ATOM 4595 N N . MET A 1 605 ? -22.726 44.063 9.694 1.00 28.38 605 MET A N 1
ATOM 4596 C CA . MET A 1 605 ? -23.618 45.037 9.040 1.00 28.38 605 MET A CA 1
ATOM 4597 C C . MET A 1 605 ? -24.913 44.300 8.644 1.00 28.38 605 MET A C 1
ATOM 4599 O O . MET A 1 605 ? -24.923 43.071 8.602 1.00 28.38 605 MET A O 1
ATOM 4603 N N . ALA A 1 606 ? -26.026 45.014 8.446 1.00 29.88 606 ALA A N 1
ATOM 4604 C CA . ALA A 1 606 ? -27.359 44.433 8.656 1.00 29.88 606 ALA A CA 1
ATOM 4605 C C . ALA A 1 606 ? -28.365 44.603 7.501 1.00 29.88 606 ALA A C 1
ATOM 4607 O O . ALA A 1 606 ? -28.400 45.638 6.845 1.00 29.88 606 ALA A O 1
ATOM 4608 N N . GLY A 1 607 ? -29.298 43.643 7.406 1.00 28.77 607 GLY A N 1
ATOM 4609 C CA . GLY A 1 607 ? -30.714 43.932 7.126 1.00 28.77 607 GLY A CA 1
ATOM 4610 C C . GLY A 1 607 ? -31.196 43.903 5.670 1.00 28.77 607 GLY A C 1
ATOM 4611 O O . GLY A 1 607 ? -31.524 44.946 5.113 1.00 28.77 607 GLY A O 1
ATOM 4612 N N . GLY A 1 608 ? -31.381 42.705 5.103 1.00 26.47 608 GLY A N 1
ATOM 4613 C CA . GLY A 1 608 ? -32.205 42.474 3.904 1.00 26.47 608 GLY A CA 1
ATOM 4614 C C . GLY A 1 608 ? -33.639 42.028 4.248 1.00 26.47 608 GLY A C 1
ATOM 4615 O O . GLY A 1 608 ? -33.875 41.429 5.297 1.00 26.47 608 GLY A O 1
ATOM 4616 N N . ARG A 1 609 ? -34.618 42.329 3.381 1.00 30.50 609 ARG A N 1
ATOM 4617 C CA . ARG A 1 609 ? -36.045 41.985 3.582 1.00 30.50 609 ARG A CA 1
ATOM 4618 C C . ARG A 1 609 ? -36.274 40.466 3.617 1.00 30.50 609 ARG A C 1
ATOM 4620 O O . ARG A 1 609 ? -35.740 39.755 2.775 1.00 30.50 609 ARG A O 1
ATOM 4627 N N . LYS A 1 610 ? -37.179 39.990 4.486 1.00 37.97 610 LYS A N 1
ATOM 4628 C CA . LYS A 1 610 ? -37.764 38.642 4.362 1.00 37.97 610 LYS A CA 1
ATOM 4629 C C . LYS A 1 610 ? -38.598 38.554 3.077 1.00 37.97 610 LYS A C 1
ATOM 4631 O O . LYS A 1 610 ? -39.673 39.149 3.005 1.00 37.97 610 LYS A O 1
ATOM 4636 N N . SER A 1 611 ? -38.119 37.809 2.088 1.00 31.92 611 SER A N 1
ATOM 4637 C CA . SER A 1 611 ? -38.940 37.282 0.995 1.00 31.92 611 SER A CA 1
ATOM 4638 C C . SER A 1 611 ? -39.861 36.162 1.504 1.00 31.92 611 SER A C 1
ATOM 4640 O O . SER A 1 611 ? -39.639 35.586 2.572 1.00 31.92 611 SER A O 1
ATOM 4642 N N . LYS A 1 612 ? -40.914 35.840 0.740 1.00 31.12 612 LYS A N 1
ATOM 4643 C CA . LYS A 1 612 ? -41.574 34.530 0.864 1.00 31.12 612 LYS A CA 1
ATOM 4644 C C . LYS A 1 612 ? -40.577 33.446 0.451 1.00 31.12 612 LYS A C 1
ATOM 4646 O O . LYS A 1 612 ? -39.818 33.672 -0.489 1.00 31.12 612 LYS A O 1
ATOM 4651 N N . ALA A 1 613 ? -40.652 32.272 1.075 1.00 33.41 613 ALA A N 1
ATOM 4652 C CA . ALA A 1 613 ? -40.047 31.076 0.503 1.00 33.41 613 ALA A CA 1
ATOM 4653 C C . ALA A 1 613 ? -40.654 30.831 -0.890 1.00 33.41 613 ALA A C 1
ATOM 4655 O O . ALA A 1 613 ? -41.876 30.722 -1.032 1.00 33.41 613 ALA A O 1
ATOM 4656 N N . SER A 1 614 ? -39.807 30.814 -1.914 1.00 37.50 614 SER A N 1
ATOM 4657 C CA . SER A 1 614 ? -40.136 30.268 -3.226 1.00 37.50 614 SER A CA 1
ATOM 4658 C C . SER A 1 614 ? -40.265 28.748 -3.119 1.00 37.50 614 SER A C 1
ATOM 4660 O O . SER A 1 614 ? -39.619 28.122 -2.280 1.00 37.50 614 SER A O 1
ATOM 4662 N N . GLY A 1 615 ? -41.092 28.149 -3.978 1.00 45.72 615 GLY A N 1
ATOM 4663 C CA . GLY A 1 615 ? -41.018 26.705 -4.213 1.00 45.72 615 GLY A CA 1
ATOM 4664 C C . GLY A 1 615 ? -39.672 26.318 -4.849 1.00 45.72 615 GLY A C 1
ATOM 4665 O O . GLY A 1 615 ? -38.913 27.212 -5.238 1.00 45.72 615 GLY A O 1
ATOM 4666 N N . PRO A 1 616 ? -39.375 25.012 -4.980 1.00 51.16 616 PRO A N 1
ATOM 4667 C CA . PRO A 1 616 ? -38.116 24.541 -5.549 1.00 51.16 616 PRO A CA 1
ATOM 4668 C C . PRO A 1 616 ? -37.876 25.162 -6.930 1.00 51.16 616 PRO A C 1
ATOM 4670 O O . PRO A 1 616 ? -38.674 24.998 -7.856 1.00 51.16 616 PRO A O 1
ATOM 4673 N N . VAL A 1 617 ? -36.779 25.912 -7.040 1.00 57.06 617 VAL A N 1
ATOM 4674 C CA . VAL A 1 617 ? -36.347 26.550 -8.285 1.00 57.06 617 VAL A CA 1
ATOM 4675 C C . VAL A 1 617 ? -35.889 25.446 -9.233 1.00 57.06 617 VAL A C 1
ATOM 4677 O O . VAL A 1 617 ? -35.031 24.639 -8.877 1.00 57.06 617 VAL A O 1
ATOM 4680 N N . ARG A 1 618 ? -36.470 25.386 -10.437 1.00 68.38 618 ARG A N 1
ATOM 4681 C CA . ARG A 1 618 ? -35.942 24.508 -11.486 1.00 68.38 618 ARG A CA 1
ATOM 4682 C C . ARG A 1 618 ? -34.591 25.063 -11.948 1.00 68.38 618 ARG A C 1
ATOM 4684 O O . ARG A 1 618 ? -34.534 26.261 -12.225 1.00 68.38 618 ARG A O 1
ATOM 4691 N N . PRO A 1 619 ? -33.541 24.233 -12.033 1.00 80.44 619 PRO A N 1
ATOM 4692 C CA . PRO A 1 619 ? -32.221 24.692 -12.441 1.00 80.44 619 PRO A CA 1
ATOM 4693 C C . PRO A 1 619 ? -32.240 25.215 -13.884 1.00 80.44 619 PRO A C 1
ATOM 4695 O O . PRO A 1 619 ? -32.913 24.642 -14.743 1.00 80.44 619 PRO A O 1
ATOM 4698 N N . SER A 1 620 ? -31.506 26.299 -14.139 1.00 80.44 620 SER A N 1
ATOM 4699 C CA . SER A 1 620 ? -31.417 26.974 -15.444 1.00 80.44 620 SER A CA 1
ATOM 4700 C C . SER A 1 620 ? -30.457 26.274 -16.413 1.00 80.44 620 SER A C 1
ATOM 4702 O O . SER A 1 620 ? -30.558 26.448 -17.625 1.00 80.44 620 SER A O 1
ATOM 4704 N N . SER A 1 621 ? -29.542 25.449 -15.894 1.00 88.94 621 SER A N 1
ATOM 4705 C CA . SER A 1 621 ? -28.592 24.662 -16.685 1.00 88.94 621 SER A CA 1
ATOM 4706 C C . SER A 1 621 ? -28.258 23.321 -16.018 1.00 88.94 621 SER A C 1
ATOM 4708 O O . SER A 1 621 ? -28.564 23.100 -14.843 1.00 88.94 621 SER A O 1
ATOM 4710 N N . THR A 1 622 ? -27.634 22.404 -16.761 1.00 91.19 622 THR A N 1
ATOM 4711 C CA . THR A 1 622 ? -27.124 21.126 -16.233 1.00 91.19 622 THR A CA 1
ATOM 4712 C C . THR A 1 622 ? -25.639 20.962 -16.552 1.00 91.19 622 THR A C 1
ATOM 4714 O O . THR A 1 622 ? -25.265 20.736 -17.700 1.00 91.19 622 THR A O 1
ATOM 4717 N N . LEU A 1 623 ? -24.791 21.044 -15.527 1.00 93.62 623 LEU A N 1
ATOM 4718 C CA . LEU A 1 623 ? -23.380 20.672 -15.572 1.00 93.62 623 LEU A CA 1
ATOM 4719 C C . LEU A 1 623 ? -23.249 19.145 -15.520 1.00 93.62 623 LEU A C 1
ATOM 4721 O O . LEU A 1 623 ? -23.774 18.490 -14.619 1.00 93.62 623 LEU A O 1
ATOM 4725 N N . ILE A 1 624 ? -22.501 18.585 -16.464 1.00 94.69 624 ILE A N 1
ATOM 4726 C CA . ILE A 1 624 ? -22.201 17.155 -16.544 1.00 94.69 624 ILE A CA 1
ATOM 4727 C C . ILE A 1 624 ? -20.709 16.961 -16.322 1.00 94.69 624 ILE A C 1
ATOM 4729 O O . ILE A 1 624 ? -19.892 17.597 -16.997 1.00 94.69 624 ILE A O 1
ATOM 4733 N N . LEU A 1 625 ? -20.367 16.072 -15.389 1.00 95.31 625 LEU A N 1
ATOM 4734 C CA . LEU A 1 625 ? -19.017 15.895 -14.874 1.00 95.31 625 LEU A CA 1
ATOM 4735 C C . LEU A 1 625 ? -18.637 14.405 -14.813 1.00 95.31 625 LEU A C 1
ATOM 4737 O O . LEU A 1 625 ? -19.075 13.670 -13.928 1.00 95.31 625 LEU A O 1
ATOM 4741 N N . ASP A 1 626 ? -17.780 13.962 -15.735 1.00 95.38 626 ASP A N 1
ATOM 4742 C CA . ASP A 1 626 ? -17.063 12.688 -15.613 1.00 95.38 626 ASP A CA 1
ATOM 4743 C C . ASP A 1 626 ? -15.738 12.933 -14.883 1.00 95.38 626 ASP A C 1
ATOM 4745 O O . ASP A 1 626 ? -14.761 13.386 -15.489 1.00 95.38 626 ASP A O 1
ATOM 4749 N N . ASN A 1 627 ? -15.704 12.673 -13.573 1.00 92.25 627 ASN A N 1
ATOM 4750 C CA . ASN A 1 627 ? -14.542 12.948 -12.727 1.00 92.25 627 ASN A CA 1
ATOM 4751 C C . ASN A 1 627 ? -13.498 11.811 -12.770 1.00 92.25 627 ASN A C 1
ATOM 4753 O O . ASN A 1 627 ? -13.188 11.157 -11.773 1.00 92.25 627 ASN A O 1
ATOM 4757 N N . GLY A 1 628 ? -12.955 11.560 -13.963 1.00 92.12 628 GLY A N 1
ATOM 4758 C CA . GLY A 1 628 ? -11.965 10.513 -14.197 1.00 92.12 628 GLY A CA 1
ATOM 4759 C C . GLY A 1 628 ? -10.611 10.770 -13.518 1.00 92.12 628 GLY A C 1
ATOM 4760 O O . GLY A 1 628 ? -10.114 11.893 -13.451 1.00 92.12 628 GLY A O 1
ATOM 4761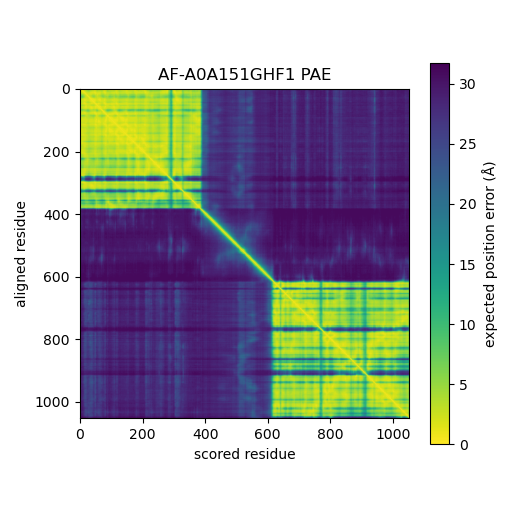 N N . ALA A 1 629 ? -9.951 9.694 -13.077 1.00 92.44 629 ALA A N 1
ATOM 4762 C CA . ALA A 1 629 ? -8.702 9.736 -12.300 1.00 92.44 629 ALA A CA 1
ATOM 4763 C C . ALA A 1 629 ? -7.474 10.350 -13.011 1.00 92.44 629 ALA A C 1
ATOM 4765 O O . ALA A 1 629 ? -6.495 10.714 -12.358 1.00 92.44 629 ALA A O 1
ATOM 4766 N N . TYR A 1 630 ? -7.493 10.419 -14.347 1.00 94.44 630 TYR A N 1
ATOM 4767 C CA . TYR A 1 630 ? -6.434 11.042 -15.155 1.00 94.44 630 TYR A CA 1
ATOM 4768 C C . TYR A 1 630 ? -6.880 12.375 -15.748 1.00 94.44 630 TYR A C 1
ATOM 4770 O O . TYR A 1 630 ? -6.145 13.360 -15.652 1.00 94.44 630 TYR A O 1
ATOM 4778 N N . THR A 1 631 ? -8.091 12.392 -16.309 1.00 94.81 631 THR A N 1
ATOM 4779 C CA . THR A 1 631 ? -8.764 13.560 -16.874 1.00 94.81 631 THR A CA 1
ATOM 4780 C C . THR A 1 631 ? -10.233 13.602 -16.464 1.00 94.81 631 THR A C 1
ATOM 4782 O O . THR A 1 631 ? -10.966 12.610 -16.589 1.00 94.81 631 THR A O 1
ATOM 4785 N N . ILE A 1 632 ? -10.651 14.789 -16.032 1.00 95.19 632 ILE A N 1
ATOM 4786 C CA . ILE A 1 632 ? -12.047 15.193 -15.902 1.00 95.19 632 ILE A CA 1
ATOM 4787 C C . ILE A 1 632 ? -12.581 15.500 -17.308 1.00 95.19 632 ILE A C 1
ATOM 4789 O O . ILE A 1 632 ? -11.844 16.044 -18.134 1.00 95.19 632 ILE A O 1
ATOM 4793 N N . LYS A 1 633 ? -13.849 15.187 -17.588 1.00 95.38 633 LYS A N 1
ATOM 4794 C CA . LYS A 1 633 ? -14.587 15.772 -18.720 1.00 95.38 633 LYS A CA 1
ATOM 4795 C C . LYS A 1 633 ? -15.781 16.529 -18.170 1.00 95.38 633 LYS A C 1
ATOM 4797 O O . LYS A 1 633 ? -16.589 15.955 -17.442 1.00 95.38 633 LYS A O 1
ATOM 4802 N N . ALA A 1 634 ? -15.853 17.812 -18.491 1.00 94.19 634 ALA A N 1
ATOM 4803 C CA . ALA A 1 634 ? -16.855 18.728 -17.971 1.00 94.19 634 ALA A CA 1
ATOM 4804 C C . ALA A 1 634 ? -17.520 19.497 -19.117 1.00 94.19 634 ALA A C 1
ATOM 4806 O O . ALA A 1 634 ? -16.871 19.822 -20.111 1.00 94.19 634 ALA A O 1
ATOM 4807 N N . GLY A 1 635 ? -18.804 19.810 -18.975 1.00 92.62 635 GLY A N 1
ATOM 4808 C CA . GLY A 1 635 ? -19.539 20.637 -19.931 1.00 92.62 635 GLY A CA 1
ATOM 4809 C C . GLY A 1 635 ? -20.938 20.961 -19.420 1.00 92.62 635 GLY A C 1
ATOM 4810 O O . GLY A 1 635 ? -21.500 20.201 -18.632 1.00 92.62 635 GLY A O 1
ATOM 4811 N N . ILE A 1 636 ? -21.478 22.104 -19.841 1.00 90.06 636 ILE A N 1
ATOM 4812 C CA . ILE A 1 636 ? -22.759 22.637 -19.367 1.00 90.06 636 ILE A CA 1
ATOM 4813 C C . ILE A 1 636 ? -23.782 22.553 -20.502 1.00 90.06 636 ILE A C 1
ATOM 4815 O O . ILE A 1 636 ? -23.528 23.025 -21.610 1.00 90.06 636 ILE A O 1
ATOM 4819 N N . LEU A 1 637 ? -24.945 21.970 -20.214 1.00 86.44 637 LEU A N 1
ATOM 4820 C CA . LEU A 1 637 ? -26.124 21.996 -21.075 1.00 86.44 637 LEU A CA 1
ATOM 4821 C C . LEU A 1 637 ? -27.045 23.153 -20.670 1.00 86.44 637 LEU A C 1
ATOM 4823 O O . LEU A 1 637 ? -27.353 23.320 -19.490 1.00 86.44 637 LEU A O 1
ATOM 4827 N N . GLY A 1 638 ? -27.527 23.904 -21.657 1.00 73.56 638 GLY A N 1
ATOM 4828 C CA . GLY A 1 638 ? -28.520 24.969 -21.506 1.00 73.56 638 GLY A CA 1
ATOM 4829 C C . GLY A 1 638 ? -29.151 25.321 -22.857 1.00 73.56 638 GLY A C 1
ATOM 4830 O O . GLY A 1 638 ? -28.830 24.696 -23.869 1.00 73.56 638 GLY A O 1
ATOM 4831 N N . ASP A 1 639 ? -30.015 26.338 -22.888 1.00 56.00 639 ASP A N 1
ATOM 4832 C CA . ASP A 1 639 ? -30.868 26.677 -24.047 1.00 56.00 639 ASP A CA 1
ATOM 4833 C C . ASP A 1 639 ? -30.118 26.947 -25.370 1.00 56.00 639 ASP A C 1
ATOM 4835 O O . ASP A 1 639 ? -30.699 26.844 -26.448 1.00 56.00 639 ASP A O 1
ATOM 4839 N N . ALA A 1 640 ? -28.820 27.267 -25.313 1.00 49.28 640 ALA A N 1
ATOM 4840 C CA . ALA A 1 640 ? -27.966 27.474 -26.488 1.00 49.28 640 ALA A CA 1
ATOM 4841 C C . ALA A 1 640 ? -27.482 26.168 -27.166 1.00 49.28 640 ALA A C 1
ATOM 4843 O O . ALA A 1 640 ? -26.788 26.232 -28.182 1.00 49.28 640 ALA A O 1
ATOM 4844 N N . GLY A 1 641 ? -27.842 24.998 -26.628 1.00 54.34 641 GLY A N 1
ATOM 4845 C CA . GLY A 1 641 ? -27.472 23.682 -27.152 1.00 54.34 641 GLY A CA 1
ATOM 4846 C C . GLY A 1 641 ? -26.177 23.105 -26.565 1.00 54.34 641 GLY A C 1
ATOM 4847 O O . GLY A 1 641 ? -25.418 23.772 -25.863 1.00 54.34 641 GLY A O 1
ATOM 4848 N N . THR A 1 642 ? -25.935 21.822 -26.845 1.00 56.53 642 THR A N 1
ATOM 4849 C CA . THR A 1 642 ? -24.811 21.052 -26.294 1.00 56.53 642 THR A CA 1
ATOM 4850 C C . THR A 1 642 ? -23.464 21.540 -26.824 1.00 56.53 642 THR A C 1
ATOM 4852 O O . THR A 1 642 ? -23.085 21.243 -27.957 1.00 56.53 642 THR A O 1
ATOM 4855 N N . GLN A 1 643 ? -22.693 22.219 -25.974 1.00 65.00 643 GLN A N 1
ATOM 4856 C CA . GLN A 1 643 ? -21.249 22.331 -26.174 1.00 65.00 643 GLN A CA 1
ATOM 4857 C C . GLN A 1 643 ? -20.586 20.992 -25.818 1.00 65.00 643 GLN A C 1
ATOM 4859 O O . GLN A 1 643 ? -20.975 20.336 -24.852 1.00 65.00 643 GLN A O 1
ATOM 4864 N N . GLY A 1 644 ? -19.600 20.573 -26.616 1.00 77.81 644 GLY A N 1
ATOM 4865 C CA . GLY A 1 644 ? -18.850 19.341 -26.366 1.00 77.81 644 GLY A CA 1
ATOM 4866 C C . GLY A 1 644 ? -18.013 19.409 -25.078 1.00 77.81 644 GLY A C 1
ATOM 4867 O O . GLY A 1 644 ? -17.698 20.504 -24.603 1.00 77.81 644 GLY A O 1
ATOM 4868 N N . PRO A 1 645 ? -17.625 18.257 -24.507 1.00 90.81 645 PRO A N 1
ATOM 4869 C CA . PRO A 1 645 ? -16.923 18.217 -23.232 1.00 90.81 645 PRO A CA 1
ATOM 4870 C C . PRO A 1 645 ? -15.519 18.814 -23.322 1.00 90.81 645 PRO A C 1
ATOM 4872 O O . PRO A 1 645 ? -14.720 18.441 -24.183 1.00 90.81 645 PRO A O 1
ATOM 4875 N N . ARG A 1 646 ? -15.160 19.654 -22.348 1.00 91.38 646 ARG A N 1
ATOM 4876 C CA . ARG A 1 646 ? -13.767 20.037 -22.115 1.00 91.38 646 ARG A CA 1
ATOM 4877 C C . ARG A 1 646 ? -13.077 18.928 -21.324 1.00 91.38 646 ARG A C 1
ATOM 4879 O O . ARG A 1 646 ? -13.432 18.669 -20.173 1.00 91.38 646 ARG A O 1
ATOM 4886 N N . VAL A 1 647 ? -12.089 18.281 -21.938 1.00 93.94 647 VAL A N 1
ATOM 4887 C CA . VAL A 1 647 ? -11.210 17.306 -21.276 1.00 93.94 647 VAL A CA 1
ATOM 4888 C C . VAL A 1 647 ? -10.089 18.065 -20.565 1.00 93.94 647 VAL A C 1
ATOM 4890 O O . VAL A 1 647 ? -9.425 18.892 -21.182 1.00 93.94 647 VAL A O 1
ATOM 4893 N N . VAL A 1 648 ? -9.888 17.815 -19.269 1.00 93.69 648 VAL A N 1
ATOM 4894 C CA . VAL A 1 648 ? -8.955 18.573 -18.416 1.00 93.69 648 VAL A CA 1
ATOM 4895 C C . VAL A 1 648 ? -8.181 17.622 -17.487 1.00 93.69 648 VAL A C 1
ATOM 4897 O O . VAL A 1 648 ? -8.799 16.718 -16.923 1.00 93.69 648 VAL A O 1
ATOM 4900 N N . PRO A 1 649 ? -6.856 17.778 -17.283 1.00 94.12 649 PRO A N 1
ATOM 4901 C CA . PRO A 1 649 ? -6.086 16.926 -16.371 1.00 94.12 649 PRO A CA 1
ATOM 4902 C C . PRO A 1 649 ? -6.618 16.941 -14.928 1.00 94.12 649 PRO A C 1
ATOM 4904 O O . PRO A 1 649 ? -6.770 17.998 -14.325 1.00 94.12 649 PRO A O 1
ATOM 4907 N N . ASN A 1 650 ? -6.848 15.765 -14.336 1.00 95.44 650 ASN A N 1
ATOM 4908 C CA . ASN A 1 650 ? -7.208 15.626 -12.921 1.00 95.44 650 ASN A CA 1
ATOM 4909 C C . ASN A 1 650 ? -5.938 15.518 -12.058 1.00 95.44 650 ASN A C 1
ATOM 4911 O O . ASN A 1 650 ? -5.553 14.432 -11.606 1.00 95.44 650 ASN A O 1
ATOM 4915 N N . CYS A 1 651 ? -5.212 16.630 -11.935 1.00 94.69 651 CYS A N 1
ATOM 4916 C CA . CYS A 1 651 ? -3.998 16.730 -11.128 1.00 94.69 651 CYS A CA 1
ATOM 4917 C C . CYS A 1 651 ? -3.647 18.170 -10.737 1.00 94.69 651 CYS A C 1
ATOM 4919 O O . CYS A 1 651 ? -3.952 19.123 -11.454 1.00 94.69 651 CYS A O 1
ATOM 4921 N N . ILE A 1 652 ? -2.891 18.277 -9.645 1.00 94.69 652 ILE A N 1
ATOM 4922 C CA . ILE A 1 652 ? -2.040 19.424 -9.330 1.00 94.69 652 ILE A CA 1
ATOM 4923 C C . ILE A 1 652 ? -0.603 18.973 -9.615 1.00 94.69 652 ILE A C 1
ATOM 4925 O O . ILE A 1 652 ? -0.145 17.979 -9.046 1.00 94.69 652 ILE A O 1
ATOM 4929 N N . ALA A 1 653 ? 0.097 19.662 -10.512 1.00 92.69 653 ALA A N 1
ATOM 4930 C CA . ALA A 1 653 ? 1.482 19.366 -10.871 1.00 92.69 653 ALA A CA 1
ATOM 4931 C C . ALA A 1 653 ? 2.440 20.435 -10.326 1.00 92.69 653 ALA A C 1
ATOM 4933 O O . ALA A 1 653 ? 2.062 21.600 -10.182 1.00 92.69 653 ALA A O 1
ATOM 4934 N N . ARG A 1 654 ? 3.687 20.052 -10.039 1.00 91.50 654 ARG A N 1
ATOM 4935 C CA . ARG A 1 654 ? 4.738 20.954 -9.556 1.00 91.50 654 ARG A CA 1
ATOM 4936 C C . ARG A 1 654 ? 6.049 20.713 -10.294 1.00 91.50 654 ARG A C 1
ATOM 4938 O O . ARG A 1 654 ? 6.565 19.598 -10.262 1.00 91.50 654 ARG A O 1
ATOM 4945 N N . ASP A 1 655 ? 6.579 21.755 -10.929 1.00 88.56 655 ASP A N 1
ATOM 4946 C CA . ASP A 1 655 ? 7.859 21.680 -11.642 1.00 88.56 655 ASP A CA 1
ATOM 4947 C C . ASP A 1 655 ? 9.075 21.811 -10.708 1.00 88.56 655 ASP A C 1
ATOM 4949 O O . ASP A 1 655 ? 8.966 22.125 -9.515 1.00 88.56 655 ASP A O 1
ATOM 4953 N N . ARG A 1 656 ? 10.264 21.597 -11.277 1.00 84.00 656 ARG A N 1
ATOM 4954 C CA . ARG A 1 656 ? 11.562 21.744 -10.605 1.00 84.00 656 ARG A CA 1
ATOM 4955 C C . ARG A 1 656 ? 11.815 23.161 -10.066 1.00 84.00 656 ARG A C 1
ATOM 4957 O O . ARG A 1 656 ? 12.466 23.319 -9.035 1.00 84.00 656 ARG A O 1
ATOM 4964 N N . ALA A 1 657 ? 11.243 24.187 -10.702 1.00 84.62 657 ALA A N 1
ATOM 4965 C CA . ALA A 1 657 ? 11.246 25.572 -10.219 1.00 84.62 657 ALA A CA 1
ATOM 4966 C C . ALA A 1 657 ? 10.222 25.821 -9.086 1.00 84.62 657 ALA A C 1
ATOM 4968 O O . ALA A 1 657 ? 10.042 26.956 -8.641 1.00 84.62 657 ALA A O 1
ATOM 4969 N N . ARG A 1 658 ? 9.583 24.753 -8.580 1.00 85.88 658 ARG A N 1
ATOM 4970 C CA . ARG A 1 658 ? 8.564 24.713 -7.520 1.00 85.88 658 ARG A CA 1
ATOM 4971 C C . ARG A 1 658 ? 7.244 25.403 -7.867 1.00 85.88 658 ARG A C 1
ATOM 4973 O O . ARG A 1 658 ? 6.389 25.484 -6.977 1.00 85.88 658 ARG A O 1
ATOM 4980 N N . LYS A 1 659 ? 7.053 25.843 -9.113 1.00 90.69 659 LYS A N 1
ATOM 4981 C CA . LYS A 1 659 ? 5.815 26.459 -9.600 1.00 90.69 659 LYS A CA 1
ATOM 4982 C C . LYS A 1 659 ? 4.730 25.391 -9.733 1.00 90.69 659 LYS A C 1
ATOM 4984 O O . LYS A 1 659 ? 4.996 24.253 -10.117 1.00 90.69 659 LYS A O 1
ATOM 4989 N N . ILE A 1 660 ? 3.512 25.772 -9.363 1.00 92.56 660 ILE A N 1
ATOM 4990 C CA . ILE A 1 660 ? 2.341 24.895 -9.302 1.00 92.56 660 ILE A CA 1
ATOM 4991 C C . ILE A 1 660 ? 1.473 25.125 -10.543 1.00 92.56 660 ILE A C 1
ATOM 4993 O O . ILE A 1 660 ? 1.336 26.256 -11.011 1.00 92.56 660 ILE A O 1
ATOM 4997 N N . TYR A 1 661 ? 0.890 24.045 -11.057 1.00 93.06 661 TYR A N 1
ATOM 4998 C CA . TYR A 1 661 ? -0.037 24.030 -12.182 1.00 93.06 661 TYR A CA 1
ATOM 4999 C C . TYR A 1 661 ? -1.273 23.216 -11.786 1.00 93.06 661 TYR A C 1
ATOM 5001 O O . TYR A 1 661 ? -1.160 22.028 -11.480 1.00 93.06 661 TYR A O 1
ATOM 5009 N N . VAL A 1 662 ? -2.448 23.844 -11.788 1.00 92.75 662 VAL A N 1
ATOM 5010 C CA . VAL A 1 662 ? -3.728 23.207 -11.442 1.00 92.75 662 VAL A CA 1
ATOM 5011 C C . VAL A 1 662 ? -4.500 22.880 -12.718 1.00 92.75 662 VAL A C 1
ATOM 5013 O O . VAL A 1 662 ? -4.651 23.729 -13.597 1.00 92.75 662 VAL A O 1
ATOM 5016 N N . ALA A 1 663 ? -5.010 21.654 -12.829 1.00 90.25 663 ALA A N 1
ATOM 5017 C CA . ALA A 1 663 ? -5.919 21.250 -13.900 1.00 90.25 663 ALA A CA 1
ATOM 5018 C C . ALA A 1 663 ? -5.366 21.543 -15.320 1.00 90.25 663 ALA A C 1
ATOM 5020 O O . ALA A 1 663 ? -4.321 21.007 -15.696 1.00 90.25 663 ALA A O 1
ATOM 5021 N N . SER A 1 664 ? -6.026 22.393 -16.122 1.00 88.38 664 SER A N 1
ATOM 5022 C CA . SER A 1 664 ? -5.547 22.750 -17.473 1.00 88.38 664 SER A CA 1
ATOM 5023 C C . SER A 1 664 ? -4.289 23.624 -17.491 1.00 88.38 664 SER A C 1
ATOM 5025 O O . SER A 1 664 ? -3.683 23.785 -18.545 1.00 88.38 664 SER A O 1
ATOM 5027 N N . ASP A 1 665 ? -3.835 24.168 -16.358 1.00 89.19 665 ASP A N 1
ATOM 5028 C CA . ASP A 1 665 ? -2.602 24.962 -16.341 1.00 89.19 665 ASP A CA 1
ATOM 5029 C C . ASP A 1 665 ? -1.351 24.128 -16.633 1.00 89.19 665 ASP A C 1
ATOM 5031 O O . ASP A 1 665 ? -0.338 24.698 -17.026 1.00 89.19 665 ASP A O 1
ATOM 5035 N N . VAL A 1 666 ? -1.422 22.795 -16.544 1.00 87.19 666 VAL A N 1
ATOM 5036 C CA . VAL A 1 666 ? -0.337 21.888 -16.964 1.00 87.19 666 VAL A CA 1
ATOM 5037 C C . VAL A 1 666 ? 0.048 22.103 -18.440 1.00 87.19 666 VAL A C 1
ATOM 5039 O O . VAL A 1 666 ? 1.220 21.987 -18.783 1.00 87.19 666 VAL A O 1
ATOM 5042 N N . GLU A 1 667 ? -0.884 22.538 -19.297 1.00 84.38 667 GLU A N 1
ATOM 5043 C CA . GLU A 1 667 ? -0.623 22.922 -20.699 1.00 84.38 667 GLU A CA 1
ATOM 5044 C C . GLU A 1 667 ? 0.303 24.151 -20.833 1.00 84.38 667 GLU A C 1
ATOM 5046 O O . GLU A 1 667 ? 0.892 24.386 -21.886 1.00 84.38 667 GLU A O 1
ATOM 5051 N N . LYS A 1 668 ? 0.449 24.947 -19.763 1.00 86.12 668 LYS A N 1
ATOM 5052 C CA . LYS A 1 668 ? 1.343 26.116 -19.682 1.00 86.12 668 LYS A CA 1
ATOM 5053 C C . LYS A 1 668 ? 2.761 25.731 -19.235 1.00 86.12 668 LYS A C 1
ATOM 5055 O O . LYS A 1 668 ? 3.623 26.610 -19.125 1.00 86.12 668 LYS A O 1
ATOM 5060 N N . CYS A 1 669 ? 2.998 24.457 -18.922 1.00 83.94 669 CYS A N 1
ATOM 5061 C CA . CYS A 1 669 ? 4.325 23.916 -18.664 1.00 83.94 669 CYS A CA 1
ATOM 5062 C C . CYS A 1 669 ? 5.084 23.736 -19.993 1.00 83.94 669 CYS A C 1
ATOM 5064 O O . CYS A 1 669 ? 4.477 23.508 -21.038 1.00 83.94 669 CYS A O 1
ATOM 5066 N N . ARG A 1 670 ? 6.411 23.900 -19.975 1.00 80.69 670 ARG A N 1
ATOM 5067 C CA . ARG A 1 670 ? 7.274 23.789 -21.177 1.00 80.69 670 ARG A CA 1
ATOM 5068 C C . ARG A 1 670 ? 8.351 22.719 -21.051 1.00 80.69 670 ARG A C 1
ATOM 5070 O O . ARG A 1 670 ? 8.751 22.148 -22.058 1.00 80.69 670 ARG A O 1
ATOM 5077 N N . ASP A 1 671 ? 8.789 22.485 -19.823 1.00 80.88 671 ASP A N 1
ATOM 5078 C CA . ASP A 1 671 ? 9.718 21.445 -19.415 1.00 80.88 671 ASP A CA 1
ATOM 5079 C C . ASP A 1 671 ? 8.917 20.472 -18.546 1.00 80.88 671 ASP A C 1
ATOM 5081 O O . ASP A 1 671 ? 8.351 20.878 -17.530 1.00 80.88 671 ASP A O 1
ATOM 5085 N N . PHE A 1 672 ? 8.797 19.225 -18.998 1.00 81.38 672 PHE A N 1
ATOM 5086 C CA . PHE A 1 672 ? 8.048 18.181 -18.294 1.00 81.38 672 PHE A CA 1
ATOM 5087 C C . PHE A 1 672 ? 8.971 17.265 -17.469 1.00 81.38 672 PHE A C 1
ATOM 5089 O O . PHE A 1 672 ? 8.478 16.309 -16.867 1.00 81.38 672 PHE A O 1
ATOM 5096 N N . GLY A 1 673 ? 10.275 17.574 -17.420 1.00 77.50 673 GLY A N 1
ATOM 5097 C CA . GLY A 1 673 ? 11.278 16.870 -16.628 1.00 77.50 673 GLY A CA 1
ATOM 5098 C C . GLY A 1 673 ? 11.035 16.980 -15.122 1.00 77.50 673 GLY A C 1
ATOM 5099 O O . GLY A 1 673 ? 10.678 18.044 -14.610 1.00 77.50 673 GLY A O 1
ATOM 5100 N N . GLU A 1 674 ? 11.225 15.875 -14.396 1.00 79.50 674 GLU A N 1
ATOM 5101 C CA . GLU A 1 674 ? 11.053 15.765 -12.937 1.00 79.50 674 GLU A CA 1
ATOM 5102 C C . GLU A 1 674 ? 9.664 16.218 -12.404 1.00 79.50 674 GLU A C 1
ATOM 5104 O O . GLU A 1 674 ? 9.500 16.463 -11.204 1.00 79.50 674 GLU A O 1
ATOM 5109 N N . LEU A 1 675 ? 8.646 16.335 -13.271 1.00 86.44 675 LEU A N 1
ATOM 5110 C CA . LEU A 1 675 ? 7.354 16.961 -12.959 1.00 86.44 675 LEU A CA 1
ATOM 5111 C C . LEU A 1 675 ? 6.530 16.136 -11.950 1.00 86.44 675 LEU A C 1
ATOM 5113 O O . LEU A 1 675 ? 6.032 15.047 -12.247 1.00 86.44 675 LEU A O 1
ATOM 5117 N N . GLN A 1 676 ? 6.338 16.676 -10.743 1.00 88.81 676 GLN A N 1
ATOM 5118 C CA . GLN A 1 676 ? 5.687 15.971 -9.634 1.00 88.81 676 GLN A CA 1
ATOM 5119 C C . GLN A 1 676 ? 4.161 16.129 -9.682 1.00 88.81 676 GLN A C 1
ATOM 5121 O O . GLN A 1 676 ? 3.652 17.245 -9.596 1.00 88.81 676 GLN A O 1
ATOM 5126 N N . PHE A 1 677 ? 3.414 15.022 -9.753 1.00 90.81 677 PHE A N 1
ATOM 5127 C CA . PHE A 1 677 ? 1.943 15.023 -9.812 1.00 90.81 677 PHE A CA 1
ATOM 5128 C C . PHE A 1 677 ? 1.289 14.584 -8.490 1.00 90.81 677 PHE A C 1
ATOM 5130 O O . PHE A 1 677 ? 1.408 13.423 -8.097 1.00 90.81 677 PHE A O 1
ATOM 5137 N N . ARG A 1 678 ? 0.479 15.456 -7.871 1.00 92.19 678 ARG A N 1
ATOM 5138 C CA . ARG A 1 678 ? -0.541 15.074 -6.873 1.00 92.19 678 ARG A CA 1
ATOM 5139 C C . ARG A 1 678 ? -1.881 14.883 -7.593 1.00 92.19 678 ARG A C 1
ATOM 5141 O O . ARG A 1 678 ? -2.277 15.715 -8.410 1.00 92.19 678 ARG A O 1
ATOM 5148 N N . ARG A 1 679 ? -2.590 13.788 -7.309 1.00 93.44 679 ARG A N 1
ATOM 5149 C CA . ARG A 1 679 ? -3.925 13.488 -7.864 1.00 93.44 679 ARG A CA 1
ATOM 5150 C C . ARG A 1 679 ? -4.902 13.201 -6.722 1.00 93.44 679 ARG A C 1
ATOM 5152 O O . ARG A 1 679 ? -4.492 12.527 -5.780 1.00 93.44 679 ARG A O 1
ATOM 5159 N N . PRO A 1 680 ? -6.162 13.668 -6.784 1.00 93.81 680 PRO A N 1
ATOM 5160 C CA . PRO A 1 680 ? -7.123 13.449 -5.702 1.00 93.81 680 PRO A CA 1
ATOM 5161 C C . PRO A 1 680 ? -7.738 12.041 -5.683 1.00 93.81 680 PRO A C 1
ATOM 5163 O O . PRO A 1 680 ? -8.363 11.657 -4.692 1.00 93.81 680 PRO A O 1
ATOM 5166 N N . VAL A 1 681 ? -7.564 11.281 -6.771 1.00 93.25 681 VAL A N 1
ATOM 5167 C CA . VAL A 1 681 ? -8.206 9.982 -7.006 1.00 93.25 681 VAL A CA 1
ATOM 5168 C C . VAL A 1 681 ? -7.229 8.820 -6.807 1.00 93.25 681 VAL A C 1
ATOM 5170 O O . VAL A 1 681 ? -6.212 8.718 -7.500 1.00 93.25 681 VAL A O 1
ATOM 5173 N N . GLU A 1 682 ? -7.581 7.884 -5.925 1.00 89.44 682 GLU A N 1
ATOM 5174 C CA . GLU A 1 682 ? -6.826 6.657 -5.655 1.00 89.44 682 GLU A CA 1
ATOM 5175 C C . GLU A 1 682 ? -7.670 5.410 -5.931 1.00 89.44 682 GLU A C 1
ATOM 5177 O O . GLU A 1 682 ? -8.850 5.338 -5.601 1.00 89.44 682 GLU A O 1
ATOM 5182 N N . ARG A 1 683 ? -7.081 4.423 -6.624 1.00 87.75 683 ARG A N 1
ATOM 5183 C CA . ARG A 1 683 ? -7.759 3.206 -7.134 1.00 87.75 683 ARG A CA 1
ATOM 5184 C C . ARG A 1 683 ? -9.047 3.461 -7.953 1.00 87.75 683 ARG A C 1
ATOM 5186 O O . ARG A 1 683 ? -9.728 2.504 -8.321 1.00 87.75 683 ARG A O 1
ATOM 5193 N N . GLY A 1 684 ? -9.337 4.711 -8.316 1.00 88.06 684 GLY A N 1
ATOM 5194 C CA . GLY A 1 684 ? -10.530 5.152 -9.045 1.00 88.06 684 GLY A CA 1
ATOM 5195 C C . GLY A 1 684 ? -11.514 5.983 -8.214 1.00 88.06 684 GLY A C 1
ATOM 5196 O O . GLY A 1 684 ? -12.406 6.577 -8.802 1.00 88.06 684 GLY A O 1
ATOM 5197 N N . PHE A 1 685 ? -11.344 6.081 -6.892 1.00 92.19 685 PHE A N 1
ATOM 5198 C CA . PHE A 1 685 ? -12.238 6.834 -6.004 1.00 92.19 685 PHE A CA 1
ATOM 5199 C C . PHE A 1 685 ? -11.577 8.120 -5.493 1.00 92.19 685 PHE A C 1
ATOM 5201 O O . PHE A 1 685 ? -10.366 8.152 -5.263 1.00 92.19 685 PHE A O 1
ATOM 5208 N N . ILE A 1 686 ? -12.361 9.187 -5.326 1.00 92.31 686 ILE A N 1
ATOM 5209 C CA . ILE A 1 686 ? -11.884 10.463 -4.775 1.00 92.31 686 ILE A CA 1
ATOM 5210 C C . ILE A 1 686 ? -11.616 10.264 -3.281 1.00 92.31 686 ILE A C 1
ATOM 5212 O O . ILE A 1 686 ? -12.515 9.856 -2.546 1.00 92.31 686 ILE A O 1
ATOM 5216 N N . VAL A 1 687 ? -10.389 10.546 -2.838 1.00 90.12 687 VAL A N 1
ATOM 5217 C CA . VAL A 1 687 ? -9.991 10.428 -1.423 1.00 90.12 687 VAL A CA 1
ATOM 5218 C C . VAL A 1 687 ? -9.416 11.732 -0.864 1.00 90.12 687 VAL A C 1
ATOM 5220 O O . VAL A 1 687 ? -9.742 12.096 0.262 1.00 90.12 687 VAL A O 1
ATOM 5223 N N . HIS A 1 688 ? -8.653 12.503 -1.652 1.00 92.19 688 HIS A N 1
ATOM 5224 C CA . HIS A 1 688 ? -8.120 13.808 -1.222 1.00 92.19 688 HIS A CA 1
ATOM 5225 C C . HIS A 1 688 ? -9.030 14.947 -1.692 1.00 92.19 688 HIS A C 1
ATOM 5227 O O . HIS A 1 688 ? -8.724 15.624 -2.676 1.00 92.19 688 HIS A O 1
ATOM 5233 N N . TRP A 1 689 ? -10.153 15.161 -0.999 1.00 92.88 689 TRP A N 1
ATOM 5234 C CA . TRP A 1 689 ? -11.137 16.182 -1.387 1.00 92.88 689 TRP A CA 1
ATOM 5235 C C . TRP A 1 689 ? -10.572 17.607 -1.434 1.00 92.88 689 TRP A C 1
ATOM 5237 O O . TRP A 1 689 ? -10.908 18.334 -2.360 1.00 92.88 689 TRP A O 1
ATOM 5247 N N . GLU A 1 690 ? -9.633 17.979 -0.557 1.00 91.81 690 GLU A N 1
ATOM 5248 C CA . GLU A 1 690 ? -8.913 19.267 -0.626 1.00 91.81 690 GLU A CA 1
ATOM 5249 C C . GLU A 1 690 ? -8.317 19.532 -2.021 1.00 91.81 690 GLU A C 1
ATOM 5251 O O . GLU A 1 690 ? -8.517 20.588 -2.615 1.00 91.81 690 GLU A O 1
ATOM 5256 N N . ALA A 1 691 ? -7.616 18.536 -2.574 1.00 93.44 691 ALA A N 1
ATOM 5257 C CA . ALA A 1 691 ? -6.994 18.626 -3.891 1.00 93.44 691 ALA A CA 1
ATOM 5258 C C . ALA A 1 691 ? -8.012 18.471 -5.031 1.00 93.44 691 ALA A C 1
ATOM 5260 O O . ALA A 1 691 ? -7.733 18.892 -6.151 1.00 93.44 691 ALA A O 1
ATOM 5261 N N . GLN A 1 692 ? -9.178 17.868 -4.770 1.00 95.81 692 GLN A N 1
ATOM 5262 C CA . GLN A 1 692 ? -10.265 17.806 -5.744 1.00 95.81 692 GLN A CA 1
ATOM 5263 C C . GLN A 1 692 ? -10.972 19.156 -5.886 1.00 95.81 692 GLN A C 1
ATOM 5265 O O . GLN A 1 692 ? -11.305 19.526 -7.011 1.00 95.81 692 GLN A O 1
ATOM 5270 N N . LYS A 1 693 ? -11.157 19.873 -4.770 1.00 94.12 693 LYS A N 1
ATOM 5271 C CA . LYS A 1 693 ? -11.774 21.201 -4.713 1.00 94.12 693 LYS A CA 1
ATOM 5272 C C . LYS A 1 693 ? -10.940 22.241 -5.445 1.00 94.12 693 LYS A C 1
ATOM 5274 O O . LYS A 1 693 ? -11.450 22.812 -6.389 1.00 94.12 693 LYS A O 1
ATOM 5279 N N . GLU A 1 694 ? -9.640 22.349 -5.159 1.00 94.19 694 GLU A N 1
ATOM 5280 C CA . GLU A 1 694 ? -8.707 23.217 -5.908 1.00 94.19 694 GLU A CA 1
ATOM 5281 C C . GLU A 1 694 ? -8.822 23.020 -7.442 1.00 94.19 694 GLU A C 1
ATOM 5283 O O . GLU A 1 694 ? -8.833 23.974 -8.219 1.00 94.19 694 GLU A O 1
ATOM 5288 N N . ILE A 1 695 ? -8.967 21.765 -7.890 1.00 95.25 695 ILE A N 1
ATOM 5289 C CA . ILE A 1 695 ? -9.152 21.405 -9.306 1.00 95.25 695 ILE A CA 1
ATOM 5290 C C . ILE A 1 695 ? -10.547 21.786 -9.834 1.00 95.25 695 ILE A C 1
ATOM 5292 O O . ILE A 1 695 ? -10.665 22.145 -11.005 1.00 95.25 695 ILE A O 1
ATOM 5296 N N . TRP A 1 696 ? -11.601 21.691 -9.018 1.00 95.12 696 TRP A N 1
ATOM 5297 C CA . TRP A 1 696 ? -12.962 22.108 -9.382 1.00 95.12 696 TRP A CA 1
ATOM 5298 C C . TRP A 1 696 ? -13.110 23.632 -9.378 1.00 95.12 696 TRP A C 1
ATOM 5300 O O . TRP A 1 696 ? -13.705 24.171 -10.304 1.00 95.12 696 TRP A O 1
ATOM 5310 N N . ASP A 1 697 ? -12.515 24.331 -8.417 1.00 93.81 697 ASP A N 1
ATOM 5311 C CA . ASP A 1 697 ? -12.560 25.787 -8.269 1.00 93.81 697 ASP A CA 1
ATOM 5312 C C . ASP A 1 697 ? -11.944 26.463 -9.501 1.00 93.81 697 ASP A C 1
ATOM 5314 O O . ASP A 1 697 ? -12.633 27.206 -10.206 1.00 93.81 697 ASP A O 1
ATOM 5318 N N . HIS A 1 698 ? -10.716 26.069 -9.866 1.00 92.31 698 HIS A N 1
ATOM 5319 C CA . HIS A 1 698 ? -10.007 26.509 -11.081 1.00 92.31 698 HIS A CA 1
ATOM 5320 C C . HIS A 1 698 ? -10.734 26.143 -12.394 1.00 92.31 698 HIS A C 1
ATOM 5322 O O . HIS A 1 698 ? -10.498 26.756 -13.438 1.00 92.31 698 HIS A O 1
ATOM 5328 N N . LEU A 1 699 ? -11.612 25.131 -12.377 1.00 90.94 699 LEU A N 1
ATOM 5329 C CA . LEU A 1 699 ? -12.356 24.645 -13.547 1.00 90.94 699 LEU A CA 1
ATOM 5330 C C . LEU A 1 699 ? -13.742 25.300 -13.705 1.00 90.94 699 LEU A C 1
ATOM 5332 O O . LEU A 1 699 ? -14.159 25.540 -14.843 1.00 90.94 699 LEU A O 1
ATOM 5336 N N . LEU A 1 700 ? -14.438 25.567 -12.594 1.00 91.25 700 LEU A N 1
ATOM 5337 C CA . LEU A 1 700 ? -15.887 25.811 -12.535 1.00 91.25 700 LEU A CA 1
ATOM 5338 C C . LEU A 1 700 ? -16.308 27.087 -11.787 1.00 91.25 700 LEU A C 1
ATOM 5340 O O . LEU A 1 700 ? -17.394 27.592 -12.064 1.00 91.25 700 LEU A O 1
ATOM 5344 N N . PHE A 1 701 ? -15.512 27.614 -10.851 1.00 90.56 701 PHE A N 1
ATOM 5345 C CA . PHE A 1 701 ? -15.984 28.657 -9.919 1.00 90.56 701 PHE A CA 1
ATOM 5346 C C . PHE A 1 701 ? -15.148 29.942 -9.930 1.00 90.56 701 PHE A C 1
ATOM 5348 O O . PHE A 1 701 ? -15.695 31.032 -9.746 1.00 90.56 701 PHE A O 1
ATOM 5355 N N . ASP A 1 702 ? -13.853 29.835 -10.225 1.00 90.12 702 ASP A N 1
ATOM 5356 C CA . ASP A 1 702 ? -12.927 30.958 -10.363 1.00 90.12 702 ASP A CA 1
ATOM 5357 C C . ASP A 1 702 ? -13.420 32.045 -11.336 1.00 90.12 702 ASP A C 1
ATOM 5359 O O . ASP A 1 702 ? -14.085 31.781 -12.341 1.00 90.12 702 ASP A O 1
ATOM 5363 N N . ASP A 1 703 ? -13.003 33.297 -11.128 1.00 85.19 703 ASP A N 1
ATOM 5364 C CA . ASP A 1 703 ? -13.348 34.405 -12.037 1.00 85.19 703 ASP A CA 1
ATOM 5365 C C . ASP A 1 703 ? -12.804 34.244 -13.465 1.00 85.19 703 ASP A C 1
ATOM 5367 O O . ASP A 1 703 ? -13.264 34.921 -14.386 1.00 85.19 703 ASP A O 1
ATOM 5371 N N . LYS A 1 704 ? -11.846 33.333 -13.656 1.00 84.75 704 LYS A N 1
ATOM 5372 C CA . LYS A 1 704 ? -11.279 32.944 -14.955 1.00 84.75 704 LYS A CA 1
ATOM 5373 C C . LYS A 1 704 ? -11.533 31.467 -15.284 1.00 84.75 704 LYS A C 1
ATOM 5375 O O . LYS A 1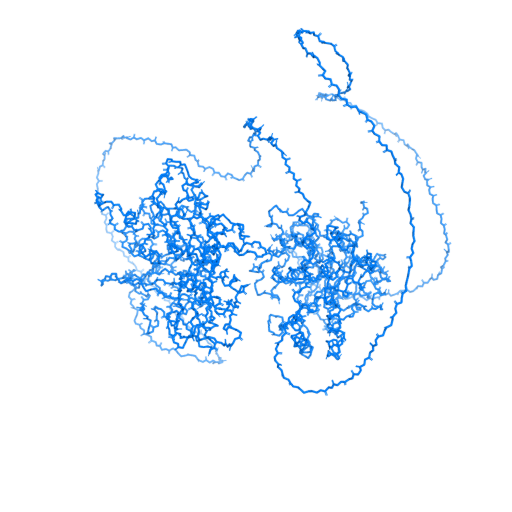 704 ? -10.882 30.938 -16.187 1.00 84.75 704 LYS A O 1
ATOM 5380 N N . ALA A 1 705 ? -12.452 30.813 -14.568 1.00 85.25 705 ALA A N 1
ATOM 5381 C CA . ALA A 1 705 ? -12.806 29.419 -14.787 1.00 85.25 705 ALA A CA 1
ATOM 5382 C C . ALA A 1 705 ? -13.270 29.197 -16.243 1.00 85.25 705 ALA A C 1
ATOM 5384 O O . ALA A 1 705 ? -14.157 29.909 -16.725 1.00 85.25 705 ALA A O 1
ATOM 5385 N N . PRO A 1 706 ? -12.704 28.213 -16.964 1.00 82.62 706 PRO A N 1
ATOM 5386 C CA . PRO A 1 706 ? -13.014 27.971 -18.372 1.00 82.62 706 PRO A CA 1
ATOM 5387 C C . PRO A 1 706 ? -14.420 27.391 -18.592 1.00 82.62 706 PRO A C 1
ATOM 5389 O O . PRO A 1 706 ? -14.901 27.404 -19.721 1.00 82.62 706 PRO A O 1
ATOM 5392 N N . LEU A 1 707 ? -15.068 26.883 -17.539 1.00 86.50 707 LEU A N 1
ATOM 5393 C CA . LEU A 1 707 ? -16.459 26.425 -17.526 1.00 86.50 707 LEU A CA 1
ATOM 5394 C C . LEU A 1 707 ? -17.203 27.030 -16.324 1.00 86.50 707 LEU A C 1
ATOM 5396 O O . LEU A 1 707 ? -17.831 26.307 -15.553 1.00 86.50 707 LEU A O 1
ATOM 5400 N N . LYS A 1 708 ? -17.093 28.355 -16.137 1.00 87.06 708 LYS A N 1
ATOM 5401 C CA . LYS A 1 708 ? -17.685 29.045 -14.982 1.00 87.06 708 LYS A CA 1
ATOM 5402 C C . LYS A 1 708 ? -19.193 28.770 -14.869 1.00 87.06 708 LYS A C 1
ATOM 5404 O O . LYS A 1 708 ? -19.945 29.104 -15.783 1.00 87.06 708 LYS A O 1
ATOM 5409 N N . CYS A 1 709 ? -19.629 28.208 -13.743 1.00 87.12 709 CYS A N 1
ATOM 5410 C CA . CYS A 1 709 ? -21.028 27.905 -13.445 1.00 87.12 709 CYS A CA 1
ATOM 5411 C C . CYS A 1 709 ? -21.461 28.496 -12.098 1.00 87.12 709 CYS A C 1
ATOM 5413 O O . CYS A 1 709 ? -20.681 28.528 -11.147 1.00 87.12 709 CYS A O 1
ATOM 5415 N N . ASP A 1 710 ? -22.725 28.911 -11.995 1.00 89.62 710 ASP A N 1
ATOM 5416 C CA . ASP A 1 710 ? -23.350 29.209 -10.705 1.00 89.62 710 ASP A CA 1
ATOM 5417 C C . ASP A 1 710 ? -24.035 27.942 -10.183 1.00 89.62 710 ASP A C 1
ATOM 5419 O O . ASP A 1 710 ? -25.051 27.500 -10.728 1.00 89.62 710 ASP A O 1
ATOM 5423 N N . ALA A 1 711 ? -23.477 27.335 -9.135 1.00 90.50 711 ALA A N 1
ATOM 5424 C CA . ALA A 1 711 ? -24.037 26.130 -8.531 1.00 90.50 711 ALA A CA 1
ATOM 5425 C C . ALA A 1 711 ? -25.488 26.338 -8.050 1.00 90.50 711 ALA A C 1
ATOM 5427 O O . ALA A 1 711 ? -26.309 25.430 -8.186 1.00 90.50 711 ALA A O 1
ATOM 5428 N N . SER A 1 712 ? -25.838 27.536 -7.568 1.00 90.19 712 SER A N 1
ATOM 5429 C CA . SER A 1 712 ? -27.153 27.829 -6.984 1.00 90.19 712 SER A CA 1
ATOM 5430 C C . SER A 1 712 ? -28.303 27.859 -8.001 1.00 90.19 712 SER A C 1
ATOM 5432 O O . SER A 1 712 ? -29.464 27.742 -7.606 1.00 90.19 712 SER A O 1
ATOM 5434 N N . GLU A 1 713 ? -27.992 27.917 -9.301 1.00 90.38 713 GLU A N 1
ATOM 5435 C CA . GLU A 1 713 ? -28.956 27.737 -10.395 1.00 90.38 713 GLU A CA 1
ATOM 5436 C C . GLU A 1 713 ? -28.734 26.452 -11.220 1.00 90.38 713 GLU A C 1
ATOM 5438 O O . GLU A 1 713 ? -29.537 26.137 -12.098 1.00 90.38 713 GLU A O 1
ATOM 5443 N N . THR A 1 714 ? -27.667 25.689 -10.968 1.00 91.75 714 THR A N 1
ATOM 5444 C CA . THR A 1 714 ? -27.222 24.593 -11.849 1.00 91.75 714 THR A CA 1
ATOM 5445 C C . THR A 1 714 ? -27.545 23.210 -11.280 1.00 91.75 714 THR A C 1
ATOM 5447 O O . THR A 1 714 ? -27.417 22.954 -10.081 1.00 91.75 714 THR A O 1
ATOM 5450 N N . ARG A 1 715 ? -27.917 22.270 -12.158 1.00 93.12 715 ARG A N 1
ATOM 5451 C CA . ARG A 1 715 ? -27.958 20.834 -11.848 1.00 93.12 715 ARG A CA 1
ATOM 5452 C C . ARG A 1 715 ? -26.600 20.182 -12.090 1.00 93.12 715 ARG A C 1
ATOM 5454 O O . ARG A 1 715 ? -26.054 20.343 -13.173 1.00 93.12 715 ARG A O 1
ATOM 5461 N N . LEU A 1 716 ? -26.102 19.381 -11.152 1.00 95.06 716 LEU A N 1
ATOM 5462 C CA . LEU A 1 716 ? -24.926 18.529 -11.351 1.00 95.06 716 LEU A CA 1
ATOM 5463 C C . LEU A 1 716 ? -25.334 17.085 -11.686 1.00 95.06 716 LEU A C 1
ATOM 5465 O O . LEU A 1 716 ? -26.025 16.437 -10.901 1.00 95.06 716 LEU A O 1
ATOM 5469 N N . ILE A 1 717 ? -24.854 16.556 -12.812 1.00 94.69 717 ILE A N 1
ATOM 5470 C CA . ILE A 1 717 ? -24.830 15.115 -13.105 1.00 94.69 717 ILE A CA 1
ATOM 5471 C C . ILE A 1 717 ? -23.382 14.630 -12.990 1.00 94.69 717 ILE A C 1
ATOM 5473 O O . ILE A 1 717 ? -22.523 15.035 -13.774 1.00 94.69 717 ILE A O 1
ATOM 5477 N N . LEU A 1 718 ? -23.119 13.762 -12.014 1.00 95.12 718 LEU A N 1
ATOM 5478 C CA . LEU A 1 718 ? -21.789 13.244 -11.691 1.00 95.12 718 LEU A CA 1
ATOM 5479 C C . LEU A 1 718 ? -21.665 11.761 -12.068 1.00 95.12 718 LEU A C 1
ATOM 5481 O O . LEU A 1 718 ? -22.508 10.948 -11.678 1.00 95.12 718 LEU A O 1
ATOM 5485 N N . ALA A 1 719 ? -20.594 11.403 -12.781 1.00 93.56 719 ALA A N 1
ATOM 5486 C CA . ALA A 1 719 ? -20.220 10.010 -13.015 1.00 93.56 719 ALA A CA 1
ATOM 5487 C C . ALA A 1 719 ? -19.352 9.466 -11.869 1.00 93.56 719 ALA A C 1
ATOM 5489 O O . ALA A 1 719 ? -18.337 10.064 -11.513 1.00 93.56 719 ALA A O 1
ATOM 5490 N N . GLU A 1 720 ? -19.720 8.300 -11.338 1.00 89.94 720 GLU A N 1
ATOM 5491 C CA . GLU A 1 720 ? -18.940 7.550 -10.348 1.00 89.94 720 GLU A CA 1
ATOM 5492 C C . GLU A 1 720 ? -18.621 6.130 -10.867 1.00 89.94 720 GLU A C 1
ATOM 5494 O O . GLU A 1 720 ? -19.476 5.508 -11.507 1.00 89.94 720 GLU A O 1
ATOM 5499 N N . PRO A 1 721 ? -17.419 5.570 -10.635 1.00 89.44 721 PRO A N 1
ATOM 5500 C CA . PRO A 1 721 ? -17.136 4.179 -10.983 1.00 89.44 721 PRO A CA 1
ATOM 5501 C C . PRO A 1 721 ? -17.882 3.181 -10.070 1.00 89.44 721 PRO A C 1
ATOM 5503 O O . PRO A 1 721 ? -18.147 3.483 -8.904 1.00 89.44 721 PRO A O 1
ATOM 5506 N N . PRO A 1 722 ? -18.192 1.959 -10.548 1.00 87.81 722 PRO A N 1
ATOM 5507 C CA . PRO A 1 722 ? -18.856 0.942 -9.734 1.00 87.81 722 PRO A CA 1
ATOM 5508 C C . PRO A 1 722 ? -18.071 0.568 -8.466 1.00 87.81 722 PRO A C 1
ATOM 5510 O O . PRO A 1 722 ? -16.844 0.463 -8.482 1.00 87.81 722 PRO A O 1
ATOM 5513 N N . GLY A 1 723 ? -18.798 0.283 -7.380 1.00 85.38 723 GLY A N 1
ATOM 5514 C CA . GLY A 1 723 ? -18.216 -0.223 -6.131 1.00 85.38 723 GLY A CA 1
ATOM 5515 C C . GLY A 1 723 ? -17.590 0.840 -5.221 1.00 85.38 723 GLY A C 1
ATOM 5516 O O . GLY A 1 723 ? -16.725 0.502 -4.415 1.00 85.38 723 GLY A O 1
ATOM 5517 N N . ALA A 1 724 ? -18.000 2.106 -5.342 1.00 86.69 724 ALA A N 1
ATOM 5518 C CA . ALA A 1 724 ? -17.631 3.148 -4.387 1.00 86.69 724 ALA A CA 1
ATOM 5519 C C . ALA A 1 724 ? -18.153 2.839 -2.971 1.00 86.69 724 ALA A C 1
ATOM 5521 O O . ALA A 1 724 ?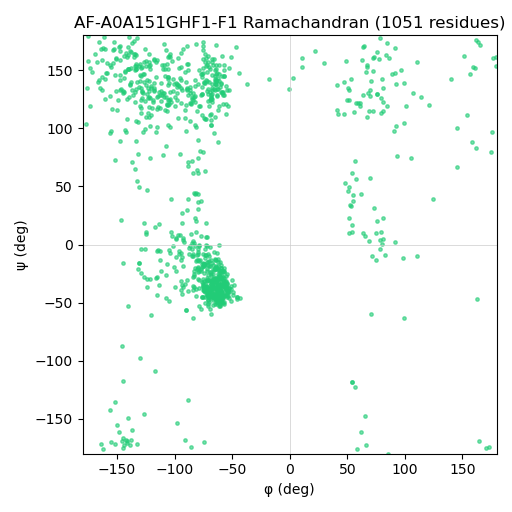 -19.220 2.249 -2.794 1.00 86.69 724 ALA A O 1
ATOM 5522 N N . LEU A 1 725 ? -17.389 3.241 -1.952 1.00 88.19 725 LEU A N 1
ATOM 5523 C CA . LEU A 1 725 ? -17.761 3.038 -0.551 1.00 88.19 725 LEU A CA 1
ATOM 5524 C C . LEU A 1 725 ? -18.791 4.097 -0.105 1.00 88.19 725 LEU A C 1
ATOM 5526 O O . LEU A 1 725 ? -18.563 5.280 -0.373 1.00 88.19 725 LEU A O 1
ATOM 5530 N N . PRO A 1 726 ? -19.843 3.736 0.662 1.00 89.12 726 PRO A N 1
ATOM 5531 C CA . PRO A 1 726 ? -20.870 4.682 1.118 1.00 89.12 726 PRO A CA 1
ATOM 5532 C C . PRO A 1 726 ? -20.343 5.908 1.883 1.00 89.12 726 PRO A C 1
ATOM 5534 O O . PRO A 1 726 ? -20.953 6.973 1.837 1.00 89.12 726 PRO A O 1
ATOM 5537 N N . VAL A 1 727 ? -19.190 5.795 2.553 1.00 89.94 727 VAL A N 1
ATOM 5538 C CA . VAL A 1 727 ? -18.526 6.934 3.213 1.00 89.94 727 VAL A CA 1
ATOM 5539 C C . VAL A 1 727 ? -17.941 7.932 2.204 1.00 89.94 727 VAL A C 1
ATOM 5541 O O . VAL A 1 727 ? -18.135 9.133 2.352 1.00 89.94 727 VAL A O 1
ATOM 5544 N N . LEU A 1 728 ? -17.304 7.460 1.126 1.00 90.31 728 LEU A N 1
ATOM 5545 C CA . LEU A 1 728 ? -16.771 8.332 0.069 1.00 90.31 728 LEU A CA 1
ATOM 5546 C C . LEU A 1 728 ? -17.908 8.992 -0.721 1.00 90.31 728 LEU A C 1
ATOM 5548 O O . LEU A 1 728 ? -17.817 10.168 -1.070 1.00 90.31 728 LEU A O 1
ATOM 5552 N N . GLN A 1 729 ? -19.000 8.249 -0.928 1.00 91.06 729 GLN A N 1
ATOM 5553 C CA . GLN A 1 729 ? -20.248 8.763 -1.485 1.00 91.06 729 GLN A CA 1
ATOM 5554 C C . GLN A 1 729 ? -20.855 9.865 -0.606 1.00 91.06 729 GLN A C 1
ATOM 5556 O O . GLN A 1 729 ? -21.148 10.945 -1.112 1.00 91.06 729 GLN A O 1
ATOM 5561 N N . THR A 1 730 ? -20.969 9.639 0.707 1.00 91.44 730 THR A N 1
ATOM 5562 C CA . THR A 1 730 ? -21.500 10.639 1.651 1.00 91.44 730 THR A CA 1
ATOM 5563 C C . THR A 1 730 ? -20.650 11.910 1.640 1.00 91.44 730 THR A C 1
ATOM 5565 O O . THR A 1 730 ? -21.197 12.995 1.478 1.00 91.44 730 THR A O 1
ATOM 5568 N N . ASN A 1 731 ? -19.319 11.790 1.699 1.00 92.38 731 ASN A N 1
ATOM 5569 C CA . ASN A 1 731 ? -18.415 12.942 1.630 1.00 92.38 731 ASN A CA 1
ATOM 5570 C C . ASN A 1 731 ? -18.591 13.729 0.315 1.00 92.38 731 ASN A C 1
ATOM 5572 O O . ASN A 1 731 ? -18.600 14.957 0.323 1.00 92.38 731 ASN A O 1
ATOM 5576 N N . CYS A 1 732 ? -18.777 13.035 -0.814 1.00 93.44 732 CYS A N 1
ATOM 5577 C CA . CYS A 1 732 ? -19.079 13.664 -2.102 1.00 93.44 732 CYS A CA 1
ATOM 5578 C C . CYS A 1 732 ? -20.407 14.440 -2.076 1.00 93.44 732 CYS A C 1
ATOM 5580 O O . CYS A 1 732 ? -20.494 15.534 -2.631 1.00 93.44 732 CYS A O 1
ATOM 5582 N N . ASP A 1 733 ? -21.435 13.883 -1.434 1.00 93.56 733 ASP A N 1
ATOM 5583 C CA . ASP A 1 733 ? -22.771 14.484 -1.354 1.00 93.56 733 ASP A CA 1
ATOM 5584 C C . ASP A 1 733 ? -22.760 15.750 -0.481 1.00 93.56 733 ASP A C 1
ATOM 5586 O O . ASP A 1 733 ? -23.368 16.760 -0.845 1.00 93.56 733 ASP A O 1
ATOM 5590 N N . GLN A 1 734 ? -21.986 15.730 0.611 1.00 92.81 734 GLN A N 1
ATOM 5591 C CA . GLN A 1 734 ? -21.739 16.892 1.469 1.00 92.81 734 GLN A CA 1
ATOM 5592 C C . GLN A 1 734 ? -21.003 18.011 0.722 1.00 92.81 734 GLN A C 1
ATOM 5594 O O . GLN A 1 734 ? -21.465 19.148 0.726 1.00 92.81 734 GLN A O 1
ATOM 5599 N N . VAL A 1 735 ? -19.905 17.710 0.017 1.00 94.12 735 VAL A N 1
ATOM 5600 C CA . VAL A 1 735 ? -19.158 18.718 -0.766 1.00 94.12 735 VAL A CA 1
ATOM 5601 C C . VAL A 1 735 ? -20.060 19.388 -1.816 1.00 94.12 735 VAL A C 1
ATOM 5603 O O . VAL A 1 735 ? -20.045 20.610 -1.972 1.00 94.12 735 VAL A O 1
ATOM 5606 N N . VAL A 1 736 ? -20.908 18.615 -2.502 1.00 94.81 736 VAL A N 1
ATOM 5607 C CA . VAL A 1 736 ? -21.823 19.130 -3.536 1.00 94.81 736 VAL A CA 1
ATOM 5608 C C . VAL A 1 736 ? -22.924 20.039 -2.962 1.00 94.81 736 VAL A C 1
ATOM 5610 O O . VAL A 1 736 ? -23.193 21.097 -3.540 1.00 94.81 736 VAL A O 1
ATOM 5613 N N . PHE A 1 737 ? -23.560 19.675 -1.843 1.00 94.88 737 PHE A N 1
ATOM 5614 C CA . PHE A 1 737 ? -24.688 20.443 -1.293 1.00 94.88 737 PHE A CA 1
ATOM 5615 C C . PHE A 1 737 ? -24.314 21.472 -0.222 1.00 94.88 737 PHE A C 1
ATOM 5617 O O . PHE A 1 737 ? -24.901 22.555 -0.197 1.00 94.88 737 PHE A O 1
ATOM 5624 N N . GLU A 1 738 ? -23.381 21.162 0.672 1.00 93.75 738 GLU A N 1
ATOM 5625 C CA . GLU A 1 738 ? -23.062 21.994 1.840 1.00 93.75 738 GLU A CA 1
ATOM 5626 C C . GLU A 1 738 ? -22.000 23.044 1.504 1.00 93.75 738 GLU A C 1
ATOM 5628 O O . GLU A 1 738 ? -22.154 24.201 1.895 1.00 93.75 738 GLU A O 1
ATOM 5633 N N . GLU A 1 739 ? -20.979 22.677 0.721 1.00 93.38 739 GLU A N 1
ATOM 5634 C CA . GLU A 1 739 ? -19.903 23.597 0.330 1.00 93.38 739 GLU A CA 1
ATOM 5635 C C . GLU A 1 739 ? -20.210 24.349 -0.972 1.00 93.38 739 GLU A C 1
ATOM 5637 O O . GLU A 1 739 ? -20.228 25.579 -0.975 1.00 93.38 739 GLU A O 1
ATOM 5642 N N . TYR A 1 740 ? -20.485 23.633 -2.070 1.00 94.25 740 TYR A N 1
ATOM 5643 C CA . TYR A 1 740 ? -20.761 24.261 -3.371 1.00 94.25 740 TYR A CA 1
ATOM 5644 C C . TYR A 1 740 ? -22.211 24.722 -3.541 1.00 94.25 740 TYR A C 1
ATOM 5646 O O . TYR A 1 740 ? -22.472 25.676 -4.270 1.00 94.25 740 TYR A O 1
ATOM 5654 N N . GLY A 1 741 ? -23.167 24.089 -2.858 1.00 93.31 741 GLY A N 1
ATOM 5655 C CA . GLY A 1 741 ? -24.556 24.548 -2.845 1.00 93.31 741 GLY A CA 1
ATOM 5656 C C . GLY A 1 741 ? -25.341 24.310 -4.134 1.00 93.31 741 GLY A C 1
ATOM 5657 O O . GLY A 1 741 ? -26.237 25.100 -4.426 1.00 93.31 741 GLY A O 1
ATOM 5658 N N . PHE A 1 742 ? -25.039 23.241 -4.880 1.00 95.25 742 PHE A N 1
ATOM 5659 C CA . PHE A 1 742 ? -25.736 22.919 -6.131 1.00 95.25 742 PHE A CA 1
ATOM 5660 C C . PHE A 1 742 ? -27.261 22.822 -5.962 1.00 95.25 742 PHE A C 1
ATOM 5662 O O . PHE A 1 742 ? -27.753 22.141 -5.061 1.00 95.25 742 PHE A O 1
ATOM 5669 N N . ALA A 1 743 ? -28.018 23.459 -6.862 1.00 93.56 743 ALA A N 1
ATOM 5670 C CA . ALA A 1 743 ? -29.483 23.508 -6.814 1.00 93.56 743 ALA A CA 1
ATOM 5671 C C . ALA A 1 743 ? -30.127 22.113 -6.867 1.00 93.56 743 ALA A C 1
ATOM 5673 O O . ALA A 1 743 ? -31.100 21.816 -6.164 1.00 93.56 743 ALA A O 1
ATOM 5674 N N . SER A 1 744 ? -29.573 21.251 -7.722 1.00 92.75 744 SER A N 1
ATOM 5675 C CA . SER A 1 744 ? -30.033 19.887 -7.959 1.00 92.75 744 SER A CA 1
ATOM 5676 C C . SER A 1 744 ? -28.846 18.988 -8.302 1.00 92.75 744 SER A C 1
ATOM 5678 O O . SER A 1 744 ? -27.900 19.430 -8.946 1.00 92.75 744 SER A O 1
ATOM 5680 N N . TYR A 1 745 ? -28.878 17.723 -7.895 1.00 94.19 745 TYR A N 1
ATOM 5681 C CA . TYR A 1 745 ? -27.751 16.809 -8.069 1.00 94.19 745 TYR A CA 1
ATOM 5682 C C . TYR A 1 745 ? -28.210 15.368 -8.294 1.00 94.19 745 TYR A C 1
ATOM 5684 O O . TYR A 1 745 ? -29.176 14.898 -7.690 1.00 94.19 745 TYR A O 1
ATOM 5692 N N . TYR A 1 746 ? -27.501 14.668 -9.177 1.00 93.19 746 TYR A N 1
ATOM 5693 C CA . TYR A 1 746 ? -27.629 13.238 -9.414 1.00 93.19 746 TYR A CA 1
ATOM 5694 C C . TYR A 1 746 ? -26.251 12.607 -9.624 1.00 93.19 746 TYR A C 1
ATOM 5696 O O . TYR A 1 746 ? -25.497 13.029 -10.504 1.00 93.19 746 TYR A O 1
ATOM 5704 N N . ARG A 1 747 ? -25.941 11.558 -8.859 1.00 93.06 747 ARG A N 1
ATOM 5705 C CA . ARG A 1 747 ? -24.776 10.698 -9.090 1.00 93.06 747 ARG A CA 1
ATOM 5706 C C . ARG A 1 747 ? -25.232 9.382 -9.701 1.00 93.06 747 ARG A C 1
ATOM 5708 O O . ARG A 1 747 ? -26.073 8.690 -9.132 1.00 93.06 747 ARG A O 1
ATOM 5715 N N . GLY A 1 748 ? -24.649 9.031 -10.841 1.00 89.25 748 GLY A N 1
ATOM 5716 C CA . GLY A 1 748 ? -24.898 7.767 -11.527 1.00 89.25 748 GLY A CA 1
ATOM 5717 C C . GLY A 1 748 ? -23.606 7.012 -11.811 1.00 89.25 748 GLY A C 1
ATOM 5718 O O . GLY A 1 748 ? -22.525 7.597 -11.898 1.00 89.25 748 GLY A O 1
ATOM 5719 N N . PHE A 1 749 ? -23.716 5.695 -11.978 1.00 90.00 749 PHE A N 1
ATOM 5720 C CA . PHE A 1 749 ? -22.573 4.873 -12.359 1.00 90.00 749 PHE A CA 1
ATOM 5721 C C . PHE A 1 749 ? -22.135 5.218 -13.788 1.00 90.00 749 PHE A C 1
ATOM 5723 O O . PHE A 1 749 ? -22.925 5.062 -14.716 1.00 90.00 749 PHE A O 1
ATOM 5730 N N . GLY A 1 750 ? -20.879 5.627 -13.986 1.00 89.75 750 GLY A N 1
ATOM 5731 C CA . GLY A 1 750 ? -20.339 6.002 -15.302 1.00 89.75 750 GLY A CA 1
ATOM 5732 C C . GLY A 1 750 ? -20.621 4.969 -16.408 1.00 89.75 750 GLY A C 1
ATOM 5733 O O . GLY A 1 750 ? -21.096 5.342 -17.482 1.00 89.75 750 GLY A O 1
ATOM 5734 N N . PRO A 1 751 ? -20.462 3.655 -16.152 1.00 90.19 751 PRO A N 1
ATOM 5735 C CA . PRO A 1 751 ? -20.869 2.627 -17.103 1.00 90.19 751 PRO A CA 1
ATOM 5736 C C . PRO A 1 751 ? -22.338 2.696 -17.549 1.00 90.19 751 PRO A C 1
ATOM 5738 O O . PRO A 1 751 ? -22.617 2.531 -18.734 1.00 90.19 751 PRO A O 1
ATOM 5741 N N . ALA A 1 752 ? -23.273 3.000 -16.644 1.00 90.81 752 ALA A N 1
ATOM 5742 C CA . ALA A 1 752 ? -24.703 3.071 -16.953 1.00 90.81 752 ALA A CA 1
ATOM 5743 C C . ALA A 1 752 ? -25.044 4.186 -17.953 1.00 90.81 752 ALA A C 1
ATOM 5745 O O . ALA A 1 752 ? -25.947 4.023 -18.771 1.00 90.81 752 ALA A O 1
ATOM 5746 N N . PHE A 1 753 ? -24.287 5.286 -17.950 1.00 91.81 753 PHE A N 1
ATOM 5747 C CA . PHE A 1 753 ? -24.467 6.378 -18.909 1.00 91.81 753 PHE A CA 1
ATOM 5748 C C . PHE A 1 753 ? -24.212 5.942 -20.357 1.00 91.81 753 PHE A C 1
ATOM 5750 O O . PHE A 1 753 ? -24.875 6.425 -21.269 1.00 91.81 753 PHE A O 1
ATOM 5757 N N . ASN A 1 754 ? -23.338 4.958 -20.584 1.00 92.00 754 ASN A N 1
ATOM 5758 C CA . ASN A 1 754 ? -23.062 4.448 -21.929 1.00 92.00 754 ASN A CA 1
ATOM 5759 C C . ASN A 1 754 ? -24.228 3.628 -22.528 1.00 92.00 754 ASN A C 1
ATOM 5761 O O . ASN A 1 754 ? -24.196 3.322 -23.718 1.00 92.00 754 ASN A O 1
ATOM 5765 N N . ALA A 1 755 ? -25.274 3.311 -21.751 1.00 90.56 755 ALA A N 1
ATOM 5766 C CA . ALA A 1 755 ? -26.505 2.711 -22.273 1.00 90.56 755 ALA A CA 1
ATOM 5767 C C . ALA A 1 755 ? -27.417 3.711 -23.009 1.00 90.56 755 ALA A C 1
ATOM 5769 O O . ALA A 1 755 ? -28.278 3.274 -23.767 1.00 90.56 755 ALA A O 1
ATOM 5770 N N . TYR A 1 756 ? -27.224 5.023 -22.822 1.00 89.38 756 TYR A N 1
ATOM 5771 C CA . TYR A 1 756 ? -27.985 6.100 -23.481 1.00 89.38 756 TYR A CA 1
ATOM 5772 C C . TYR A 1 756 ? -27.345 6.522 -24.817 1.00 89.38 756 TYR A C 1
ATOM 5774 O O . TYR A 1 756 ? -27.415 7.677 -25.229 1.00 89.38 756 TYR A O 1
ATOM 5782 N N . HIS A 1 757 ? -26.676 5.586 -25.492 1.00 87.56 757 HIS A N 1
ATOM 5783 C CA . HIS A 1 757 ? -26.144 5.753 -26.844 1.00 87.56 757 HIS A CA 1
ATOM 5784 C C . HIS A 1 757 ? -26.978 4.963 -27.848 1.00 87.56 757 HIS A C 1
ATOM 5786 O O . HIS A 1 757 ? -27.547 3.924 -27.521 1.00 87.56 757 HIS A O 1
ATOM 5792 N N . ASP A 1 758 ? -26.965 5.391 -29.109 1.00 83.44 758 ASP A N 1
ATOM 5793 C CA . ASP A 1 758 ? -27.423 4.558 -30.223 1.00 83.44 758 ASP A CA 1
ATOM 5794 C C . ASP A 1 758 ? -26.357 3.487 -30.525 1.00 83.44 758 ASP A C 1
ATOM 5796 O O . ASP A 1 758 ? -25.509 3.632 -31.410 1.00 83.44 758 ASP A O 1
ATOM 5800 N N . ILE A 1 759 ? -26.367 2.426 -29.711 1.00 82.19 759 ILE A N 1
ATOM 5801 C CA . ILE A 1 759 ? -25.332 1.381 -29.666 1.00 82.19 759 ILE A CA 1
ATOM 5802 C C . ILE A 1 759 ? -25.091 0.735 -31.036 1.00 82.19 759 ILE A C 1
ATOM 5804 O O . ILE A 1 759 ? -23.958 0.371 -31.348 1.00 82.19 759 ILE A O 1
ATOM 5808 N N . GLN A 1 760 ? -26.115 0.611 -31.890 1.00 81.31 760 GLN A N 1
ATOM 5809 C CA . GLN A 1 760 ? -25.956 -0.043 -33.194 1.00 81.31 760 GLN A CA 1
ATOM 5810 C C . GLN A 1 760 ? -25.096 0.775 -34.175 1.00 81.31 760 GLN A C 1
ATOM 5812 O O . GLN A 1 760 ? -24.515 0.189 -35.093 1.00 81.31 760 GLN A O 1
ATOM 5817 N N . ARG A 1 761 ? -24.900 2.085 -33.942 1.00 80.25 761 ARG A N 1
ATOM 5818 C CA . ARG A 1 761 ? -23.926 2.898 -34.700 1.00 80.25 761 ARG A CA 1
ATOM 5819 C C . ARG A 1 761 ? -22.492 2.422 -34.491 1.00 80.25 761 ARG A C 1
ATOM 5821 O O . ARG A 1 761 ? -21.733 2.379 -35.457 1.00 80.25 761 ARG A O 1
ATOM 5828 N N . PHE A 1 762 ? -22.142 1.998 -33.273 1.00 83.94 762 PHE A N 1
ATOM 5829 C CA . PHE A 1 762 ? -20.806 1.477 -32.953 1.00 83.94 762 PHE A CA 1
ATOM 5830 C C . PHE A 1 762 ? -20.488 0.163 -33.692 1.00 83.94 762 PHE A C 1
ATOM 5832 O O . PHE A 1 762 ? -19.323 -0.185 -33.848 1.00 83.94 762 PHE A O 1
ATOM 5839 N N . PHE A 1 763 ? -21.513 -0.551 -34.172 1.00 82.25 763 PHE A N 1
ATOM 5840 C CA . PHE A 1 763 ? -21.387 -1.801 -34.930 1.00 82.25 763 PHE A CA 1
ATOM 5841 C C . PHE A 1 763 ? -21.579 -1.629 -36.449 1.00 82.25 763 PHE A C 1
ATOM 5843 O O . PHE A 1 763 ? -21.635 -2.626 -37.167 1.00 82.25 763 PHE A O 1
ATOM 5850 N N . HIS A 1 764 ? -21.689 -0.389 -36.947 1.00 69.38 764 HIS A N 1
ATOM 5851 C CA . HIS A 1 764 ? -21.844 -0.052 -38.372 1.00 69.38 764 HIS A CA 1
ATOM 5852 C C . HIS A 1 764 ? -22.994 -0.791 -39.099 1.00 69.38 764 HIS A C 1
ATOM 5854 O O . HIS A 1 764 ? -22.887 -1.114 -40.284 1.00 69.38 764 HIS A O 1
ATOM 5860 N N . ALA A 1 765 ? -24.100 -1.069 -38.400 1.00 58.12 765 ALA A N 1
ATOM 5861 C CA . ALA A 1 765 ? -25.243 -1.779 -38.975 1.00 58.12 765 ALA A CA 1
ATOM 5862 C C . ALA A 1 765 ? -25.941 -0.974 -40.106 1.00 58.12 765 ALA A C 1
ATOM 5864 O O . ALA A 1 765 ? -25.957 0.261 -40.057 1.00 58.12 765 ALA A O 1
ATOM 5865 N N . PRO A 1 766 ? -26.553 -1.639 -41.112 1.00 50.44 766 PRO A N 1
ATOM 5866 C CA . PRO A 1 766 ? -27.362 -0.973 -42.136 1.00 50.44 766 PRO A CA 1
ATO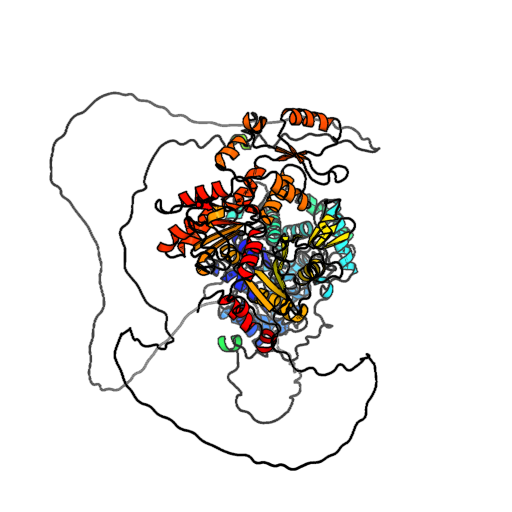M 5867 C C . PRO A 1 766 ? -28.521 -0.152 -41.552 1.00 50.44 766 PRO A C 1
ATOM 5869 O O . PRO A 1 766 ? -29.087 -0.493 -40.515 1.00 50.44 766 PRO A O 1
ATOM 5872 N N . ARG A 1 767 ? -28.907 0.920 -42.256 1.00 51.91 767 ARG A N 1
ATOM 5873 C CA . ARG A 1 767 ? -29.897 1.927 -41.810 1.00 51.91 767 ARG A CA 1
ATOM 5874 C C . ARG A 1 767 ? -31.359 1.447 -41.804 1.00 51.91 767 ARG A C 1
ATOM 5876 O O . ARG A 1 767 ? -32.254 2.258 -41.590 1.00 51.91 767 ARG A O 1
ATOM 5883 N N . ASP A 1 768 ? -31.604 0.168 -42.069 1.00 45.66 768 ASP A N 1
ATOM 5884 C CA . ASP A 1 768 ? -32.943 -0.372 -42.339 1.00 45.66 768 ASP A CA 1
ATOM 5885 C C . ASP A 1 768 ? -33.737 -0.713 -41.066 1.00 45.66 768 ASP A C 1
ATOM 5887 O O . ASP A 1 768 ? -34.943 -0.953 -41.128 1.00 45.66 768 ASP A O 1
ATOM 5891 N N . VAL A 1 769 ? -33.091 -0.682 -39.894 1.00 47.50 769 VAL A N 1
ATOM 5892 C CA . VAL A 1 769 ? -33.800 -0.593 -38.611 1.00 47.50 769 VAL A CA 1
ATOM 5893 C C . VAL A 1 769 ? -34.213 0.872 -38.414 1.00 47.50 769 VAL A C 1
ATOM 5895 O O . VAL A 1 769 ? -33.328 1.731 -38.354 1.00 47.50 769 VAL A O 1
ATOM 5898 N N . PRO A 1 770 ? -35.516 1.201 -38.306 1.00 44.88 770 PRO A N 1
ATOM 5899 C CA . PRO A 1 770 ? -35.936 2.571 -38.032 1.00 44.88 770 PRO A CA 1
ATOM 5900 C C . PRO A 1 770 ? -35.354 3.017 -36.690 1.00 44.88 770 PRO A C 1
ATOM 5902 O O . PRO A 1 770 ? -35.382 2.260 -35.720 1.00 44.88 770 PRO A O 1
ATOM 5905 N N . ALA A 1 771 ? -34.821 4.237 -36.630 1.00 45.97 771 ALA A N 1
ATOM 5906 C CA . ALA A 1 771 ? -34.151 4.740 -35.438 1.00 45.97 771 ALA A CA 1
ATOM 5907 C C . ALA A 1 771 ? -35.141 4.891 -34.268 1.00 45.97 771 ALA A C 1
ATOM 5909 O O . ALA A 1 771 ? -35.791 5.920 -34.119 1.00 45.97 771 ALA A O 1
ATOM 5910 N N . THR A 1 772 ? -35.211 3.877 -33.401 1.00 48.50 772 THR A N 1
ATOM 5911 C CA . THR A 1 772 ? -35.971 3.885 -32.136 1.00 48.50 772 THR A CA 1
ATOM 5912 C C . THR A 1 772 ? -35.327 4.768 -31.059 1.00 48.50 772 THR A C 1
ATOM 5914 O O . THR A 1 772 ? -35.747 4.750 -29.906 1.00 48.50 772 THR A O 1
ATOM 5917 N N . ALA A 1 773 ? -34.276 5.506 -31.419 1.00 47.28 773 ALA A N 1
ATOM 5918 C CA . ALA A 1 773 ? -33.475 6.330 -30.534 1.00 47.28 773 ALA A CA 1
ATOM 5919 C C . ALA A 1 773 ? -34.093 7.725 -30.340 1.00 47.28 773 ALA A C 1
ATOM 5921 O O . ALA A 1 773 ? -33.526 8.736 -30.762 1.00 47.28 773 ALA A O 1
ATOM 5922 N N . ASP A 1 774 ? -35.198 7.782 -29.593 1.00 54.53 774 ASP A N 1
ATOM 5923 C CA . ASP A 1 774 ? -35.304 8.848 -28.596 1.00 54.53 774 ASP A CA 1
ATOM 5924 C C . ASP A 1 774 ? -34.059 8.718 -27.706 1.00 54.53 774 ASP A C 1
ATOM 5926 O O . ASP A 1 774 ? -33.911 7.722 -27.002 1.00 54.53 774 ASP A O 1
ATOM 5930 N N . ALA A 1 775 ? -33.136 9.685 -27.749 1.00 55.31 775 ALA A N 1
ATOM 5931 C CA . ALA A 1 775 ? -31.842 9.582 -27.052 1.00 55.31 775 ALA A CA 1
ATOM 5932 C C . ALA A 1 775 ? -31.970 9.466 -25.515 1.00 55.31 775 ALA A C 1
ATOM 5934 O O . ALA A 1 775 ? -31.012 9.121 -24.827 1.00 55.31 775 ALA A O 1
ATOM 5935 N N . ALA A 1 776 ? -33.168 9.719 -24.984 1.00 61.81 776 ALA A N 1
ATOM 5936 C CA . ALA A 1 776 ? -33.532 9.454 -23.602 1.00 61.81 776 ALA A CA 1
ATOM 5937 C C . ALA A 1 776 ? -33.688 7.954 -23.272 1.00 61.81 776 ALA A C 1
ATOM 5939 O O . ALA A 1 776 ? -33.589 7.600 -22.104 1.00 61.81 776 ALA A O 1
ATOM 5940 N N . VAL A 1 777 ? -33.949 7.059 -24.230 1.00 77.94 777 VAL A N 1
ATOM 5941 C CA . VAL A 1 777 ? -34.231 5.640 -23.939 1.00 77.94 777 VAL A CA 1
ATOM 5942 C C . VAL A 1 777 ? -32.922 4.840 -23.830 1.00 77.94 777 VAL A C 1
ATOM 5944 O O . VAL A 1 777 ? -32.175 4.775 -24.806 1.00 77.94 777 VAL A O 1
ATOM 5947 N N . PRO A 1 778 ? -32.628 4.191 -22.684 1.00 85.81 778 PRO A N 1
ATOM 5948 C CA . PRO A 1 778 ? -31.445 3.350 -22.553 1.00 85.81 778 PRO A CA 1
ATOM 5949 C C . PRO A 1 778 ? -31.639 1.996 -23.240 1.00 85.81 778 PRO A C 1
ATOM 5951 O O . PRO A 1 778 ? -32.721 1.408 -23.195 1.00 85.81 778 PRO A O 1
ATOM 5954 N N . ALA A 1 779 ? -30.563 1.445 -23.799 1.00 86.12 779 ALA A N 1
ATOM 5955 C CA . ALA A 1 779 ? -30.580 0.121 -24.412 1.00 86.12 779 ALA A CA 1
ATOM 5956 C C . ALA A 1 779 ? -30.984 -1.000 -23.428 1.00 86.12 779 ALA A C 1
ATOM 5958 O O . ALA A 1 779 ? -30.522 -1.043 -22.282 1.00 86.12 779 ALA A O 1
ATOM 5959 N N . ASP A 1 780 ? -31.802 -1.950 -23.905 1.00 87.56 780 ASP A N 1
ATOM 5960 C CA . ASP A 1 780 ? -32.271 -3.104 -23.121 1.00 87.56 780 ASP A CA 1
ATOM 5961 C C . ASP A 1 780 ? -31.124 -3.987 -22.606 1.00 87.56 780 ASP A C 1
ATOM 5963 O O . ASP A 1 780 ? -31.176 -4.408 -21.455 1.00 87.56 780 ASP A O 1
ATOM 5967 N N . LEU A 1 781 ? -30.097 -4.261 -23.421 1.00 92.38 781 LEU A N 1
ATOM 5968 C CA . LEU A 1 781 ? -28.946 -5.103 -23.066 1.00 92.38 781 LEU A CA 1
ATOM 5969 C C . LEU A 1 781 ? -27.642 -4.534 -23.638 1.00 92.38 781 LEU A C 1
ATOM 5971 O O . LEU A 1 781 ? -27.522 -4.356 -24.852 1.00 92.38 781 LEU A O 1
ATOM 5975 N N . LEU A 1 782 ? -26.661 -4.309 -22.762 1.00 94.75 782 LEU A N 1
ATOM 5976 C CA . LEU A 1 782 ? -25.311 -3.836 -23.086 1.00 94.75 782 LEU A CA 1
ATOM 5977 C C . LEU A 1 782 ? -24.298 -4.487 -22.136 1.00 94.75 782 LEU A C 1
ATOM 5979 O O . LEU A 1 782 ? -24.484 -4.464 -20.922 1.00 94.75 782 LEU A O 1
ATOM 5983 N N . LEU A 1 783 ? -23.200 -5.020 -22.668 1.00 96.81 783 LEU A N 1
ATOM 5984 C CA . LEU A 1 783 ? -22.047 -5.440 -21.871 1.00 96.81 783 LEU A CA 1
ATOM 5985 C C . LEU A 1 783 ? -20.938 -4.396 -22.020 1.00 96.81 783 LEU A C 1
ATOM 5987 O O . LEU A 1 783 ? -20.258 -4.356 -23.043 1.00 96.81 783 LEU A O 1
ATOM 5991 N N . LEU A 1 784 ? -20.769 -3.516 -21.030 1.00 96.81 784 LEU A N 1
ATOM 5992 C CA . LEU A 1 784 ? -19.742 -2.478 -21.106 1.00 96.81 784 LEU A CA 1
ATOM 5993 C C . LEU A 1 784 ? -18.414 -2.966 -20.521 1.00 96.81 784 LEU A C 1
ATOM 5995 O O . LEU A 1 784 ? -18.377 -3.498 -19.410 1.00 96.81 784 LEU A O 1
ATOM 5999 N N . VAL A 1 785 ? -17.325 -2.707 -21.239 1.00 97.62 785 VAL A N 1
ATOM 6000 C CA . VAL A 1 785 ? -15.947 -2.894 -20.778 1.00 97.62 785 VAL A CA 1
ATOM 6001 C C . VAL A 1 785 ? -15.261 -1.529 -20.710 1.00 97.62 785 VAL A C 1
ATOM 6003 O O . VAL A 1 785 ? -14.843 -0.990 -21.731 1.00 97.62 785 VAL A O 1
ATOM 6006 N N . ASP A 1 786 ? -15.149 -0.950 -19.517 1.00 96.44 786 ASP A N 1
ATOM 6007 C CA . ASP A 1 786 ? -14.465 0.334 -19.307 1.00 96.44 786 ASP A CA 1
ATOM 6008 C C . ASP A 1 786 ? -13.029 0.082 -18.842 1.00 96.44 786 ASP A C 1
ATOM 6010 O O . ASP A 1 786 ? -12.815 -0.378 -17.718 1.00 96.44 786 ASP A O 1
ATOM 6014 N N . SER A 1 787 ? -12.042 0.354 -19.702 1.00 96.44 787 SER A N 1
ATOM 6015 C CA . SER A 1 787 ? -10.617 0.210 -19.382 1.00 96.44 787 SER A CA 1
ATOM 6016 C C . SER A 1 787 ? -9.957 1.579 -19.207 1.00 96.44 787 SER A C 1
ATOM 6018 O O . SER A 1 787 ? -9.373 2.163 -20.127 1.00 96.44 787 SER A O 1
ATOM 6020 N N . GLY A 1 788 ? -10.077 2.102 -17.986 1.00 93.88 788 GLY A N 1
ATOM 6021 C CA . GLY A 1 788 ? -9.633 3.434 -17.596 1.00 93.88 788 GLY A CA 1
ATOM 6022 C C . GLY A 1 788 ? -8.201 3.512 -17.050 1.00 93.88 788 GLY A C 1
ATOM 6023 O O . GLY A 1 788 ? -7.387 2.587 -17.125 1.00 93.88 788 GLY A O 1
ATOM 6024 N N . TYR A 1 789 ? -7.872 4.665 -16.463 1.00 94.88 789 TYR A N 1
ATOM 6025 C CA . TYR A 1 789 ? -6.533 4.931 -15.925 1.00 94.88 789 TYR A CA 1
ATOM 6026 C C . TYR A 1 789 ? -6.233 4.184 -14.616 1.00 94.88 789 TYR A C 1
ATOM 6028 O O . TYR A 1 789 ? -5.096 3.776 -14.396 1.00 94.88 789 TYR A O 1
ATOM 6036 N N . SER A 1 790 ? -7.218 3.999 -13.733 1.00 93.38 790 SER A N 1
ATOM 6037 C CA . SER A 1 790 ? -6.982 3.390 -12.413 1.00 93.38 790 SER A CA 1
ATOM 6038 C C . SER A 1 790 ? -7.227 1.886 -12.355 1.00 93.38 790 SER A C 1
ATOM 6040 O O . SER A 1 790 ? -6.592 1.222 -11.545 1.00 93.38 790 SER A O 1
ATOM 6042 N N . HIS A 1 791 ? -8.164 1.378 -13.151 1.00 94.25 791 HIS A N 1
ATOM 6043 C CA . HIS A 1 791 ? -8.607 -0.015 -13.175 1.00 94.25 791 HIS A CA 1
ATOM 6044 C C . HIS A 1 791 ? -9.429 -0.257 -14.457 1.00 94.25 791 HIS A C 1
ATOM 6046 O O . HIS A 1 791 ? -9.737 0.693 -15.183 1.00 94.25 791 HIS A O 1
ATOM 6052 N N . THR A 1 792 ? -9.811 -1.509 -14.704 1.00 96.19 792 THR A N 1
ATOM 6053 C CA . THR A 1 792 ? -10.736 -1.922 -15.768 1.00 96.19 792 THR A CA 1
ATOM 6054 C C . THR A 1 792 ? -11.981 -2.563 -15.146 1.00 96.19 792 THR A C 1
ATOM 6056 O O . THR A 1 792 ? -11.857 -3.330 -14.190 1.00 96.19 792 THR A O 1
ATOM 6059 N N . THR A 1 793 ? -13.181 -2.277 -15.660 1.00 96.19 793 THR A N 1
ATOM 6060 C CA . THR A 1 793 ? -14.432 -2.939 -15.237 1.00 96.19 793 THR A CA 1
ATOM 6061 C C . THR A 1 793 ? -15.140 -3.634 -16.393 1.00 96.19 793 THR A C 1
ATOM 6063 O O . THR A 1 793 ? -15.059 -3.201 -17.540 1.00 96.19 793 THR A O 1
ATOM 6066 N N . VAL A 1 794 ? -15.875 -4.694 -16.060 1.00 97.75 794 VAL A N 1
ATOM 6067 C CA . VAL A 1 794 ? -16.895 -5.318 -16.904 1.00 97.75 794 VAL A CA 1
ATOM 6068 C C . VAL A 1 794 ? -18.232 -5.129 -16.194 1.00 97.75 794 VAL A C 1
ATOM 6070 O O . VAL A 1 794 ? -18.422 -5.610 -15.074 1.00 97.75 794 VAL A O 1
ATOM 6073 N N . THR A 1 795 ? -19.141 -4.395 -16.830 1.00 96.56 795 THR A N 1
ATOM 6074 C CA . THR A 1 795 ? -20.446 -4.018 -16.279 1.00 96.56 795 THR A CA 1
ATOM 6075 C C . THR A 1 795 ? -21.559 -4.452 -17.240 1.00 96.56 795 THR A C 1
ATOM 6077 O O . THR A 1 795 ? -21.815 -3.758 -18.227 1.00 96.56 795 THR A O 1
ATOM 6080 N N . PRO A 1 796 ? -22.237 -5.586 -16.983 1.00 96.50 796 PRO A N 1
ATOM 6081 C CA . PRO A 1 796 ? -23.462 -5.942 -17.689 1.00 96.50 796 PRO A CA 1
ATOM 6082 C C . PRO A 1 796 ? -24.612 -5.025 -17.251 1.00 96.50 796 PRO A C 1
ATOM 6084 O O . PRO A 1 796 ? -24.873 -4.841 -16.058 1.00 96.50 796 PRO A O 1
ATOM 6087 N N . LEU A 1 797 ? -25.297 -4.451 -18.237 1.00 93.25 797 LEU A N 1
ATOM 6088 C CA . LEU A 1 797 ? -26.371 -3.474 -18.094 1.00 93.25 797 LEU A CA 1
ATOM 6089 C C . LEU A 1 797 ? -27.667 -4.045 -18.680 1.00 93.25 797 LEU A C 1
ATOM 6091 O O . LEU A 1 797 ? -27.682 -4.530 -19.813 1.00 93.25 797 LEU A O 1
ATOM 6095 N N . PHE A 1 798 ? -28.758 -3.936 -17.921 1.00 91.12 798 PHE A N 1
ATOM 6096 C CA . PHE A 1 798 ? -30.118 -4.230 -18.370 1.00 91.12 798 PHE A CA 1
ATOM 6097 C C . PHE A 1 798 ? -30.970 -2.962 -18.252 1.00 91.12 798 PHE A C 1
ATOM 6099 O O . PHE A 1 798 ? -31.129 -2.435 -17.151 1.00 91.12 798 PHE A O 1
ATOM 6106 N N . ARG A 1 799 ? -31.490 -2.439 -19.371 1.00 87.38 799 ARG A N 1
ATOM 6107 C CA . ARG A 1 799 ? -32.262 -1.174 -19.432 1.00 87.38 799 ARG A CA 1
ATOM 6108 C C . ARG A 1 799 ? -31.556 -0.007 -18.734 1.00 87.38 799 ARG A C 1
ATOM 6110 O O . ARG A 1 799 ? -32.131 0.692 -17.903 1.00 87.38 799 ARG A O 1
ATOM 6117 N N . GLY A 1 800 ? -30.259 0.140 -19.004 1.00 85.19 800 GLY A N 1
ATOM 6118 C CA . GLY A 1 800 ? -29.397 1.138 -18.358 1.00 85.19 800 GLY A CA 1
ATOM 6119 C C . GLY A 1 800 ? -29.101 0.914 -16.867 1.00 85.19 800 GLY A C 1
ATOM 6120 O O . GLY A 1 800 ? -28.405 1.731 -16.273 1.00 85.19 800 GLY A O 1
ATOM 6121 N N . ARG A 1 801 ? -29.573 -0.174 -16.242 1.00 87.38 801 ARG A N 1
ATOM 6122 C CA . ARG A 1 801 ? -29.273 -0.522 -14.841 1.00 87.38 801 ARG A CA 1
ATOM 6123 C C . ARG A 1 801 ? -28.139 -1.555 -14.762 1.00 87.38 801 ARG A C 1
ATOM 6125 O O . ARG A 1 801 ? -28.233 -2.581 -15.437 1.00 87.38 801 ARG A O 1
ATOM 6132 N N . PRO A 1 802 ? -27.090 -1.350 -13.945 1.00 90.94 802 PRO A N 1
ATOM 6133 C CA . PRO A 1 802 ? -26.034 -2.346 -13.766 1.00 90.94 802 PRO A CA 1
ATOM 6134 C C . PRO A 1 802 ? -26.529 -3.549 -12.960 1.00 90.94 802 PRO A C 1
ATOM 6136 O O . PRO A 1 802 ? -27.115 -3.409 -11.886 1.00 90.94 802 PRO A O 1
ATOM 6139 N N . LEU A 1 803 ? -26.244 -4.755 -13.452 1.00 92.06 803 LEU A N 1
ATOM 6140 C CA . LEU A 1 803 ? -26.508 -5.996 -12.725 1.00 92.06 803 LEU A CA 1
ATOM 6141 C C . LEU A 1 803 ? -25.416 -6.191 -11.661 1.00 92.06 803 LEU A C 1
ATOM 6143 O O . LEU A 1 803 ? -24.449 -6.914 -11.879 1.00 92.06 803 LEU A O 1
ATOM 6147 N N . HIS A 1 804 ? -25.546 -5.506 -10.519 1.00 89.44 804 HIS A N 1
ATOM 6148 C CA . HIS A 1 804 ? -24.485 -5.342 -9.511 1.00 89.44 804 HIS A CA 1
ATOM 6149 C C . HIS A 1 804 ? -23.719 -6.625 -9.134 1.00 89.44 804 HIS A C 1
ATOM 6151 O O . HIS A 1 804 ? -22.492 -6.601 -9.118 1.00 89.44 804 HIS A O 1
ATOM 6157 N N . GLY A 1 805 ? -24.402 -7.753 -8.895 1.00 91.25 805 GLY A N 1
ATOM 6158 C CA . GLY A 1 805 ? -23.745 -9.030 -8.558 1.00 91.25 805 GLY A CA 1
ATOM 6159 C C . GLY A 1 805 ? -22.874 -9.620 -9.680 1.00 91.25 805 GLY A C 1
ATOM 6160 O O . GLY A 1 805 ? -21.955 -10.394 -9.412 1.00 91.25 805 GLY A O 1
ATOM 6161 N N . ALA A 1 806 ? -23.120 -9.216 -10.928 1.00 95.50 806 ALA A N 1
ATOM 6162 C CA . ALA A 1 806 ? -22.375 -9.613 -12.118 1.00 95.50 806 ALA A CA 1
ATOM 6163 C C . ALA A 1 806 ? -21.289 -8.603 -12.532 1.00 95.50 806 ALA A C 1
ATOM 6165 O O . ALA A 1 806 ? -20.506 -8.896 -13.435 1.00 95.50 806 ALA A O 1
ATOM 6166 N N . VAL A 1 807 ? -21.191 -7.436 -11.885 1.00 95.81 807 VAL A N 1
ATOM 6167 C CA . VAL A 1 807 ? -20.094 -6.488 -12.138 1.00 95.81 807 VAL A CA 1
ATOM 6168 C C . VAL A 1 807 ? -18.769 -7.126 -11.720 1.00 95.81 807 VAL A C 1
ATOM 6170 O O . VAL A 1 807 ? -18.675 -7.788 -10.682 1.00 95.81 807 VAL A O 1
ATOM 6173 N N . ARG A 1 808 ? -17.732 -6.953 -12.540 1.00 96.25 808 ARG A N 1
ATOM 6174 C CA . ARG A 1 808 ? -16.379 -7.454 -12.273 1.00 96.25 808 ARG A CA 1
ATOM 6175 C C . ARG A 1 808 ? -15.340 -6.369 -12.536 1.00 96.25 808 ARG A C 1
ATOM 6177 O O . ARG A 1 808 ? -15.549 -5.473 -13.352 1.00 96.25 808 ARG A O 1
ATOM 6184 N N . ARG A 1 809 ? -14.220 -6.436 -11.816 1.00 94.69 809 ARG A N 1
ATOM 6185 C CA . ARG A 1 809 ? -13.153 -5.429 -11.829 1.00 94.69 809 ARG A CA 1
ATOM 6186 C C . ARG A 1 809 ? -11.784 -6.104 -11.841 1.00 94.69 809 ARG A C 1
ATOM 6188 O O . ARG A 1 809 ? -11.571 -7.086 -11.139 1.00 94.69 809 ARG A O 1
ATOM 6195 N N . LEU A 1 810 ? -10.880 -5.528 -12.621 1.00 94.81 810 LEU A N 1
ATOM 6196 C CA . LEU A 1 810 ? -9.469 -5.873 -12.746 1.00 94.81 810 LEU A CA 1
ATOM 6197 C C . LEU A 1 810 ? -8.665 -4.622 -12.376 1.00 94.81 810 LEU A C 1
ATOM 6199 O O . LEU A 1 810 ? -8.882 -3.561 -12.960 1.00 94.81 810 LEU A O 1
ATOM 6203 N N . ASP A 1 811 ? -7.726 -4.713 -11.435 1.00 93.00 811 ASP A N 1
ATOM 6204 C CA . ASP A 1 811 ? -6.953 -3.551 -10.955 1.00 93.00 811 ASP A CA 1
ATOM 6205 C C . ASP A 1 811 ? -5.765 -3.190 -11.868 1.00 93.00 811 ASP A C 1
ATOM 6207 O O . ASP A 1 811 ? -4.818 -2.510 -11.471 1.00 93.00 811 ASP A O 1
ATOM 6211 N N . VAL A 1 812 ? -5.848 -3.606 -13.134 1.00 94.12 812 VAL A N 1
ATOM 6212 C CA . VAL A 1 812 ? -4.990 -3.156 -14.228 1.00 94.12 812 VAL A CA 1
ATOM 6213 C C . VAL A 1 812 ? -5.682 -2.000 -14.950 1.00 94.12 812 VAL A C 1
ATOM 6215 O O . VAL A 1 812 ? -6.793 -2.126 -15.470 1.00 94.12 812 VAL A O 1
ATOM 6218 N N . GLY A 1 813 ? -4.999 -0.861 -14.991 1.00 94.44 813 GLY A N 1
ATOM 6219 C CA . GLY A 1 813 ? -5.388 0.336 -15.731 1.00 94.44 813 GLY A CA 1
ATOM 6220 C C . GLY A 1 813 ? -4.157 1.160 -16.107 1.00 94.44 813 GLY A C 1
ATOM 6221 O O . GLY A 1 813 ? -3.039 0.844 -15.687 1.00 94.44 813 GLY A O 1
ATOM 6222 N N . GLY A 1 814 ? -4.349 2.227 -16.885 1.00 95.12 814 GLY A N 1
ATOM 6223 C CA . GLY A 1 814 ? -3.268 3.018 -17.487 1.00 95.12 814 GLY A CA 1
ATOM 6224 C C . GLY A 1 814 ? -2.133 3.448 -16.539 1.00 95.12 814 GLY A C 1
ATOM 6225 O O . GLY A 1 814 ? -0.979 3.428 -16.954 1.00 95.12 814 GLY A O 1
ATOM 6226 N N . LYS A 1 815 ? -2.414 3.752 -15.261 1.00 94.56 815 LYS A N 1
ATOM 6227 C CA . LYS A 1 815 ? -1.397 4.076 -14.238 1.00 94.56 815 LYS A CA 1
ATOM 6228 C C . LYS A 1 815 ? -0.409 2.927 -14.025 1.00 94.56 815 LYS A C 1
ATOM 6230 O O . LYS A 1 815 ? 0.795 3.159 -13.955 1.00 94.56 815 LYS A O 1
ATOM 6235 N N . LEU A 1 816 ? -0.910 1.695 -13.927 1.00 93.88 816 LEU A N 1
ATOM 6236 C CA . LEU A 1 816 ? -0.069 0.512 -13.753 1.00 93.88 816 LEU A CA 1
ATOM 6237 C C . LEU A 1 816 ? 0.756 0.242 -15.015 1.00 93.88 816 LEU A C 1
ATOM 6239 O O . LEU A 1 816 ? 1.942 -0.052 -14.905 1.00 93.88 816 LEU A O 1
ATOM 6243 N N . LEU A 1 817 ? 0.156 0.413 -16.197 1.00 95.62 817 LEU A N 1
ATOM 6244 C CA . LEU A 1 817 ? 0.839 0.235 -17.482 1.00 95.62 817 LEU A CA 1
ATOM 6245 C C . LEU A 1 817 ? 2.002 1.230 -17.649 1.00 95.62 817 LEU A C 1
ATOM 6247 O O . LEU A 1 817 ? 3.119 0.816 -17.953 1.00 95.62 817 LEU A O 1
ATOM 6251 N N . THR A 1 818 ? 1.777 2.519 -17.370 1.00 95.69 818 THR A N 1
ATOM 6252 C CA . THR A 1 818 ? 2.824 3.557 -17.400 1.00 95.69 818 THR A CA 1
ATOM 6253 C C . THR A 1 818 ? 3.930 3.272 -16.378 1.00 95.69 818 THR A C 1
ATOM 6255 O O . THR A 1 818 ? 5.109 3.296 -16.730 1.00 95.69 818 THR A O 1
ATOM 6258 N N . ASN A 1 819 ? 3.581 2.923 -15.133 1.00 93.06 819 ASN A N 1
ATOM 6259 C CA . ASN A 1 819 ? 4.567 2.588 -14.098 1.00 93.06 819 ASN A CA 1
ATOM 6260 C C . ASN A 1 819 ? 5.385 1.329 -14.450 1.00 93.06 819 ASN A C 1
ATOM 6262 O O . ASN A 1 819 ? 6.583 1.263 -14.168 1.00 93.06 819 ASN A O 1
ATOM 6266 N N . TYR A 1 820 ? 4.756 0.328 -15.071 1.00 93.31 820 TYR A N 1
ATOM 6267 C CA . TYR A 1 820 ? 5.430 -0.898 -15.486 1.00 93.31 820 TYR A CA 1
ATOM 6268 C C . TYR A 1 820 ? 6.365 -0.662 -16.684 1.00 93.31 820 TYR A C 1
ATOM 6270 O O . TYR A 1 820 ? 7.502 -1.137 -16.664 1.00 93.31 820 TYR A O 1
ATOM 6278 N N . LEU A 1 821 ? 5.953 0.153 -17.665 1.00 94.56 821 LEU A N 1
ATOM 6279 C CA . LEU A 1 821 ? 6.828 0.603 -18.753 1.00 94.56 821 LEU A CA 1
ATOM 6280 C C . LEU A 1 821 ? 8.038 1.383 -18.212 1.00 94.56 821 LEU A C 1
ATOM 6282 O O . LEU A 1 821 ? 9.169 1.075 -18.586 1.00 94.56 821 LEU A O 1
ATOM 6286 N N . ALA A 1 822 ? 7.827 2.317 -17.275 1.00 93.44 822 ALA A N 1
ATOM 6287 C CA . ALA A 1 822 ? 8.911 3.076 -16.645 1.00 93.44 822 ALA A CA 1
ATOM 6288 C C . ALA A 1 822 ? 9.935 2.145 -15.974 1.00 93.44 822 ALA A C 1
ATOM 6290 O O . ALA A 1 822 ? 11.143 2.305 -16.161 1.00 93.44 822 ALA A O 1
ATOM 6291 N N . ARG A 1 823 ? 9.466 1.119 -15.247 1.00 91.81 823 ARG A N 1
ATOM 6292 C CA . ARG A 1 823 ? 10.324 0.093 -14.633 1.00 91.81 823 ARG A CA 1
ATOM 6293 C C . ARG A 1 823 ? 11.090 -0.729 -15.676 1.00 91.81 823 ARG A C 1
ATOM 6295 O O . ARG A 1 823 ? 12.279 -0.965 -15.482 1.00 91.81 823 ARG A O 1
ATOM 6302 N N . LEU A 1 824 ? 10.447 -1.162 -16.763 1.00 90.94 824 LEU A N 1
ATOM 6303 C CA . LEU A 1 824 ? 11.108 -1.933 -17.826 1.00 90.94 824 LEU A CA 1
ATOM 6304 C C . LEU A 1 824 ? 12.206 -1.131 -18.532 1.00 90.94 824 LEU A C 1
ATOM 6306 O O . LEU A 1 824 ? 13.296 -1.661 -18.747 1.00 90.94 824 LEU A O 1
ATOM 6310 N N . ILE A 1 825 ? 11.942 0.139 -18.843 1.00 91.12 825 ILE A N 1
ATOM 6311 C CA . ILE A 1 825 ? 12.918 1.043 -19.462 1.00 91.12 825 ILE A CA 1
ATOM 6312 C C . ILE A 1 825 ? 14.093 1.294 -18.511 1.00 91.12 825 ILE A C 1
ATOM 6314 O O . ILE A 1 825 ? 15.246 1.130 -18.911 1.00 91.12 825 ILE A O 1
ATOM 6318 N N . SER A 1 826 ? 13.815 1.590 -17.239 1.00 90.06 826 SER A N 1
ATOM 6319 C CA . SER A 1 826 ? 14.842 1.898 -16.228 1.00 90.06 826 SER A CA 1
ATOM 6320 C C . SER A 1 826 ? 15.775 0.722 -15.915 1.00 90.06 826 SER A C 1
ATOM 6322 O O . SER A 1 826 ? 16.891 0.924 -15.450 1.00 90.06 826 SER A O 1
ATOM 6324 N N . LEU A 1 827 ? 15.354 -0.512 -16.212 1.00 86.19 827 LEU A N 1
ATOM 6325 C CA . LEU A 1 827 ? 16.180 -1.722 -16.102 1.00 86.19 827 LEU A CA 1
ATOM 6326 C C . LEU A 1 827 ? 17.013 -2.032 -17.363 1.00 86.19 827 LEU A C 1
ATOM 6328 O O . LEU A 1 827 ? 17.812 -2.969 -17.345 1.00 86.19 827 LEU A O 1
ATOM 6332 N N . ARG A 1 828 ? 16.804 -1.307 -18.472 1.00 80.62 828 ARG A N 1
ATOM 6333 C CA . ARG A 1 828 ? 17.381 -1.609 -19.800 1.00 80.62 828 ARG A CA 1
ATOM 6334 C C . ARG A 1 828 ? 18.143 -0.444 -20.444 1.00 80.62 828 ARG A C 1
ATOM 6336 O O . ARG A 1 828 ? 19.044 -0.705 -21.240 1.00 80.62 828 ARG A O 1
ATOM 6343 N N . HIS A 1 829 ? 17.775 0.798 -20.128 1.00 79.62 829 HIS A N 1
ATOM 6344 C CA . HIS A 1 829 ? 18.268 2.023 -20.764 1.00 79.62 829 HIS A CA 1
ATOM 6345 C C . HIS A 1 829 ? 18.723 3.051 -19.714 1.00 79.62 829 HIS A C 1
ATOM 6347 O O . HIS A 1 829 ? 19.839 2.953 -19.211 1.00 79.62 829 HIS A O 1
ATOM 6353 N N . PHE A 1 830 ? 17.857 4.010 -19.381 1.00 80.38 830 PHE A N 1
ATOM 6354 C CA . PHE A 1 830 ? 18.097 5.116 -18.453 1.00 80.38 830 PHE A CA 1
ATOM 6355 C C . PHE A 1 830 ? 16.968 5.152 -17.421 1.00 80.38 830 PHE A C 1
ATOM 6357 O O . PHE A 1 830 ? 15.856 4.715 -17.728 1.00 80.38 830 PHE A O 1
ATOM 6364 N N . ASP A 1 831 ? 17.231 5.659 -16.217 1.00 83.19 831 ASP A N 1
ATOM 6365 C CA . ASP A 1 831 ? 16.212 5.724 -15.167 1.00 83.19 831 ASP A CA 1
ATOM 6366 C C . ASP A 1 831 ? 15.166 6.804 -15.470 1.00 83.19 831 ASP A C 1
ATOM 6368 O O . ASP A 1 831 ? 15.435 7.998 -15.378 1.00 83.19 831 ASP A O 1
ATOM 6372 N N . VAL A 1 832 ? 13.965 6.359 -15.834 1.00 85.75 832 VAL A N 1
ATOM 6373 C CA . VAL A 1 832 ? 12.813 7.200 -16.190 1.00 85.75 832 VAL A CA 1
ATOM 6374 C C . VAL A 1 832 ? 11.676 7.062 -15.173 1.00 85.75 832 VAL A C 1
ATOM 6376 O O . VAL A 1 832 ? 10.532 7.405 -15.467 1.00 85.75 832 VAL A O 1
ATOM 6379 N N . ARG A 1 833 ? 11.951 6.545 -13.964 1.00 84.44 833 ARG A N 1
ATOM 6380 C CA . ARG A 1 833 ? 10.928 6.338 -12.917 1.00 84.44 833 ARG A CA 1
ATOM 6381 C C . ARG A 1 833 ? 10.219 7.627 -12.490 1.00 84.44 833 ARG A C 1
ATOM 6383 O O . ARG A 1 833 ? 9.038 7.569 -12.155 1.00 84.44 833 ARG A O 1
ATOM 6390 N N . ASN A 1 834 ? 10.913 8.764 -12.538 1.00 84.88 834 ASN A N 1
ATOM 6391 C CA . ASN A 1 834 ? 10.344 10.078 -12.223 1.00 84.88 834 ASN A CA 1
ATOM 6392 C C . ASN A 1 834 ? 9.591 10.692 -13.422 1.00 84.88 834 ASN A C 1
ATOM 6394 O O . ASN A 1 834 ? 8.626 11.430 -13.233 1.00 84.88 834 ASN A O 1
ATOM 6398 N N . GLU A 1 835 ? 9.951 10.307 -14.650 1.00 88.00 835 GLU A N 1
ATOM 6399 C CA . GLU A 1 835 ? 9.480 10.889 -15.918 1.00 88.00 835 GLU A CA 1
ATOM 6400 C C . GLU A 1 835 ? 8.114 10.350 -16.370 1.00 88.00 835 GLU A C 1
ATOM 6402 O O . GLU A 1 835 ? 7.872 10.021 -17.534 1.00 88.00 835 GLU A O 1
ATOM 6407 N N . THR A 1 836 ? 7.183 10.245 -15.420 1.00 88.19 836 THR A N 1
ATOM 6408 C CA . THR A 1 836 ? 5.884 9.578 -15.601 1.00 88.19 836 THR A CA 1
ATOM 6409 C C . THR A 1 836 ? 5.008 10.201 -16.694 1.00 88.19 836 THR A C 1
ATOM 6411 O O . THR A 1 836 ? 4.186 9.493 -17.276 1.00 88.19 836 THR A O 1
ATOM 6414 N N . TYR A 1 837 ? 5.197 11.487 -17.017 1.00 90.06 837 TYR A N 1
ATOM 6415 C CA . TYR A 1 837 ? 4.542 12.143 -18.154 1.00 90.06 837 TYR A CA 1
ATOM 6416 C C . TYR A 1 837 ? 5.106 11.644 -19.495 1.00 90.06 837 TYR A C 1
ATOM 6418 O O . TYR A 1 837 ? 4.352 11.147 -20.331 1.00 90.06 837 TYR A O 1
ATOM 6426 N N . ILE A 1 838 ? 6.433 11.693 -19.670 1.00 90.25 838 ILE A N 1
ATOM 6427 C CA . ILE A 1 838 ? 7.121 11.282 -20.906 1.00 90.25 838 ILE A CA 1
ATOM 6428 C C . ILE A 1 838 ? 6.886 9.791 -21.177 1.00 90.25 838 ILE A C 1
ATOM 6430 O O . ILE A 1 838 ? 6.593 9.400 -22.306 1.00 90.25 838 ILE A O 1
ATOM 6434 N N . VAL A 1 839 ? 6.937 8.949 -20.137 1.00 93.50 839 VAL A N 1
ATOM 6435 C CA . VAL A 1 839 ? 6.627 7.515 -20.257 1.00 93.50 839 VAL A CA 1
ATOM 6436 C C . VAL A 1 839 ? 5.152 7.283 -20.619 1.00 93.50 839 VAL A C 1
ATOM 6438 O O . VAL A 1 839 ? 4.846 6.314 -21.315 1.00 93.50 839 VAL A O 1
ATOM 6441 N N . ASN A 1 840 ? 4.227 8.162 -20.216 1.00 94.06 840 ASN A N 1
ATOM 6442 C CA . ASN A 1 840 ? 2.825 8.050 -20.615 1.00 94.06 840 ASN A CA 1
ATOM 6443 C C . ASN A 1 840 ? 2.612 8.387 -22.099 1.00 94.06 840 ASN A C 1
ATOM 6445 O O . ASN A 1 840 ? 1.941 7.619 -22.787 1.00 94.06 840 ASN A O 1
ATOM 6449 N N . GLU A 1 841 ? 3.219 9.470 -22.602 1.00 92.50 841 GLU A N 1
ATOM 6450 C CA . GLU A 1 841 ? 3.201 9.794 -24.040 1.00 92.50 841 GLU A CA 1
ATOM 6451 C C . GLU A 1 841 ? 3.865 8.684 -24.866 1.00 92.50 841 GLU A C 1
ATOM 6453 O O . GLU A 1 841 ? 3.317 8.239 -25.870 1.00 92.50 841 GLU A O 1
ATOM 6458 N N . MET A 1 842 ? 5.003 8.162 -24.402 1.00 93.19 842 MET A N 1
ATOM 6459 C CA . MET A 1 842 ? 5.709 7.049 -25.036 1.00 93.19 842 MET A CA 1
ATOM 6460 C C . MET A 1 842 ? 4.863 5.767 -25.070 1.00 93.19 842 MET A C 1
ATOM 6462 O O . MET A 1 842 ? 4.840 5.067 -26.082 1.00 93.19 842 MET A O 1
ATOM 6466 N N . LYS A 1 843 ? 4.123 5.467 -23.995 1.00 95.75 843 LYS A N 1
ATOM 6467 C CA . LYS A 1 843 ? 3.157 4.359 -23.940 1.00 95.75 843 LYS A CA 1
ATOM 6468 C C . LYS A 1 843 ? 2.039 4.549 -24.971 1.00 95.75 843 LYS A C 1
ATOM 6470 O O . LYS A 1 843 ? 1.741 3.610 -25.701 1.00 95.75 843 LYS A O 1
ATOM 6475 N N . GLU A 1 844 ? 1.440 5.737 -25.038 1.00 94.62 844 GLU A N 1
ATOM 6476 C CA . GLU A 1 844 ? 0.348 6.062 -25.971 1.00 94.62 844 GLU A CA 1
ATOM 6477 C C . GLU A 1 844 ? 0.792 6.115 -27.440 1.00 94.62 844 GLU A C 1
ATOM 6479 O O . GLU A 1 844 ? 0.039 5.686 -28.308 1.00 94.62 844 GLU A O 1
ATOM 6484 N N . ALA A 1 845 ? 2.017 6.558 -27.729 1.00 94.00 845 ALA A N 1
ATOM 6485 C CA . ALA A 1 845 ? 2.560 6.578 -29.086 1.00 94.00 845 ALA A CA 1
ATOM 6486 C C . ALA A 1 845 ? 3.054 5.200 -29.563 1.00 94.00 845 ALA A C 1
ATOM 6488 O O . ALA A 1 845 ? 2.932 4.877 -30.743 1.00 94.00 845 ALA A O 1
ATOM 6489 N N . ALA A 1 846 ? 3.665 4.401 -28.678 1.00 94.12 846 ALA A N 1
ATOM 6490 C CA . ALA A 1 846 ? 4.418 3.216 -29.086 1.00 94.12 846 ALA A CA 1
ATOM 6491 C C . ALA A 1 846 ? 3.751 1.870 -28.772 1.00 94.12 846 ALA A C 1
ATOM 6493 O O . ALA A 1 846 ? 4.087 0.894 -29.447 1.00 94.12 846 ALA A O 1
ATOM 6494 N N . CYS A 1 847 ? 2.884 1.752 -27.763 1.00 96.62 847 CYS A N 1
ATOM 6495 C CA . CYS A 1 847 ? 2.392 0.442 -27.316 1.00 96.62 847 CYS A CA 1
ATOM 6496 C C . CYS A 1 847 ? 1.137 -0.027 -28.075 1.00 96.62 847 CYS A C 1
ATOM 6498 O O . CYS A 1 847 ? 0.327 0.779 -28.517 1.00 96.62 847 CYS A O 1
ATOM 6500 N N . TYR A 1 848 ? 0.977 -1.344 -28.218 1.00 96.50 848 TYR A N 1
ATOM 6501 C CA . TYR A 1 848 ? -0.134 -1.986 -28.930 1.00 96.50 848 TYR A CA 1
ATOM 6502 C C . TYR A 1 848 ? -0.443 -3.370 -28.338 1.00 96.50 848 TYR A C 1
ATOM 6504 O O . TYR A 1 848 ? 0.400 -3.975 -27.678 1.00 96.50 848 TYR A O 1
ATOM 6512 N N . VAL A 1 849 ? -1.640 -3.903 -28.582 1.00 96.75 849 VAL A N 1
ATOM 6513 C CA . VAL A 1 849 ? -2.028 -5.258 -28.165 1.00 96.75 849 VAL A CA 1
ATOM 6514 C C . VAL A 1 849 ? -1.684 -6.249 -29.279 1.00 96.75 849 VAL A C 1
ATOM 6516 O O . VAL A 1 849 ? -2.199 -6.153 -30.393 1.00 96.75 849 VAL A O 1
ATOM 6519 N N . SER A 1 850 ? -0.824 -7.231 -28.992 1.00 94.56 850 SER A N 1
ATOM 6520 C CA . SER A 1 850 ? -0.501 -8.280 -29.970 1.00 94.56 850 SER A CA 1
ATOM 6521 C C . SER A 1 850 ? -1.665 -9.261 -30.153 1.00 94.56 850 SER A C 1
ATOM 6523 O O . SER A 1 850 ? -2.322 -9.661 -29.189 1.00 94.56 850 SER A O 1
ATOM 6525 N N . ALA A 1 851 ? -1.887 -9.703 -31.394 1.00 90.50 851 ALA A N 1
ATOM 6526 C CA . ALA A 1 851 ? -2.845 -10.757 -31.729 1.00 90.50 851 ALA A CA 1
ATOM 6527 C C . ALA A 1 851 ? -2.310 -12.182 -31.456 1.00 90.50 851 ALA A C 1
ATOM 6529 O O . ALA A 1 851 ? -3.107 -13.121 -31.356 1.00 90.50 851 ALA A O 1
ATOM 6530 N N . ASP A 1 852 ? -0.988 -12.346 -31.337 1.00 90.75 852 ASP A N 1
ATOM 6531 C CA . ASP A 1 852 ? -0.292 -13.568 -30.911 1.00 90.75 852 ASP A CA 1
ATOM 6532 C C . ASP A 1 852 ? 0.987 -13.175 -30.155 1.00 90.75 852 ASP A C 1
ATOM 6534 O O . ASP A 1 852 ? 2.078 -13.042 -30.721 1.00 90.75 852 ASP A O 1
ATOM 6538 N N . PHE A 1 853 ? 0.823 -13.002 -28.842 1.00 91.88 853 PHE A N 1
ATOM 6539 C CA . PHE A 1 853 ? 1.887 -12.631 -27.914 1.00 91.88 853 PHE A CA 1
ATOM 6540 C C . PHE A 1 853 ? 3.116 -13.551 -28.011 1.00 91.88 853 PHE A C 1
ATOM 6542 O O . PHE A 1 853 ? 4.255 -13.088 -27.944 1.00 91.88 853 PHE A O 1
ATOM 6549 N N . LYS A 1 854 ? 2.903 -14.858 -28.213 1.00 91.12 854 LYS A N 1
ATOM 6550 C CA . LYS A 1 854 ? 3.976 -15.859 -28.249 1.00 91.12 854 LYS A CA 1
ATOM 6551 C C . LYS A 1 854 ? 4.805 -15.746 -29.529 1.00 91.12 854 LYS A C 1
ATOM 6553 O O . LYS A 1 854 ? 6.029 -15.862 -29.470 1.00 91.12 854 LYS A O 1
ATOM 6558 N N . SER A 1 855 ? 4.156 -15.485 -30.664 1.00 91.31 855 SER A N 1
ATOM 6559 C CA . SER A 1 855 ? 4.829 -15.228 -31.943 1.00 91.31 855 SER A CA 1
ATOM 6560 C C . SER A 1 855 ? 5.695 -13.964 -31.883 1.00 91.31 855 SER A C 1
ATOM 6562 O O . SER A 1 855 ? 6.855 -13.985 -32.297 1.00 91.31 855 SER A O 1
ATOM 6564 N N . ASP A 1 856 ? 5.171 -12.869 -31.329 1.00 92.50 856 ASP A N 1
ATOM 6565 C CA . ASP A 1 856 ? 5.905 -11.598 -31.232 1.00 92.50 856 ASP A CA 1
ATOM 6566 C C . ASP A 1 856 ? 7.045 -11.640 -30.198 1.00 92.50 856 ASP A C 1
ATOM 6568 O O . ASP A 1 856 ? 8.098 -11.017 -30.394 1.00 92.50 856 ASP A O 1
ATOM 6572 N N . LEU A 1 857 ? 6.898 -12.439 -29.137 1.00 91.38 857 LEU A N 1
ATOM 6573 C CA . LEU A 1 857 ? 7.959 -12.681 -28.160 1.00 91.38 857 LEU A CA 1
ATOM 6574 C C . LEU A 1 857 ? 9.138 -13.476 -28.753 1.00 91.38 857 LEU A C 1
ATOM 6576 O O . LEU A 1 857 ? 10.289 -13.146 -28.470 1.00 91.38 857 LEU A O 1
ATOM 6580 N N . ASP A 1 858 ? 8.892 -14.465 -29.620 1.00 89.81 858 ASP A N 1
ATOM 6581 C CA . ASP A 1 858 ? 9.973 -15.234 -30.264 1.00 89.81 858 ASP A CA 1
ATOM 6582 C C . ASP A 1 858 ? 10.726 -14.413 -31.335 1.00 89.81 858 ASP A C 1
ATOM 6584 O O . ASP A 1 858 ? 11.959 -14.470 -31.408 1.00 89.81 858 ASP A O 1
ATOM 6588 N N . LYS A 1 859 ? 10.020 -13.554 -32.091 1.00 88.44 859 LYS A N 1
ATOM 6589 C CA . LYS A 1 859 ? 10.628 -12.574 -33.025 1.00 88.44 859 LYS A CA 1
ATOM 6590 C C . LYS A 1 859 ? 11.531 -11.572 -32.302 1.00 88.44 859 LYS A C 1
ATOM 6592 O O . LYS A 1 859 ? 12.580 -11.183 -32.815 1.00 88.44 859 LYS A O 1
ATOM 6597 N N . THR A 1 860 ? 11.131 -11.151 -31.100 1.00 88.25 860 THR A N 1
ATOM 6598 C CA . THR A 1 860 ? 11.909 -10.227 -30.259 1.00 88.25 860 THR A CA 1
ATOM 6599 C C . THR A 1 860 ? 12.942 -10.926 -29.366 1.00 88.25 860 THR A C 1
ATOM 6601 O O . THR A 1 860 ? 13.721 -10.245 -28.690 1.00 88.25 860 THR A O 1
ATOM 6604 N N . TRP A 1 861 ? 13.043 -12.262 -29.398 1.00 86.62 861 TRP A N 1
ATOM 6605 C CA . TRP A 1 861 ? 14.064 -12.993 -28.653 1.00 86.62 861 TRP A CA 1
ATOM 6606 C C . TRP A 1 861 ? 15.446 -12.896 -29.319 1.00 86.62 861 TRP A C 1
ATOM 6608 O O . TRP A 1 861 ? 15.652 -13.179 -30.497 1.00 86.62 861 TRP A O 1
ATOM 6618 N N . LYS A 1 862 ? 16.440 -12.522 -28.511 1.00 80.75 862 LYS A N 1
ATOM 6619 C CA . LYS A 1 862 ? 17.829 -12.264 -28.923 1.00 80.75 862 LYS A CA 1
ATOM 6620 C C . LYS A 1 862 ? 18.595 -13.500 -29.409 1.00 80.75 862 LYS A C 1
ATOM 6622 O O . LYS A 1 862 ? 19.584 -13.334 -30.122 1.00 80.75 862 LYS A O 1
ATOM 6627 N N . GLY A 1 863 ? 18.150 -14.700 -29.036 1.00 78.69 863 GLY A N 1
ATOM 6628 C CA . GLY A 1 863 ? 18.881 -15.953 -29.231 1.00 78.69 863 GLY A CA 1
ATOM 6629 C C . GLY A 1 863 ? 19.899 -16.251 -28.121 1.00 78.69 863 GLY A C 1
ATOM 6630 O O . GLY A 1 863 ? 20.137 -15.446 -27.214 1.00 78.69 863 GLY A O 1
ATOM 6631 N N . THR A 1 864 ? 20.488 -17.445 -28.186 1.00 72.06 864 THR A N 1
ATOM 6632 C CA . THR A 1 864 ? 21.475 -17.952 -27.216 1.00 72.06 864 THR A CA 1
ATOM 6633 C C . THR A 1 864 ? 22.848 -17.287 -27.408 1.00 72.06 864 THR A C 1
ATOM 6635 O O . THR A 1 864 ? 23.149 -16.709 -28.448 1.00 72.06 864 THR A O 1
ATOM 6638 N N . ARG A 1 865 ? 23.705 -17.321 -26.377 1.00 65.50 865 ARG A N 1
ATOM 6639 C CA . ARG A 1 865 ? 24.933 -16.510 -26.273 1.00 65.50 865 ARG A CA 1
ATOM 6640 C C . ARG A 1 865 ? 25.992 -16.785 -27.362 1.00 65.50 865 ARG A C 1
ATOM 6642 O O . ARG A 1 865 ? 26.946 -17.523 -27.132 1.00 65.50 865 ARG A O 1
ATOM 6649 N N . GLY A 1 866 ? 25.875 -16.079 -28.481 1.00 62.53 866 GLY A N 1
ATOM 6650 C CA . GLY A 1 866 ? 26.884 -15.970 -29.539 1.00 62.53 866 GLY A CA 1
ATOM 6651 C C . GLY A 1 866 ? 26.270 -15.450 -30.836 1.00 62.53 866 GLY A C 1
ATOM 6652 O O . GLY A 1 866 ? 26.759 -14.486 -31.420 1.00 62.53 866 GLY A O 1
ATOM 6653 N N . GLU A 1 867 ? 25.132 -16.025 -31.208 1.00 67.69 867 GLU A N 1
ATOM 6654 C CA . GLU A 1 867 ? 24.418 -15.748 -32.451 1.00 67.69 867 GLU A CA 1
ATOM 6655 C C . GLU A 1 867 ? 23.180 -14.897 -32.163 1.00 67.69 867 GLU A C 1
ATOM 6657 O O . GLU A 1 867 ? 22.332 -15.256 -31.347 1.00 67.69 867 GLU A O 1
ATOM 6662 N N . LYS A 1 868 ? 23.073 -13.745 -32.830 1.00 75.25 868 LYS A N 1
ATOM 6663 C CA . LYS A 1 868 ? 21.853 -12.934 -32.801 1.00 75.25 868 LYS A CA 1
ATOM 6664 C C . LYS A 1 868 ? 20.936 -13.403 -33.921 1.00 75.25 868 LYS A C 1
ATOM 6666 O O . LYS A 1 868 ? 21.362 -13.428 -35.073 1.00 75.25 868 LYS A O 1
ATOM 6671 N N . ARG A 1 869 ? 19.677 -13.700 -33.597 1.00 81.75 869 ARG A N 1
ATOM 6672 C CA . ARG A 1 869 ? 18.650 -14.002 -34.605 1.00 81.75 869 ARG A CA 1
ATOM 6673 C C . ARG A 1 869 ? 18.490 -12.848 -35.601 1.00 81.75 869 ARG A C 1
ATOM 6675 O O . ARG A 1 869 ? 18.578 -11.680 -35.218 1.00 81.75 869 ARG A O 1
ATOM 6682 N N . HIS A 1 870 ? 18.211 -13.189 -36.860 1.00 82.19 870 HIS A N 1
ATOM 6683 C CA . HIS A 1 870 ? 17.936 -12.229 -37.933 1.00 82.19 870 HIS A CA 1
ATOM 6684 C C . HIS A 1 870 ? 16.824 -11.244 -37.541 1.00 82.19 870 HIS A C 1
ATOM 6686 O O . HIS A 1 870 ? 17.000 -10.034 -37.644 1.00 82.19 870 HIS A O 1
ATOM 6692 N N . ASP A 1 871 ? 15.729 -11.755 -36.986 1.00 82.69 871 ASP A N 1
ATOM 6693 C CA . ASP A 1 871 ? 14.532 -10.960 -36.693 1.00 82.69 871 ASP A CA 1
ATOM 6694 C C . ASP A 1 871 ? 14.750 -9.999 -35.511 1.00 82.69 871 ASP A C 1
ATOM 6696 O O . ASP A 1 871 ? 14.280 -8.862 -35.520 1.00 82.69 871 ASP A O 1
ATOM 6700 N N . TYR A 1 872 ? 15.604 -10.379 -34.553 1.00 83.75 872 TYR A N 1
ATOM 6701 C CA . TYR A 1 872 ? 16.090 -9.475 -33.507 1.00 83.75 872 TYR A CA 1
ATOM 6702 C C . TYR A 1 872 ? 16.988 -8.352 -34.065 1.00 83.75 872 TYR A C 1
ATOM 6704 O O . TYR A 1 872 ? 17.017 -7.243 -33.515 1.00 83.75 872 TYR A O 1
ATOM 6712 N N . LEU A 1 873 ? 17.756 -8.640 -35.124 1.00 81.88 873 LEU A N 1
ATOM 6713 C CA . LEU A 1 873 ? 18.654 -7.687 -35.781 1.00 81.88 873 LEU A CA 1
ATOM 6714 C C . LEU A 1 873 ? 17.899 -6.691 -36.663 1.00 81.88 873 LEU A C 1
ATOM 6716 O O . LEU A 1 873 ? 18.192 -5.503 -36.569 1.00 81.88 873 LEU A O 1
ATOM 6720 N N . THR A 1 874 ? 16.938 -7.149 -37.468 1.00 81.69 874 THR A N 1
ATOM 6721 C CA . THR A 1 874 ? 16.061 -6.293 -38.290 1.00 81.69 874 THR A CA 1
ATOM 6722 C C . THR A 1 874 ? 14.969 -5.609 -37.470 1.00 81.69 874 THR A C 1
ATOM 6724 O O . THR A 1 874 ? 14.397 -4.619 -37.911 1.00 81.69 874 THR A O 1
ATOM 6727 N N . GLY A 1 875 ? 14.669 -6.128 -36.277 1.00 80.56 875 GLY A N 1
ATOM 6728 C CA . GLY A 1 875 ? 13.586 -5.655 -35.422 1.00 80.56 875 GLY A CA 1
ATOM 6729 C C . GLY A 1 875 ? 12.199 -6.171 -35.819 1.00 80.56 875 GLY A C 1
ATOM 6730 O O . GLY A 1 875 ? 11.228 -5.814 -35.156 1.00 80.56 875 GLY A O 1
ATOM 6731 N N . ALA A 1 876 ? 12.093 -6.996 -36.869 1.00 83.75 876 ALA A N 1
ATOM 6732 C CA . ALA A 1 876 ? 10.867 -7.669 -37.319 1.00 83.75 876 ALA A CA 1
ATOM 6733 C C . ALA A 1 876 ? 9.631 -6.759 -37.532 1.00 83.75 876 ALA A C 1
ATOM 6735 O O . ALA A 1 876 ? 8.500 -7.223 -37.419 1.00 83.75 876 ALA A O 1
ATOM 6736 N N . GLY A 1 877 ? 9.824 -5.453 -37.765 1.00 83.62 877 GLY A N 1
ATOM 6737 C CA . GLY A 1 877 ? 8.751 -4.440 -37.777 1.00 83.62 877 GLY A CA 1
ATOM 6738 C C . GLY A 1 877 ? 8.157 -4.099 -36.396 1.00 83.62 877 GLY A C 1
ATOM 6739 O O . GLY A 1 877 ? 7.422 -3.121 -36.262 1.00 83.62 877 GLY A O 1
ATOM 6740 N N . ILE A 1 878 ? 8.506 -4.872 -35.363 1.00 89.44 878 ILE A N 1
ATOM 6741 C CA . ILE A 1 878 ? 8.058 -4.713 -33.976 1.00 89.44 878 ILE A CA 1
ATOM 6742 C C . ILE A 1 878 ? 8.881 -3.646 -33.253 1.00 89.44 878 ILE A C 1
ATOM 6744 O O . ILE A 1 878 ? 8.329 -2.879 -32.471 1.00 89.44 878 ILE A O 1
ATOM 6748 N N . VAL A 1 879 ? 10.189 -3.567 -33.498 1.00 90.62 879 VAL A N 1
ATOM 6749 C CA . VAL A 1 879 ? 11.054 -2.575 -32.840 1.00 90.62 879 VAL A CA 1
ATOM 6750 C C . VAL A 1 879 ? 10.810 -1.176 -33.418 1.00 90.62 879 VAL A C 1
ATOM 6752 O O . VAL A 1 879 ? 10.671 -1.019 -34.631 1.00 90.62 879 VAL A O 1
ATOM 6755 N N . LYS A 1 880 ? 10.786 -0.163 -32.547 1.00 92.31 880 LYS A N 1
ATOM 6756 C CA . LYS A 1 880 ? 10.733 1.266 -32.900 1.00 92.31 880 LYS A CA 1
ATOM 6757 C C . LYS A 1 880 ? 11.737 2.043 -32.051 1.00 92.31 880 LYS A C 1
ATOM 6759 O O . LYS A 1 880 ? 12.032 1.635 -30.929 1.00 92.31 880 LYS A O 1
ATOM 6764 N N . ASP A 1 881 ? 12.209 3.169 -32.564 1.00 91.19 881 ASP A N 1
ATOM 6765 C CA . ASP A 1 881 ? 13.080 4.091 -31.834 1.00 91.19 881 ASP A CA 1
ATOM 6766 C C . ASP A 1 881 ? 12.271 5.335 -31.442 1.00 91.19 881 ASP A C 1
ATOM 6768 O O . ASP A 1 881 ? 11.716 6.013 -32.303 1.00 91.19 881 ASP A O 1
ATOM 6772 N N . TYR A 1 882 ? 12.164 5.626 -30.145 1.00 91.25 882 TYR A N 1
ATOM 6773 C CA . TYR A 1 882 ? 11.491 6.819 -29.627 1.00 91.25 882 TYR A CA 1
ATOM 6774 C C . TYR A 1 882 ? 12.535 7.881 -29.283 1.00 91.25 882 TYR A C 1
ATOM 6776 O O . TYR A 1 882 ? 13.400 7.649 -28.439 1.00 91.25 882 TYR A O 1
ATOM 6784 N N . VAL A 1 883 ? 12.469 9.037 -29.936 1.00 89.56 883 VAL A N 1
ATOM 6785 C CA . VAL A 1 883 ? 13.323 10.189 -29.622 1.00 89.56 883 VAL A CA 1
ATOM 6786 C C . VAL A 1 883 ? 12.714 10.929 -28.441 1.00 89.56 883 VAL A C 1
ATOM 6788 O O . VAL A 1 883 ? 11.524 11.253 -28.466 1.00 89.56 883 VAL A O 1
ATOM 6791 N N . LEU A 1 884 ? 13.512 11.181 -27.406 1.00 87.75 884 LEU A N 1
ATOM 6792 C CA . LEU A 1 884 ? 13.066 11.936 -26.238 1.00 87.75 884 LEU A CA 1
ATOM 6793 C C . LEU A 1 884 ? 12.905 13.433 -26.583 1.00 87.75 884 LEU A C 1
ATOM 6795 O O . LEU A 1 884 ? 13.618 13.940 -27.452 1.00 87.75 884 LEU A O 1
ATOM 6799 N N . PRO A 1 885 ? 11.964 14.151 -25.940 1.00 86.69 885 PRO A N 1
ATOM 6800 C CA . PRO A 1 885 ? 11.913 15.609 -26.022 1.00 86.69 885 PRO A CA 1
ATOM 6801 C C . PRO A 1 885 ? 13.165 16.226 -25.382 1.00 86.69 885 PRO A C 1
ATOM 6803 O O . PRO A 1 885 ? 13.614 15.769 -24.335 1.00 86.69 885 PRO A O 1
ATOM 6806 N N . ASP A 1 886 ? 13.695 17.290 -25.988 1.00 79.56 886 ASP A N 1
ATOM 6807 C CA . ASP A 1 886 ? 14.813 18.080 -25.446 1.00 79.56 886 ASP A CA 1
ATOM 6808 C C . ASP A 1 886 ? 14.333 19.313 -24.648 1.00 79.56 886 ASP A C 1
ATOM 6810 O O . ASP A 1 886 ? 15.143 20.039 -24.079 1.00 79.56 886 ASP A O 1
ATOM 6814 N N . PHE A 1 887 ? 13.019 19.588 -24.672 1.00 78.00 887 PHE A N 1
ATOM 6815 C CA . PHE A 1 887 ? 12.340 20.773 -24.123 1.00 78.00 887 PHE A CA 1
ATOM 6816 C C . PHE A 1 887 ? 12.884 22.141 -24.600 1.00 78.00 887 PHE A C 1
ATOM 6818 O O . PHE A 1 887 ? 12.460 23.193 -24.114 1.00 78.00 887 PHE A O 1
ATOM 6825 N N . HIS A 1 888 ? 13.750 22.144 -25.617 1.00 76.44 888 HIS A N 1
ATOM 6826 C CA . HIS A 1 888 ? 14.378 23.324 -26.214 1.00 76.44 888 HIS A CA 1
ATOM 6827 C C . HIS A 1 888 ? 13.954 23.531 -27.676 1.00 76.44 888 HIS A C 1
ATOM 6829 O O . HIS A 1 888 ? 13.635 24.657 -28.063 1.00 76.44 888 HIS A O 1
ATOM 6835 N N . SER A 1 889 ? 13.903 22.460 -28.473 1.00 75.38 889 SER A N 1
ATOM 6836 C CA . SER A 1 889 ? 13.409 22.437 -29.856 1.00 75.38 889 SER A CA 1
ATOM 6837 C C . SER A 1 889 ? 12.163 21.556 -30.037 1.00 75.38 889 SER A C 1
ATOM 6839 O O . SER A 1 889 ? 11.312 21.860 -30.876 1.00 75.38 889 SER A O 1
ATOM 6841 N N . LYS A 1 890 ? 12.008 20.507 -29.217 1.00 77.00 890 LYS A N 1
ATOM 6842 C CA . LYS A 1 890 ? 10.905 19.540 -29.217 1.00 77.00 890 LYS A CA 1
ATOM 6843 C C . LYS A 1 890 ? 10.328 19.389 -27.806 1.00 77.00 890 LYS A C 1
ATOM 6845 O O . LYS A 1 890 ? 10.959 18.839 -26.908 1.00 77.00 890 LYS A O 1
ATOM 6850 N N . THR A 1 891 ? 9.082 19.823 -27.621 1.00 77.56 891 THR A N 1
ATOM 6851 C CA . THR A 1 891 ? 8.331 19.671 -26.357 1.00 77.56 891 THR A CA 1
ATOM 6852 C C . THR A 1 891 ? 7.642 18.312 -26.196 1.00 77.56 891 THR A C 1
ATOM 6854 O O . THR A 1 891 ? 7.115 18.025 -25.126 1.00 77.56 891 THR A O 1
ATOM 6857 N N . LYS A 1 892 ? 7.635 17.479 -27.244 1.00 83.06 892 LYS A N 1
ATOM 6858 C CA . LYS A 1 892 ? 7.088 16.113 -27.271 1.00 83.06 892 LYS A CA 1
ATOM 6859 C C . LYS A 1 892 ? 8.083 15.168 -27.940 1.00 83.06 892 LYS A C 1
ATOM 6861 O O . LYS A 1 892 ? 8.846 15.595 -28.807 1.00 83.06 892 LYS A O 1
ATOM 6866 N N . GLY A 1 893 ? 8.056 13.898 -27.542 1.00 86.38 893 GLY A N 1
ATOM 6867 C CA . GLY A 1 893 ? 8.866 12.855 -28.173 1.00 86.38 893 GLY A CA 1
ATOM 6868 C C . GLY A 1 893 ? 8.354 12.445 -29.559 1.00 86.38 893 GLY A C 1
ATOM 6869 O O . GLY A 1 893 ? 7.221 12.740 -29.940 1.00 86.38 893 GLY A O 1
ATOM 6870 N N . GLU A 1 894 ? 9.203 11.757 -30.319 1.00 89.56 894 GLU A N 1
ATOM 6871 C CA . GLU A 1 894 ? 8.970 11.415 -31.728 1.00 89.56 894 GLU A CA 1
ATOM 6872 C C . GLU A 1 894 ? 9.210 9.913 -31.954 1.00 89.56 894 GLU A C 1
ATOM 6874 O O . GLU A 1 894 ? 10.326 9.427 -31.768 1.00 89.56 894 GLU A O 1
ATOM 6879 N N . LEU A 1 895 ? 8.181 9.157 -32.358 1.00 91.50 895 LEU A N 1
ATOM 6880 C CA . LEU A 1 895 ? 8.332 7.731 -32.670 1.00 91.50 895 LEU A CA 1
ATOM 6881 C C . LEU A 1 895 ? 8.808 7.539 -34.116 1.00 91.50 895 LEU A C 1
ATOM 6883 O O . LEU A 1 895 ? 8.156 7.992 -35.055 1.00 91.50 895 LEU A O 1
ATOM 6887 N N . ARG A 1 896 ? 9.913 6.812 -34.294 1.00 90.81 896 ARG A N 1
ATOM 6888 C CA . ARG A 1 896 ? 10.537 6.516 -35.588 1.00 90.81 896 ARG A CA 1
ATOM 6889 C C . ARG A 1 896 ? 10.652 5.013 -35.840 1.00 90.81 896 ARG A C 1
ATOM 6891 O O . ARG A 1 896 ? 10.679 4.192 -34.919 1.00 90.81 896 ARG A O 1
ATOM 6898 N N . ASP A 1 897 ? 10.756 4.652 -37.115 1.00 88.81 897 ASP A N 1
ATOM 6899 C CA . ASP A 1 897 ? 11.079 3.289 -37.529 1.00 88.81 897 ASP A CA 1
ATOM 6900 C C . ASP A 1 897 ? 12.512 2.911 -37.141 1.00 88.81 897 ASP A C 1
ATOM 6902 O O . ASP A 1 897 ? 13.443 3.704 -37.283 1.00 88.81 897 ASP A O 1
ATOM 6906 N N . TYR A 1 898 ? 12.681 1.678 -36.657 1.00 87.00 898 TYR A N 1
ATOM 6907 C CA . TYR A 1 898 ? 13.965 1.172 -36.184 1.00 87.00 898 TYR A CA 1
ATOM 6908 C C . TYR A 1 898 ? 14.953 0.949 -37.336 1.00 87.00 898 TYR A C 1
ATOM 6910 O O . TYR A 1 898 ? 14.735 0.109 -38.213 1.00 87.00 898 TYR A O 1
ATOM 6918 N N . ASP A 1 899 ? 16.078 1.662 -37.294 1.00 81.88 899 ASP A N 1
ATOM 6919 C CA . ASP A 1 899 ? 17.154 1.565 -38.282 1.00 81.88 899 ASP A CA 1
ATOM 6920 C C . ASP A 1 899 ? 18.354 0.795 -37.684 1.00 81.88 899 ASP A C 1
ATOM 6922 O O . ASP A 1 899 ? 19.157 1.352 -36.918 1.00 81.88 899 ASP A O 1
ATOM 6926 N N . PRO A 1 900 ? 18.549 -0.492 -38.037 1.00 76.56 900 PRO A N 1
ATOM 6927 C CA . PRO A 1 900 ? 19.661 -1.278 -37.509 1.00 76.56 900 PRO A CA 1
ATOM 6928 C C . PRO A 1 900 ? 21.032 -0.762 -37.971 1.00 76.56 900 PRO A C 1
ATOM 6930 O O . PRO A 1 900 ? 22.042 -1.006 -37.299 1.00 76.56 900 PRO A O 1
ATOM 6933 N N . THR A 1 901 ? 21.097 -0.015 -39.082 1.00 71.88 901 THR A N 1
ATOM 6934 C CA . THR A 1 901 ? 22.342 0.606 -39.545 1.00 71.88 901 THR A CA 1
ATOM 6935 C C . THR A 1 901 ? 22.723 1.768 -38.628 1.00 71.88 901 THR A C 1
ATOM 6937 O O . THR A 1 901 ? 23.881 1.835 -38.198 1.00 71.88 901 THR A O 1
ATOM 6940 N N . ARG A 1 902 ? 21.754 2.602 -38.213 1.00 67.44 902 ARG A N 1
ATOM 6941 C CA . ARG A 1 902 ? 21.957 3.636 -37.184 1.00 67.44 902 ARG A CA 1
ATOM 6942 C C . ARG A 1 902 ? 22.426 3.021 -35.881 1.00 67.44 902 ARG A C 1
ATOM 6944 O O . ARG A 1 902 ? 23.447 3.468 -35.382 1.00 67.44 902 ARG A O 1
ATOM 6951 N N . HIS A 1 903 ? 21.821 1.939 -35.389 1.00 62.09 903 HIS A N 1
ATOM 6952 C CA . HIS A 1 903 ? 22.303 1.295 -34.157 1.00 62.09 903 HIS A CA 1
ATOM 6953 C C . HIS A 1 903 ? 23.744 0.771 -34.244 1.00 62.09 903 HIS A C 1
ATOM 6955 O O . HIS A 1 903 ? 24.497 0.851 -33.269 1.00 62.09 903 HIS A O 1
ATOM 6961 N N . SER A 1 904 ? 24.171 0.278 -35.410 1.00 58.78 904 SER A N 1
ATOM 6962 C CA . SER A 1 904 ? 25.568 -0.129 -35.619 1.00 58.78 904 SER A CA 1
ATOM 6963 C C . SER A 1 904 ? 26.550 1.054 -35.668 1.00 58.78 904 SER A C 1
ATOM 6965 O O . SER A 1 904 ? 27.700 0.906 -35.248 1.00 58.78 904 SER A O 1
ATOM 6967 N N . LYS A 1 905 ? 26.098 2.231 -36.132 1.00 51.38 905 LYS A N 1
ATOM 6968 C CA . LYS A 1 905 ? 26.871 3.484 -36.153 1.00 51.38 905 LYS A CA 1
ATOM 6969 C C . LYS A 1 905 ? 26.861 4.197 -34.802 1.00 51.38 905 LYS A C 1
ATOM 6971 O O . LYS A 1 905 ? 27.926 4.580 -34.342 1.00 51.38 905 LYS A O 1
ATOM 6976 N N . ALA A 1 906 ? 25.719 4.304 -34.127 1.00 52.75 906 ALA A N 1
ATOM 6977 C CA . ALA A 1 906 ? 25.571 4.916 -32.807 1.00 52.75 906 ALA A CA 1
ATOM 6978 C C . ALA A 1 906 ? 26.469 4.230 -31.769 1.00 52.75 906 ALA A C 1
ATOM 6980 O O . ALA A 1 906 ? 27.147 4.904 -31.004 1.00 52.75 906 ALA A O 1
ATOM 6981 N N . LYS A 1 907 ? 26.615 2.895 -31.824 1.00 52.97 907 LYS A N 1
ATOM 6982 C CA . LYS A 1 907 ? 27.572 2.181 -30.960 1.00 52.97 907 LYS A CA 1
ATOM 6983 C C . LYS A 1 907 ? 29.054 2.497 -31.261 1.00 52.97 907 LYS A C 1
ATOM 6985 O O . LYS A 1 907 ? 29.909 2.232 -30.422 1.00 52.97 907 LYS A O 1
ATOM 6990 N N . LYS A 1 908 ? 29.377 3.057 -32.432 1.00 48.94 908 LYS A N 1
ATOM 6991 C CA . LYS A 1 908 ? 30.703 3.632 -32.734 1.00 48.94 908 LYS A CA 1
ATOM 6992 C C . LYS A 1 908 ? 30.779 5.124 -32.382 1.00 48.94 908 LYS A C 1
ATOM 6994 O O . LYS A 1 908 ? 31.832 5.577 -31.959 1.00 48.94 908 LYS A O 1
ATOM 6999 N N . LEU A 1 909 ? 29.683 5.869 -32.537 1.00 48.06 909 LEU A N 1
ATOM 7000 C CA . LEU A 1 909 ? 29.624 7.314 -32.298 1.00 48.06 909 LEU A CA 1
ATOM 7001 C C . LEU A 1 909 ? 29.604 7.668 -30.803 1.00 48.06 909 LEU A C 1
ATOM 7003 O O . LEU A 1 909 ? 30.295 8.591 -30.396 1.00 48.06 909 LEU A O 1
ATOM 7007 N N . ALA A 1 910 ? 28.946 6.858 -29.970 1.00 51.19 910 ALA A N 1
ATOM 7008 C CA . ALA A 1 910 ? 28.984 6.966 -28.508 1.00 51.19 910 ALA A CA 1
ATOM 7009 C C . ALA A 1 910 ? 30.378 6.682 -27.896 1.00 51.19 910 ALA A C 1
ATOM 7011 O O . ALA A 1 910 ? 30.573 6.855 -26.698 1.00 51.19 910 ALA A O 1
ATOM 7012 N N . ALA A 1 911 ? 31.352 6.247 -28.707 1.00 49.12 911 ALA A N 1
ATOM 7013 C CA . ALA A 1 911 ? 32.769 6.172 -28.342 1.00 49.12 911 ALA A CA 1
ATOM 7014 C C . ALA A 1 911 ? 33.590 7.375 -28.865 1.00 49.12 911 ALA A C 1
ATOM 7016 O O . ALA A 1 911 ? 34.813 7.375 -28.745 1.00 49.12 911 ALA A O 1
ATOM 7017 N N . ALA A 1 912 ? 32.934 8.373 -29.470 1.00 42.06 912 ALA A N 1
ATOM 7018 C CA . ALA A 1 912 ? 33.544 9.532 -30.126 1.00 42.06 912 ALA A CA 1
ATOM 7019 C C . ALA A 1 912 ? 32.943 10.891 -29.699 1.00 42.06 912 ALA A C 1
ATOM 7021 O O . ALA A 1 912 ? 33.576 11.918 -29.930 1.00 42.06 912 ALA A O 1
ATOM 7022 N N . GLY A 1 913 ? 31.764 10.918 -29.068 1.00 47.75 913 GLY A N 1
ATOM 7023 C CA . GLY A 1 913 ? 31.153 12.128 -28.506 1.00 47.75 913 GLY A CA 1
ATOM 7024 C C . GLY A 1 913 ? 29.654 11.964 -28.212 1.00 47.75 913 GLY A C 1
ATOM 7025 O O . GLY A 1 913 ? 29.083 10.923 -28.552 1.00 47.75 913 GLY A O 1
ATOM 7026 N N . PRO A 1 914 ? 29.011 12.963 -27.578 1.00 48.06 914 PRO A N 1
ATOM 7027 C CA . PRO A 1 914 ? 27.553 13.029 -27.480 1.00 48.06 914 PRO A CA 1
ATOM 7028 C C . PRO A 1 914 ? 26.914 13.277 -28.858 1.00 48.06 914 PRO A C 1
ATOM 7030 O O . PRO A 1 914 ? 27.554 13.815 -29.763 1.00 48.06 914 PRO A O 1
ATOM 7033 N N . SER A 1 915 ? 25.647 12.894 -29.006 1.00 55.53 915 SER A N 1
ATOM 7034 C CA . SER A 1 915 ? 24.812 13.162 -30.184 1.00 55.53 915 SER A CA 1
ATOM 7035 C C . SER A 1 915 ? 23.628 14.051 -29.814 1.00 55.53 915 SER A C 1
ATOM 7037 O O . SER A 1 915 ? 23.056 13.860 -28.748 1.00 55.53 915 SER A O 1
ATOM 7039 N N . ASP A 1 916 ? 23.218 14.953 -30.710 1.00 60.81 916 ASP A N 1
ATOM 7040 C CA . ASP A 1 916 ? 22.183 15.973 -30.444 1.00 60.81 916 ASP A CA 1
ATOM 7041 C C . ASP A 1 916 ? 20.739 15.435 -30.276 1.00 60.81 916 ASP A C 1
ATOM 7043 O O . ASP A 1 916 ? 19.822 16.210 -30.020 1.00 60.81 916 ASP A O 1
ATOM 7047 N N . GLU A 1 917 ? 20.504 14.126 -30.427 1.00 72.50 917 GLU A N 1
ATOM 7048 C CA . GLU A 1 917 ? 19.214 13.478 -30.142 1.00 72.50 917 GLU A CA 1
ATOM 7049 C C . GLU A 1 917 ? 19.419 12.267 -29.215 1.00 72.50 917 GLU A C 1
ATOM 7051 O O . GLU A 1 917 ? 20.176 11.350 -29.551 1.00 72.50 917 GLU A O 1
ATOM 7056 N N . ASP A 1 918 ? 18.693 12.228 -28.092 1.00 79.88 918 ASP A N 1
ATOM 7057 C CA . ASP A 1 918 ? 18.584 11.050 -27.224 1.00 79.88 918 ASP A CA 1
ATOM 7058 C C . ASP A 1 918 ? 17.496 10.094 -27.739 1.00 79.88 918 ASP A C 1
ATOM 7060 O O . ASP A 1 918 ? 16.336 10.474 -27.932 1.00 79.88 918 ASP A O 1
ATOM 7064 N N . ILE A 1 919 ? 17.870 8.831 -27.972 1.00 85.56 919 ILE A N 1
ATOM 7065 C CA . ILE A 1 919 ? 17.042 7.842 -28.679 1.00 85.56 919 ILE A CA 1
ATOM 7066 C C . ILE A 1 919 ? 16.893 6.557 -27.854 1.00 85.56 919 ILE A C 1
ATOM 7068 O O . ILE A 1 919 ? 17.876 5.961 -27.408 1.00 85.56 919 ILE A O 1
ATOM 7072 N N . LEU A 1 920 ? 15.648 6.098 -27.699 1.00 88.38 920 LEU A N 1
ATOM 7073 C CA . LEU A 1 920 ? 15.262 4.973 -26.852 1.00 88.38 920 LEU A CA 1
ATOM 7074 C C . LEU A 1 920 ? 14.554 3.873 -27.663 1.00 88.38 920 LEU A C 1
ATOM 7076 O O . LEU A 1 920 ? 13.422 4.028 -28.118 1.00 88.38 920 LEU A O 1
ATOM 7080 N N . THR A 1 921 ? 15.231 2.737 -27.839 1.00 89.69 921 THR A N 1
ATOM 7081 C CA . THR A 1 921 ? 14.762 1.609 -28.664 1.00 89.69 921 THR A CA 1
ATOM 7082 C C . THR A 1 921 ? 13.775 0.708 -27.927 1.00 89.69 921 THR A C 1
ATOM 7084 O O . THR A 1 921 ? 14.176 -0.163 -27.153 1.00 89.69 921 THR A O 1
ATOM 7087 N N . LEU A 1 922 ? 12.488 0.838 -28.233 1.00 91.50 922 LEU A N 1
ATOM 7088 C CA . LEU A 1 922 ? 11.419 0.016 -27.666 1.00 91.50 922 LEU A CA 1
ATOM 7089 C C . LEU A 1 922 ? 11.259 -1.290 -28.455 1.00 91.50 922 LEU A C 1
ATOM 7091 O O . LEU A 1 922 ? 11.095 -1.278 -29.678 1.00 91.50 922 LEU A O 1
ATOM 7095 N N . ARG A 1 923 ? 11.294 -2.431 -27.755 1.00 91.69 923 ARG A N 1
ATOM 7096 C CA . ARG A 1 923 ? 11.236 -3.782 -28.332 1.00 91.69 923 ARG A CA 1
ATOM 7097 C C . ARG A 1 923 ? 9.983 -4.522 -27.868 1.00 91.69 923 ARG A C 1
ATOM 7099 O O . ARG A 1 923 ? 8.883 -4.201 -28.311 1.00 91.69 923 ARG A O 1
ATOM 7106 N N . ASN A 1 924 ? 10.136 -5.525 -27.001 1.00 92.88 924 ASN A N 1
ATOM 7107 C CA . ASN A 1 924 ? 9.023 -6.342 -26.526 1.00 92.88 924 ASN A CA 1
ATOM 7108 C C . ASN A 1 924 ? 8.146 -5.607 -25.496 1.00 92.88 924 ASN A C 1
ATOM 7110 O O . ASN A 1 924 ? 7.004 -5.992 -25.283 1.00 92.88 924 ASN A O 1
ATOM 7114 N N . GLU A 1 925 ? 8.644 -4.511 -24.918 1.00 92.88 925 GLU A N 1
ATOM 7115 C CA . GLU A 1 925 ? 7.912 -3.585 -24.048 1.00 92.88 925 GLU A CA 1
ATOM 7116 C C . GLU A 1 925 ? 6.619 -3.081 -24.706 1.00 92.88 925 GLU A C 1
ATOM 7118 O O . GLU A 1 925 ? 5.593 -2.985 -24.037 1.00 92.88 925 GLU A O 1
ATOM 7123 N N . ARG A 1 926 ? 6.650 -2.834 -26.028 1.00 95.00 926 ARG A N 1
ATOM 7124 C CA . ARG A 1 926 ? 5.523 -2.281 -26.800 1.00 95.00 926 ARG A CA 1
ATOM 7125 C C . ARG A 1 926 ? 4.244 -3.115 -26.698 1.00 95.00 926 ARG A C 1
ATOM 7127 O O . ARG A 1 926 ? 3.162 -2.543 -26.742 1.00 95.00 926 ARG A O 1
ATOM 7134 N N . PHE A 1 927 ? 4.363 -4.437 -26.572 1.00 95.06 927 PHE A N 1
ATOM 7135 C CA . PHE A 1 927 ? 3.214 -5.342 -26.462 1.00 95.06 927 PHE A CA 1
ATOM 7136 C C . PHE A 1 927 ? 3.140 -6.065 -25.111 1.00 95.06 927 PHE A C 1
ATOM 7138 O O . PHE A 1 927 ? 2.045 -6.345 -24.634 1.00 95.06 927 PHE A O 1
ATOM 7145 N N . ALA A 1 928 ? 4.271 -6.288 -24.431 1.00 93.56 928 ALA A N 1
ATOM 7146 C CA . ALA A 1 928 ? 4.293 -6.878 -23.092 1.00 93.56 928 ALA A CA 1
ATOM 7147 C C . ALA A 1 928 ? 3.763 -5.949 -21.989 1.00 93.56 928 ALA A C 1
ATOM 7149 O O . ALA A 1 928 ? 3.421 -6.440 -20.918 1.00 93.56 928 ALA A O 1
ATOM 7150 N N . VAL A 1 929 ? 3.672 -4.634 -22.225 1.00 95.00 929 VAL A N 1
ATOM 7151 C CA . VAL A 1 929 ? 2.988 -3.722 -21.295 1.00 95.00 929 VAL A CA 1
ATOM 7152 C C . VAL A 1 929 ? 1.457 -3.838 -21.433 1.00 95.00 929 VAL A C 1
ATOM 7154 O O . VAL A 1 929 ? 0.829 -4.171 -20.431 1.00 95.00 929 VAL A O 1
ATOM 7157 N N . PRO A 1 930 ? 0.820 -3.665 -22.615 1.00 95.56 930 PRO A N 1
ATOM 7158 C CA . PRO A 1 930 ? -0.626 -3.892 -22.761 1.00 95.56 930 PRO A CA 1
ATOM 7159 C C . PRO A 1 930 ? -1.094 -5.321 -22.439 1.00 95.56 930 PRO A C 1
ATOM 7161 O O . PRO A 1 930 ? -2.227 -5.494 -21.991 1.00 95.56 930 PRO A O 1
ATOM 7164 N N . GLU A 1 931 ? -0.237 -6.338 -22.605 1.00 95.06 931 GLU A N 1
ATOM 7165 C CA . GLU A 1 931 ? -0.560 -7.732 -22.260 1.00 95.06 931 GLU A CA 1
ATOM 7166 C C . GLU A 1 931 ? -0.966 -7.910 -20.784 1.00 95.06 931 GLU A C 1
ATOM 7168 O O . GLU A 1 931 ? -1.743 -8.814 -20.498 1.00 95.06 931 GLU A O 1
ATOM 7173 N N . LEU A 1 932 ? -0.571 -7.023 -19.852 1.00 94.00 932 LEU A N 1
ATOM 7174 C CA . LEU A 1 932 ? -1.040 -7.072 -18.453 1.00 94.00 932 LEU A CA 1
ATOM 7175 C C . LEU A 1 932 ? -2.576 -7.017 -18.319 1.00 94.00 932 LEU A C 1
ATOM 7177 O O . LEU A 1 932 ? -3.103 -7.456 -17.304 1.00 94.00 932 LEU A O 1
ATOM 7181 N N . VAL A 1 933 ? -3.304 -6.484 -19.308 1.00 95.44 933 VAL A N 1
ATOM 7182 C CA . VAL A 1 933 ? -4.780 -6.471 -19.306 1.00 95.44 933 VAL A CA 1
ATOM 7183 C C . VAL A 1 933 ? -5.360 -7.856 -19.644 1.00 95.44 933 VAL A C 1
ATOM 7185 O O . VAL A 1 933 ? -6.440 -8.212 -19.173 1.00 95.44 933 VAL A O 1
ATOM 7188 N N . PHE A 1 934 ? -4.642 -8.658 -20.433 1.00 94.94 934 PHE A N 1
ATOM 7189 C CA . PHE A 1 934 ? -5.090 -9.964 -20.927 1.00 94.94 934 PHE A CA 1
ATOM 7190 C C . PHE A 1 934 ? -4.511 -11.129 -20.111 1.00 94.94 934 PHE A C 1
ATOM 7192 O O . PHE A 1 934 ? -5.233 -12.080 -19.825 1.00 94.94 934 PHE A O 1
ATOM 7199 N N . SER A 1 935 ? -3.259 -11.013 -19.660 1.00 91.94 935 SER A N 1
ATOM 7200 C CA . SER A 1 935 ? -2.499 -12.061 -18.960 1.00 91.94 935 SER A CA 1
ATOM 7201 C C . SER A 1 935 ? -1.795 -11.542 -17.677 1.00 91.94 935 SER A C 1
ATOM 7203 O O . SER A 1 935 ? -0.581 -11.693 -17.531 1.00 91.94 935 SER A O 1
ATOM 7205 N N . PRO A 1 936 ? -2.509 -10.918 -16.710 1.00 91.00 936 PRO A N 1
ATOM 7206 C CA . PRO A 1 936 ? -1.908 -10.348 -15.489 1.00 91.00 936 PRO A CA 1
ATOM 7207 C C . PRO A 1 936 ? -1.216 -11.379 -14.577 1.00 91.00 936 PRO A C 1
ATOM 7209 O O . PRO A 1 936 ? -0.235 -11.048 -13.904 1.00 91.00 936 PRO A O 1
ATOM 7212 N N . SER A 1 937 ? -1.689 -12.631 -14.572 1.00 85.00 937 SER A N 1
ATOM 7213 C CA . SER A 1 937 ? -1.120 -13.714 -13.752 1.00 85.00 937 SER A CA 1
ATOM 7214 C C . SER A 1 937 ? 0.322 -14.071 -14.128 1.00 85.00 937 SER A C 1
ATOM 7216 O O . SER A 1 937 ? 1.142 -14.270 -13.230 1.00 85.00 937 SER A O 1
ATOM 7218 N N . ASP A 1 938 ? 0.677 -14.030 -15.416 1.00 74.38 938 ASP A N 1
ATOM 7219 C CA . ASP A 1 938 ? 2.050 -14.276 -15.89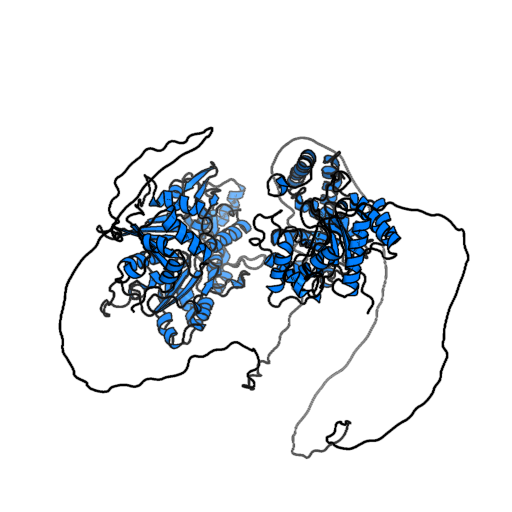8 1.00 74.38 938 ASP A CA 1
ATOM 7220 C C . ASP A 1 938 ? 3.052 -13.223 -15.386 1.00 74.38 938 ASP A C 1
ATOM 7222 O O . ASP A 1 938 ? 4.261 -13.456 -15.340 1.00 74.38 938 ASP A O 1
ATOM 7226 N N . MET A 1 939 ? 2.540 -12.065 -14.958 1.00 67.19 939 MET A N 1
ATOM 7227 C CA . MET A 1 939 ? 3.305 -10.917 -14.469 1.00 67.19 939 MET A CA 1
ATOM 7228 C C . MET A 1 939 ? 3.277 -10.801 -12.933 1.00 67.19 939 MET A C 1
ATOM 7230 O O . MET A 1 939 ? 3.721 -9.798 -12.373 1.00 67.19 939 MET A O 1
ATOM 7234 N N . GLY A 1 940 ? 2.776 -11.834 -12.241 1.00 71.88 940 GLY A N 1
ATOM 7235 C CA . GLY A 1 940 ? 2.769 -11.953 -10.779 1.00 71.88 940 GLY A CA 1
ATOM 7236 C C . GLY A 1 940 ? 1.523 -11.403 -10.074 1.00 71.88 940 GLY A C 1
ATOM 7237 O O . GLY A 1 940 ? 1.451 -11.458 -8.846 1.00 71.88 940 GLY A O 1
ATOM 7238 N N . MET A 1 941 ? 0.526 -10.895 -10.806 1.00 81.19 941 MET A N 1
ATOM 7239 C CA . MET A 1 941 ? -0.736 -10.428 -10.222 1.00 81.19 941 MET A CA 1
ATOM 7240 C C . MET A 1 941 ? -1.765 -11.559 -10.179 1.00 81.19 941 MET A C 1
ATOM 7242 O O . MET A 1 941 ? -2.227 -12.004 -11.223 1.00 81.19 941 MET A O 1
ATOM 7246 N N . ARG A 1 942 ? -2.189 -11.985 -8.981 1.00 86.31 942 ARG A N 1
ATOM 7247 C CA . ARG A 1 942 ? -3.243 -13.007 -8.793 1.00 86.31 942 ARG A CA 1
ATOM 7248 C C . ARG A 1 942 ? -4.648 -12.455 -9.112 1.00 86.31 942 ARG A C 1
ATOM 7250 O O . ARG A 1 942 ? -5.496 -12.353 -8.230 1.00 86.31 942 ARG A O 1
ATOM 7257 N N . GLN A 1 943 ? -4.870 -12.058 -10.362 1.00 88.12 943 GLN A N 1
ATOM 7258 C CA . GLN A 1 943 ? -6.153 -11.631 -10.927 1.00 88.12 943 GLN A CA 1
ATOM 7259 C C . GLN A 1 943 ? -6.371 -12.312 -12.296 1.00 88.12 943 GLN A C 1
ATOM 7261 O O . GLN A 1 943 ? -5.389 -12.686 -12.948 1.00 88.12 943 GLN A O 1
ATOM 7266 N N . PRO A 1 944 ? -7.634 -12.502 -12.725 1.00 92.38 944 PRO A N 1
ATOM 7267 C CA . PRO A 1 944 ? -7.970 -13.094 -14.020 1.00 92.38 944 PRO A CA 1
ATOM 7268 C C . PRO A 1 944 ? -7.698 -12.131 -15.184 1.00 92.38 944 PRO A C 1
ATOM 7270 O O . PRO A 1 944 ? -7.692 -10.911 -15.012 1.00 92.38 944 PRO A O 1
ATOM 7273 N N . GLY A 1 945 ? -7.515 -12.677 -16.386 1.00 94.31 945 GLY A N 1
ATOM 7274 C CA . GLY A 1 945 ? -7.405 -11.887 -17.620 1.00 94.31 945 GLY A CA 1
ATOM 7275 C C . GLY A 1 945 ? -8.733 -11.256 -18.046 1.00 94.31 945 GLY A C 1
ATOM 7276 O O . GLY A 1 945 ? -9.792 -11.773 -17.702 1.00 94.31 945 GLY A O 1
ATOM 7277 N N . LEU A 1 946 ? -8.723 -10.173 -18.835 1.00 96.25 946 LEU A N 1
ATOM 7278 C CA . LEU A 1 946 ? -9.956 -9.459 -19.215 1.00 96.25 946 LEU A CA 1
ATOM 7279 C C . LEU A 1 946 ? -11.033 -10.352 -19.872 1.00 96.25 946 LEU A C 1
ATOM 7281 O O . LEU A 1 946 ? -12.214 -10.214 -19.557 1.00 96.25 946 LEU A O 1
ATOM 7285 N N . ALA A 1 947 ? -10.654 -11.296 -20.739 1.00 95.81 947 ALA A N 1
ATOM 7286 C CA . ALA A 1 947 ? -11.611 -12.222 -21.354 1.00 95.81 947 ALA A CA 1
ATOM 7287 C C . ALA A 1 947 ? -12.190 -13.250 -20.359 1.00 95.81 947 ALA A C 1
ATOM 7289 O O . ALA A 1 947 ? -13.344 -13.659 -20.480 1.00 95.81 947 ALA A O 1
ATOM 7290 N N . GLU A 1 948 ? -11.416 -13.638 -19.344 1.00 95.38 948 GLU A N 1
ATOM 7291 C CA . GLU A 1 948 ? -11.892 -14.471 -18.236 1.00 95.38 948 GLU A CA 1
ATOM 7292 C C . GLU A 1 948 ? -12.778 -13.655 -17.279 1.00 95.38 948 GLU A C 1
ATOM 7294 O O . GLU A 1 948 ? -13.812 -14.137 -16.835 1.00 95.38 948 GLU A O 1
ATOM 7299 N N . LEU A 1 949 ? -12.449 -12.385 -17.029 1.00 96.44 949 LEU A N 1
ATOM 7300 C CA . LEU A 1 949 ? -13.262 -11.450 -16.247 1.00 96.44 949 LEU A CA 1
ATOM 7301 C C . LEU A 1 949 ? -14.661 -11.254 -16.867 1.00 96.44 949 LEU A C 1
ATOM 7303 O O . LEU A 1 949 ? -15.656 -11.182 -16.143 1.00 96.44 949 LEU A O 1
ATOM 7307 N N . VAL A 1 950 ? -14.749 -11.230 -18.204 1.00 97.31 950 VAL A N 1
ATOM 7308 C CA . VAL A 1 950 ? -16.019 -11.262 -18.953 1.00 97.31 950 VAL A CA 1
ATOM 7309 C C . VAL A 1 950 ? -16.774 -12.575 -18.717 1.00 97.31 950 VAL A C 1
ATOM 7311 O O . VAL A 1 950 ? -17.960 -12.541 -18.394 1.00 97.31 950 VAL A O 1
ATOM 7314 N N . GLN A 1 951 ? -16.102 -13.726 -18.794 1.00 95.56 951 GLN A N 1
ATOM 7315 C CA . GLN A 1 951 ? -16.709 -15.034 -18.517 1.00 95.56 951 GLN A CA 1
ATOM 7316 C C . GLN A 1 951 ? -17.220 -15.145 -17.063 1.00 95.56 951 GLN A C 1
ATOM 7318 O O . GLN A 1 951 ? -18.339 -15.601 -16.830 1.00 95.56 951 GLN A O 1
ATOM 7323 N N . GLN A 1 952 ? -16.447 -14.661 -16.085 1.00 96.00 952 GLN A N 1
ATOM 7324 C CA . GLN A 1 952 ? -16.825 -14.599 -14.666 1.00 96.00 952 GLN A CA 1
ATOM 7325 C C . GLN A 1 952 ? -17.986 -13.627 -14.396 1.00 96.00 952 GLN A C 1
ATOM 7327 O O . GLN A 1 952 ? -18.744 -13.832 -13.449 1.00 96.00 952 GLN A O 1
ATOM 7332 N N . SER A 1 953 ? -18.130 -12.571 -15.204 1.00 97.19 953 SER A N 1
ATOM 7333 C CA . SER A 1 953 ? -19.275 -11.654 -15.163 1.00 97.19 953 SER A CA 1
ATOM 7334 C C . SER A 1 953 ? -20.540 -12.335 -15.700 1.00 97.19 953 SER A C 1
ATOM 7336 O O . SER A 1 953 ? -21.557 -12.390 -15.006 1.00 97.19 953 SER A O 1
ATOM 7338 N N . LEU A 1 954 ? -20.458 -12.945 -16.888 1.00 96.00 954 LEU A N 1
ATOM 7339 C CA . LEU A 1 954 ? -21.561 -13.684 -17.515 1.00 96.00 954 LEU A CA 1
ATOM 7340 C C . LEU A 1 954 ? -22.034 -14.864 -16.656 1.00 96.00 954 LEU A C 1
ATOM 7342 O O . LEU A 1 954 ? -23.236 -15.079 -16.536 1.00 96.00 954 LEU A O 1
ATOM 7346 N N . GLY A 1 955 ? -21.124 -15.550 -15.958 1.00 95.44 955 GLY A N 1
ATOM 7347 C CA . GLY A 1 955 ? -21.432 -16.611 -14.989 1.00 95.44 955 GLY A CA 1
ATOM 7348 C C . GLY A 1 955 ? -22.278 -16.190 -13.775 1.00 95.44 955 GLY A C 1
ATOM 7349 O O . GLY A 1 955 ? -22.569 -17.022 -12.920 1.00 95.44 955 GLY A O 1
ATOM 7350 N N . GLN A 1 956 ? -22.668 -14.918 -13.658 1.00 96.62 956 GLN A N 1
ATOM 7351 C CA . GLN A 1 956 ? -23.621 -14.408 -12.658 1.00 96.62 956 GLN A CA 1
ATOM 7352 C C . GLN A 1 956 ? -24.923 -13.886 -13.284 1.00 96.62 956 GLN A C 1
ATOM 7354 O O . GLN A 1 956 ? -25.840 -13.483 -12.570 1.00 96.62 956 GLN A O 1
ATOM 7359 N N . VAL A 1 957 ? -25.003 -13.858 -14.614 1.00 94.81 957 VAL A N 1
ATOM 7360 C CA . VAL A 1 957 ? -26.168 -13.408 -15.376 1.00 94.81 957 VAL A CA 1
ATOM 7361 C C . VAL A 1 957 ? -26.952 -14.639 -15.852 1.00 94.81 957 VAL A C 1
ATOM 7363 O O . VAL A 1 957 ? -26.332 -15.593 -16.324 1.00 94.81 957 VAL A O 1
ATOM 7366 N N . PRO A 1 958 ? -28.299 -14.646 -15.793 1.00 93.94 958 PRO A N 1
ATOM 7367 C CA . PRO A 1 958 ? -29.105 -15.721 -16.368 1.00 93.94 958 PRO A CA 1
ATOM 7368 C C . PRO A 1 958 ? -28.755 -15.988 -17.839 1.00 93.94 958 PRO A C 1
ATOM 7370 O O . PRO A 1 958 ? -28.695 -15.057 -18.645 1.00 93.94 958 PRO A O 1
ATOM 7373 N N . ILE A 1 959 ? -28.570 -17.264 -18.193 1.00 91.31 959 ILE A N 1
ATOM 7374 C CA . ILE A 1 959 ? -28.039 -17.694 -19.501 1.00 91.31 959 ILE A CA 1
ATOM 7375 C C . ILE A 1 959 ? -28.824 -17.140 -20.704 1.00 91.31 959 ILE A C 1
ATOM 7377 O O . ILE A 1 959 ? -28.232 -16.777 -21.715 1.00 91.31 959 ILE A O 1
ATOM 7381 N N . GLY A 1 960 ? -30.143 -16.953 -20.569 1.00 92.00 960 GLY A N 1
ATOM 7382 C CA . GLY A 1 960 ? -30.991 -16.365 -21.614 1.00 92.00 960 GLY A CA 1
ATOM 7383 C C . GLY A 1 960 ? -30.673 -14.905 -21.978 1.00 92.00 960 GLY A C 1
ATOM 7384 O O . GLY A 1 960 ? -31.143 -14.432 -23.008 1.00 92.00 960 GLY A O 1
ATOM 7385 N N . LEU A 1 961 ? -29.875 -14.188 -21.177 1.00 94.00 961 LEU A N 1
ATOM 7386 C CA . LEU A 1 961 ? -29.399 -12.835 -21.500 1.00 94.00 961 LEU A CA 1
ATOM 7387 C C . LEU A 1 961 ? -28.018 -12.832 -22.180 1.00 94.00 961 LEU A C 1
ATOM 7389 O O . LEU A 1 961 ? -27.620 -11.801 -22.726 1.00 94.00 961 LEU A O 1
ATOM 7393 N N . TRP A 1 962 ? -27.283 -13.953 -22.167 1.00 95.00 962 TRP A N 1
ATOM 7394 C CA . TRP A 1 962 ? -25.914 -14.016 -22.696 1.00 95.00 962 TRP A CA 1
ATOM 7395 C C . TRP A 1 962 ? -25.822 -13.644 -24.185 1.00 95.00 962 TRP A C 1
ATOM 7397 O O . TRP A 1 962 ? -24.969 -12.812 -24.497 1.00 95.00 962 TRP A O 1
ATOM 7407 N N . PRO A 1 963 ? -26.688 -14.137 -25.101 1.00 94.56 963 PRO A N 1
ATOM 7408 C CA . PRO A 1 963 ? -26.579 -13.788 -26.520 1.00 94.56 963 PRO A CA 1
ATOM 7409 C C . PRO A 1 963 ? -26.772 -12.287 -26.775 1.00 94.56 963 PRO A C 1
ATOM 7411 O O . PRO A 1 963 ? -26.059 -11.700 -27.583 1.00 94.56 963 PRO A O 1
ATOM 7414 N N . GLY A 1 964 ? -27.693 -11.641 -26.048 1.00 92.00 964 GLY A N 1
ATOM 7415 C CA . GLY A 1 964 ? -27.947 -10.202 -26.173 1.00 92.00 964 GLY A CA 1
ATOM 7416 C C . GLY A 1 964 ? -26.829 -9.332 -25.591 1.00 92.00 964 GLY A C 1
ATOM 7417 O O . GLY A 1 964 ? -26.497 -8.300 -26.169 1.00 92.00 964 GLY A O 1
ATOM 7418 N N . LEU A 1 965 ? -26.206 -9.758 -24.487 1.00 94.88 965 LEU A N 1
ATOM 7419 C CA . LEU A 1 965 ? -25.039 -9.080 -23.912 1.00 94.88 965 LEU A CA 1
ATOM 7420 C C . LEU A 1 965 ? -23.788 -9.239 -24.789 1.00 94.88 965 LEU A C 1
ATOM 7422 O O . LEU A 1 965 ? -23.072 -8.266 -25.010 1.00 94.88 965 LEU A O 1
ATOM 7426 N N . LEU A 1 966 ? -23.543 -10.437 -25.326 1.00 95.12 966 LEU A N 1
ATOM 7427 C CA . LEU A 1 966 ? -22.384 -10.730 -26.178 1.00 95.12 966 LEU A CA 1
ATOM 7428 C C . LEU A 1 966 ? -22.491 -10.099 -27.574 1.00 95.12 966 LEU A C 1
ATOM 7430 O O . LEU A 1 966 ? -21.471 -9.684 -28.123 1.00 95.12 966 LEU A O 1
ATOM 7434 N N . ALA A 1 967 ? -23.702 -9.949 -28.122 1.00 92.75 967 ALA A N 1
ATOM 7435 C CA . ALA A 1 967 ? -23.937 -9.230 -29.377 1.00 92.75 967 ALA A CA 1
ATOM 7436 C C . ALA A 1 967 ? -23.833 -7.692 -29.239 1.00 92.75 967 ALA A C 1
ATOM 7438 O O . ALA A 1 967 ? -23.687 -6.989 -30.245 1.00 92.75 967 ALA A O 1
ATOM 7439 N N . ASN A 1 968 ? -23.886 -7.172 -28.009 1.00 93.62 968 ASN A N 1
ATOM 7440 C CA . ASN A 1 968 ? -23.799 -5.750 -27.677 1.00 93.62 968 ASN A CA 1
ATOM 7441 C C . ASN A 1 968 ? -22.657 -5.476 -26.673 1.00 93.62 968 ASN A C 1
ATOM 7443 O O . ASN A 1 968 ? -22.865 -4.763 -25.687 1.00 93.62 968 ASN A O 1
ATOM 7447 N N . MET A 1 969 ? -21.453 -6.027 -26.894 1.00 95.88 969 MET A N 1
ATOM 7448 C CA . MET A 1 969 ? -20.288 -5.690 -26.065 1.00 95.88 969 MET A CA 1
ATOM 7449 C C . MET A 1 969 ? -19.584 -4.427 -26.583 1.00 95.88 969 MET A C 1
ATOM 7451 O O . MET A 1 969 ? -19.135 -4.371 -27.729 1.00 95.88 969 MET A O 1
ATOM 7455 N N . VAL A 1 970 ? -19.468 -3.403 -25.735 1.00 96.12 970 VAL A N 1
ATOM 7456 C CA . VAL A 1 970 ? -18.862 -2.106 -26.088 1.00 96.12 970 VAL A CA 1
ATOM 7457 C C . VAL A 1 970 ? -17.700 -1.802 -25.149 1.00 96.12 970 VAL A C 1
ATOM 7459 O O . VAL A 1 970 ? -17.829 -1.910 -23.931 1.00 96.12 970 VAL A O 1
ATOM 7462 N N . VAL A 1 971 ? -16.564 -1.405 -25.718 1.00 96.19 971 VAL A N 1
ATOM 7463 C CA . VAL A 1 971 ? -15.345 -1.043 -24.990 1.00 96.19 971 VAL A CA 1
ATOM 7464 C C . VAL A 1 971 ? -15.187 0.477 -24.960 1.00 96.19 971 VAL A C 1
ATOM 7466 O O . VAL A 1 971 ? -15.272 1.132 -25.999 1.00 96.19 971 VAL A O 1
ATOM 7469 N N . VAL A 1 972 ? -14.923 1.032 -23.779 1.00 95.50 972 VAL A N 1
ATOM 7470 C CA . VAL A 1 972 ? -14.658 2.463 -23.547 1.00 95.50 972 VAL A CA 1
ATOM 7471 C C . VAL A 1 972 ? -13.424 2.655 -22.656 1.00 95.50 972 VAL A C 1
ATOM 7473 O O . VAL A 1 972 ? -12.799 1.686 -22.215 1.00 95.50 972 VAL A O 1
ATOM 7476 N N . GLY A 1 973 ? -13.044 3.909 -22.406 1.00 93.75 973 GLY A N 1
ATOM 7477 C CA . GLY A 1 973 ? -11.897 4.253 -21.570 1.00 93.75 973 GLY A CA 1
ATOM 7478 C C . GLY A 1 973 ? -10.573 4.278 -22.340 1.00 93.75 973 GLY A C 1
ATOM 7479 O O . GLY A 1 973 ? -10.442 3.737 -23.440 1.00 93.75 973 GLY A O 1
ATOM 7480 N N . GLY A 1 974 ? -9.570 4.949 -21.769 1.00 93.56 974 GLY A N 1
ATOM 7481 C CA . GLY A 1 974 ? -8.335 5.312 -22.475 1.00 93.56 974 GLY A CA 1
ATOM 7482 C C . GLY A 1 974 ? -7.496 4.136 -22.990 1.00 93.56 974 GLY A C 1
ATOM 7483 O O . GLY A 1 974 ? -6.896 4.255 -24.054 1.00 93.56 974 GLY A O 1
ATOM 7484 N N . ASN A 1 975 ? -7.478 2.983 -22.309 1.00 95.88 975 ASN A N 1
ATOM 7485 C CA . ASN A 1 975 ? -6.671 1.841 -22.769 1.00 95.88 975 ASN A CA 1
ATOM 7486 C C . ASN A 1 975 ? -7.290 1.153 -24.004 1.00 95.88 975 ASN A C 1
ATOM 7488 O O . ASN A 1 975 ? -6.589 0.446 -24.724 1.00 95.88 975 ASN A O 1
ATOM 7492 N N . SER A 1 976 ? -8.581 1.381 -24.287 1.00 94.94 976 SER A N 1
ATOM 7493 C CA . SER A 1 976 ? -9.248 0.855 -25.489 1.00 94.94 976 SER A CA 1
ATOM 7494 C C . SER A 1 976 ? -8.689 1.434 -26.797 1.00 94.94 976 SER A C 1
ATOM 7496 O O . SER A 1 976 ? -8.976 0.909 -27.875 1.00 94.94 976 SER A O 1
ATOM 7498 N N . LEU A 1 977 ? -7.887 2.504 -26.714 1.00 95.81 977 LEU A N 1
ATOM 7499 C CA . LEU A 1 977 ? -7.208 3.127 -27.847 1.00 95.81 977 LEU A CA 1
ATOM 7500 C C . LEU A 1 977 ? -6.006 2.329 -28.366 1.00 95.81 977 LEU A C 1
ATOM 7502 O O . LEU A 1 977 ? -5.614 2.566 -29.504 1.00 95.81 977 LEU A O 1
ATOM 7506 N N . PHE A 1 978 ? -5.452 1.374 -27.604 1.00 96.31 978 PHE A N 1
ATOM 7507 C CA . PHE A 1 978 ? -4.364 0.530 -28.108 1.00 96.31 978 PHE A CA 1
ATOM 7508 C C . PHE A 1 978 ? -4.800 -0.257 -29.353 1.00 96.31 978 PHE A C 1
ATOM 7510 O O . PHE A 1 978 ? -5.828 -0.944 -29.346 1.00 96.31 978 PHE A O 1
ATOM 7517 N N . ASP A 1 979 ? -3.979 -0.214 -30.403 1.00 95.38 979 ASP A N 1
ATOM 7518 C CA . ASP A 1 979 ? -4.201 -1.008 -31.611 1.00 95.38 979 ASP A CA 1
ATOM 7519 C C . ASP A 1 979 ? -4.312 -2.499 -31.271 1.00 95.38 979 ASP A C 1
ATOM 7521 O O . ASP A 1 979 ? -3.548 -3.026 -30.461 1.00 95.38 979 ASP A O 1
ATOM 7525 N N . GLY A 1 980 ? -5.284 -3.182 -31.878 1.00 94.81 980 GLY A N 1
ATOM 7526 C CA . GLY A 1 980 ? -5.549 -4.605 -31.653 1.00 94.81 980 GLY A CA 1
ATOM 7527 C C . GLY A 1 980 ? -6.396 -4.944 -30.418 1.00 94.81 980 GLY A C 1
ATOM 7528 O O . GLY A 1 980 ? -6.816 -6.096 -30.301 1.00 94.81 980 GLY A O 1
ATOM 7529 N N . PHE A 1 981 ? -6.694 -3.994 -29.516 1.00 96.62 981 PHE A N 1
ATOM 7530 C CA . PHE A 1 981 ? -7.401 -4.272 -28.251 1.00 96.62 981 PHE A CA 1
ATOM 7531 C C . PHE A 1 981 ? -8.764 -4.952 -28.466 1.00 96.62 981 PHE A C 1
ATOM 7533 O O . PHE A 1 981 ? -9.040 -6.004 -27.888 1.00 96.62 981 PHE A O 1
ATOM 7540 N N . VAL A 1 982 ? -9.603 -4.376 -29.335 1.00 95.62 982 VAL A N 1
ATOM 7541 C CA . VAL A 1 982 ? -10.954 -4.879 -29.649 1.00 95.62 982 VAL A CA 1
ATOM 7542 C C . VAL A 1 982 ? -10.885 -6.269 -30.287 1.00 95.62 982 VAL A C 1
ATOM 7544 O O . VAL A 1 982 ? -11.622 -7.176 -29.905 1.00 95.62 982 VAL A O 1
ATOM 7547 N N . GLN A 1 983 ? -9.956 -6.458 -31.225 1.00 95.38 983 GLN A N 1
ATOM 7548 C CA . GLN A 1 983 ? -9.779 -7.698 -31.977 1.00 95.38 983 GLN A CA 1
ATOM 7549 C C . GLN A 1 983 ? -9.254 -8.835 -31.086 1.00 95.38 983 GLN A C 1
ATOM 7551 O O . GLN A 1 983 ? -9.735 -9.965 -31.189 1.00 95.38 983 GLN A O 1
ATOM 7556 N N . ARG A 1 984 ? -8.307 -8.544 -30.181 1.00 96.12 984 ARG A N 1
ATOM 7557 C CA . ARG A 1 984 ? -7.798 -9.498 -29.183 1.00 96.12 984 ARG A CA 1
ATOM 7558 C C . ARG A 1 984 ? -8.892 -9.894 -28.192 1.00 96.12 984 ARG A C 1
ATOM 7560 O O . ARG A 1 984 ? -9.081 -11.087 -27.969 1.00 96.12 984 ARG A O 1
ATOM 7567 N N . LEU A 1 985 ? -9.649 -8.926 -27.666 1.00 96.50 985 LEU A N 1
ATOM 7568 C CA . LEU A 1 985 ? -10.749 -9.193 -26.736 1.00 96.50 985 LEU A CA 1
ATOM 7569 C C . LEU A 1 985 ? -11.846 -10.055 -27.377 1.00 96.50 985 LEU A C 1
ATOM 7571 O O . LEU A 1 985 ? -12.252 -11.053 -26.786 1.00 96.50 985 LEU A O 1
ATOM 7575 N N . GLN A 1 986 ? -12.282 -9.732 -28.602 1.00 96.00 986 GLN A N 1
ATOM 7576 C CA . GLN A 1 986 ? -13.272 -10.546 -29.316 1.00 96.00 986 GLN A CA 1
ATOM 7577 C C . GLN A 1 986 ? -12.766 -11.978 -29.538 1.00 96.00 986 GLN A C 1
ATOM 7579 O O . GLN A 1 986 ? -13.481 -12.932 -29.236 1.00 96.00 986 GLN A O 1
ATOM 7584 N N . LYS A 1 987 ? -11.518 -12.138 -30.003 1.00 95.31 987 LYS A N 1
ATOM 7585 C CA . LYS A 1 987 ? -10.878 -13.446 -30.221 1.00 95.31 987 LYS A CA 1
ATOM 7586 C C . LYS A 1 987 ? -10.856 -14.306 -28.952 1.00 95.31 987 LYS A C 1
ATOM 7588 O O . LYS A 1 987 ? -11.140 -15.496 -29.030 1.00 95.31 987 LYS A O 1
ATOM 7593 N N . GLU A 1 988 ? -10.524 -13.730 -27.799 1.00 95.62 988 GLU A N 1
ATOM 7594 C CA . GLU A 1 988 ? -10.420 -14.483 -26.542 1.00 95.62 988 GLU A CA 1
ATOM 7595 C C . GLU A 1 988 ? -11.760 -14.765 -25.856 1.00 95.62 988 GLU A C 1
ATOM 7597 O O . GLU A 1 988 ? -11.874 -15.783 -25.170 1.00 95.62 988 GLU A O 1
ATOM 7602 N N . VAL A 1 989 ? -12.762 -13.896 -26.026 1.00 96.25 989 VAL A N 1
ATOM 7603 C CA . VAL A 1 989 ? -14.112 -14.119 -25.481 1.00 96.25 989 VAL A CA 1
ATOM 7604 C C . VAL A 1 989 ? -14.862 -15.167 -26.303 1.00 96.25 989 VAL A C 1
ATOM 7606 O O . VAL A 1 989 ? -15.469 -16.050 -25.707 1.00 96.25 989 VAL A O 1
ATOM 7609 N N . VAL A 1 990 ? -14.734 -15.170 -27.638 1.00 96.00 990 VAL A N 1
ATOM 7610 C CA . VAL A 1 990 ? -15.257 -16.256 -28.500 1.00 96.00 990 VAL A CA 1
ATOM 7611 C C . VAL A 1 990 ? -14.721 -17.627 -28.066 1.00 96.00 990 VAL A C 1
ATOM 7613 O O . VAL A 1 990 ? -15.464 -18.595 -28.040 1.00 96.00 990 VAL A O 1
ATOM 7616 N N . GLN A 1 991 ? -13.460 -17.714 -27.634 1.00 94.12 991 GLN A N 1
ATOM 7617 C CA . GLN A 1 991 ? -12.849 -18.957 -27.132 1.00 94.12 991 GLN A CA 1
ATOM 7618 C C . GLN A 1 991 ? -13.337 -19.404 -25.734 1.00 94.12 991 GLN A C 1
ATOM 7620 O O . GLN A 1 991 ? -12.840 -20.403 -25.216 1.00 94.12 991 GLN A O 1
ATOM 7625 N N . ARG A 1 992 ? -14.242 -18.654 -25.089 1.00 93.25 992 ARG A N 1
ATOM 7626 C CA . ARG A 1 992 ? -14.684 -18.853 -23.692 1.00 93.25 992 ARG A CA 1
ATOM 7627 C C . ARG A 1 992 ? -16.202 -18.912 -23.512 1.00 93.25 992 ARG A C 1
ATOM 7629 O O . ARG A 1 992 ? -16.664 -19.134 -22.393 1.00 93.25 992 ARG A O 1
ATOM 7636 N N . VAL A 1 993 ? -16.969 -18.711 -24.580 1.00 92.88 993 VAL A N 1
ATOM 7637 C CA . VAL A 1 993 ? -18.439 -18.759 -24.577 1.00 92.88 993 VAL A CA 1
ATOM 7638 C C . VAL A 1 993 ? -18.937 -19.874 -25.506 1.00 92.88 993 VAL A C 1
ATOM 7640 O O . VAL A 1 993 ? -18.182 -20.307 -26.374 1.00 92.88 993 VAL A O 1
ATOM 7643 N N . PRO A 1 994 ? -20.178 -20.362 -25.336 1.00 91.62 994 PRO A N 1
ATOM 7644 C CA . PRO A 1 994 ? -20.785 -21.328 -26.254 1.00 91.62 994 PRO A CA 1
ATOM 7645 C C . PRO A 1 994 ? -20.844 -20.841 -27.714 1.00 91.62 994 PRO A C 1
ATOM 7647 O O . PRO A 1 994 ? -21.082 -19.657 -27.959 1.00 91.62 994 PRO A O 1
ATOM 7650 N N . ASP A 1 995 ? -20.673 -21.757 -28.676 1.00 88.81 995 ASP A N 1
ATOM 7651 C CA . ASP A 1 995 ? -20.608 -21.459 -30.121 1.00 88.81 995 ASP A CA 1
ATOM 7652 C C . ASP A 1 995 ? -21.902 -20.841 -30.702 1.00 88.81 995 ASP A C 1
ATOM 7654 O O . ASP A 1 995 ? -21.875 -20.235 -31.774 1.00 88.81 995 ASP A O 1
ATOM 7658 N N . ASP A 1 996 ? -23.042 -20.976 -30.016 1.00 88.94 996 ASP A N 1
ATOM 7659 C CA . ASP A 1 996 ? -24.324 -20.358 -30.383 1.00 88.94 996 ASP A CA 1
ATOM 7660 C C . ASP A 1 996 ? -24.423 -18.868 -29.993 1.00 88.94 996 ASP A C 1
ATOM 7662 O O . ASP A 1 996 ? -25.286 -18.143 -30.499 1.00 88.94 996 ASP A O 1
ATOM 7666 N N . CYS A 1 997 ? -23.516 -18.369 -29.147 1.00 91.25 997 CYS A N 1
ATOM 7667 C CA . CYS A 1 997 ? -23.466 -16.967 -28.738 1.00 91.25 997 CYS A CA 1
ATOM 7668 C C . CYS A 1 997 ? -22.646 -16.106 -29.717 1.00 91.25 997 CYS A C 1
ATOM 7670 O O . CYS A 1 997 ? -21.415 -16.094 -29.693 1.00 91.25 997 CYS A O 1
ATOM 7672 N N . VAL A 1 998 ? -23.325 -15.284 -30.524 1.00 92.62 998 VAL A N 1
ATOM 7673 C CA . VAL A 1 998 ? -22.669 -14.321 -31.429 1.00 92.62 998 VAL A CA 1
ATOM 7674 C C . VAL A 1 998 ? -21.986 -13.197 -30.638 1.00 92.62 998 VAL A C 1
ATOM 7676 O O . VAL A 1 998 ? -22.635 -12.250 -30.195 1.00 92.62 998 VAL A O 1
ATOM 7679 N N . VAL A 1 999 ? -20.660 -13.267 -30.505 1.00 95.25 999 VAL A N 1
ATOM 7680 C CA . VAL A 1 999 ? -19.846 -12.208 -29.885 1.00 95.25 999 VAL A CA 1
ATOM 7681 C C . VAL A 1 999 ? -19.551 -11.093 -30.891 1.00 95.25 999 VAL A C 1
ATOM 7683 O O . VAL A 1 999 ? -18.937 -11.324 -31.934 1.00 95.25 999 VAL A O 1
ATOM 7686 N N . ARG A 1 1000 ? -19.932 -9.862 -30.548 1.00 94.94 1000 ARG A N 1
ATOM 7687 C CA . ARG A 1 1000 ? -19.634 -8.631 -31.292 1.00 94.94 1000 ARG A CA 1
ATOM 7688 C C . ARG A 1 1000 ? -19.038 -7.608 -30.334 1.00 94.94 1000 ARG A C 1
ATOM 7690 O O . ARG A 1 1000 ? -19.679 -7.251 -29.348 1.00 94.94 1000 ARG A O 1
ATOM 7697 N N . VAL A 1 1001 ? -17.846 -7.102 -30.648 1.00 95.44 1001 VAL A N 1
ATOM 7698 C CA . VAL A 1 1001 ? -17.143 -6.106 -29.829 1.00 95.44 1001 VAL A CA 1
ATOM 7699 C C . VAL A 1 1001 ? -16.922 -4.825 -30.624 1.00 95.44 1001 VAL A C 1
ATOM 7701 O O . VAL A 1 1001 ? -16.313 -4.853 -31.691 1.00 95.44 1001 VAL A O 1
ATOM 7704 N N . ALA A 1 1002 ? -17.397 -3.700 -30.094 1.00 93.75 1002 ALA A N 1
ATOM 7705 C CA . ALA A 1 1002 ? -17.212 -2.377 -30.687 1.00 93.75 1002 ALA A CA 1
ATOM 7706 C C . ALA A 1 1002 ? -16.519 -1.399 -29.731 1.00 93.75 1002 ALA A C 1
ATOM 7708 O O . ALA A 1 1002 ? -16.467 -1.611 -28.521 1.00 93.75 1002 ALA A O 1
ATOM 7709 N N . ARG A 1 1003 ? -16.015 -0.297 -30.289 1.00 93.62 1003 ARG A N 1
ATOM 7710 C CA . ARG A 1 1003 ? -15.463 0.860 -29.573 1.00 93.62 1003 ARG A CA 1
ATOM 7711 C C . ARG A 1 1003 ? -16.050 2.123 -30.219 1.00 93.62 1003 ARG A C 1
ATOM 7713 O O . ARG A 1 1003 ? -16.050 2.178 -31.449 1.00 93.62 1003 ARG A O 1
ATOM 7720 N N . PRO A 1 1004 ? -16.540 3.116 -29.456 1.00 91.56 1004 PRO A N 1
ATOM 7721 C CA . PRO A 1 1004 ? -16.952 4.403 -30.016 1.00 91.56 1004 PRO A CA 1
ATOM 7722 C C . PRO A 1 1004 ? -15.805 5.111 -30.755 1.00 91.56 1004 PRO A C 1
ATOM 7724 O O . PRO A 1 1004 ? -14.631 4.805 -30.533 1.00 91.56 1004 PRO A O 1
ATOM 7727 N N . GLU A 1 1005 ? -16.143 6.090 -31.601 1.00 87.19 1005 GLU A N 1
ATOM 7728 C CA . GLU A 1 1005 ? -15.150 6.937 -32.285 1.00 87.19 1005 GLU A CA 1
ATOM 7729 C C . GLU A 1 1005 ? -14.288 7.713 -31.273 1.00 87.19 1005 GLU A C 1
ATOM 7731 O O . GLU A 1 1005 ? -13.064 7.726 -31.392 1.00 87.19 1005 GLU A O 1
ATOM 7736 N N . ASP A 1 1006 ? -14.916 8.255 -30.222 1.00 90.94 1006 ASP A N 1
ATOM 7737 C CA . ASP A 1 1006 ? -14.247 8.797 -29.036 1.00 90.94 1006 ASP A CA 1
ATOM 7738 C C . ASP A 1 1006 ? -14.616 7.983 -27.771 1.00 90.94 1006 ASP A C 1
ATOM 7740 O O . ASP A 1 1006 ? -15.648 8.227 -27.135 1.00 90.94 1006 ASP A O 1
ATOM 7744 N N . PRO A 1 1007 ? -13.775 7.013 -27.362 1.00 92.75 1007 PRO A N 1
ATOM 7745 C CA . PRO A 1 1007 ? -13.972 6.245 -26.135 1.00 92.75 1007 PRO A CA 1
ATOM 7746 C C . PRO A 1 1007 ? -13.522 6.987 -24.860 1.00 92.75 1007 PRO A C 1
ATOM 7748 O O . PRO A 1 1007 ? -13.705 6.448 -23.767 1.00 92.75 1007 PRO A O 1
ATOM 7751 N N . ILE A 1 1008 ? -12.930 8.187 -24.963 1.00 92.94 1008 ILE A N 1
ATOM 7752 C CA . ILE A 1 1008 ? -12.536 9.027 -23.817 1.00 92.94 1008 ILE A CA 1
ATOM 7753 C C . ILE A 1 1008 ? -13.730 9.853 -23.327 1.00 92.94 1008 ILE A C 1
ATOM 7755 O O . ILE A 1 1008 ? -13.898 10.006 -22.115 1.00 92.94 1008 ILE A O 1
ATOM 7759 N N . THR A 1 1009 ? -14.558 10.376 -24.238 1.00 94.25 1009 THR A N 1
ATOM 7760 C CA . THR A 1 1009 ? -15.727 11.205 -23.888 1.00 94.25 1009 THR A CA 1
ATOM 7761 C C . THR A 1 1009 ? -17.059 10.448 -23.879 1.00 94.25 1009 THR A C 1
ATOM 7763 O O . THR A 1 1009 ? -18.030 10.967 -23.332 1.00 94.25 1009 THR A O 1
ATOM 7766 N N . SER A 1 1010 ? -17.112 9.205 -24.382 1.00 93.19 1010 SER A N 1
ATOM 7767 C CA . SER A 1 1010 ? -18.330 8.371 -24.458 1.00 93.19 1010 SER A CA 1
ATOM 7768 C C . SER A 1 1010 ? -19.207 8.392 -23.194 1.00 93.19 1010 SER A C 1
ATOM 7770 O O . SER A 1 1010 ? -20.418 8.593 -23.297 1.00 93.19 1010 SER A O 1
ATOM 7772 N N . THR A 1 1011 ? -18.618 8.248 -22.001 1.00 93.75 1011 THR A N 1
ATOM 7773 C CA . THR A 1 1011 ? -19.345 8.280 -20.715 1.00 93.75 1011 THR A CA 1
ATOM 7774 C C . THR A 1 1011 ? -20.016 9.630 -20.444 1.00 93.75 1011 THR A C 1
ATOM 7776 O O . THR A 1 1011 ? -21.161 9.667 -19.995 1.00 93.75 1011 THR A O 1
ATOM 7779 N N . TRP A 1 1012 ? -19.339 10.740 -20.756 1.00 94.38 1012 TRP A N 1
ATOM 7780 C CA . TRP A 1 1012 ? -19.900 12.089 -20.629 1.00 94.38 1012 TRP A CA 1
ATOM 7781 C C . TRP A 1 1012 ? -21.035 12.310 -21.636 1.00 94.38 1012 TRP A C 1
ATOM 7783 O O . TRP A 1 1012 ? -22.103 12.795 -21.273 1.00 94.38 1012 TRP A O 1
ATOM 7793 N N . THR A 1 1013 ? -20.848 11.884 -22.887 1.00 91.50 1013 THR A N 1
ATOM 7794 C CA . THR A 1 1013 ? -21.853 12.046 -23.949 1.00 91.50 1013 THR A CA 1
ATOM 7795 C C . THR A 1 1013 ? -23.110 11.217 -23.668 1.00 91.50 1013 THR A C 1
ATOM 7797 O O . THR A 1 1013 ? -24.223 11.693 -23.873 1.00 91.50 1013 THR A O 1
ATOM 7800 N N . GLY A 1 1014 ? -22.959 10.015 -23.104 1.00 90.81 1014 GLY A N 1
ATOM 7801 C CA . GLY A 1 1014 ? -24.087 9.218 -22.616 1.00 90.81 1014 GLY A CA 1
ATOM 7802 C C . GLY A 1 1014 ? -24.840 9.894 -21.460 1.00 90.81 1014 GLY A C 1
ATOM 7803 O O . GLY A 1 1014 ? -26.069 9.885 -21.426 1.00 90.81 1014 GLY A O 1
ATOM 7804 N N . ALA A 1 1015 ? -24.125 10.567 -20.552 1.00 91.44 1015 ALA A N 1
ATOM 7805 C CA . ALA A 1 1015 ? -24.742 11.360 -19.488 1.00 91.44 1015 ALA A CA 1
ATOM 7806 C C . ALA A 1 1015 ? -25.487 12.594 -20.035 1.00 91.44 1015 ALA A C 1
ATOM 7808 O O . ALA A 1 1015 ? -26.524 12.968 -19.488 1.00 91.44 1015 ALA A O 1
ATOM 7809 N N . ALA A 1 1016 ? -25.010 13.188 -21.135 1.00 90.19 1016 ALA A N 1
ATOM 7810 C CA . ALA A 1 1016 ? -25.686 14.287 -21.828 1.00 90.19 1016 ALA A CA 1
ATOM 7811 C C . ALA A 1 1016 ? -26.989 13.849 -22.506 1.00 90.19 1016 ALA A C 1
ATOM 7813 O O . ALA A 1 1016 ? -27.989 14.558 -22.413 1.00 90.19 1016 ALA A O 1
ATOM 7814 N N . ASN A 1 1017 ? -27.016 12.653 -23.095 1.00 88.00 1017 ASN A N 1
ATOM 7815 C CA . ASN A 1 1017 ? -28.246 12.060 -23.622 1.00 88.00 1017 ASN A CA 1
ATOM 7816 C C . ASN A 1 1017 ? -29.242 11.742 -22.485 1.00 88.00 1017 ASN A C 1
ATOM 7818 O O . ASN A 1 1017 ? -30.421 12.087 -22.569 1.00 88.00 1017 ASN A O 1
ATOM 7822 N N . MET A 1 1018 ? -28.755 11.175 -21.372 1.00 87.12 1018 MET A N 1
ATOM 7823 C CA . MET A 1 1018 ? -29.559 10.892 -20.174 1.00 87.12 1018 MET A CA 1
ATOM 7824 C C . MET A 1 1018 ? -30.120 12.163 -19.503 1.00 87.12 1018 MET A C 1
ATOM 7826 O O . MET A 1 1018 ? -31.205 12.114 -18.929 1.00 87.12 1018 MET A O 1
ATOM 7830 N N . ALA A 1 1019 ? -29.432 13.308 -19.578 1.00 87.00 1019 ALA A N 1
ATOM 7831 C CA . ALA A 1 1019 ? -29.880 14.557 -18.952 1.00 87.00 1019 ALA A CA 1
ATOM 7832 C C . ALA A 1 1019 ? -31.258 15.039 -19.454 1.00 87.00 1019 ALA A C 1
ATOM 7834 O O . ALA A 1 1019 ? -31.988 15.688 -18.706 1.00 87.00 1019 ALA A O 1
ATOM 7835 N N . GLY A 1 1020 ? -31.636 14.685 -20.690 1.00 78.25 1020 GLY A N 1
ATOM 7836 C CA . GLY A 1 1020 ? -32.959 14.953 -21.267 1.00 78.25 1020 GLY A CA 1
ATOM 7837 C C . GLY A 1 1020 ? -34.048 13.927 -20.914 1.00 78.25 1020 GLY A C 1
ATOM 7838 O O . GLY A 1 1020 ? -35.163 14.029 -21.424 1.00 78.25 1020 GLY A O 1
ATOM 7839 N N . HIS A 1 1021 ? -33.760 12.920 -20.082 1.00 80.88 1021 HIS A N 1
ATOM 7840 C CA . HIS A 1 1021 ? -34.709 11.856 -19.747 1.00 80.88 1021 HIS A CA 1
ATOM 7841 C C . HIS A 1 1021 ? -35.920 12.389 -18.959 1.00 80.88 1021 HIS A C 1
ATOM 7843 O O . HIS A 1 1021 ? -35.766 13.069 -17.948 1.00 80.88 1021 HIS A O 1
ATOM 7849 N N . VAL A 1 1022 ? -37.143 11.995 -19.338 1.00 75.94 1022 VAL A N 1
ATOM 7850 C CA . VAL A 1 1022 ? -38.401 12.486 -18.728 1.00 75.94 1022 VAL A CA 1
ATOM 7851 C C . VAL A 1 1022 ? -38.450 12.355 -17.192 1.00 75.94 1022 VAL A C 1
ATOM 7853 O O . VAL A 1 1022 ? -38.857 13.285 -16.500 1.00 75.94 1022 VAL A O 1
ATOM 7856 N N . ASN A 1 1023 ? -37.954 11.243 -16.637 1.00 79.00 1023 ASN A N 1
ATOM 7857 C CA . ASN A 1 1023 ? -37.877 11.015 -15.184 1.00 79.00 1023 ASN A CA 1
ATOM 7858 C C . ASN A 1 1023 ? -36.700 11.723 -14.466 1.00 79.00 1023 ASN A C 1
ATOM 7860 O O . ASN A 1 1023 ? -36.591 11.579 -13.248 1.00 79.00 1023 ASN A O 1
ATOM 7864 N N . MET A 1 1024 ? -35.824 12.476 -15.148 1.00 83.38 1024 MET A N 1
ATOM 7865 C CA . MET A 1 1024 ? -34.609 13.080 -14.557 1.00 83.38 1024 MET A CA 1
ATOM 7866 C C . MET A 1 1024 ? -34.913 13.950 -13.322 1.00 83.38 1024 MET A C 1
ATOM 7868 O O . MET A 1 1024 ? -34.239 13.833 -12.299 1.00 83.38 1024 MET A O 1
ATOM 7872 N N . GLU A 1 1025 ? -35.990 14.743 -13.371 1.00 82.19 1025 GLU A N 1
ATOM 7873 C CA . GLU A 1 1025 ? -36.477 15.564 -12.247 1.00 82.19 1025 GLU A CA 1
ATOM 7874 C C . GLU A 1 1025 ? -36.875 14.741 -11.006 1.00 82.19 1025 GLU A C 1
ATOM 7876 O O . GLU A 1 1025 ? -36.780 15.234 -9.887 1.00 82.19 1025 GLU A O 1
ATOM 7881 N N . SER A 1 1026 ? -37.313 13.487 -11.176 1.00 82.50 1026 SER A N 1
ATOM 7882 C CA . SER A 1 1026 ? -37.707 12.614 -10.053 1.00 82.50 1026 SER A CA 1
ATOM 7883 C C . SER A 1 1026 ? -36.523 11.903 -9.385 1.00 82.50 1026 SER A C 1
ATOM 7885 O O . SER A 1 1026 ? -36.607 11.502 -8.223 1.00 82.50 1026 SER A O 1
ATOM 7887 N N . LEU A 1 1027 ? -35.421 11.757 -10.126 1.00 83.12 1027 LEU A N 1
ATOM 7888 C CA . LEU A 1 1027 ? -34.228 11.000 -9.741 1.00 83.12 1027 LEU A CA 1
ATOM 7889 C C . LEU A 1 1027 ? -33.165 11.877 -9.085 1.00 83.12 1027 LEU A C 1
ATOM 7891 O O . LEU A 1 1027 ? -32.469 11.429 -8.174 1.00 83.12 1027 LEU A O 1
ATOM 7895 N N . ALA A 1 1028 ? -33.046 13.124 -9.541 1.00 90.00 1028 ALA A N 1
ATOM 7896 C CA . ALA A 1 1028 ? -32.205 14.108 -8.888 1.00 90.00 1028 ALA A CA 1
ATOM 7897 C C . ALA A 1 1028 ? -32.724 14.428 -7.475 1.00 90.00 1028 ALA A C 1
ATOM 7899 O O . ALA A 1 1028 ? -33.923 14.362 -7.191 1.00 90.00 1028 ALA A O 1
ATOM 7900 N N . VAL A 1 1029 ? -31.806 14.797 -6.588 1.00 92.44 1029 VAL A N 1
ATOM 7901 C CA . VAL A 1 1029 ? -32.094 15.398 -5.282 1.00 92.44 1029 VAL A CA 1
ATOM 7902 C C . VAL A 1 1029 ? -31.985 16.915 -5.443 1.00 92.44 1029 VAL A C 1
ATOM 7904 O O . VAL A 1 1029 ? -31.064 17.394 -6.105 1.00 92.44 1029 VAL A O 1
ATOM 7907 N N . SER A 1 1030 ? -32.912 17.684 -4.879 1.00 93.25 1030 SER A N 1
ATOM 7908 C CA . SER A 1 1030 ? -32.756 19.142 -4.732 1.00 93.25 1030 SER A CA 1
ATOM 7909 C C . SER A 1 1030 ? -32.071 19.496 -3.409 1.00 93.25 1030 SER A C 1
ATOM 7911 O O . SER A 1 1030 ? -32.175 18.740 -2.444 1.00 93.25 1030 SER A O 1
ATOM 7913 N N . LYS A 1 1031 ? -31.413 20.659 -3.320 1.00 91.56 1031 LYS A N 1
ATOM 7914 C CA . LYS A 1 1031 ? -30.755 21.074 -2.067 1.00 91.56 1031 LYS A CA 1
ATOM 7915 C C . LYS A 1 1031 ? -31.712 21.107 -0.864 1.00 91.56 1031 LYS A C 1
ATOM 7917 O O . LYS A 1 1031 ? -31.337 20.658 0.211 1.00 91.56 1031 LYS A O 1
ATOM 7922 N N . LEU A 1 1032 ? -32.964 21.533 -1.061 1.00 90.88 1032 LEU A N 1
ATOM 7923 C CA . LEU A 1 1032 ? -33.986 21.525 -0.005 1.00 90.88 1032 LEU A CA 1
ATOM 7924 C C . LEU A 1 1032 ? -34.333 20.100 0.464 1.00 90.88 1032 LEU A C 1
ATOM 7926 O O . LEU A 1 1032 ? -34.404 19.849 1.660 1.00 90.88 1032 LEU A O 1
ATOM 7930 N N . GLU A 1 1033 ? -34.492 19.146 -0.461 1.00 90.75 1033 GLU A N 1
ATOM 7931 C CA . GLU A 1 1033 ? -34.707 17.734 -0.103 1.00 90.75 1033 GLU A CA 1
ATOM 7932 C C . GLU A 1 1033 ? -33.522 17.144 0.687 1.00 90.75 1033 GLU A C 1
ATOM 7934 O O . GLU A 1 1033 ? -33.726 16.298 1.558 1.00 90.75 1033 GLU A O 1
ATOM 7939 N N . TYR A 1 1034 ? -32.290 17.575 0.390 1.00 93.06 1034 TYR A N 1
ATOM 7940 C CA . TYR A 1 1034 ? -31.101 17.183 1.149 1.00 93.06 1034 TYR A CA 1
ATOM 7941 C C . TYR A 1 1034 ? -31.072 17.818 2.547 1.00 93.06 1034 TYR A C 1
ATOM 7943 O O . TYR A 1 1034 ? -30.812 17.120 3.522 1.00 93.06 1034 TYR A O 1
ATOM 7951 N N . GLU A 1 1035 ? -31.387 19.109 2.668 1.00 91.12 1035 GLU A N 1
ATOM 7952 C CA . GLU A 1 1035 ? -31.451 19.811 3.958 1.00 91.12 1035 GLU A CA 1
ATOM 7953 C C . GLU A 1 1035 ? -32.563 19.264 4.878 1.00 91.12 1035 GLU A C 1
ATOM 7955 O O . GLU A 1 1035 ? -32.396 19.251 6.096 1.00 91.12 1035 GLU A O 1
ATOM 7960 N N . GLU A 1 1036 ? -33.674 18.766 4.318 1.00 91.75 1036 GLU A N 1
ATOM 7961 C CA . GLU A 1 1036 ? -34.780 18.171 5.085 1.00 91.75 1036 GLU A CA 1
ATOM 7962 C C . GLU A 1 1036 ? -34.578 16.685 5.446 1.00 91.75 1036 GLU A C 1
ATOM 7964 O O . GLU A 1 1036 ? -35.027 16.255 6.511 1.00 91.75 1036 GLU A O 1
ATOM 7969 N N . LEU A 1 1037 ? -33.950 15.878 4.574 1.00 89.19 1037 LEU A N 1
ATOM 7970 C CA . LEU A 1 1037 ? -33.922 14.404 4.694 1.00 89.19 1037 LEU A CA 1
ATOM 7971 C C . LEU A 1 1037 ? -32.513 13.771 4.676 1.00 89.19 1037 LEU A C 1
ATOM 7973 O O . LEU A 1 1037 ? -32.382 12.556 4.858 1.00 89.19 1037 LEU A O 1
ATOM 7977 N N . GLY A 1 1038 ? -31.464 14.572 4.486 1.00 88.50 1038 GLY A N 1
ATOM 7978 C CA . GLY A 1 1038 ? -30.057 14.179 4.575 1.00 88.50 1038 GLY A CA 1
ATOM 7979 C C . GLY A 1 1038 ? -29.567 13.184 3.515 1.00 88.50 1038 GLY A C 1
ATOM 7980 O O . GLY A 1 1038 ? -30.268 12.798 2.574 1.00 88.50 1038 GLY A O 1
ATOM 7981 N N . SER A 1 1039 ? -28.332 12.708 3.703 1.00 84.44 1039 SER A N 1
ATOM 7982 C CA . SER A 1 1039 ? -27.664 11.737 2.818 1.00 84.44 1039 SER A CA 1
ATOM 7983 C C . SER A 1 1039 ? -28.416 10.405 2.667 1.00 84.44 1039 SER A C 1
ATOM 7985 O O . SER A 1 1039 ? -28.294 9.741 1.637 1.00 84.44 1039 SER A O 1
ATOM 7987 N N . ALA A 1 1040 ? -29.264 10.033 3.632 1.00 84.38 1040 ALA A N 1
ATOM 7988 C CA . ALA A 1 1040 ? -30.112 8.843 3.555 1.00 84.38 1040 ALA A CA 1
ATOM 7989 C C . ALA A 1 1040 ? -31.111 8.890 2.380 1.00 84.38 1040 ALA A C 1
ATOM 7991 O O . ALA A 1 1040 ? -31.372 7.862 1.748 1.00 84.38 1040 ALA A O 1
ATOM 7992 N N . LEU A 1 1041 ? -31.640 10.074 2.035 1.00 85.56 1041 LEU A N 1
ATOM 7993 C CA . LEU A 1 1041 ? -32.457 10.243 0.830 1.00 85.56 1041 LEU A CA 1
ATOM 7994 C C . LEU A 1 1041 ? -31.622 10.042 -0.439 1.00 85.56 1041 LEU A C 1
ATOM 7996 O O . LEU A 1 1041 ? -32.078 9.370 -1.367 1.00 85.56 1041 LEU A O 1
ATOM 8000 N N . VAL A 1 1042 ? -30.422 10.626 -0.465 1.00 86.50 1042 VAL A N 1
ATOM 8001 C CA . VAL A 1 1042 ? -29.500 10.619 -1.610 1.00 86.50 1042 VAL A CA 1
ATOM 8002 C C . VAL A 1 1042 ? -29.106 9.189 -1.965 1.00 86.50 1042 VAL A C 1
ATOM 8004 O O . VAL A 1 1042 ? -29.329 8.743 -3.092 1.00 86.50 1042 VAL A O 1
ATOM 8007 N N . ALA A 1 1043 ? -28.636 8.433 -0.968 1.00 84.50 1043 ALA A N 1
ATOM 8008 C CA . ALA A 1 1043 ? -28.307 7.020 -1.107 1.00 84.50 1043 ALA A CA 1
ATOM 8009 C C . ALA A 1 1043 ? -29.496 6.209 -1.651 1.00 84.50 1043 ALA A C 1
ATOM 8011 O O . ALA A 1 1043 ? -29.327 5.417 -2.576 1.00 84.50 1043 ALA A O 1
ATOM 8012 N N . ARG A 1 1044 ? -30.716 6.450 -1.143 1.00 84.25 1044 ARG A N 1
ATOM 8013 C CA . ARG A 1 1044 ? -31.927 5.752 -1.600 1.00 84.25 1044 ARG A CA 1
ATOM 8014 C C . ARG A 1 1044 ? -32.297 6.089 -3.050 1.00 84.25 1044 ARG A C 1
ATOM 8016 O O . ARG A 1 1044 ? -32.477 5.160 -3.834 1.00 84.25 1044 ARG A O 1
ATOM 8023 N N . LYS A 1 1045 ? -32.406 7.377 -3.417 1.00 85.12 1045 LYS A N 1
ATOM 8024 C CA . LYS A 1 1045 ? -32.771 7.814 -4.785 1.00 85.12 1045 LYS A CA 1
ATOM 8025 C C . LYS A 1 1045 ? -31.765 7.298 -5.821 1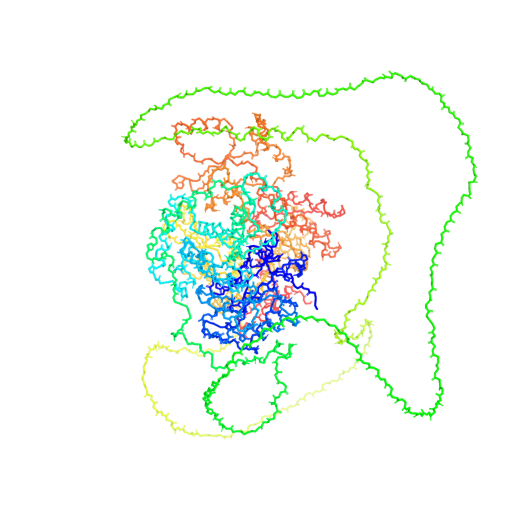.00 85.12 1045 LYS A C 1
ATOM 8027 O O . LYS A 1 1045 ? -32.166 6.765 -6.856 1.00 85.12 1045 LYS A O 1
ATOM 8032 N N . PHE A 1 1046 ? -30.466 7.407 -5.539 1.00 85.81 1046 PHE A N 1
ATOM 8033 C CA . PHE A 1 1046 ? -29.432 7.017 -6.500 1.00 85.81 1046 PHE A CA 1
ATOM 8034 C C . PHE A 1 1046 ? -29.281 5.491 -6.605 1.00 85.81 1046 PHE A C 1
ATOM 8036 O O . PHE A 1 1046 ? -29.108 4.981 -7.710 1.00 85.81 1046 PHE A O 1
ATOM 8043 N N . ALA A 1 1047 ? -29.456 4.740 -5.508 1.00 75.50 1047 ALA A N 1
ATOM 8044 C CA . ALA A 1 1047 ? -29.486 3.275 -5.555 1.00 75.50 1047 ALA A CA 1
ATOM 8045 C C . ALA A 1 1047 ? -30.690 2.718 -6.338 1.00 75.50 1047 ALA A C 1
ATOM 8047 O O . ALA A 1 1047 ? -30.572 1.667 -6.967 1.00 75.50 1047 ALA A O 1
ATOM 8048 N N . THR A 1 1048 ? -31.842 3.404 -6.346 1.00 67.81 1048 THR A N 1
ATOM 8049 C CA . THR A 1 1048 ? -33.002 2.959 -7.141 1.00 67.81 1048 THR A CA 1
ATOM 8050 C C . THR A 1 1048 ? -32.823 3.122 -8.652 1.00 67.81 1048 THR A C 1
ATOM 8052 O O . THR A 1 1048 ? -33.434 2.352 -9.399 1.00 67.81 1048 THR A O 1
ATOM 8055 N N . GLY A 1 1049 ? -31.989 4.070 -9.101 1.00 63.75 1049 GLY A N 1
ATOM 8056 C CA . GLY A 1 1049 ? -31.710 4.358 -10.516 1.00 63.75 1049 GLY A CA 1
ATOM 8057 C C . GLY A 1 1049 ? -32.945 4.735 -11.348 1.00 63.75 1049 GLY A C 1
ATOM 8058 O O . GLY A 1 1049 ? -34.062 4.819 -10.836 1.00 63.75 1049 GLY A O 1
ATOM 8059 N N . ILE A 1 1050 ? -32.772 4.930 -12.663 1.00 58.06 1050 ILE A N 1
ATOM 8060 C CA . ILE A 1 1050 ? -33.904 5.221 -13.560 1.00 58.06 1050 ILE A CA 1
ATOM 8061 C C . ILE A 1 1050 ? -34.867 4.032 -13.554 1.00 58.06 1050 ILE A C 1
ATOM 8063 O O . ILE A 1 1050 ? -34.507 2.914 -13.928 1.00 58.06 1050 ILE A O 1
ATOM 8067 N N . GLY A 1 1051 ? -36.088 4.251 -13.077 1.00 50.16 1051 GLY A N 1
ATOM 8068 C CA . GLY A 1 1051 ? -37.201 3.311 -13.167 1.00 50.16 1051 GLY A CA 1
ATOM 8069 C C . GLY A 1 1051 ? -38.354 3.946 -13.929 1.00 50.16 1051 GLY A C 1
ATOM 8070 O O . GLY A 1 1051 ? -38.686 5.108 -13.694 1.00 50.16 1051 GLY A O 1
ATOM 8071 N N . VAL A 1 1052 ? -38.959 3.176 -14.829 1.00 39.16 1052 VAL A N 1
ATOM 8072 C CA . VAL A 1 1052 ? -40.381 3.333 -15.154 1.00 39.16 1052 VAL A CA 1
ATOM 8073 C C . VAL A 1 1052 ? -41.148 2.696 -13.978 1.00 39.16 1052 VAL A C 1
ATOM 8075 O O . VAL A 1 1052 ? -40.678 1.659 -13.499 1.00 39.16 1052 VAL A O 1
ATOM 8078 N N . PRO A 1 1053 ? -42.219 3.327 -13.457 1.00 32.12 1053 PRO A N 1
ATOM 8079 C CA . PRO A 1 1053 ? -42.978 2.814 -12.310 1.00 32.12 1053 PRO A CA 1
ATOM 8080 C C . PRO A 1 1053 ? -43.683 1.477 -12.586 1.00 32.12 1053 PRO A C 1
ATOM 8082 O O . PRO A 1 1053 ? -44.072 1.245 -13.754 1.00 32.12 1053 PRO A O 1
#

InterPro domains:
  IPR004000 Actin family [PF00022] (620-1046)
  IPR004000 Actin family [SM00268] (620-1047)
  IPR020471 Aldo-keto reductase [PTHR42686] (4-365)
  IPR023210 NADP-dependent oxidoreductase domain [PF00248] (13-320)
  IPR036812 NAD(P)-dependent oxidoreductase domain superfamily [G3DSA:3.20.20.100] (9-329)
  IPR036812 NAD(P)-dependent oxidoreductase domain superfamily [SSF51430] (11-269)
  IPR043129 ATPase, nucleotide binding domain [SSF53067] (621-756)
  IPR043129 ATPase, nucleotide binding domain [SSF53067] (783-1047)
  IPR044480 D-arabinose 1-dehydrogenase Ara2-like [cd19164] (2-323)

Secondary structure (DSSP, 8-state):
-PPPPPGGGTS-SEEEEGGGSSTTT-S-TTSS-HHHHHHHHHHTT--EEE--TTSTTHHHHHHHHHHTSSSPPPGGGSEEEEEESB-SSS-B--SHHHHHHHHHHHHHHTT-S-EEEEEEE-GGGS-HHHHHHHHHHHHHHHHTTSEEEEEEEES-HHHHHHHHHHHHHHHSS--SEEEEES-SSSS--GGG-HHHHHHHHHTT-SEEEEE-TTTTTTTSTTTTTSSGGGGT--S-HHHHHHHHHHHHHHHTTT--HHHHHHHHHHHHHHHHTGGG-B----GGGGSS---SSPPPPSSB-EEEE--SSHHHHHHHHHHHHHHTTSS--TTHHHHHHHIIIIIHHHTGGGTT-----SSTT-------SS----SHHHHHTT-S-S----------PPP-----------------------------------------------------------------------------------------------------------------STTSTHHHHTTS--------------------------------------------------------------------------------------PPPPPPPPPSEEEEEEE-SSEEEEEEE-TT--PPPEEEE--EEE-TT--EEEGGGGGG-S--TT-EEE-SEETTEE--HHHHHHHHIIIIISTT-TT---GGGEEEEEEE-TT--HHHHHHHHHIIIIIS--SEEEEEEHHHHGGGS-GGGGGT--TTS-----TTSPPSEEEEEEE-SS-EEEEEEETTEE-GGG-EEES--HHHHHHHHHHHHHTTSS--SS-HHHHHHHHHHH----S-HHHHHHHT---STT---HHHHH-TTT-EEEEPP-SSS-SS-EEEE--HHHHHHHHHHTTT---SS-EEEE-THHHHTGGGGT-GGGGT--S--HHHHHHHHHTTS-GGGHHHHHHTEEEESGGGGSTTHHHHHHHHHHTTS-TTS---EE--S-TTTHHHHHHHHHHT-TTHHHHSEEHHHHHHHHHHHHHHHHHH-S---

Organism: Drechmeria coniospora (NCBI:txid98403)

Solvent-accessible surface area (backbone atoms only — not comparable to full-atom values): 63469 Å² total; per-residue (Å²): 131,79,86,78,77,60,60,34,62,66,42,50,41,49,26,44,26,38,63,40,35,6,60,67,66,29,89,57,39,84,79,44,59,55,47,59,36,54,52,49,29,49,78,71,67,42,38,23,39,33,43,26,75,57,27,57,58,18,38,42,54,53,19,53,29,52,66,71,36,88,78,56,72,60,76,89,71,44,44,44,32,37,43,30,30,44,61,52,98,54,28,59,31,40,34,49,54,30,33,52,51,46,49,55,47,48,31,59,42,42,68,41,89,53,39,43,35,41,25,42,39,48,54,54,66,56,55,73,66,43,52,49,43,30,52,53,39,50,48,50,40,26,77,72,59,42,27,72,40,46,29,42,26,33,61,60,60,72,56,54,36,48,51,38,33,49,40,22,72,77,66,74,49,51,36,43,33,39,38,32,48,39,31,39,13,70,57,14,46,63,64,68,35,70,71,53,50,47,39,35,56,77,19,51,42,42,26,45,33,39,22,36,34,36,44,82,41,40,38,30,71,70,34,35,73,78,52,67,38,47,84,71,54,80,67,52,70,70,52,48,48,51,38,42,56,43,25,55,64,23,49,78,73,77,43,55,25,40,59,55,22,43,42,52,21,45,40,49,34,30,58,71,26,25,94,23,18,20,59,34,61,69,69,82,59,52,70,80,44,83,78,71,96,70,79,77,74,84,23,33,15,27,38,32,47,65,56,76,50,58,66,53,47,54,51,52,50,54,44,44,39,32,50,76,50,46,35,93,58,98,57,58,63,61,54,53,44,47,41,63,74,47,49,48,57,71,33,56,85,51,43,55,56,76,77,95,70,46,53,94,87,55,71,67,70,53,87,70,71,43,74,66,66,98,43,75,59,30,59,77,69,66,66,66,76,97,69,83,93,74,92,80,87,87,89,84,83,86,78,89,84,80,91,82,90,83,91,86,84,83,82,90,83,88,82,86,86,86,85,88,84,93,87,80,92,82,91,83,91,89,88,92,86,90,89,88,90,88,82,91,88,88,89,85,88,89,90,86,84,90,85,90,87,86,87,87,87,86,92,88,83,83,87,88,90,85,86,89,83,91,87,82,86,86,90,90,89,85,83,88,84,90,87,89,82,90,82,86,90,85,87,90,89,85,87,92,87,87,90,87,84,87,85,86,86,91,78,86,82,88,90,81,71,100,62,66,68,77,68,66,65,86,76,77,87,87,87,80,87,80,87,86,88,90,85,82,79,87,89,85,81,93,83,86,84,83,87,85,86,83,87,83,87,82,90,86,84,87,87,81,89,87,80,90,84,82,90,86,88,89,84,85,88,87,90,88,81,91,83,92,86,87,91,87,87,92,88,93,88,92,84,91,90,86,91,89,86,81,89,87,88,85,88,86,86,86,90,80,82,88,71,78,88,73,74,91,76,78,54,74,32,38,39,37,36,30,68,39,57,55,42,28,33,38,38,56,38,43,97,90,48,81,57,74,66,50,75,32,44,36,36,42,36,33,41,83,88,67,51,77,24,55,24,65,44,53,75,76,56,63,66,68,64,67,43,43,73,50,56,27,42,55,85,59,43,74,70,41,59,73,61,43,46,59,40,44,37,60,39,26,60,38,100,80,18,87,55,59,57,61,35,70,42,19,24,41,41,36,41,38,66,87,87,71,53,72,67,53,51,47,55,51,53,44,47,44,45,74,72,60,36,27,33,24,40,36,64,45,48,32,75,36,22,51,25,21,46,74,64,58,64,48,66,69,60,77,83,84,62,77,84,82,65,57,48,48,57,43,39,64,49,32,25,38,34,40,28,28,44,46,26,22,37,37,41,44,26,50,52,33,40,68,46,67,88,22,46,37,76,40,84,51,18,47,56,56,40,33,55,50,46,21,52,55,41,39,76,74,74,57,81,37,73,62,32,57,64,62,40,39,53,48,44,72,74,62,34,31,35,58,88,50,60,69,63,57,50,58,43,59,36,55,64,63,102,84,57,70,37,67,39,42,56,65,28,71,84,64,29,32,30,34,31,58,50,73,52,79,90,32,79,58,62,48,84,40,81,52,53,56,67,55,56,62,46,46,69,54,41,69,75,74,49,90,68,101,68,58,72,47,76,43,46,62,60,29,33,61,39,54,37,44,52,55,49,22,48,86,75,74,40,98,51,75,19,50,44,52,41,49,48,63,19,50,75,59,47,67,73,92,49,47,46,53,26,33,50,33,25,39,40,27,24,66,58,55,70,33,51,48,41,59,62,40,45,45,57,49,34,58,75,69,50,63,92,86,48,56,71,36,65,31,52,52,96,55,28,77,52,39,46,49,54,8,42,58,29,40,66,69,23,88,63,43,79,77,50,34,46,38,43,67,58,38,76,75,53,37,66,66,49,54,56,50,44,45,72,65,51,91,69,84,135

Sequence (1053 aa):
MAAREPLSDVLPPLVLGTATFNTQYHPDPAAMPYAAIVRRALELGVAAFDTSPYYGPSERLLGDALRSLEPPPPREGYFLVTKAGRVAAAEFDYSPAWIRYSVCRSLDRLATPFLDLVYAHDVEFVSPDEVLAAVGELRRLRDEGRIRYVGISGYPVDVLASLAATVLERTGEPLDAVMSYGHFTLQNATLGRADLLRRFREARVGCVLNASMLGMGLLTTRGVDDGPMATWHPAPPALRGACHDLAAMAAERGERLEEVAIRWSLDGWARAGEPFGTTAYPAAALSDAAVGGDERPARIGVSVMGVSAVEELEETWRLWTSAVGLAAAPRRDDIAALVRDVMRPSLGAWKDYSWESGGEAFVNTRQVHGAVPHDDVAEKWALLSTEAVDGSESQHLPRAIRCLDSHSGLKAGKGRSAKQASKQLVDQDFVGLPAVHRGSSVMAMPWSINPKTVLPCPCRERGPRQPTRHEQSSASWGHLPSVTGDISEISMEWGAFGATGCRNAWSLETGRGILAIHRQLSRRLDFRHGTPLALLLTIVECASLSASTPYLDHAVDVVMSSHAGTSGKCTPRPRGSLVDFGPSPTLRRQKPSQPACPNHKVRLMAGGRKSKASGPVRPSSTLILDNGAYTIKAGILGDAGTQGPRVVPNCIARDRARKIYVASDVEKCRDFGELQFRRPVERGFIVHWEAQKEIWDHLLFDDKAPLKCDASETRLILAEPPGALPVLQTNCDQVVFEEYGFASYYRGFGPAFNAYHDIQRFFHAPRDVPATADAAVPADLLLLVDSGYSHTTVTPLFRGRPLHGAVRRLDVGGKLLTNYLARLISLRHFDVRNETYIVNEMKEAACYVSADFKSDLDKTWKGTRGEKRHDYLTGAGIVKDYVLPDFHSKTKGELRDYDPTRHSKAKKLAAAGPSDEDILTLRNERFAVPELVFSPSDMGMRQPGLAELVQQSLGQVPIGLWPGLLANMVVVGGNSLFDGFVQRLQKEVVQRVPDDCVVRVARPEDPITSTWTGAANMAGHVNMESLAVSKLEYEELGSALVARKFATGIGVP

Foldseek 3Di:
DPDFDACQAAPEQEEAELLCCACLNPVHSVPFPLLVQLVVCVVLLNQHYEYELASHLSLLSQLVSQVPDVVRDDPSSHAAEYEFQDDYPQAGFLALLRLVLRLLVSCVSNVHQAHAEYAHEAPLQDDLVSNLNNQVSVVVCVVVVRYVFYYYEHADLVVRLVSQQVNCVVPVDGHSEYEHELELWLQAPPCLDPVSVVSCVNSVHQAYEYEHLCSVQLQFCCHQCPDSNVVPRQDDVLLSVLNNVVQVLQVVVPHTRVLLGLLSSLLVQQPSRLVRFHPNYDPVLCPPLPPDDDDQRPGGHHYYDYDRHNVVSVSSSVSNCCSNRSDPNPCSVVSVCSSVPPSLVSCPVSRNDDGDGHDPPRDRPDPDHSDNDPDPSCVVVVSDDPDDPDDDDDDDDDDDDDDDDDDDDDDDDDDDDYDDDDDDDDDDDDDDDDDDDDDDDDDDDDDDDDDDDDDDDDDDDDDDDDDDDDDDDDDDDDDDDDDDDDDDDDDDDDDDDDDDDDDDDDDDDDPPDPPPPVVPPVPDDDDDDDDDDDDDDDDDDDDDDDDDDDDDDDDDDDDDDDDDDDDDDDDDDDDDDDDDDDDDDDDDDDDDDDDDDDDDDDDDDDDDDDDPDDDQAAFQKEWEWEQWQAWIWIFIDHPVGGDGTDTWGQWWKADPVRDIAAINSVVVDLDLPLIDTDGQDALQAGHNVVSNVSNCCCQEPDPPHPNHDQQQRYEYEYEGAPPDDVVSVQVVVCCSCVVRNHQWYAYAHLQLLLQLDPLVVLVVDDPPPPPPRPSQWGDQWAFEWEAAAQWIKTFTDGRSHTPNVLIFIGRDHNVQLLQVLQVVQVVPPNRCNSVSVQSSLCLLVQAAADLDLVVQVVLCDQDDPPDGDPSVLLLVQNKWKKWQAPSPPGSHIDIGRDDSVVVVVVVVVVVVDDDPIDIGIDHSSRHVSLCCQACVVVVPDPDHHVLVSNLSSVVVPPPVCQLVHQQRYEYAYDSCSHHCNQVSSQVSNCVRDDVPRDGDYGYDPHRHCSSSVSVVSNCPHPCNVVLMDGSVNCVVPNCVVNCVSNVVPDDDD

Nearest PDB structures (foldseek):
  1t44-assembly1_A  TM=9.118E-01  e=1.301E-29  Oryctolagus cuniculus
  1d4x-assembly1_A  TM=8.865E-01  e=2.971E-29  Caenorhabditis elegans
  1nmd-assembly1_A  TM=8.882E-01  e=9.740E-29  Dictyostelium discoideum
  8k1i-assembly1_D  TM=8.589E-01  e=7.218E-26  Candidozyma auris
  8k1i-assembly1_C  TM=8.383E-01  e=6.311E-25  Candidozyma auris

Radius of gyration: 40.59 Å; Cα contacts (8 Å, |Δi|>4): 1579; chains: 1; bounding box: 136×120×109 Å

pLDDT: mean 74.99, std 27.13, range [21.34, 98.81]

=== Feature glossary ===
Key to the feature types in this record:

pLDDT. pLDDT is the predicted lDDT-Cα score: AlphaFold's confidence that the local environment of each residue (all inter-atomic distances within 15 Å) is correctly placed. It is a per-residue number between 0 and 100, with higher meaning more reliable.

Radius of gyration, Cα contacts, bounding box. The geometric summary reports three shape descriptors. Rg (radius of gyration) measures how spread out the Cα atoms are about their centre of mass; compact globular proteins have small Rg, elongated or unfolded ones large. Cα contacts (<8 Å, |i−j|>4) count long-range residue pairs in spatial proximity — high for tightly packed folds, near zero for rods or random coil. The bounding-box extents give the protein's footprint along x, y, z in Å.

Backbone torsions (φ/ψ). Backbone dihedral angles. Every residue except chain termini has a φ (preceding-C → N → Cα → C) and a ψ (N → Cα → C → next-N). They are reported in degrees following the IUPAC sign convention. Secondary structure is essentially a statement about which (φ, ψ) basin each residue occupies.

Contact-map, Ramachandran, and PAE plots. Plot images: a contact map (which residues are close in 3D, as an N×N binary image), a Ramachandran scatter (backbone torsion angles, revealing secondary-structure composition at a glance), and — for AlphaFold structures — a PAE heatmap (pairwise prediction confidence).

Predicted aligned error. Predicted Aligned Error (PAE) is an AlphaFold confidence matrix: entry (i, j) is the expected error in the position of residue j, in ångströms, when the prediction is superimposed on the true structure at residue i. Low PAE within a block of residues means that block is internally rigid and well-predicted; high PAE between two blocks means their relative placement is uncertain even if each block individually is confident.

Secondary structure (3-state, P-SEA). Three-state secondary structure (P-SEA) collapses the eight DSSP classes into helix (a), strand (b), and coil (c). P-SEA assigns these from Cα geometry alone — distances and angles — without requiring backbone oxygens, so it works on any Cα trace.

Solvent-accessible surface area. Solvent-accessible surface area (SASA) is the area in Å² traced out by the centre of a 1.4 Å probe sphere (a water molecule) rolled over the protein's van der Waals surface (Shrake–Rupley / Lee–Richards construction). Buried residues have near-zero SASA; fully exposed residues can exceed 200 Å². The total SASA scales roughly with the number of surface residues.

Foldseek 3Di. The Foldseek 3Di string encodes local tertiary geometry as a 20-letter alphabet — one character per residue — derived from the relative positions of nearby Cα atoms. Unlike the amino-acid sequence, 3Di is a direct function of the 3D structure, so two proteins with the same fold have similar 3Di strings even at low sequence identity.

B-factor. For experimental (PDB) structures, the B-factor (temperature factor) quantifies the positional spread of each atom in the crystal — a combination of thermal vibration and static disorder — in units of Å². High B-factors mark flexible loops or poorly resolved regions; low B-factors mark the rigid, well-ordered core.

mmCIF coordinates. The mmCIF block holds the 3D Cartesian coordinates of each backbone atom (N, Cα, C, O) in ångströms. mmCIF is the PDB's canonical archive format — a tagged-loop text representation of the atomic model.

InterPro / GO / CATH / organism. Functional annotations link the protein to curated databases. InterPro entries identify conserved domains and families by matching the sequence against member-database signatures (Pfam, PROSITE, CDD, …). Gene Ontology (GO) terms describe molecular function, biological process, and cellular component in a controlled vocabulary. CATH places the structure in a hierarchical fold classification (Class/Architecture/Topology/Homologous-superfamily). The organism is the source species.

Rendered structure images. Structure images are PyMOL renders from six orthogonal camera directions. Cartoon representation draws helices as coils and strands as arrows; sticks shows the backbone as bonds; surface shows the solvent-excluded envelope. Rainbow coloring maps sequence position to hue (blue→red, N→C); chain coloring assigns a distinct color per polypeptide.

Sequence. This is the polypeptide sequence — one letter per residue, N-terminus first. Length ranges from a few dozen residues for small domains to over a thousand for large multi-domain proteins.

Secondary structure (8-state, DSSP). The SS8 string is DSSP's per-residue secondary-structure call. α-helix (H) means an i→i+4 H-bond ladder; β-strand (E) means the residue participates in a β-sheet; 3₁₀ (G) and π (I) are tighter and wider helices; T/S are turns/bends; '-' is loop.

Nearest PDB structures. Structural nearest neighbors (via Foldseek easy-search vs the PDB). Reported per hit: target PDB id, E-value, and alignment TM-score. A TM-score above ~0.5 is the conventional threshold for 'same fold'.